Protein AF-0000000078997473 (afdb_homodimer)

Radius of gyration: 25.47 Å; Cα contacts (8 Å, |Δi|>4): 2536; chains: 2; bounding box: 62×69×66 Å

Sequence (874 aa):
MSRRVVVTGLGCISPLGNSVRESWLNLLNSKSGLVNLKSLPEYESDYKPFIKSVPESLSVGKAYFTTTHKDLFSDEDERRLAKFTKYAIGATYEALENANLLKKNTLQIDETLVDLNRFGCIVGSGIASIDEIYTSSIKFHNEHKRVNPLFIPKILTNMAAGNISIKFKLKGPSHSVSTACATGNNAIGDAYNFIKLGMQDICVAGAAEASLHPLSLAGFVRAKSITSNGISRPFDEERSGFVLGEGAGIVVLESLENALKRGANIICEIIGYGISSDANHITSPLPDGTGAQRAIEMAIGNSRRSEIKYVNAHATSTVLGDRAESNAIRNAIFKDTDNDNHIKNEIYVSSNKGSMGHLLGAAGAVESIFTIKSIQKNIIPHTLNLNKLDQEIQESSEGMTFVKESPKEIDNLEMALCNSFGFGGINTTLLYKKYRPMSRRVVVTGLGCISPLGNSVRESWLNLLNSKSGLVNLKSLPEYESDYKPFIKSVPESLSVGKAYFTTTHKDLFSDEDERRLAKFTKYAIGATYEALENANLLKKNTLQIDETLVDLNRFGCIVGSGIASIDEIYTSSIKFHNEHKRVNPLFIPKILTNMAAGNISIKFKLKGPSHSVSTACATGNNAIGDAYNFIKLGMQDICVAGAAEASLHPLSLAGFVRAKSITSNGISRPFDEERSGFVLGEGAGIVVLESLENALKRGANIICEIIGYGISSDANHITSPLPDGTGAQRAIEMAIGNSRRSEIKYVNAHATSTVLGDRAESNAIRNAIFKDTDNDNHIKNEIYVSSNKGSMGHLLGAAGAVESIFTIKSIQKNIIPHTLNLNKLDQEIQESSEGMTFVKESPKEIDNLEMALCNSFGFGGINTTLLYKKYRP

Secondary structure (DSSP, 8-state):
-PPPEEEEEEEEEBTTBSSHHHHHHHHHTT----EEGGGSTTIIIIIGGGTTTS-TT-EEB------SSTTSS-HHHHHHS-HHHHHHHHHHHHHHHHTT-BPTTSSSB-TTT--GGGEEEEEE-SS--HHHHHHHHHHHHHH-PPPPTTHHHHH-TTHHHHHHHHHHT--S-EE-B--GGGHHHHHHHHHHHHHHTTS-SEEEEEEEE---SHHHHHHHHHTT-B-SSS---TTBTT---BPBB-EEEEEEEEEHHHHHHTT----EEEEEEEEEE--S-SS---TT-HHHHHHHHHHHTTS-GGGEEEEE----S-HHHHHHHHHHHHHHHS---SSS-----PEEEE-SHHHH-B-GGGHHHHHHHHHHHHHHHTEE---TT--SB-HHHHHT-TTEEE--SS-EE-TT--EEEEEEEETTTEEEEEEEE----/-PPPEEEEEEEEEBTTBSSHHHHHHHHHTT----EEGGGSTTIIIIIGGGTTTS-TT-EEB------SSTTSS-HHHHHHS-HHHHHHHHHHHHHHHHTT-BPTTSSSB-TTT--GGGEEEEEE-SS--HHHHHHHHHHHHHH-PPPPTTHHHHH-TTHHHHHHHHHHT--S-EE-B--GGGHHHHHHHHHHHHHHTTS-SEEEEEEEE---SHHHHHHHHHTT-B-SSS---TTBTT---BPBB-EEEEEEEEEHHHHHHTT----EEEEEEEEEE--S-SS---TT-HHHHHHHHHHHTTS-GGGEEEEE----S-HHHHHHHHHHHHHHHS---SSS-----PEEEE-SHHHH-B-GGGHHHHHHHHHHHHHHHTEE---TT--SB-HHHHHT-TTEEE--SS-EE-TT--EEEEEEEETTTEEEEEEEE----

pLDDT: mean 95.31, std 8.49, range [38.84, 99.0]

InterPro domains:
  IPR000794 Beta-ketoacyl synthase [PTHR11712] (2-435)
  IPR000794 Beta-ketoacyl synthase [cd00834] (3-431)
  IPR014030 Beta-ketoacyl synthase-like, N-terminal domain [PF00109] (3-259)
  IPR014031 Beta-ketoacyl synthase, C-terminal domain [PF02801] (268-386)
  IPR016039 Thiolase-like [G3DSA:3.40.47.10] (1-437)
  IPR016039 Thiolase-like [SSF53901] (3-266)
  IPR016039 Thiolase-like [SSF53901] (228-435)
  IPR018201 Beta-ketoacyl synthase, active site [PS00606] (172-188)
  IPR020841 Polyketide synthase, beta-ketoacyl synthase domain [PS52004] (2-434)
  IPR020841 Polyketide synthase, beta-ketoacyl synthase domain [SM00825] (5-437)

Structure (mmCIF, N/CA/C/O backbone):
data_AF-0000000078997473-model_v1
#
loop_
_entity.id
_entity.type
_entity.pdbx_description
1 polymer beta-ketoacyl-
#
loop_
_atom_site.group_PDB
_atom_site.id
_atom_site.type_symbol
_atom_site.label_atom_id
_atom_site.label_alt_id
_atom_site.label_comp_id
_atom_site.label_asym_id
_atom_site.label_entity_id
_atom_site.label_seq_id
_atom_site.pdbx_PDB_ins_code
_atom_site.Cartn_x
_atom_site.Cartn_y
_atom_site.Cartn_z
_atom_site.occupancy
_atom_site.B_iso_or_equiv
_atom_site.auth_seq_id
_atom_site.auth_comp_id
_atom_site.auth_asym_id
_atom_site.auth_atom_id
_atom_site.pdbx_PDB_model_num
ATOM 1 N N . MET A 1 1 ? 26.344 8.445 -8.633 1 45.19 1 MET A N 1
ATOM 2 C CA . MET A 1 1 ? 25.922 9.562 -7.781 1 45.19 1 MET A CA 1
ATOM 3 C C . MET A 1 1 ? 24.422 9.508 -7.512 1 45.19 1 MET A C 1
ATOM 5 O O . MET A 1 1 ? 23.641 9.086 -8.375 1 45.19 1 MET A O 1
ATOM 9 N N . SER A 1 2 ? 23.969 9.609 -6.246 1 69 2 SER A N 1
ATOM 10 C CA . SER A 1 2 ? 22.562 9.469 -5.883 1 69 2 SER A CA 1
ATOM 11 C C . SER A 1 2 ? 21.719 10.547 -6.543 1 69 2 SER A C 1
ATOM 13 O O . SER A 1 2 ? 22.078 11.719 -6.539 1 69 2 SER A O 1
ATOM 15 N N . ARG A 1 3 ? 20.797 10.203 -7.383 1 89.62 3 ARG A N 1
ATOM 16 C CA . ARG A 1 3 ? 19.906 11.117 -8.109 1 89.62 3 ARG A CA 1
ATOM 17 C C . ARG A 1 3 ? 19.188 12.062 -7.156 1 89.62 3 ARG A C 1
ATOM 19 O O . ARG A 1 3 ? 18.672 11.633 -6.125 1 89.62 3 ARG A O 1
ATOM 26 N N . ARG A 1 4 ? 19.344 13.406 -7.492 1 97.5 4 ARG A N 1
ATOM 27 C CA . ARG A 1 4 ? 18.547 14.375 -6.758 1 97.5 4 ARG A CA 1
ATOM 28 C C . ARG A 1 4 ? 17.109 14.383 -7.246 1 97.5 4 ARG A C 1
ATOM 30 O O . ARG A 1 4 ? 16.844 14.219 -8.438 1 97.5 4 ARG A O 1
ATOM 37 N N . VAL A 1 5 ? 16.156 14.508 -6.34 1 98.69 5 VAL A N 1
ATOM 38 C CA . VAL A 1 5 ? 14.734 14.469 -6.652 1 98.69 5 VAL A CA 1
ATOM 39 C C . VAL A 1 5 ? 14.078 15.797 -6.285 1 98.69 5 VAL A C 1
ATOM 41 O O . VAL A 1 5 ? 14.281 16.312 -5.18 1 98.69 5 VAL A O 1
ATOM 44 N N . VAL A 1 6 ? 13.297 16.375 -7.207 1 98.88 6 VAL A N 1
ATOM 45 C CA . VAL A 1 6 ? 12.711 17.688 -6.996 1 98.88 6 VAL A CA 1
ATOM 46 C C . VAL A 1 6 ? 11.195 17.609 -7.188 1 98.88 6 VAL A C 1
ATOM 48 O O . VAL A 1 6 ? 10.688 16.672 -7.793 1 98.88 6 VAL A O 1
ATOM 51 N N . VAL A 1 7 ? 10.523 18.547 -6.566 1 98.94 7 VAL A N 1
ATOM 52 C CA . VAL A 1 7 ? 9.086 18.734 -6.734 1 98.94 7 VAL A CA 1
ATOM 53 C C . VAL A 1 7 ? 8.82 19.797 -7.805 1 98.94 7 VAL A C 1
ATOM 55 O O . VAL A 1 7 ? 9.344 20.906 -7.727 1 98.94 7 VAL A O 1
ATOM 58 N N . THR A 1 8 ? 7.953 19.422 -8.773 1 98.88 8 THR A N 1
ATOM 59 C CA . THR A 1 8 ? 7.738 20.359 -9.867 1 98.88 8 THR A CA 1
ATOM 60 C C . THR A 1 8 ? 6.254 20.688 -10.016 1 98.88 8 THR A C 1
ATOM 62 O O . THR A 1 8 ? 5.887 21.609 -10.758 1 98.88 8 THR A O 1
ATOM 65 N N . GLY A 1 9 ? 5.391 20 -9.289 1 98.88 9 GLY A N 1
ATOM 66 C CA . GLY A 1 9 ? 3.963 20.266 -9.344 1 98.88 9 GLY A CA 1
ATOM 67 C C . GLY A 1 9 ? 3.236 19.891 -8.07 1 98.88 9 GLY A C 1
ATOM 68 O O . GLY A 1 9 ? 3.639 18.953 -7.375 1 98.88 9 GLY A O 1
ATOM 69 N N . LEU A 1 10 ? 2.184 20.609 -7.801 1 98.94 10 LEU A N 1
ATOM 70 C CA . LEU A 1 10 ? 1.352 20.391 -6.625 1 98.94 10 LEU A CA 1
ATOM 71 C C . LEU A 1 10 ? -0.127 20.375 -7 1 98.94 10 LEU A C 1
ATOM 73 O O . LEU A 1 10 ? -0.555 21.141 -7.867 1 98.94 10 LEU A O 1
ATOM 77 N N . GLY A 1 11 ? -0.912 19.484 -6.355 1 98.81 11 GLY A N 1
ATOM 78 C CA . GLY A 1 11 ? -2.363 19.438 -6.426 1 98.81 11 GLY A CA 1
ATOM 79 C C . GLY A 1 11 ? -3.012 19.047 -5.109 1 98.81 11 GLY A C 1
ATOM 80 O O . GLY A 1 11 ? -2.477 18.234 -4.367 1 98.81 11 GLY A O 1
ATOM 81 N N . CYS A 1 12 ? -4.203 19.656 -4.871 1 98.25 12 CYS A N 1
ATOM 82 C CA . CYS A 1 12 ? -4.789 19.484 -3.547 1 98.25 12 CYS A CA 1
ATOM 83 C C . CYS A 1 12 ? -6.301 19.656 -3.594 1 98.25 12 CYS A C 1
ATOM 85 O O . CYS A 1 12 ? -6.812 20.562 -4.254 1 98.25 12 CYS A O 1
ATOM 87 N N . ILE A 1 13 ? -6.969 18.734 -3.045 1 98.56 13 ILE A N 1
ATOM 88 C CA . ILE A 1 13 ? -8.375 18.828 -2.658 1 98.56 13 ILE A CA 1
ATOM 89 C C . ILE A 1 13 ? -8.508 18.609 -1.152 1 98.56 13 ILE A C 1
ATOM 91 O O . ILE A 1 13 ? -8.133 17.562 -0.631 1 98.56 13 ILE A O 1
ATOM 95 N N . SER A 1 14 ? -8.992 19.594 -0.433 1 98.56 14 SER A N 1
ATOM 96 C CA . SER A 1 14 ? -9.062 19.531 1.022 1 98.56 14 SER A CA 1
ATOM 97 C C . SER A 1 14 ? -10.32 20.219 1.544 1 98.56 14 SER A C 1
ATOM 99 O O . SER A 1 14 ? -11.016 20.891 0.789 1 98.56 14 SER A O 1
ATOM 101 N N . PRO A 1 15 ? -10.625 20.094 2.834 1 98.62 15 PRO A N 1
ATOM 102 C CA . PRO A 1 15 ? -11.75 20.828 3.424 1 98.62 15 PRO A CA 1
ATOM 103 C C . PRO A 1 15 ? -11.555 22.344 3.377 1 98.62 15 PRO A C 1
ATOM 105 O O . PRO A 1 15 ? -12.516 23.094 3.572 1 98.62 15 PRO A O 1
ATOM 108 N N . LEU A 1 16 ? -10.352 22.781 3.096 1 98.69 16 LEU A N 1
ATOM 109 C CA . LEU A 1 16 ? -10.047 24.203 3.082 1 98.69 16 LEU A CA 1
ATOM 110 C C . LEU A 1 16 ? -10.172 24.781 1.675 1 98.69 16 LEU A C 1
ATOM 112 O O . LEU A 1 16 ? -10.109 25.984 1.484 1 98.69 16 LEU A O 1
ATOM 116 N N . GLY A 1 17 ? -10.32 23.859 0.668 1 98.06 17 GLY A N 1
ATOM 117 C CA . GLY A 1 17 ? -10.453 24.344 -0.694 1 98.06 17 GLY A CA 1
ATOM 118 C C . GLY A 1 17 ? -10.219 23.266 -1.74 1 98.06 17 GLY A C 1
ATOM 119 O O . GLY A 1 17 ? -9.773 22.172 -1.418 1 98.06 17 GLY A O 1
ATOM 120 N N . ASN A 1 18 ? -10.438 23.641 -3.051 1 97.19 18 ASN A N 1
ATOM 121 C CA . ASN A 1 18 ? -10.391 22.703 -4.164 1 97.19 18 ASN A CA 1
ATOM 122 C C . ASN A 1 18 ? -9.117 22.875 -4.984 1 97.19 18 ASN A C 1
ATOM 124 O O . ASN A 1 18 ? -9.039 22.406 -6.121 1 97.19 18 ASN A O 1
ATOM 128 N N . SER A 1 19 ? -8.234 23.578 -4.41 1 98 19 SER A N 1
ATOM 129 C CA . SER A 1 19 ? -6.941 23.812 -5.051 1 98 19 SER A CA 1
ATOM 130 C C . SER A 1 19 ? -5.852 24.094 -4.023 1 98 19 SER A C 1
ATOM 132 O O . SER A 1 19 ? -6.152 24.391 -2.863 1 98 19 SER A O 1
ATOM 134 N N . VAL A 1 20 ? -4.648 24 -4.516 1 98.56 20 VAL A N 1
ATOM 135 C CA . VAL A 1 20 ? -3.516 24.312 -3.658 1 98.56 20 VAL A CA 1
ATOM 136 C C . VAL A 1 20 ? -3.615 25.766 -3.199 1 98.56 20 VAL A C 1
ATOM 138 O O . VAL A 1 20 ? -3.463 26.062 -2.01 1 98.56 20 VAL A O 1
ATOM 141 N N . ARG A 1 21 ? -3.857 26.641 -4.094 1 98.31 21 ARG A N 1
ATOM 142 C CA . ARG A 1 21 ? -3.922 28.062 -3.789 1 98.31 21 ARG A CA 1
ATOM 143 C C . ARG A 1 21 ? -5.008 28.344 -2.758 1 98.31 21 ARG A C 1
ATOM 145 O O . ARG A 1 21 ? -4.754 29.016 -1.753 1 98.31 21 ARG A O 1
ATOM 152 N N . GLU A 1 22 ? -6.211 27.875 -3.037 1 98.31 22 GLU A N 1
ATOM 153 C CA . GLU A 1 22 ? -7.336 28.125 -2.143 1 98.31 22 GLU A CA 1
ATOM 154 C C . GLU A 1 22 ? -7.09 27.531 -0.762 1 98.31 22 GLU A C 1
ATOM 156 O O . GLU A 1 22 ? -7.332 28.172 0.256 1 98.31 22 GLU A O 1
ATOM 161 N N . SER A 1 23 ? -6.672 26.297 -0.725 1 98.69 23 SER A N 1
ATOM 162 C CA . SER A 1 23 ? -6.41 25.625 0.543 1 98.69 23 SER A CA 1
ATOM 163 C C . SER A 1 23 ? -5.332 26.344 1.342 1 98.69 23 SER A C 1
ATOM 165 O O . SER A 1 23 ? -5.465 26.516 2.555 1 98.69 23 SER A O 1
ATOM 167 N N . TRP A 1 24 ? -4.258 26.766 0.673 1 98.81 24 TRP A N 1
ATOM 168 C CA . TRP A 1 24 ? -3.137 27.438 1.314 1 98.81 24 TRP A CA 1
ATOM 169 C C . TRP A 1 24 ? -3.564 28.797 1.871 1 98.81 24 TRP A C 1
ATOM 171 O O . TRP A 1 24 ? -3.27 29.125 3.023 1 98.81 24 TRP A O 1
ATOM 181 N N . LEU A 1 25 ? -4.266 29.531 1.108 1 98.69 25 LEU A N 1
ATOM 182 C CA . LEU A 1 25 ? -4.707 30.859 1.54 1 98.69 25 LEU A CA 1
ATOM 183 C C . LEU A 1 25 ? -5.664 30.75 2.723 1 98.69 25 LEU A C 1
ATOM 185 O O . LEU A 1 25 ? -5.57 31.531 3.674 1 98.69 25 LEU A O 1
ATOM 189 N N . ASN A 1 26 ? -6.562 29.828 2.623 1 98.81 26 ASN A N 1
ATOM 190 C CA . ASN A 1 26 ? -7.512 29.641 3.715 1 98.81 26 ASN A CA 1
ATOM 191 C C . ASN A 1 26 ? -6.816 29.172 4.988 1 98.81 26 ASN A C 1
ATOM 193 O O . ASN A 1 26 ? -7.199 29.562 6.094 1 98.81 26 ASN A O 1
ATOM 197 N N . LEU A 1 27 ? -5.816 28.312 4.82 1 98.81 27 LEU A N 1
ATOM 198 C CA . LEU A 1 27 ? -5.023 27.875 5.961 1 98.81 27 LEU A CA 1
ATOM 199 C C . LEU A 1 27 ? -4.34 29.047 6.641 1 98.81 27 LEU A C 1
ATOM 201 O O . LEU A 1 27 ? -4.395 29.188 7.867 1 98.81 27 LEU A O 1
ATOM 205 N N . LEU A 1 28 ? -3.707 29.938 5.891 1 98.62 28 LEU A N 1
ATOM 206 C CA . LEU A 1 28 ? -2.986 31.094 6.43 1 98.62 28 LEU A CA 1
ATOM 207 C C . LEU A 1 28 ? -3.951 32.094 7.066 1 98.62 28 LEU A C 1
ATOM 209 O O . LEU A 1 28 ? -3.584 32.812 8.008 1 98.62 28 LEU A O 1
ATOM 213 N N . ASN A 1 29 ? -5.188 32.062 6.609 1 98.44 29 ASN A N 1
ATOM 214 C CA . ASN A 1 29 ? -6.18 33.031 7.102 1 98.44 29 ASN A CA 1
ATOM 215 C C . ASN A 1 29 ? -6.977 32.438 8.273 1 98.44 29 ASN A C 1
ATOM 217 O O . ASN A 1 29 ? -8.062 32.938 8.586 1 98.44 29 ASN A O 1
ATOM 221 N N . SER A 1 30 ? -6.566 31.359 8.828 1 97.94 30 SER A N 1
ATOM 222 C CA . SER A 1 30 ? -7.133 30.75 10.023 1 97.94 30 SER A CA 1
ATOM 223 C C . SER A 1 30 ? -8.555 30.25 9.781 1 97.94 30 SER A C 1
ATOM 225 O O . SER A 1 30 ? -9.406 30.312 10.672 1 97.94 30 SER A O 1
ATOM 227 N N . LYS A 1 31 ? -8.812 29.906 8.531 1 98 31 LYS A N 1
ATOM 228 C CA . LYS A 1 31 ? -10.125 29.344 8.242 1 98 31 LYS A CA 1
ATOM 229 C C . LYS A 1 31 ? -10.234 27.906 8.742 1 98 31 LYS A C 1
ATOM 231 O O . LYS A 1 31 ? -9.266 27.141 8.664 1 98 31 LYS A O 1
ATOM 236 N N . SER A 1 32 ? -11.398 27.562 9.219 1 98.12 32 SER A N 1
ATOM 237 C CA . SER A 1 32 ? -11.688 26.188 9.578 1 98.12 32 SER A CA 1
ATOM 238 C C . SER A 1 32 ? -12.5 25.484 8.492 1 98.12 32 SER A C 1
ATOM 240 O O . SER A 1 32 ? -13.547 26 8.07 1 98.12 32 SER A O 1
ATOM 242 N N . GLY A 1 33 ? -11.945 24.391 8.031 1 97.94 33 GLY A N 1
ATOM 243 C CA . GLY A 1 33 ? -12.688 23.562 7.09 1 97.94 33 GLY A CA 1
ATOM 244 C C . GLY A 1 33 ? -13.578 22.531 7.766 1 97.94 33 GLY A C 1
ATOM 245 O O . GLY A 1 33 ? -14.164 21.672 7.098 1 97.94 33 GLY A O 1
ATOM 246 N N . LEU A 1 34 ? -13.75 22.578 9.086 1 97.88 34 LEU A N 1
ATOM 247 C CA . LEU A 1 34 ? -14.555 21.641 9.852 1 97.88 34 LEU A CA 1
ATOM 248 C C . LEU A 1 34 ? -16 22.109 9.938 1 97.88 34 LEU A C 1
ATOM 250 O O . LEU A 1 34 ? -16.266 23.297 10.18 1 97.88 34 LEU A O 1
ATOM 254 N N . VAL A 1 35 ? -16.922 21.219 9.695 1 97.44 35 VAL A N 1
ATOM 255 C CA . VAL A 1 35 ? -18.344 21.562 9.742 1 97.44 35 VAL A CA 1
ATOM 256 C C . VAL A 1 35 ? -19.078 20.594 10.656 1 97.44 35 VAL A C 1
ATOM 258 O O . VAL A 1 35 ? -18.75 19.391 10.695 1 97.44 35 VAL A O 1
ATOM 261 N N . ASN A 1 36 ? -20.031 21.094 11.352 1 97.31 36 ASN A N 1
ATOM 262 C CA . ASN A 1 36 ? -20.844 20.25 12.219 1 97.31 36 ASN A CA 1
ATOM 263 C C . ASN A 1 36 ? -21.594 19.203 11.422 1 97.31 36 ASN A C 1
ATOM 265 O O . ASN A 1 36 ? -22.109 19.484 10.336 1 97.31 36 ASN A O 1
ATOM 269 N N . LEU A 1 37 ? -21.672 18.047 12.008 1 96.69 37 LEU A N 1
ATOM 270 C CA . LEU A 1 37 ? -22.344 16.938 11.344 1 96.69 37 LEU A CA 1
ATOM 271 C C . LEU A 1 37 ? -23.781 17.312 10.984 1 96.69 37 LEU A C 1
ATOM 273 O O . LEU A 1 37 ? -24.266 16.953 9.914 1 96.69 37 LEU A O 1
ATOM 277 N N . LYS A 1 38 ? -24.453 18.047 11.805 1 96.38 38 LYS A N 1
ATOM 278 C CA . LYS A 1 38 ? -25.859 18.406 11.641 1 96.38 38 LYS A CA 1
ATOM 279 C C . LYS A 1 38 ? -26.047 19.344 10.445 1 96.38 38 LYS A C 1
ATOM 281 O O . LYS A 1 38 ? -27.156 19.453 9.914 1 96.38 38 LYS A O 1
ATOM 286 N N . SER A 1 39 ? -25.031 19.984 10.086 1 96.5 39 SER A N 1
ATOM 287 C CA . SER A 1 39 ? -25.141 20.953 9.008 1 96.5 39 SER A CA 1
ATOM 288 C C . SER A 1 39 ? -24.984 20.297 7.641 1 96.5 39 SER A C 1
ATOM 290 O O . SER A 1 39 ? -25.219 20.938 6.609 1 96.5 39 SER A O 1
ATOM 292 N N . LEU A 1 40 ? -24.625 19.062 7.609 1 96.38 40 LEU A N 1
ATOM 293 C CA . LEU A 1 40 ? -24.438 18.359 6.34 1 96.38 40 LEU A CA 1
ATOM 294 C C . LEU A 1 40 ? -25.781 18.125 5.66 1 96.38 40 LEU A C 1
ATOM 296 O O . LEU A 1 40 ? -26.781 17.828 6.328 1 96.38 40 LEU A O 1
ATOM 300 N N . PRO A 1 41 ? -25.812 18.219 4.324 1 95.06 41 PRO A N 1
ATOM 301 C CA . PRO A 1 41 ? -27.062 17.984 3.607 1 95.06 41 PRO A CA 1
ATOM 302 C C . PRO A 1 41 ? -27.609 16.578 3.822 1 95.06 41 PRO A C 1
ATOM 304 O O . PRO A 1 41 ? -28.828 16.375 3.801 1 95.06 41 PRO A O 1
ATOM 307 N N . GLU A 1 42 ? -26.719 15.633 4.016 1 94.5 42 GLU A N 1
ATOM 308 C CA . GLU A 1 42 ? -27.156 14.242 4.133 1 94.5 42 GLU A CA 1
ATOM 309 C C . GLU A 1 42 ? -27.312 13.828 5.594 1 94.5 42 GLU A C 1
ATOM 311 O O . GLU A 1 42 ? -27.422 12.641 5.898 1 94.5 42 GLU A O 1
ATOM 316 N N . TYR A 1 43 ? -27.281 14.766 6.535 1 96.88 43 TYR A N 1
ATOM 317 C CA . TYR A 1 43 ? -27.328 14.453 7.961 1 96.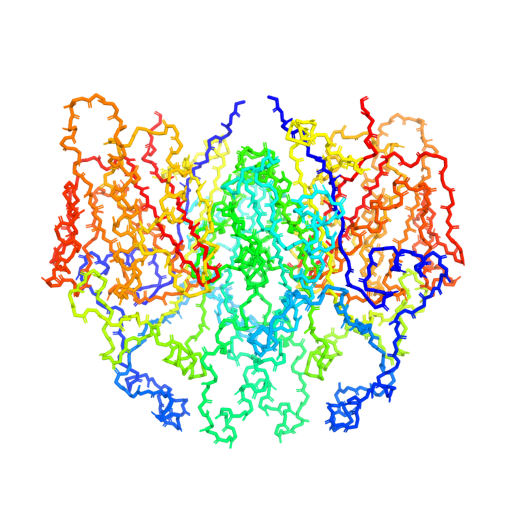88 43 TYR A CA 1
ATOM 318 C C . TYR A 1 43 ? -28.562 13.648 8.312 1 96.88 43 TYR A C 1
ATOM 320 O O . TYR A 1 43 ? -28.484 12.617 8.977 1 96.88 43 TYR A O 1
ATOM 328 N N . GLU A 1 44 ? -29.828 14.094 7.84 1 97.12 44 GLU A N 1
ATOM 329 C CA . GLU A 1 44 ? -31.094 13.492 8.227 1 97.12 44 GLU A CA 1
ATOM 330 C C . GLU A 1 44 ? -31.188 12.039 7.766 1 97.12 44 GLU A C 1
ATOM 332 O O . GLU A 1 44 ? -31.688 11.18 8.492 1 97.12 44 GLU A O 1
ATOM 337 N N . SER A 1 45 ? -30.672 11.805 6.602 1 95.69 45 SER A N 1
ATOM 338 C CA . SER A 1 45 ? -30.828 10.484 6 1 95.69 45 SER A CA 1
ATOM 339 C C . SER A 1 45 ? -29.719 9.539 6.441 1 95.69 45 SER A C 1
ATOM 341 O O . SER A 1 45 ? -29.953 8.359 6.68 1 95.69 45 SER A O 1
ATOM 343 N N . ASP A 1 46 ? -28.516 10.07 6.566 1 95 46 ASP A N 1
ATOM 344 C CA . ASP A 1 46 ? -27.359 9.18 6.625 1 95 46 ASP A CA 1
ATOM 345 C C . ASP A 1 46 ? -26.797 9.094 8.047 1 95 46 ASP A C 1
ATOM 347 O O . ASP A 1 46 ? -26.219 8.078 8.43 1 95 46 ASP A O 1
ATOM 351 N N . TYR A 1 47 ? -26.938 10.133 8.852 1 96.44 47 TYR A N 1
ATOM 352 C CA . TYR A 1 47 ? -26.25 10.172 10.133 1 96.44 47 TYR A CA 1
ATOM 353 C C . TYR A 1 47 ? -27.234 10.102 11.297 1 96.44 47 TYR A C 1
ATOM 355 O O . TYR A 1 47 ? -27.016 9.352 12.25 1 96.44 47 TYR A O 1
ATOM 363 N N . LYS A 1 48 ? -28.344 10.773 11.195 1 96.56 48 LYS A N 1
ATOM 364 C CA . LYS A 1 48 ? -29.312 10.898 12.281 1 96.56 48 LYS A CA 1
ATOM 365 C C . LYS A 1 48 ? -29.812 9.531 12.734 1 96.56 48 LYS A C 1
ATOM 367 O O . LYS A 1 48 ? -29.984 9.289 13.93 1 96.56 48 LYS A O 1
ATOM 372 N N . PRO A 1 49 ? -30.094 8.594 11.844 1 95.88 49 PRO A N 1
ATOM 373 C CA . PRO A 1 49 ? -30.562 7.281 12.281 1 95.88 49 PRO A CA 1
ATOM 374 C C . PRO A 1 49 ? -29.562 6.559 13.18 1 95.88 49 PRO A C 1
ATOM 376 O O . PRO A 1 49 ? -29.938 5.617 13.891 1 95.88 49 PRO A O 1
ATOM 379 N N . PHE A 1 50 ? -28.344 6.98 13.148 1 96.62 50 PHE A N 1
ATOM 380 C CA . PHE A 1 50 ? -27.312 6.289 13.898 1 96.62 50 PHE A CA 1
ATOM 381 C C . PHE A 1 50 ? -26.781 7.164 15.031 1 96.62 50 PHE A C 1
ATOM 383 O O . PHE A 1 50 ? -25.609 7.043 15.422 1 96.62 50 PHE A O 1
ATOM 390 N N . ILE A 1 51 ? -27.547 8.016 15.578 1 94.69 51 ILE A N 1
ATOM 391 C CA . ILE A 1 51 ? -27.141 9.055 16.516 1 94.69 51 ILE A CA 1
ATOM 392 C C . ILE A 1 51 ? -26.594 8.422 17.797 1 94.69 51 ILE A C 1
ATOM 394 O O . ILE A 1 51 ? -25.766 9.016 18.484 1 94.69 51 ILE A O 1
ATOM 398 N N . LYS A 1 52 ? -26.922 7.191 18.141 1 94.38 52 LYS A N 1
ATOM 399 C CA . LYS A 1 52 ? -26.422 6.512 19.328 1 94.38 52 LYS A CA 1
ATOM 400 C C . LYS A 1 52 ? -24.953 6.133 19.188 1 94.38 52 LYS A C 1
ATOM 402 O O . LYS A 1 52 ? -24.219 6.062 20.172 1 94.38 52 LYS A O 1
ATOM 407 N N . SER A 1 53 ? -24.547 5.871 17.906 1 95.25 53 SER A N 1
ATOM 408 C CA . SER A 1 53 ? -23.172 5.461 17.609 1 95.25 53 SER A CA 1
ATOM 409 C C . SER A 1 53 ? -22.359 6.621 17.062 1 95.25 53 SER A C 1
ATOM 411 O O . SER A 1 53 ? -21.125 6.598 17.094 1 95.25 53 SER A O 1
ATOM 413 N N . VAL A 1 54 ? -23.062 7.609 16.547 1 95.69 54 VAL A N 1
ATOM 414 C CA . VAL A 1 54 ? -22.453 8.797 15.938 1 95.69 54 VAL A CA 1
ATOM 415 C C . VAL A 1 54 ? -23.062 10.055 16.562 1 95.69 54 VAL A C 1
ATOM 417 O O . VAL A 1 54 ? -24.016 10.609 16.031 1 95.69 54 VAL A O 1
ATOM 420 N N . PRO A 1 55 ? -22.391 10.508 17.562 1 94.81 55 PRO A N 1
ATOM 421 C CA . PRO A 1 55 ? -22.953 11.672 18.25 1 94.81 55 PRO A CA 1
ATOM 422 C C . PRO A 1 55 ? -23.125 12.875 17.312 1 94.81 55 PRO A C 1
ATOM 424 O O . PRO A 1 55 ? -22.266 13.141 16.484 1 94.81 55 PRO A O 1
ATOM 427 N N . GLU A 1 56 ? -24.172 13.609 17.531 1 94.69 56 GLU A N 1
ATOM 428 C CA . GLU A 1 56 ? -24.516 14.75 16.688 1 94.69 56 GLU A CA 1
ATOM 429 C C . GLU A 1 56 ? -23.547 15.906 16.906 1 94.69 56 GLU A C 1
ATOM 431 O O . GLU A 1 56 ? -23.453 16.812 16.078 1 94.69 56 GLU A O 1
ATOM 436 N N . SER A 1 57 ? -22.844 15.93 17.984 1 95.69 57 SER A N 1
ATOM 437 C CA . SER A 1 57 ? -21.906 17 18.312 1 95.69 57 SER A CA 1
ATOM 438 C C . SER A 1 57 ? -20.625 16.875 17.469 1 95.69 57 SER A C 1
ATOM 440 O O . SER A 1 57 ? -19.812 17.797 17.453 1 95.69 57 SER A O 1
ATOM 442 N N . LEU A 1 58 ? -20.516 15.805 16.719 1 97.25 58 LEU A N 1
ATOM 443 C CA . LEU A 1 58 ? -19.297 15.594 15.93 1 97.25 58 LEU A CA 1
ATOM 444 C C . LEU A 1 58 ? -19.234 16.562 14.758 1 97.25 58 LEU A C 1
ATOM 446 O O . LEU A 1 58 ? -20.266 17.094 14.32 1 97.25 58 LEU A O 1
ATOM 450 N N . SER A 1 59 ? -18.047 16.906 14.398 1 98.12 59 SER A N 1
ATOM 451 C CA . SER A 1 59 ? -17.75 17.625 13.156 1 98.12 59 SER A CA 1
ATOM 452 C C . SER A 1 59 ? -16.938 16.766 12.195 1 98.12 59 SER A C 1
ATOM 454 O O . SER A 1 59 ? -16.391 15.742 12.594 1 98.12 59 SER A O 1
ATOM 456 N N . VAL A 1 60 ? -16.969 17.125 10.938 1 98.38 60 VAL A N 1
ATOM 457 C CA . VAL A 1 60 ? -16.156 16.453 9.922 1 98.38 60 VAL A CA 1
ATOM 458 C C . VAL A 1 60 ? -15.484 17.484 9.031 1 98.38 60 VAL A C 1
ATOM 460 O O . VAL A 1 60 ? -15.922 18.625 8.945 1 98.38 60 VAL A O 1
ATOM 463 N N . GLY A 1 61 ? -14.297 17.141 8.523 1 98.31 61 GLY A N 1
ATOM 464 C CA . GLY A 1 61 ? -13.664 17.891 7.445 1 98.31 61 GLY A CA 1
ATOM 465 C C . GLY A 1 61 ? -14.078 17.406 6.066 1 98.31 61 GLY A C 1
ATOM 466 O O . GLY A 1 61 ? -13.375 16.609 5.449 1 98.31 61 GLY A O 1
ATOM 467 N N . LYS A 1 62 ? -15.148 17.984 5.547 1 97.31 62 LYS A N 1
ATOM 468 C CA . LYS A 1 62 ? -15.695 17.578 4.258 1 97.31 62 LYS A CA 1
ATOM 469 C C . LYS A 1 62 ? -15.062 18.359 3.113 1 97.31 62 LYS A C 1
ATOM 471 O O . LYS A 1 62 ? -14.914 19.578 3.205 1 97.31 62 LYS A O 1
ATOM 476 N N . ALA A 1 63 ? -14.562 17.641 2.088 1 96.5 63 ALA A N 1
ATOM 477 C CA . ALA A 1 63 ? -14.117 18.297 0.863 1 96.5 63 ALA A CA 1
ATOM 478 C C . ALA A 1 63 ? -15.266 18.453 -0.127 1 96.5 63 ALA A C 1
ATOM 480 O O . ALA A 1 63 ? -15.969 17.484 -0.432 1 96.5 63 ALA A O 1
ATOM 481 N N . TYR A 1 64 ? -15.57 19.641 -0.555 1 93.75 64 TYR A N 1
ATOM 482 C CA . TYR A 1 64 ? -16.578 19.922 -1.572 1 93.75 64 TYR A CA 1
ATOM 483 C C . TYR A 1 64 ? -15.938 20.094 -2.943 1 93.75 64 TYR A C 1
ATOM 485 O O . TYR A 1 64 ? -15.844 21.219 -3.449 1 93.75 64 TYR A O 1
ATOM 493 N N . PHE A 1 65 ? -15.641 18.938 -3.516 1 91.5 65 PHE A N 1
ATOM 494 C CA . PHE A 1 65 ? -14.844 18.938 -4.738 1 91.5 65 PHE A CA 1
ATOM 495 C C . PHE A 1 65 ? -15.711 19.25 -5.949 1 91.5 65 PHE A C 1
ATOM 497 O O . PHE A 1 65 ? -16.75 18.609 -6.164 1 91.5 65 PHE A O 1
ATOM 504 N N . THR A 1 66 ? -15.375 20.328 -6.652 1 90.31 66 THR A N 1
ATOM 505 C CA . THR A 1 66 ? -15.922 20.672 -7.957 1 90.31 66 THR A CA 1
ATOM 506 C C . THR A 1 66 ? -14.82 20.734 -9.008 1 90.31 66 THR A C 1
ATOM 508 O O . THR A 1 66 ? -13.719 21.219 -8.727 1 90.31 66 THR A O 1
ATOM 511 N N . THR A 1 67 ? -15.133 20.188 -10.125 1 85.56 67 THR A N 1
ATOM 512 C CA . THR A 1 67 ? -14.125 20.172 -11.18 1 85.56 67 THR A CA 1
ATOM 513 C C . THR A 1 67 ? -14.062 21.516 -11.891 1 85.56 67 THR A C 1
ATOM 515 O O . THR A 1 67 ? -15.094 22.156 -12.109 1 85.56 67 THR A O 1
ATOM 518 N N . THR A 1 68 ? -12.789 21.922 -12.094 1 81.31 68 THR A N 1
ATOM 519 C CA . THR A 1 68 ? -12.602 23.156 -12.852 1 81.31 68 THR A CA 1
ATOM 520 C C . THR A 1 68 ? -12.484 22.859 -14.344 1 81.31 68 THR A C 1
ATOM 522 O O . THR A 1 68 ? -12.688 23.75 -15.172 1 81.31 68 THR A O 1
ATOM 525 N N . HIS A 1 69 ? -12.141 21.609 -14.602 1 87.25 69 HIS A N 1
ATOM 526 C CA . HIS A 1 69 ? -11.992 21.203 -16 1 87.25 69 HIS A CA 1
ATOM 527 C C . HIS A 1 69 ? -13.234 20.469 -16.5 1 87.25 69 HIS A C 1
ATOM 529 O O . HIS A 1 69 ? -13.57 19.406 -15.984 1 87.25 69 HIS A O 1
ATOM 535 N N . LYS A 1 70 ? -13.859 21.031 -17.484 1 85 70 LYS A N 1
ATOM 536 C CA . LYS A 1 70 ? -15.148 20.531 -17.969 1 85 70 LYS A CA 1
ATOM 537 C C . LYS A 1 70 ? -15.047 19.078 -18.422 1 85 70 LYS A C 1
ATOM 539 O O . LYS A 1 70 ? -16 18.312 -18.266 1 85 70 LYS A O 1
ATOM 544 N N . ASP A 1 71 ? -13.906 18.609 -18.828 1 90.38 71 ASP A N 1
ATOM 545 C CA . ASP A 1 71 ? -13.812 17.281 -19.422 1 90.38 71 ASP A CA 1
ATOM 546 C C . ASP A 1 71 ? -12.953 16.359 -18.562 1 90.38 71 ASP A C 1
ATOM 548 O O . ASP A 1 71 ? -12.469 15.328 -19.031 1 90.38 71 ASP A O 1
ATOM 552 N N . LEU A 1 72 ? -12.906 16.703 -17.391 1 95.62 72 LEU A N 1
ATOM 553 C CA . LEU A 1 72 ? -12.07 15.852 -16.547 1 95.62 72 LEU A CA 1
ATOM 554 C C . LEU A 1 72 ? -12.75 14.516 -16.266 1 95.62 72 LEU A C 1
ATOM 556 O O . LEU A 1 72 ? -12.086 13.477 -16.188 1 95.62 72 LEU A O 1
ATOM 560 N N . PHE A 1 73 ? -14.039 14.531 -16.047 1 96.62 73 PHE A N 1
ATOM 561 C CA . PHE A 1 73 ? -14.812 13.32 -15.805 1 96.62 73 PHE A CA 1
ATOM 562 C C . PHE A 1 73 ? -15.945 13.188 -16.812 1 96.62 73 PHE A C 1
ATOM 564 O O . PHE A 1 73 ? -16.734 14.109 -16.984 1 96.62 73 PHE A O 1
ATOM 571 N N . SER A 1 74 ? -16.062 12.062 -17.516 1 95.12 74 SER A N 1
ATOM 572 C CA . SER A 1 74 ? -17.219 11.734 -18.344 1 95.12 74 SER A CA 1
ATOM 573 C C . SER A 1 74 ? -18.391 11.266 -17.484 1 95.12 74 SER A C 1
ATOM 575 O O . SER A 1 74 ? -18.234 11.055 -16.281 1 95.12 74 SER A O 1
ATOM 577 N N . ASP A 1 75 ? -19.516 11.102 -18.094 1 93.94 75 ASP A N 1
ATOM 578 C CA . ASP A 1 75 ? -20.672 10.539 -17.391 1 93.94 75 ASP A CA 1
ATOM 579 C C . ASP A 1 75 ? -20.375 9.125 -16.891 1 93.94 75 ASP A C 1
ATOM 581 O O . ASP A 1 75 ? -20.828 8.742 -15.812 1 93.94 75 ASP A O 1
ATOM 585 N N . GLU A 1 76 ? -19.672 8.477 -17.703 1 93.31 76 GLU A N 1
ATOM 586 C CA . GLU A 1 76 ? -19.281 7.125 -17.297 1 93.31 76 GLU A CA 1
ATOM 587 C C . GLU A 1 76 ? -18.359 7.152 -16.094 1 93.31 76 GLU A C 1
ATOM 589 O O . GLU A 1 76 ? -18.516 6.332 -15.172 1 93.31 76 GLU A O 1
ATOM 594 N N . ASP A 1 77 ? -17.453 8.078 -16.062 1 93.88 77 ASP A N 1
ATOM 595 C CA . ASP A 1 77 ? -16.547 8.234 -14.914 1 93.88 77 ASP A CA 1
ATOM 596 C C . ASP A 1 77 ? -17.344 8.484 -13.633 1 93.88 77 ASP A C 1
ATOM 598 O O . ASP A 1 77 ? -17.031 7.91 -12.586 1 93.88 77 ASP A O 1
ATOM 602 N N . GLU A 1 78 ? -18.281 9.328 -13.75 1 91.75 78 GLU A N 1
ATOM 603 C CA . GLU A 1 78 ? -19.078 9.695 -12.57 1 91.75 78 GLU A CA 1
ATOM 604 C C . GLU A 1 78 ? -19.75 8.477 -11.953 1 91.75 78 GLU A C 1
ATOM 606 O O . GLU A 1 78 ? -19.906 8.398 -10.734 1 91.75 78 GLU A O 1
ATOM 611 N N . ARG A 1 79 ? -20.062 7.547 -12.75 1 90.69 79 ARG A N 1
ATOM 612 C CA . ARG A 1 79 ? -20.766 6.355 -12.289 1 90.69 79 ARG A CA 1
ATOM 613 C C . ARG A 1 79 ? -19.797 5.281 -11.828 1 90.69 79 ARG A C 1
ATOM 615 O O . ARG A 1 79 ? -20.062 4.566 -10.859 1 90.69 79 ARG A O 1
ATOM 622 N N . ARG A 1 80 ? -18.703 5.25 -12.406 1 93.75 80 ARG A N 1
ATOM 623 C CA . ARG A 1 80 ? -17.828 4.094 -12.25 1 93.75 80 ARG A CA 1
ATOM 624 C C . ARG A 1 80 ? -16.781 4.34 -11.156 1 93.75 80 ARG A C 1
ATOM 626 O O . ARG A 1 80 ? -16.297 3.395 -10.531 1 93.75 80 ARG A O 1
ATOM 633 N N . LEU A 1 81 ? -16.469 5.57 -10.93 1 96.19 81 LEU A N 1
ATOM 634 C CA . LEU A 1 81 ? -15.352 5.867 -10.031 1 96.19 81 LEU A CA 1
ATOM 635 C C . LEU A 1 81 ? -15.844 6.039 -8.594 1 96.19 81 LEU A C 1
ATOM 637 O O . LEU A 1 81 ? -16.906 6.633 -8.359 1 96.19 81 LEU A O 1
ATOM 641 N N . ALA A 1 82 ? -15.086 5.43 -7.699 1 96.5 82 ALA A N 1
ATOM 642 C CA . ALA A 1 82 ? -15.32 5.75 -6.293 1 96.5 82 ALA A CA 1
ATOM 643 C C . ALA A 1 82 ? -14.922 7.188 -5.984 1 96.5 82 ALA A C 1
ATOM 645 O O . ALA A 1 82 ? -14.086 7.77 -6.68 1 96.5 82 ALA A O 1
ATOM 646 N N . LYS A 1 83 ? -15.453 7.805 -4.926 1 95.94 83 LYS A N 1
ATOM 647 C CA . LYS A 1 83 ? -15.258 9.203 -4.574 1 95.94 83 LYS A CA 1
ATOM 648 C C . LYS A 1 83 ? -13.781 9.508 -4.324 1 95.94 83 LYS A C 1
ATOM 650 O O . LYS A 1 83 ? -13.273 10.547 -4.762 1 95.94 83 LYS A O 1
ATOM 655 N N . PHE A 1 84 ? -13.047 8.656 -3.582 1 97.62 84 PHE A N 1
ATOM 656 C CA . PHE A 1 84 ? -11.648 8.922 -3.297 1 97.62 84 PHE A CA 1
ATOM 657 C C . PHE A 1 84 ? -10.828 8.953 -4.582 1 97.62 84 PHE A C 1
ATOM 659 O O . PHE A 1 84 ? -9.844 9.688 -4.68 1 97.62 84 PHE A O 1
ATOM 666 N N . THR A 1 85 ? -11.203 8.172 -5.594 1 97.88 85 THR A N 1
ATOM 667 C CA . THR A 1 85 ? -10.531 8.164 -6.887 1 97.88 85 THR A CA 1
ATOM 668 C C . THR A 1 85 ? -10.766 9.484 -7.625 1 97.88 85 THR A C 1
ATOM 670 O O . THR A 1 85 ? -9.859 10.008 -8.273 1 97.88 85 THR A O 1
ATOM 673 N N . LYS A 1 86 ? -11.984 9.984 -7.527 1 97.38 86 LYS A N 1
ATOM 674 C CA . LYS A 1 86 ? -12.281 11.273 -8.148 1 97.38 86 LYS A CA 1
ATOM 675 C C . LYS A 1 86 ? -11.438 12.383 -7.527 1 97.38 86 LYS A C 1
ATOM 677 O O . LYS A 1 86 ? -10.922 13.25 -8.242 1 97.38 86 LYS A O 1
ATOM 682 N N . TYR A 1 87 ? -11.328 12.359 -6.156 1 98 87 TYR A N 1
ATOM 683 C CA . TYR A 1 87 ? -10.445 13.32 -5.496 1 98 87 TYR A CA 1
ATOM 684 C C . TYR A 1 87 ? -9.023 13.211 -6.035 1 98 87 TYR A C 1
ATOM 686 O O . TYR A 1 87 ? -8.391 14.227 -6.332 1 98 87 TYR A O 1
ATOM 694 N N . ALA A 1 88 ? -8.547 11.992 -6.172 1 98.56 88 ALA A N 1
ATOM 695 C CA . ALA A 1 88 ? -7.176 11.742 -6.617 1 98.56 88 ALA A CA 1
ATOM 696 C C . ALA A 1 88 ? -6.957 12.266 -8.039 1 98.56 88 ALA A C 1
ATOM 698 O O . ALA A 1 88 ? -5.934 12.891 -8.32 1 98.56 88 ALA A O 1
ATOM 699 N N . ILE A 1 89 ? -7.875 12.008 -8.898 1 98.5 89 ILE A N 1
ATOM 700 C CA . ILE A 1 89 ? -7.766 12.438 -10.289 1 98.5 89 ILE A CA 1
ATOM 701 C C . ILE A 1 89 ? -7.801 13.961 -10.359 1 98.5 89 ILE A C 1
ATOM 703 O O . ILE A 1 89 ? -7.02 14.57 -11.102 1 98.5 89 ILE A O 1
ATOM 707 N N . GLY A 1 90 ? -8.758 14.562 -9.609 1 98.31 90 GLY A N 1
ATOM 708 C CA . GLY A 1 90 ? -8.828 16.016 -9.57 1 98.31 90 GLY A CA 1
ATOM 709 C C . GLY A 1 90 ? -7.531 16.656 -9.109 1 98.31 90 GLY A C 1
ATOM 710 O O . GLY A 1 90 ? -7.043 17.594 -9.742 1 98.31 90 GLY A O 1
ATOM 711 N N . ALA A 1 91 ? -6.977 16.188 -8 1 98.75 91 ALA A N 1
ATOM 712 C CA . ALA A 1 91 ? -5.711 16.703 -7.484 1 98.75 91 ALA A CA 1
ATOM 713 C C . ALA A 1 91 ? -4.57 16.453 -8.469 1 98.75 91 ALA A C 1
ATOM 715 O O . ALA A 1 91 ? -3.67 17.281 -8.609 1 98.75 91 ALA A O 1
ATOM 716 N N . THR A 1 92 ? -4.578 15.305 -9.164 1 98.81 92 THR A N 1
ATOM 717 C CA . THR A 1 92 ? -3.549 14.984 -10.141 1 98.81 92 THR A CA 1
ATOM 718 C C . THR A 1 92 ? -3.594 15.953 -11.32 1 98.81 92 THR A C 1
ATOM 720 O O . THR A 1 92 ? -2.551 16.422 -11.789 1 98.81 92 THR A O 1
ATOM 723 N N . TYR A 1 93 ? -4.766 16.234 -11.766 1 98.38 93 TYR A N 1
ATOM 724 C CA . TYR A 1 93 ? -4.91 17.203 -12.852 1 98.38 93 TYR A CA 1
ATOM 725 C C . TYR A 1 93 ? -4.258 18.531 -12.5 1 98.38 93 TYR A C 1
ATOM 727 O O . TYR A 1 93 ? -3.469 19.062 -13.281 1 98.38 93 TYR A O 1
ATOM 735 N N . GLU A 1 94 ? -4.574 19.031 -11.32 1 98.12 94 GLU A N 1
ATOM 736 C CA . GLU A 1 94 ? -3.98 20.281 -10.891 1 98.12 94 GLU A CA 1
ATOM 737 C C . GLU A 1 94 ? -2.461 20.188 -10.82 1 98.12 94 GLU A C 1
ATOM 739 O O . GLU A 1 94 ? -1.753 21.109 -11.227 1 98.12 94 GLU A O 1
ATOM 744 N N . ALA A 1 95 ? -1.958 19.078 -10.258 1 98.75 95 ALA A N 1
ATOM 745 C CA . ALA A 1 95 ? -0.517 18.906 -10.109 1 98.75 95 ALA A CA 1
ATOM 746 C C . ALA A 1 95 ? 0.182 18.891 -11.461 1 98.75 95 ALA A C 1
ATOM 748 O O . ALA A 1 95 ? 1.257 19.469 -11.617 1 98.75 95 ALA A O 1
ATOM 749 N N . LEU A 1 96 ? -0.396 18.188 -12.438 1 98.62 96 LEU A N 1
ATOM 750 C CA . LEU A 1 96 ? 0.185 18.094 -13.773 1 98.62 96 LEU A CA 1
ATOM 751 C C . LEU A 1 96 ? 0.165 19.453 -14.469 1 98.62 96 LEU A C 1
ATOM 753 O O . LEU A 1 96 ? 1.112 19.812 -15.172 1 98.62 96 LEU A O 1
ATOM 757 N N . GLU A 1 97 ? -0.932 20.156 -14.273 1 97.56 97 GLU A N 1
ATOM 758 C CA . GLU A 1 97 ? -1.006 21.516 -14.805 1 97.56 97 GLU A CA 1
ATOM 759 C C . GLU A 1 97 ? 0.048 22.422 -14.172 1 97.56 97 GLU A C 1
ATOM 761 O O . GLU A 1 97 ? 0.73 23.172 -14.867 1 97.56 97 GLU A O 1
ATOM 766 N N . ASN A 1 98 ? 0.112 22.328 -12.859 1 97.88 98 ASN A N 1
ATOM 767 C CA . ASN A 1 98 ? 1.094 23.109 -12.109 1 97.88 98 ASN A CA 1
ATOM 768 C C . ASN A 1 98 ? 2.516 22.812 -12.578 1 97.88 98 ASN A C 1
ATOM 770 O O . ASN A 1 98 ? 3.367 23.703 -12.594 1 97.88 98 ASN A O 1
ATOM 774 N N . ALA A 1 99 ? 2.766 21.625 -13.016 1 98.62 99 ALA A N 1
ATOM 775 C CA . ALA A 1 99 ? 4.086 21.188 -13.461 1 98.62 99 ALA A CA 1
ATOM 776 C C . ALA A 1 99 ? 4.297 21.516 -14.938 1 98.62 99 ALA A C 1
ATOM 778 O O . ALA A 1 99 ? 5.363 21.234 -15.492 1 98.62 99 ALA A O 1
ATOM 779 N N . ASN A 1 100 ? 3.336 22.062 -15.586 1 98.12 100 ASN A N 1
ATOM 780 C CA . ASN A 1 100 ? 3.383 22.391 -17.016 1 98.12 100 ASN A CA 1
ATOM 781 C C . ASN A 1 100 ? 3.676 21.156 -17.859 1 98.12 100 ASN A C 1
ATOM 783 O O . ASN A 1 100 ? 4.57 21.172 -18.703 1 98.12 100 ASN A O 1
ATOM 787 N N . LEU A 1 101 ? 2.92 20.109 -17.609 1 98.56 101 LEU A N 1
ATOM 788 C CA . LEU A 1 101 ? 3.166 18.844 -18.312 1 98.56 101 LEU A CA 1
ATOM 789 C C . LEU A 1 101 ? 2.061 18.562 -19.328 1 98.56 101 LEU A C 1
ATOM 791 O O . LEU A 1 101 ? 2.211 17.703 -20.188 1 98.56 101 LEU A O 1
ATOM 795 N N . LEU A 1 102 ? 0.97 19.25 -19.219 1 97.81 102 LEU A N 1
ATOM 796 C CA . LEU A 1 102 ? -0.179 19 -20.078 1 97.81 102 LEU A CA 1
ATOM 797 C C . LEU A 1 102 ? -0.127 19.859 -21.344 1 97.81 102 LEU A C 1
ATOM 799 O O . LEU A 1 102 ? 0.285 21.016 -21.281 1 97.81 102 LEU A O 1
ATOM 803 N N . LYS A 1 103 ? -0.54 19.266 -22.453 1 96.19 103 LYS A N 1
ATOM 804 C CA . LYS A 1 103 ? -0.776 20.094 -23.625 1 96.19 103 LYS A CA 1
ATOM 805 C C . LYS A 1 103 ? -1.853 21.141 -23.359 1 96.19 103 LYS A C 1
ATOM 807 O O . LYS A 1 103 ? -2.836 20.859 -22.672 1 96.19 103 LYS A O 1
ATOM 812 N N . LYS A 1 104 ? -1.683 22.281 -23.938 1 90.5 104 LYS A N 1
ATOM 813 C CA . LYS A 1 104 ? -2.568 23.406 -23.672 1 90.5 104 LYS A CA 1
ATOM 814 C C . LYS A 1 104 ? -4.031 23.016 -23.859 1 90.5 104 LYS A C 1
ATOM 816 O O . LYS A 1 104 ? -4.398 22.469 -24.906 1 90.5 104 LYS A O 1
ATOM 821 N N . ASN A 1 105 ? -4.809 23.172 -22.828 1 86.25 105 ASN A N 1
ATOM 822 C CA . ASN A 1 105 ? -6.262 23.031 -22.797 1 86.25 105 ASN A CA 1
ATOM 823 C C . ASN A 1 105 ? -6.676 21.578 -23.047 1 86.25 105 ASN A C 1
ATOM 825 O O . ASN A 1 105 ? -7.719 21.328 -23.656 1 86.25 105 ASN A O 1
ATOM 829 N N . THR A 1 106 ? -5.797 20.641 -22.719 1 92.12 106 THR A N 1
ATOM 830 C CA . THR A 1 106 ? -6.148 19.219 -22.859 1 92.12 106 THR A CA 1
ATOM 831 C C . THR A 1 106 ? -5.766 18.453 -21.594 1 92.12 106 THR A C 1
ATOM 833 O O . THR A 1 106 ? -5.113 18.984 -20.703 1 92.12 106 THR A O 1
ATOM 836 N N . LEU A 1 107 ? -6.227 17.234 -21.547 1 94.38 107 LEU A N 1
ATOM 837 C CA . LEU A 1 107 ? -5.863 16.312 -20.453 1 94.38 107 LEU A CA 1
ATOM 838 C C . LEU A 1 107 ? -4.699 15.422 -20.875 1 94.38 107 LEU A C 1
ATOM 840 O O . LEU A 1 107 ? -4.316 14.516 -20.141 1 94.38 107 LEU A O 1
ATOM 844 N N . GLN A 1 108 ? -4.086 15.727 -22.016 1 96.44 108 GLN A N 1
ATOM 845 C CA . GLN A 1 108 ? -3.01 14.891 -22.531 1 96.44 108 GLN A CA 1
ATOM 846 C C . GLN A 1 108 ? -1.646 15.398 -22.078 1 96.44 108 GLN A C 1
ATOM 848 O O . GLN A 1 108 ? -1.372 16.594 -22.125 1 96.44 108 GLN A O 1
ATOM 853 N N . ILE A 1 109 ? -0.867 14.539 -21.625 1 98 109 ILE A N 1
ATOM 854 C CA . ILE A 1 109 ? 0.508 14.883 -21.281 1 98 109 ILE A CA 1
ATOM 855 C C . ILE A 1 109 ? 1.294 15.195 -22.547 1 98 109 ILE A C 1
ATOM 857 O O . ILE A 1 109 ? 1.125 14.531 -23.578 1 98 109 ILE A O 1
ATOM 861 N N . ASP A 1 110 ? 2.127 16.234 -22.547 1 97.94 110 ASP A N 1
ATOM 862 C CA . ASP A 1 110 ? 3.023 16.578 -23.641 1 97.94 110 ASP A CA 1
ATOM 863 C C . ASP A 1 110 ? 4.203 15.609 -23.703 1 97.94 110 ASP A C 1
ATOM 865 O O . ASP A 1 110 ? 5.199 15.789 -23 1 97.94 110 ASP A O 1
ATOM 869 N N . GLU A 1 111 ? 4.145 14.734 -24.594 1 96.88 111 GLU A N 1
ATOM 870 C CA . GLU A 1 111 ? 5.113 13.641 -24.672 1 96.88 111 GLU A CA 1
ATOM 871 C C . GLU A 1 111 ? 6.469 14.141 -25.156 1 96.88 111 GLU A C 1
ATOM 873 O O . GLU A 1 111 ? 7.465 13.422 -25.078 1 96.88 111 GLU A O 1
ATOM 878 N N . THR A 1 112 ? 6.547 15.344 -25.609 1 96.75 112 THR A N 1
ATOM 879 C CA . THR A 1 112 ? 7.84 15.914 -26 1 96.75 112 THR A CA 1
ATOM 880 C C . THR A 1 112 ? 8.656 16.266 -24.75 1 96.75 112 THR A C 1
ATOM 882 O O . THR A 1 112 ? 9.875 16.438 -24.844 1 96.75 112 THR A O 1
ATOM 885 N N . LEU A 1 113 ? 7.961 16.328 -23.641 1 96.81 113 LEU A N 1
ATOM 886 C CA . LEU A 1 113 ? 8.609 16.781 -22.422 1 96.81 113 LEU A CA 1
ATOM 887 C C . LEU A 1 113 ? 9.047 15.594 -21.578 1 96.81 113 LEU A C 1
ATOM 889 O O . LEU A 1 113 ? 9.953 15.711 -20.75 1 96.81 113 LEU A O 1
ATOM 893 N N . VAL A 1 114 ? 8.312 14.461 -21.734 1 96.94 114 VAL A N 1
ATOM 894 C CA . VAL A 1 114 ? 8.547 13.328 -20.859 1 96.94 114 VAL A CA 1
ATOM 895 C C . VAL A 1 114 ? 8.305 12.023 -21.609 1 96.94 114 VAL A C 1
ATOM 897 O O . VAL A 1 114 ? 7.562 11.992 -22.594 1 96.94 114 VAL A O 1
ATOM 900 N N . ASP A 1 115 ? 8.945 10.93 -21.172 1 97.38 115 ASP A N 1
ATOM 901 C CA . ASP A 1 115 ? 8.672 9.57 -21.609 1 97.38 115 ASP A CA 1
ATOM 902 C C . ASP A 1 115 ? 7.59 8.914 -20.75 1 97.38 115 ASP A C 1
ATOM 904 O O . ASP A 1 115 ? 7.809 8.641 -19.578 1 97.38 115 ASP A O 1
ATOM 908 N N . LEU A 1 116 ? 6.488 8.609 -21.375 1 97.94 116 LEU A N 1
ATOM 909 C CA . LEU A 1 116 ? 5.355 8.078 -20.625 1 97.94 116 LEU A CA 1
ATOM 910 C C . LEU A 1 116 ? 5.688 6.711 -20.031 1 97.94 116 LEU A C 1
ATOM 912 O O . LEU A 1 116 ? 5.078 6.293 -19.047 1 97.94 116 LEU A O 1
ATOM 916 N N . ASN A 1 117 ? 6.652 5.957 -20.609 1 97.81 117 ASN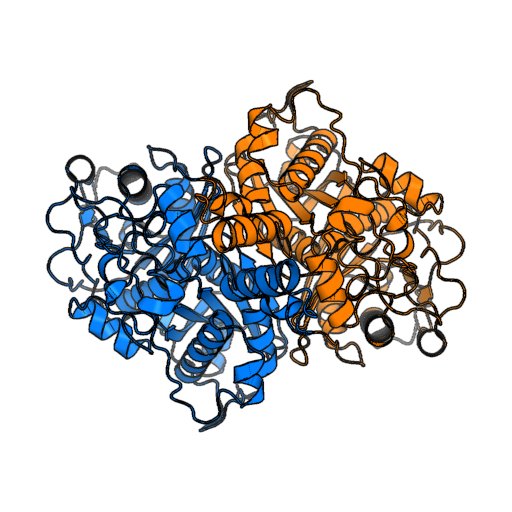 A N 1
ATOM 917 C CA . ASN A 1 117 ? 7.082 4.668 -20.078 1 97.81 117 ASN A CA 1
ATOM 918 C C . ASN A 1 117 ? 7.895 4.84 -18.797 1 97.81 117 ASN A C 1
ATOM 920 O O . ASN A 1 117 ? 8.109 3.875 -18.062 1 97.81 117 ASN A O 1
ATOM 924 N N . ARG A 1 118 ? 8.328 6.051 -18.547 1 98 118 ARG A N 1
ATOM 925 C CA . ARG A 1 118 ? 9.117 6.355 -17.359 1 98 118 ARG A CA 1
ATOM 926 C C . ARG A 1 118 ? 8.398 7.375 -16.469 1 98 118 ARG A C 1
ATOM 928 O O . ARG A 1 118 ? 9.047 8.148 -15.766 1 98 118 ARG A O 1
ATOM 935 N N . PHE A 1 119 ? 7.105 7.484 -16.656 1 98.69 119 PHE A N 1
ATOM 936 C CA . PHE A 1 119 ? 6.242 8.336 -15.844 1 98.69 119 PHE A CA 1
ATOM 937 C C . PHE A 1 119 ? 5.371 7.496 -14.914 1 98.69 119 PHE A C 1
ATOM 939 O O . PHE A 1 119 ? 4.402 6.875 -15.352 1 98.69 119 PHE A O 1
ATOM 946 N N . GLY A 1 120 ? 5.734 7.5 -13.578 1 98.69 120 GLY A N 1
ATOM 947 C CA . GLY A 1 120 ? 5.074 6.621 -12.625 1 98.69 120 GLY A CA 1
ATOM 948 C C . GLY A 1 120 ? 3.924 7.285 -11.898 1 98.69 120 GLY A C 1
ATOM 949 O O . GLY A 1 120 ? 3.781 8.508 -11.938 1 98.69 120 GLY A O 1
ATOM 950 N N . CYS A 1 121 ? 3.078 6.496 -11.336 1 98.88 121 CYS A N 1
ATOM 951 C CA . CYS A 1 121 ? 1.972 6.902 -10.477 1 98.88 121 CYS A CA 1
ATOM 952 C C . CYS A 1 121 ? 1.988 6.129 -9.164 1 98.88 121 CYS A C 1
ATOM 954 O O . CYS A 1 121 ? 1.745 4.922 -9.148 1 98.88 121 CYS A O 1
ATOM 956 N N . ILE A 1 122 ? 2.328 6.789 -8.062 1 98.88 122 ILE A N 1
ATOM 957 C CA . ILE A 1 122 ? 2.41 6.199 -6.734 1 98.88 122 ILE A CA 1
ATOM 958 C C . ILE A 1 122 ? 1.429 6.898 -5.797 1 98.88 122 ILE A C 1
ATOM 960 O O . ILE A 1 122 ? 1.806 7.816 -5.066 1 98.88 122 ILE A O 1
ATOM 964 N N . VAL A 1 123 ? 0.195 6.449 -5.805 1 98.88 123 VAL A N 1
ATOM 965 C CA . VAL A 1 123 ? -0.888 7.082 -5.055 1 98.88 123 VAL A CA 1
ATOM 966 C C . VAL A 1 123 ? -1.59 6.043 -4.184 1 98.88 123 VAL A C 1
ATOM 968 O O . VAL A 1 123 ? -1.986 4.98 -4.672 1 98.88 123 VAL A O 1
ATOM 971 N N . GLY A 1 124 ? -1.662 6.344 -2.857 1 98.44 124 GLY A N 1
ATOM 972 C CA . GLY A 1 124 ? -2.236 5.387 -1.926 1 98.44 124 GLY A CA 1
ATOM 973 C C . GLY A 1 124 ? -3.539 5.863 -1.31 1 98.44 124 GLY A C 1
ATOM 974 O O . GLY A 1 124 ? -4.004 6.965 -1.604 1 98.44 124 GLY A O 1
ATOM 975 N N . SER A 1 125 ? -4.133 5.004 -0.519 1 97.94 125 SER A N 1
ATOM 976 C CA . SER A 1 125 ? -5.305 5.254 0.309 1 97.94 125 SER A CA 1
ATOM 977 C C . SER A 1 125 ? -5.309 4.367 1.55 1 97.94 125 SER A C 1
ATOM 979 O O . SER A 1 125 ? -4.77 3.262 1.528 1 97.94 125 SER A O 1
ATOM 981 N N . GLY A 1 126 ? -5.852 4.887 2.613 1 94.81 126 GLY A N 1
ATOM 982 C CA . GLY A 1 126 ? -5.91 4.121 3.848 1 94.81 126 GLY A CA 1
ATOM 983 C C . GLY A 1 126 ? -7.059 3.131 3.879 1 94.81 126 GLY A C 1
ATOM 984 O O . GLY A 1 126 ? -6.844 1.925 4.004 1 94.81 126 GLY A O 1
ATOM 985 N N . ILE A 1 127 ? -8.312 3.521 3.746 1 90.19 127 ILE A N 1
ATOM 986 C CA . ILE A 1 127 ? -9.5 2.684 3.875 1 90.19 127 ILE A CA 1
ATOM 987 C C . ILE A 1 127 ? -10.195 2.568 2.521 1 90.19 127 ILE A C 1
ATOM 989 O O . ILE A 1 127 ? -11.008 1.663 2.311 1 90.19 127 ILE A O 1
ATOM 993 N N . ALA A 1 128 ? -9.828 3.129 1.563 1 80.62 128 ALA A N 1
ATOM 994 C CA . ALA A 1 128 ? -10.391 3.113 0.214 1 80.62 128 ALA A CA 1
ATOM 995 C C . ALA A 1 128 ? -11.867 3.492 0.23 1 80.62 128 ALA A C 1
ATOM 997 O O . ALA A 1 128 ? -12.227 4.582 0.682 1 80.62 128 ALA A O 1
ATOM 998 N N . SER A 1 129 ? -12.852 2.658 -0.063 1 90.81 129 SER A N 1
ATOM 999 C CA . SER A 1 129 ? -14.25 3.035 -0.244 1 90.81 129 SER A CA 1
ATOM 1000 C C . SER A 1 129 ? -15.156 2.293 0.734 1 90.81 129 SER A C 1
ATOM 1002 O O . SER A 1 129 ? -15.898 1.396 0.337 1 90.81 129 SER A O 1
ATOM 1004 N N . ILE A 1 130 ? -15.188 2.807 1.918 1 94.94 130 ILE A N 1
ATOM 1005 C CA . ILE A 1 130 ? -16.016 2.197 2.951 1 94.94 130 ILE A CA 1
ATOM 1006 C C . ILE A 1 130 ? -17.484 2.293 2.553 1 94.94 130 ILE A C 1
ATOM 1008 O O . ILE A 1 130 ? -18.281 1.39 2.844 1 94.94 130 ILE A O 1
ATOM 1012 N N . ASP A 1 131 ? -17.859 3.35 1.866 1 95.25 131 ASP A N 1
ATOM 1013 C CA . ASP A 1 131 ? -19.234 3.551 1.428 1 95.25 131 ASP A CA 1
ATOM 1014 C C . ASP A 1 131 ? -19.672 2.457 0.454 1 95.25 131 ASP A C 1
ATOM 1016 O O . ASP A 1 131 ? -20.781 1.932 0.556 1 95.25 131 ASP A O 1
ATOM 1020 N N . GLU A 1 132 ? -18.812 2.129 -0.468 1 95 132 GLU A N 1
ATOM 1021 C CA . GLU A 1 132 ? -19.125 1.12 -1.477 1 95 132 GLU A CA 1
ATOM 1022 C C . GLU A 1 132 ? -19.328 -0.253 -0.842 1 95 132 GLU A C 1
ATOM 1024 O O . GLU A 1 132 ? -20.25 -0.982 -1.203 1 95 132 GLU A O 1
ATOM 1029 N N . ILE A 1 133 ? -18.438 -0.669 0.087 1 96.19 133 ILE A N 1
ATOM 1030 C CA . ILE A 1 133 ? -18.547 -1.987 0.703 1 96.19 133 ILE A CA 1
ATOM 1031 C C . ILE A 1 133 ? -19.781 -2.045 1.601 1 96.19 133 ILE A C 1
ATOM 1033 O O . ILE A 1 133 ? -20.484 -3.057 1.635 1 96.19 133 ILE A O 1
ATOM 1037 N N . TYR A 1 134 ? -20.031 -0.951 2.344 1 96.94 134 TYR A N 1
ATOM 1038 C CA . TYR A 1 134 ? -21.188 -0.864 3.219 1 96.94 134 TYR A CA 1
ATOM 1039 C C . TYR A 1 134 ? -22.484 -1.034 2.428 1 96.94 134 TYR A C 1
ATOM 1041 O O . TYR A 1 134 ? -23.297 -1.909 2.736 1 96.94 134 TYR A O 1
ATOM 1049 N N . THR A 1 135 ? -22.672 -0.22 1.391 1 96.75 135 THR A N 1
ATOM 1050 C CA . THR A 1 135 ? -23.891 -0.218 0.603 1 96.75 135 THR A CA 1
ATOM 1051 C C . THR A 1 135 ? -24.094 -1.564 -0.087 1 96.75 135 THR A C 1
ATOM 1053 O O . THR A 1 135 ? -25.219 -2.098 -0.105 1 96.75 135 THR A O 1
ATOM 1056 N N . SER A 1 136 ? -23.016 -2.123 -0.625 1 97.25 136 SER A N 1
ATOM 1057 C CA . SER A 1 136 ? -23.109 -3.414 -1.301 1 97.25 136 SER A CA 1
ATOM 1058 C C . SER A 1 136 ? -23.422 -4.535 -0.316 1 97.25 136 SER A C 1
ATOM 1060 O O . SER A 1 136 ? -24.156 -5.473 -0.648 1 97.25 136 SER A O 1
ATOM 1062 N N . SER A 1 137 ? -22.859 -4.453 0.905 1 97.56 137 SER A N 1
ATOM 1063 C CA . SER A 1 137 ? -23.125 -5.453 1.938 1 97.56 137 SER A CA 1
ATOM 1064 C C . SER A 1 137 ? -24.594 -5.492 2.301 1 97.56 137 SER A C 1
ATOM 1066 O O . SER A 1 137 ? -25.188 -6.57 2.377 1 97.56 137 SER A O 1
ATOM 1068 N N . ILE A 1 138 ? -25.203 -4.312 2.51 1 97.5 138 ILE A N 1
ATOM 1069 C CA . ILE A 1 138 ? -26.594 -4.219 2.92 1 97.5 138 ILE A CA 1
ATOM 1070 C C . ILE A 1 138 ? -27.5 -4.727 1.799 1 97.5 138 ILE A C 1
ATOM 1072 O O . ILE A 1 138 ? -28.406 -5.527 2.037 1 97.5 138 ILE A O 1
ATOM 1076 N N . LYS A 1 139 ? -27.281 -4.277 0.574 1 97.31 139 LYS A N 1
ATOM 1077 C CA . LYS A 1 139 ? -28.109 -4.684 -0.566 1 97.31 139 LYS A CA 1
ATOM 1078 C C . LYS A 1 139 ? -27.984 -6.184 -0.819 1 97.31 139 LYS A C 1
ATOM 1080 O O . LYS A 1 139 ? -28.984 -6.848 -1.112 1 97.31 139 LYS A O 1
ATOM 1085 N N . PHE A 1 140 ? -26.781 -6.66 -0.704 1 97.25 140 PHE A N 1
ATOM 1086 C CA . PHE A 1 140 ? -26.516 -8.078 -0.928 1 97.25 140 PHE A CA 1
ATOM 1087 C C . PHE A 1 140 ? -27.172 -8.93 0.146 1 97.25 140 PHE A C 1
ATOM 1089 O O . PHE A 1 140 ? -27.844 -9.922 -0.165 1 97.25 140 PHE A O 1
ATOM 1096 N N . HIS A 1 141 ? -27.031 -8.555 1.392 1 96.12 141 HIS A N 1
ATOM 1097 C CA . HIS A 1 141 ? -27.516 -9.336 2.521 1 96.12 141 HIS A CA 1
ATOM 1098 C C . HIS A 1 141 ? -29.031 -9.227 2.662 1 96.12 141 HIS A C 1
ATOM 1100 O O . HIS A 1 141 ? -29.719 -10.242 2.814 1 96.12 141 HIS A O 1
ATOM 1106 N N . ASN A 1 142 ? -29.578 -8.023 2.604 1 95.69 142 ASN A N 1
ATOM 1107 C CA . ASN A 1 142 ? -30.984 -7.785 2.951 1 95.69 142 ASN A CA 1
ATOM 1108 C C . ASN A 1 142 ? -31.891 -7.949 1.741 1 95.69 142 ASN A C 1
ATOM 1110 O O . ASN A 1 142 ? -33.062 -8.328 1.886 1 95.69 142 ASN A O 1
ATOM 1114 N N . GLU A 1 143 ? -31.344 -7.625 0.612 1 93.06 143 GLU A N 1
ATOM 1115 C CA . GLU A 1 143 ? -32.219 -7.574 -0.551 1 93.06 143 GLU A CA 1
ATOM 1116 C C . GLU A 1 143 ? -31.875 -8.672 -1.556 1 93.06 143 GLU A C 1
ATOM 1118 O O . GLU A 1 143 ? -32.594 -8.867 -2.541 1 93.06 143 GLU A O 1
ATOM 1123 N N . HIS A 1 144 ? -30.828 -9.336 -1.338 1 92.38 144 HIS A N 1
ATOM 1124 C CA . HIS A 1 144 ? -30.359 -10.383 -2.234 1 92.38 144 HIS A CA 1
ATOM 1125 C C . HIS A 1 144 ? -30.188 -9.859 -3.656 1 92.38 144 HIS A C 1
ATOM 1127 O O . HIS A 1 144 ? -30.531 -10.547 -4.621 1 92.38 144 HIS A O 1
ATOM 1133 N N . LYS A 1 145 ? -29.812 -8.625 -3.691 1 89.31 145 LYS A N 1
ATOM 1134 C CA . LYS A 1 145 ? -29.562 -8.008 -4.988 1 89.31 145 LYS A CA 1
ATOM 1135 C C . LYS A 1 145 ? -28.234 -8.453 -5.57 1 89.31 145 LYS A C 1
ATOM 1137 O O . LYS A 1 145 ? -27.281 -8.711 -4.828 1 89.31 145 LYS A O 1
ATOM 1142 N N . ARG A 1 146 ? -28.234 -8.43 -6.887 1 92.31 146 ARG A N 1
ATOM 1143 C CA . ARG A 1 146 ? -26.984 -8.742 -7.582 1 92.31 146 ARG A CA 1
ATOM 1144 C C . ARG A 1 146 ? -25.938 -7.672 -7.32 1 92.31 146 ARG A C 1
ATOM 1146 O O . ARG A 1 146 ? -26.25 -6.48 -7.273 1 92.31 146 ARG A O 1
ATOM 1153 N N . VAL A 1 147 ? -24.688 -8.148 -7.168 1 95.56 147 VAL A N 1
ATOM 1154 C CA . VAL A 1 147 ? -23.578 -7.246 -6.898 1 95.56 147 VAL A CA 1
ATOM 1155 C C . VAL A 1 147 ? -23.203 -6.484 -8.172 1 95.56 147 VAL A C 1
ATOM 1157 O O . VAL A 1 147 ? -23.266 -7.039 -9.273 1 95.56 147 VAL A O 1
ATOM 1160 N N . ASN A 1 148 ? -22.891 -5.133 -8 1 95.06 148 ASN A N 1
ATOM 1161 C CA . ASN A 1 148 ? -22.406 -4.324 -9.117 1 95.06 148 ASN A CA 1
ATOM 1162 C C . ASN A 1 148 ? -21.125 -4.902 -9.719 1 95.06 148 ASN A C 1
ATOM 1164 O O . ASN A 1 148 ? -20.219 -5.309 -8.984 1 95.06 148 ASN A O 1
ATOM 1168 N N . PRO A 1 149 ? -21.094 -5.023 -11.062 1 94.44 149 PRO A N 1
ATOM 1169 C CA . PRO A 1 149 ? -19.875 -5.559 -11.688 1 94.44 149 PRO A CA 1
ATOM 1170 C C . PRO A 1 149 ? -18.625 -4.754 -11.32 1 94.44 149 PRO A C 1
ATOM 1172 O O . PRO A 1 149 ? -17.516 -5.273 -11.406 1 94.44 149 PRO A O 1
ATOM 1175 N N . LEU A 1 150 ? -18.797 -3.52 -10.875 1 94.56 150 LEU A N 1
ATOM 1176 C CA . LEU A 1 150 ? -17.672 -2.658 -10.547 1 94.56 150 LEU A CA 1
ATOM 1177 C C . LEU A 1 150 ? -17.422 -2.646 -9.047 1 94.56 150 LEU A C 1
ATOM 1179 O O . LEU A 1 150 ? -16.578 -1.884 -8.555 1 94.56 150 LEU A O 1
ATOM 1183 N N . PHE A 1 151 ? -18.094 -3.537 -8.312 1 96.06 151 PHE A N 1
ATOM 1184 C CA . PHE A 1 151 ? -17.953 -3.572 -6.863 1 96.06 151 PHE A CA 1
ATOM 1185 C C . PHE A 1 151 ? -16.5 -3.812 -6.477 1 96.06 151 PHE A C 1
ATOM 1187 O O . PHE A 1 151 ? -15.922 -3.039 -5.707 1 96.06 151 PHE A O 1
ATOM 1194 N N . ILE A 1 152 ? -15.852 -4.852 -7.113 1 95.5 152 ILE A N 1
ATOM 1195 C CA . ILE A 1 152 ? -14.492 -5.215 -6.723 1 95.5 152 ILE A CA 1
ATOM 1196 C C . ILE A 1 152 ? -13.531 -4.086 -7.086 1 95.5 152 ILE A C 1
ATOM 1198 O O . ILE A 1 152 ? -12.797 -3.588 -6.23 1 95.5 152 ILE A O 1
ATOM 1202 N N . PRO A 1 153 ? -13.516 -3.553 -8.281 1 94.25 153 PRO A N 1
ATOM 1203 C CA . PRO A 1 153 ? -12.617 -2.449 -8.609 1 94.25 153 PRO A CA 1
ATOM 1204 C C . PRO A 1 153 ? -12.82 -1.229 -7.711 1 94.25 153 PRO A C 1
ATOM 1206 O O . PRO A 1 153 ? -11.859 -0.542 -7.367 1 94.25 153 PRO A O 1
ATOM 1209 N N . LYS A 1 154 ? -14.008 -0.985 -7.312 1 95.19 154 LYS A N 1
ATOM 1210 C CA . LYS A 1 154 ? -14.32 0.239 -6.582 1 95.19 154 LYS A CA 1
ATOM 1211 C C . LYS A 1 154 ? -13.789 0.173 -5.152 1 95.19 154 LYS A C 1
ATOM 1213 O O . LYS A 1 154 ? -13.578 1.206 -4.512 1 95.19 154 LYS A O 1
ATOM 1218 N N . ILE A 1 155 ? -13.555 -1.028 -4.66 1 94.75 155 ILE A N 1
ATOM 1219 C CA . ILE A 1 155 ? -13.211 -1.112 -3.246 1 94.75 155 ILE A CA 1
ATOM 1220 C C . ILE A 1 155 ? -11.703 -1.287 -3.086 1 94.75 155 ILE A C 1
ATOM 1222 O O . ILE A 1 155 ? -11.195 -1.338 -1.965 1 94.75 155 ILE A O 1
ATOM 1226 N N . LEU A 1 156 ? -10.969 -1.39 -4.184 1 96.12 156 LEU A N 1
ATOM 1227 C CA . LEU A 1 156 ? -9.531 -1.604 -4.117 1 96.12 156 LEU A CA 1
ATOM 1228 C C . LEU A 1 156 ? -8.789 -0.282 -3.93 1 96.12 156 LEU A C 1
ATOM 1230 O O . LEU A 1 156 ? -9.039 0.681 -4.66 1 96.12 156 LEU A O 1
ATOM 1234 N N . THR A 1 157 ? -7.82 -0.242 -3.002 1 95.69 157 THR A N 1
ATOM 1235 C CA . THR A 1 157 ? -7.102 0.974 -2.639 1 95.69 157 THR A CA 1
ATOM 1236 C C . THR A 1 157 ? -6.246 1.465 -3.805 1 95.69 157 THR A C 1
ATOM 1238 O O . THR A 1 157 ? -5.984 2.662 -3.926 1 95.69 157 THR A O 1
ATOM 1241 N N . ASN A 1 158 ? -5.824 0.546 -4.664 1 97.75 158 ASN A N 1
ATOM 1242 C CA . ASN A 1 158 ? -4.891 0.932 -5.719 1 97.75 158 ASN A CA 1
ATOM 1243 C C . ASN A 1 158 ? -5.617 1.528 -6.918 1 97.75 158 ASN A C 1
ATOM 1245 O O . ASN A 1 158 ? -4.984 1.943 -7.891 1 97.75 158 ASN A O 1
ATOM 1249 N N . MET A 1 159 ? -6.895 1.664 -6.852 1 97.5 159 MET A N 1
ATOM 1250 C CA . MET A 1 159 ? -7.641 2.064 -8.039 1 97.5 159 MET A CA 1
ATOM 1251 C C . MET A 1 159 ? -7.496 3.561 -8.297 1 97.5 159 MET A C 1
ATOM 1253 O O . MET A 1 159 ? -7.691 4.027 -9.422 1 97.5 159 MET A O 1
ATOM 1257 N N . ALA A 1 160 ? -7.164 4.305 -7.23 1 98.06 160 ALA A N 1
ATOM 1258 C CA . ALA A 1 160 ? -6.805 5.691 -7.516 1 98.06 160 ALA A CA 1
ATOM 1259 C C . ALA A 1 160 ? -5.613 5.762 -8.469 1 98.06 160 ALA A C 1
ATOM 1261 O O . ALA A 1 160 ? -5.672 6.449 -9.492 1 98.06 160 ALA A O 1
ATOM 1262 N N . ALA A 1 161 ? -4.547 5.074 -8.156 1 98.62 161 ALA A N 1
ATOM 1263 C CA . ALA A 1 161 ? -3.355 5.055 -9 1 98.62 161 ALA A CA 1
ATOM 1264 C C . ALA A 1 161 ? -3.668 4.48 -10.375 1 98.62 161 ALA A C 1
ATOM 1266 O O . ALA A 1 161 ? -3.203 5 -11.391 1 98.62 161 ALA A O 1
ATOM 1267 N N . GLY A 1 162 ? -4.414 3.379 -10.406 1 98.25 162 GLY A N 1
ATOM 1268 C CA . GLY A 1 162 ? -4.789 2.762 -11.664 1 98.25 162 GLY A CA 1
ATOM 1269 C C . GLY A 1 162 ? -5.543 3.701 -12.586 1 98.25 162 GLY A C 1
ATOM 1270 O O . GLY A 1 162 ? -5.203 3.832 -13.766 1 98.25 162 GLY A O 1
ATOM 1271 N N . ASN A 1 163 ? -6.562 4.375 -12.055 1 98.38 163 ASN A N 1
ATOM 1272 C CA . ASN A 1 163 ? -7.402 5.25 -12.867 1 98.38 163 ASN A CA 1
ATOM 1273 C C . ASN A 1 163 ? -6.645 6.504 -13.297 1 98.38 163 ASN A C 1
ATOM 1275 O O . ASN A 1 163 ? -6.879 7.027 -14.391 1 98.38 163 ASN A O 1
ATOM 1279 N N . ILE A 1 164 ? -5.758 7.02 -12.438 1 98.62 164 ILE A N 1
ATOM 1280 C CA . ILE A 1 164 ? -4.902 8.133 -12.828 1 98.62 164 ILE A CA 1
ATOM 1281 C C . ILE A 1 164 ? -4.035 7.723 -14.016 1 98.62 164 ILE A C 1
ATOM 1283 O O . ILE A 1 164 ? -3.922 8.461 -15 1 98.62 164 ILE A O 1
ATOM 1287 N N . SER A 1 165 ? -3.373 6.523 -13.914 1 98.62 165 SER A N 1
ATOM 1288 C CA . SER A 1 165 ? -2.514 6.027 -14.977 1 98.62 165 SER A CA 1
ATOM 1289 C C . SER A 1 165 ? -3.283 5.883 -16.281 1 98.62 165 SER A C 1
ATOM 1291 O O . SER A 1 165 ? -2.77 6.215 -17.359 1 98.62 165 SER A O 1
ATOM 1293 N N . ILE A 1 166 ? -4.469 5.398 -16.203 1 97.62 166 ILE A N 1
ATOM 1294 C CA . ILE A 1 166 ? -5.301 5.207 -17.391 1 97.62 166 ILE A CA 1
ATOM 1295 C C . ILE A 1 166 ? -5.672 6.562 -17.984 1 97.62 166 ILE A C 1
ATOM 1297 O O . ILE A 1 166 ? -5.535 6.773 -19.203 1 97.62 166 ILE A O 1
ATOM 1301 N N . LYS A 1 167 ? -6.113 7.441 -17.125 1 97.38 167 LYS A N 1
ATOM 1302 C CA . LYS A 1 167 ? -6.625 8.734 -17.578 1 97.38 167 LYS A CA 1
ATOM 1303 C C . LYS A 1 167 ? -5.523 9.555 -18.25 1 97.38 167 LYS A C 1
ATOM 1305 O O . LYS A 1 167 ? -5.766 10.219 -19.25 1 97.38 167 LYS A O 1
ATOM 1310 N N . PHE A 1 168 ? -4.316 9.5 -17.688 1 98.19 168 PHE A N 1
ATOM 1311 C CA . PHE A 1 168 ? -3.25 10.367 -18.172 1 98.19 168 PHE A CA 1
ATOM 1312 C C . PHE A 1 168 ? -2.18 9.562 -18.891 1 98.19 168 PHE A C 1
ATOM 1314 O O . PHE A 1 168 ? -1.106 10.078 -19.203 1 98.19 168 PHE A O 1
ATOM 1321 N N . LYS A 1 169 ? -2.391 8.273 -19.109 1 97.94 169 LYS A N 1
ATOM 1322 C CA . LYS A 1 169 ? -1.571 7.352 -19.891 1 97.94 169 LYS A CA 1
ATOM 1323 C C . LYS A 1 169 ? -0.169 7.227 -19.312 1 97.94 169 LYS A C 1
ATOM 1325 O O . LYS A 1 169 ? 0.823 7.281 -20.031 1 97.94 169 LYS A O 1
ATOM 1330 N N . LEU A 1 170 ? -0.119 7.18 -18 1 98.56 170 LEU A N 1
ATOM 1331 C CA . LEU A 1 170 ? 1.156 6.973 -17.328 1 98.56 170 LEU A CA 1
ATOM 1332 C C . LEU A 1 170 ? 1.548 5.5 -17.344 1 98.56 170 LEU A C 1
ATOM 1334 O O . LEU A 1 170 ? 0.974 4.691 -16.609 1 98.56 170 LEU A O 1
ATOM 1338 N N . LYS A 1 171 ? 2.605 5.125 -18.047 1 98.44 171 LYS A N 1
ATOM 1339 C CA . LYS A 1 171 ? 2.893 3.717 -18.328 1 98.44 171 LYS A CA 1
ATOM 1340 C C . LYS A 1 171 ? 4.047 3.215 -17.453 1 98.44 171 LYS A C 1
ATOM 1342 O O . LYS A 1 171 ? 4.395 2.031 -17.5 1 98.44 171 LYS A O 1
ATOM 1347 N N . GLY A 1 172 ? 4.645 4.125 -16.641 1 98.25 172 GLY A N 1
ATOM 1348 C CA . GLY A 1 172 ? 5.648 3.707 -15.68 1 98.25 172 GLY A CA 1
ATOM 1349 C C . GLY A 1 172 ? 5.066 2.932 -14.516 1 98.25 172 GLY A C 1
ATOM 1350 O O . GLY A 1 172 ? 3.963 2.395 -14.609 1 98.25 172 GLY A O 1
ATOM 1351 N N . PRO A 1 173 ? 5.789 2.877 -13.438 1 97.5 173 PRO A N 1
ATOM 1352 C CA . PRO A 1 173 ? 5.332 2.129 -12.258 1 97.5 173 PRO A CA 1
ATOM 1353 C C . PRO A 1 173 ? 3.99 2.631 -11.727 1 97.5 173 PRO A C 1
ATOM 1355 O O . PRO A 1 173 ? 3.832 3.826 -11.469 1 97.5 173 PRO A O 1
ATOM 1358 N N . SER A 1 174 ? 3.045 1.76 -11.641 1 98 174 SER A N 1
ATOM 1359 C CA . SER A 1 174 ? 1.825 1.975 -10.875 1 98 174 SER A CA 1
ATOM 1360 C C . SER A 1 174 ? 1.9 1.284 -9.516 1 98 174 SER A C 1
ATOM 1362 O O . SER A 1 174 ? 2.109 0.071 -9.438 1 98 174 SER A O 1
ATOM 1364 N N . HIS A 1 175 ? 1.864 2.01 -8.461 1 98.56 175 HIS A N 1
ATOM 1365 C CA . HIS A 1 175 ? 2.096 1.54 -7.102 1 98.56 175 HIS A CA 1
ATOM 1366 C C . HIS A 1 175 ? 1.16 2.229 -6.113 1 98.56 175 HIS A C 1
ATOM 1368 O O . HIS A 1 175 ? 0.812 3.398 -6.293 1 98.56 175 HIS A O 1
ATOM 1374 N N . SER A 1 176 ? 0.731 1.46 -5.121 1 98.69 176 SER A N 1
ATOM 1375 C CA . SER A 1 176 ? -0.174 2.004 -4.113 1 98.69 176 SER A CA 1
ATOM 1376 C C . SER A 1 176 ? 0.137 1.443 -2.73 1 98.69 176 SER A C 1
ATOM 1378 O O . SER A 1 176 ? 0.028 0.236 -2.506 1 98.69 176 SER A O 1
ATOM 1380 N N . VAL A 1 177 ? 0.548 2.314 -1.844 1 98.5 177 VAL A N 1
ATOM 1381 C CA . VAL A 1 177 ? 0.782 1.932 -0.456 1 98.5 177 VAL A CA 1
ATOM 1382 C C . VAL A 1 177 ? -0.464 2.223 0.379 1 98.5 177 VAL A C 1
ATOM 1384 O O . VAL A 1 177 ? -1.237 3.127 0.056 1 98.5 177 VAL A O 1
ATOM 1387 N N . SER A 1 178 ? -0.718 1.396 1.347 1 98 178 SER A N 1
ATOM 1388 C CA . SER A 1 178 ? -1.793 1.571 2.318 1 98 178 SER A CA 1
ATOM 1389 C C . SER A 1 178 ? -1.301 1.316 3.738 1 98 178 SER A C 1
ATOM 1391 O O . SER A 1 178 ? -1.243 0.169 4.184 1 98 178 SER A O 1
ATOM 1393 N N . THR A 1 179 ? -0.994 2.396 4.398 1 98.06 179 THR A N 1
ATOM 1394 C CA . THR A 1 179 ? -0.401 2.342 5.73 1 98.06 179 THR A CA 1
ATOM 1395 C C . THR A 1 179 ? -1.149 3.258 6.695 1 98.06 179 THR A C 1
ATOM 1397 O O . THR A 1 179 ? -0.531 4.02 7.438 1 98.06 179 THR A O 1
ATOM 1400 N N . ALA A 1 180 ? -2.436 3.219 6.625 1 97.25 180 ALA A N 1
ATOM 1401 C CA . ALA A 1 180 ? -3.303 4.023 7.48 1 97.25 180 ALA A CA 1
ATOM 1402 C C . ALA A 1 180 ? -2.994 5.512 7.328 1 97.25 180 ALA A C 1
ATOM 1404 O O . ALA A 1 180 ? -2.961 6.031 6.211 1 97.25 180 ALA A O 1
ATOM 1405 N N . CYS A 1 181 ? -2.814 6.207 8.445 1 97.69 181 CYS A N 1
ATOM 1406 C CA . CYS A 1 181 ? -2.67 7.656 8.422 1 97.69 181 CYS A CA 1
ATOM 1407 C C . CYS A 1 181 ? -1.317 8.062 7.848 1 97.69 181 CYS A C 1
ATOM 1409 O O . CYS A 1 181 ? -1.116 9.219 7.48 1 97.69 181 CYS A O 1
ATOM 1411 N N . ALA A 1 182 ? -0.386 7.137 7.641 1 98.56 182 ALA A N 1
ATOM 1412 C CA . ALA A 1 182 ? 0.948 7.441 7.133 1 98.56 182 ALA A CA 1
ATOM 1413 C C . ALA A 1 182 ? 1.009 7.266 5.617 1 98.56 182 ALA A C 1
ATOM 1415 O O . ALA A 1 182 ? 2.047 7.512 4.996 1 98.56 182 ALA A O 1
ATOM 1416 N N . THR A 1 183 ? -0.06 6.926 4.973 1 98.75 183 THR A N 1
ATOM 1417 C CA . THR A 1 183 ? -0.139 6.508 3.58 1 98.75 183 THR A CA 1
ATOM 1418 C C . THR A 1 183 ? 0.438 7.582 2.66 1 98.75 183 THR A C 1
ATOM 1420 O O . THR A 1 183 ? 1.254 7.281 1.784 1 98.75 183 THR A O 1
ATOM 1423 N N . GLY A 1 184 ? 0.024 8.797 2.834 1 98.88 184 GLY A N 1
ATOM 1424 C CA . GLY A 1 184 ? 0.472 9.875 1.963 1 98.88 184 GLY A CA 1
ATOM 1425 C C . GLY A 1 184 ? 1.977 10.062 1.977 1 98.88 184 GLY A C 1
ATOM 1426 O O . GLY A 1 184 ? 2.605 10.156 0.92 1 98.88 184 GLY A O 1
ATOM 1427 N N . ASN A 1 185 ? 2.598 10.086 3.189 1 98.88 185 ASN A N 1
ATOM 1428 C CA . ASN A 1 185 ? 4.047 10.219 3.309 1 98.88 185 ASN A CA 1
ATOM 1429 C C . ASN A 1 185 ? 4.77 9.031 2.678 1 98.88 185 ASN A C 1
ATOM 1431 O O . ASN A 1 185 ? 5.785 9.203 2.002 1 98.88 185 ASN A O 1
ATOM 1435 N N . ASN A 1 186 ? 4.207 7.852 2.961 1 98.81 186 ASN A N 1
ATOM 1436 C CA . ASN A 1 186 ? 4.828 6.664 2.389 1 98.81 186 ASN A CA 1
ATOM 1437 C C . ASN A 1 186 ? 4.805 6.699 0.863 1 98.81 186 ASN A C 1
ATOM 1439 O O . ASN A 1 186 ? 5.773 6.301 0.214 1 98.81 186 ASN A O 1
ATOM 1443 N N . ALA A 1 187 ? 3.664 7.113 0.31 1 98.94 187 ALA A N 1
ATOM 1444 C CA . ALA A 1 187 ? 3.551 7.156 -1.146 1 98.94 187 ALA A CA 1
ATOM 1445 C C . ALA A 1 187 ? 4.574 8.117 -1.746 1 98.94 187 ALA A C 1
ATOM 1447 O O . ALA A 1 187 ? 5.258 7.773 -2.715 1 98.94 187 ALA A O 1
ATOM 1448 N N . ILE A 1 188 ? 4.715 9.289 -1.207 1 98.94 188 ILE A N 1
ATOM 1449 C CA . ILE A 1 188 ? 5.664 10.289 -1.697 1 98.94 188 ILE A CA 1
ATOM 1450 C C . ILE A 1 188 ? 7.09 9.789 -1.488 1 98.94 188 ILE A C 1
ATOM 1452 O O . ILE A 1 188 ? 7.934 9.914 -2.377 1 98.94 188 ILE A O 1
ATOM 1456 N N . GLY A 1 189 ? 7.363 9.211 -0.312 1 98.88 189 GLY A N 1
ATOM 1457 C CA . GLY A 1 189 ? 8.672 8.648 -0.04 1 98.88 189 GLY A CA 1
ATOM 1458 C C . GLY A 1 189 ? 9.047 7.52 -0.985 1 98.88 189 GLY A C 1
ATOM 1459 O O . GLY A 1 189 ? 10.195 7.418 -1.416 1 98.88 189 GLY A O 1
ATOM 1460 N N . ASP A 1 190 ? 8.094 6.633 -1.277 1 98.75 190 ASP A N 1
ATOM 1461 C CA . ASP A 1 190 ? 8.344 5.543 -2.215 1 98.75 190 ASP A CA 1
ATOM 1462 C C . ASP A 1 190 ? 8.672 6.078 -3.607 1 98.75 190 ASP A C 1
ATOM 1464 O O . ASP A 1 190 ? 9.57 5.566 -4.277 1 98.75 190 ASP A O 1
ATOM 1468 N N . ALA A 1 191 ? 7.891 7.059 -4.035 1 98.81 191 ALA A N 1
ATOM 1469 C CA . ALA A 1 191 ? 8.172 7.684 -5.324 1 98.81 191 ALA A CA 1
ATOM 1470 C C . ALA A 1 191 ? 9.578 8.281 -5.348 1 98.81 191 ALA A C 1
ATOM 1472 O O . ALA A 1 191 ? 10.297 8.156 -6.344 1 98.81 191 ALA A O 1
ATOM 1473 N N . TYR A 1 192 ? 9.969 8.938 -4.25 1 98.75 192 TYR A N 1
ATOM 1474 C CA . TYR A 1 192 ? 11.312 9.469 -4.078 1 98.75 192 TYR A CA 1
ATOM 1475 C C . TYR A 1 192 ? 12.359 8.383 -4.277 1 98.75 192 TYR A C 1
ATOM 1477 O O . TYR A 1 192 ? 13.312 8.555 -5.043 1 98.75 192 TYR A O 1
ATOM 1485 N N . ASN A 1 193 ? 12.156 7.227 -3.656 1 97.94 193 ASN A N 1
ATOM 1486 C CA . ASN A 1 193 ? 13.094 6.113 -3.752 1 97.94 193 ASN A CA 1
ATOM 1487 C C . ASN A 1 193 ? 13.141 5.539 -5.164 1 97.94 193 ASN A C 1
ATOM 1489 O O . ASN A 1 193 ? 14.203 5.156 -5.648 1 97.94 193 ASN A O 1
ATOM 1493 N N . PHE A 1 194 ? 11.953 5.41 -5.836 1 98.06 194 PHE A N 1
ATOM 1494 C CA . PHE A 1 194 ? 11.914 4.879 -7.191 1 98.06 194 PHE A CA 1
ATOM 1495 C C . PHE A 1 194 ? 12.734 5.754 -8.141 1 98.06 194 PHE A C 1
ATOM 1497 O O . PHE A 1 194 ? 13.422 5.242 -9.023 1 98.06 194 PHE A O 1
ATOM 1504 N N . ILE A 1 195 ? 12.617 7.039 -7.965 1 98.19 195 ILE A N 1
ATOM 1505 C CA . ILE A 1 195 ? 13.383 7.957 -8.805 1 98.19 195 ILE A CA 1
ATOM 1506 C C . ILE A 1 195 ? 14.859 7.879 -8.445 1 98.19 195 ILE A C 1
ATOM 1508 O O . ILE A 1 195 ? 15.719 7.836 -9.336 1 98.19 195 ILE A O 1
ATOM 1512 N N . LYS A 1 196 ? 15.188 7.863 -7.156 1 97.19 196 LYS A N 1
ATOM 1513 C CA . LYS A 1 196 ? 16.562 7.785 -6.688 1 97.19 196 LYS A CA 1
ATOM 1514 C C . LYS A 1 196 ? 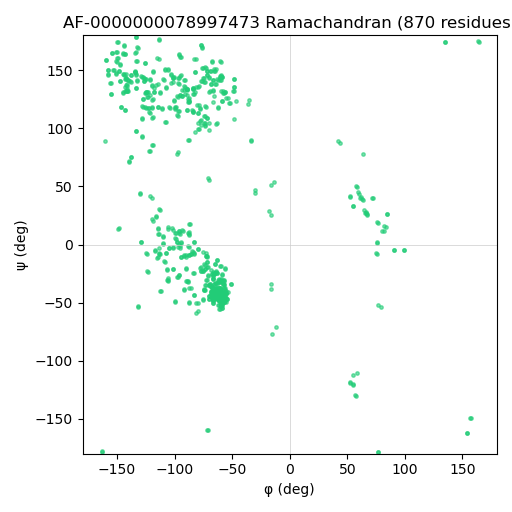17.266 6.543 -7.238 1 97.19 196 LYS A C 1
ATOM 1516 O O . LYS A 1 196 ? 18.453 6.574 -7.539 1 97.19 196 LYS A O 1
ATOM 1521 N N . LEU A 1 197 ? 16.516 5.465 -7.387 1 95.69 197 LEU A N 1
ATOM 1522 C CA . LEU A 1 197 ? 17.062 4.188 -7.848 1 95.69 197 LEU A CA 1
ATOM 1523 C C . LEU A 1 197 ? 17.156 4.152 -9.367 1 95.69 197 LEU A C 1
ATOM 1525 O O . LEU A 1 197 ? 17.703 3.209 -9.938 1 95.69 197 LEU A O 1
ATOM 1529 N N . GLY A 1 198 ? 16.609 5.156 -10.055 1 95.62 198 GLY A N 1
ATOM 1530 C CA . GLY A 1 198 ? 16.625 5.207 -11.508 1 95.62 198 GLY A CA 1
ATOM 1531 C C . GLY A 1 198 ? 15.531 4.367 -12.148 1 95.62 198 GLY A C 1
ATOM 1532 O O . GLY A 1 198 ? 15.531 4.164 -13.359 1 95.62 198 GLY A O 1
ATOM 1533 N N . MET A 1 199 ? 14.578 3.895 -11.336 1 95.5 199 MET A N 1
ATOM 1534 C CA . MET A 1 199 ? 13.484 3.084 -11.852 1 95.5 199 MET A CA 1
ATOM 1535 C C . MET A 1 199 ? 12.523 3.93 -12.688 1 95.5 199 MET A C 1
ATOM 1537 O O . MET A 1 199 ? 11.844 3.412 -13.57 1 95.5 199 MET A O 1
ATOM 1541 N N . GLN A 1 200 ? 12.469 5.227 -12.383 1 95.44 200 GLN A N 1
ATOM 1542 C CA . GLN A 1 200 ? 11.633 6.176 -13.117 1 95.44 200 GLN A CA 1
ATOM 1543 C C . GLN A 1 200 ? 12.242 7.574 -13.102 1 95.44 200 GLN A C 1
ATOM 1545 O O . GLN A 1 200 ? 13.148 7.852 -12.312 1 95.44 200 GLN A O 1
ATOM 1550 N N . ASP A 1 201 ? 11.727 8.438 -13.977 1 98.12 201 ASP A N 1
ATOM 1551 C CA . ASP A 1 201 ? 12.25 9.797 -14.07 1 98.12 201 ASP A CA 1
ATOM 1552 C C . ASP A 1 201 ? 11.289 10.797 -13.438 1 98.12 201 ASP A C 1
ATOM 1554 O O . ASP A 1 201 ? 11.719 11.859 -12.969 1 98.12 201 ASP A O 1
ATOM 1558 N N . ILE A 1 202 ? 10.039 10.477 -13.508 1 98.62 202 ILE A N 1
ATOM 1559 C CA . ILE A 1 202 ? 8.984 11.383 -13.039 1 98.62 202 ILE A CA 1
ATOM 1560 C C . ILE A 1 202 ? 7.816 10.57 -12.492 1 98.62 202 ILE A C 1
ATOM 1562 O O . ILE A 1 202 ? 7.52 9.477 -12.984 1 98.62 202 ILE A O 1
ATOM 1566 N N . CYS A 1 203 ? 7.199 11.031 -11.375 1 98.69 203 CYS A N 1
ATOM 1567 C CA . CYS A 1 203 ? 6.055 10.367 -10.758 1 98.69 203 CYS A CA 1
ATOM 1568 C C . CYS A 1 203 ? 5.035 11.391 -10.273 1 98.69 203 CYS A C 1
ATOM 1570 O O . CYS A 1 203 ? 5.406 12.469 -9.797 1 98.69 203 CYS A O 1
ATOM 1572 N N . VAL A 1 204 ? 3.785 11.031 -10.453 1 98.81 204 VAL A N 1
ATOM 1573 C CA . VAL A 1 204 ? 2.797 11.609 -9.547 1 98.81 204 VAL A CA 1
ATOM 1574 C C . VAL A 1 204 ? 2.736 10.789 -8.266 1 98.81 204 VAL A C 1
ATOM 1576 O O . VAL A 1 204 ? 2.775 9.555 -8.305 1 98.81 204 VAL A O 1
ATOM 1579 N N . ALA A 1 205 ? 2.73 11.445 -7.109 1 98.94 205 ALA A N 1
ATOM 1580 C CA . ALA A 1 205 ? 2.783 10.742 -5.828 1 98.94 205 ALA A CA 1
ATOM 1581 C C . ALA A 1 205 ? 1.901 11.43 -4.789 1 98.94 205 ALA A C 1
ATOM 1583 O O . ALA A 1 205 ? 1.812 12.664 -4.758 1 98.94 205 ALA A O 1
ATOM 1584 N N . GLY A 1 206 ? 1.261 10.664 -3.969 1 98.94 206 GLY A N 1
ATOM 1585 C CA . GLY A 1 206 ? 0.423 11.188 -2.904 1 98.94 206 GLY A CA 1
ATOM 1586 C C . GLY A 1 206 ? -0.64 10.211 -2.443 1 98.94 206 GLY A C 1
ATOM 1587 O O . GLY A 1 206 ? -0.387 9.008 -2.357 1 98.94 206 GLY A O 1
ATOM 1588 N N . ALA A 1 207 ? -1.795 10.758 -1.994 1 98.94 207 ALA A N 1
ATOM 1589 C CA . ALA A 1 207 ? -2.857 9.898 -1.477 1 98.94 207 ALA A CA 1
ATOM 1590 C C . ALA A 1 207 ? -4.207 10.617 -1.509 1 98.94 207 ALA A C 1
ATOM 1592 O O . ALA A 1 207 ? -4.262 11.844 -1.622 1 98.94 207 ALA A O 1
ATOM 1593 N N . ALA A 1 208 ? -5.23 9.805 -1.483 1 98.75 208 ALA A N 1
ATOM 1594 C CA . ALA A 1 208 ? -6.609 10.289 -1.421 1 98.75 208 ALA A CA 1
ATOM 1595 C C . ALA A 1 208 ? -7.438 9.453 -0.451 1 98.75 208 ALA A C 1
ATOM 1597 O O . ALA A 1 208 ? -7.207 8.25 -0.304 1 98.75 208 ALA A O 1
ATOM 1598 N N . GLU A 1 209 ? -8.359 10.094 0.2 1 98.25 209 GLU A N 1
ATOM 1599 C CA . GLU A 1 209 ? -9.281 9.445 1.125 1 98.25 209 GLU A CA 1
ATOM 1600 C C . GLU A 1 209 ? -10.68 10.047 1.025 1 98.25 209 GLU A C 1
ATOM 1602 O O . GLU A 1 209 ? -10.828 11.258 0.888 1 98.25 209 GLU A O 1
ATOM 1607 N N . ALA A 1 210 ? -11.68 9.219 1.037 1 97 210 ALA A N 1
ATOM 1608 C CA . ALA A 1 210 ? -13.086 9.602 1.158 1 97 210 ALA A CA 1
ATOM 1609 C C . ALA A 1 210 ? -13.828 8.656 2.1 1 97 210 ALA A C 1
ATOM 1611 O O . ALA A 1 210 ? -14.609 7.809 1.652 1 97 210 ALA A O 1
ATOM 1612 N N . SER A 1 211 ? -13.609 8.797 3.404 1 94.5 211 SER A N 1
ATOM 1613 C CA . SER A 1 211 ? -14.125 7.797 4.336 1 94.5 211 SER A CA 1
ATOM 1614 C C . SER A 1 211 ? -15.195 8.391 5.242 1 94.5 211 SER A C 1
ATOM 1616 O O . SER A 1 211 ? -15.547 7.801 6.266 1 94.5 211 SER A O 1
ATOM 1618 N N . LEU A 1 212 ? -15.641 9.648 4.941 1 96.88 212 LEU A N 1
ATOM 1619 C CA . LEU A 1 212 ? -16.734 10.211 5.727 1 96.88 212 LEU A CA 1
ATOM 1620 C C . LEU A 1 212 ? -18 9.383 5.551 1 96.88 212 LEU A C 1
ATOM 1622 O O . LEU A 1 212 ? -18.672 9.469 4.512 1 96.88 212 LEU A O 1
ATOM 1626 N N . HIS A 1 213 ? -18.312 8.633 6.492 1 97.06 213 HIS A N 1
ATOM 1627 C CA . HIS A 1 213 ? -19.438 7.688 6.531 1 97.06 213 HIS A CA 1
ATOM 1628 C C . HIS A 1 213 ? -19.828 7.367 7.969 1 97.06 213 HIS A C 1
ATOM 1630 O O . HIS A 1 213 ? -18.984 7.301 8.859 1 97.06 213 HIS A O 1
ATOM 1636 N N . PRO A 1 214 ? -21.156 7.137 8.234 1 97.31 214 PRO A N 1
ATOM 1637 C CA . PRO A 1 214 ? -21.562 6.836 9.602 1 97.31 214 PRO A CA 1
ATOM 1638 C C . PRO A 1 214 ? -20.812 5.648 10.203 1 97.31 214 PRO A C 1
ATOM 1640 O O . PRO A 1 214 ? -20.438 5.684 11.375 1 97.31 214 PRO A O 1
ATOM 1643 N N . LEU A 1 215 ? -20.609 4.598 9.445 1 97.62 215 LEU A N 1
ATOM 1644 C CA . LEU A 1 215 ? -19.938 3.412 9.953 1 97.62 215 LEU A CA 1
ATOM 1645 C C . LEU A 1 215 ? -18.484 3.73 10.328 1 97.62 215 LEU A C 1
ATOM 1647 O O . LEU A 1 215 ? -18 3.277 11.367 1 97.62 215 LEU A O 1
ATOM 1651 N N . SER A 1 216 ? -17.797 4.465 9.453 1 96.81 216 SER A N 1
ATOM 1652 C CA . SER A 1 216 ? -16.422 4.863 9.758 1 96.81 216 SER A CA 1
ATOM 1653 C C . SER A 1 216 ? -16.359 5.738 11 1 96.81 216 SER A C 1
ATOM 1655 O O . SER A 1 216 ? -15.508 5.531 11.867 1 96.81 216 SER A O 1
ATOM 1657 N N . LEU A 1 217 ? -17.25 6.723 11.07 1 97.12 217 LEU A N 1
ATOM 1658 C CA . LEU A 1 217 ? -17.281 7.605 12.227 1 97.12 217 LEU A CA 1
ATOM 1659 C C . LEU A 1 217 ? -17.547 6.816 13.508 1 97.12 217 LEU A C 1
ATOM 1661 O O . LEU A 1 217 ? -16.859 7.02 14.516 1 97.12 217 LEU A O 1
ATOM 1665 N N . ALA A 1 218 ? -18.531 5.898 13.453 1 97.62 218 ALA A N 1
ATOM 1666 C CA . ALA A 1 218 ? -18.828 5.059 14.609 1 97.62 218 ALA A CA 1
ATOM 1667 C C . ALA A 1 218 ? -17.609 4.238 15.031 1 97.62 218 ALA A C 1
ATOM 1669 O O . ALA A 1 218 ? -17.344 4.074 16.219 1 97.62 218 ALA A O 1
ATOM 1670 N N . GLY A 1 219 ? -16.938 3.691 14.023 1 97.06 219 GLY A N 1
ATOM 1671 C CA . GLY A 1 219 ? -15.734 2.924 14.305 1 97.06 219 GLY A CA 1
ATOM 1672 C C . GLY A 1 219 ? -14.664 3.73 15.016 1 97.06 219 GLY A C 1
ATOM 1673 O O . GLY A 1 219 ? -14.062 3.258 15.977 1 97.06 219 GLY A O 1
ATOM 1674 N N . PHE A 1 220 ? -14.422 4.926 14.57 1 96.62 220 PHE A N 1
ATOM 1675 C CA . PHE A 1 220 ? -13.383 5.758 15.156 1 96.62 220 PHE A CA 1
ATOM 1676 C C . PHE A 1 220 ? -13.805 6.27 16.531 1 96.62 220 PHE A C 1
ATOM 1678 O O . PHE A 1 220 ? -12.961 6.445 17.422 1 96.62 220 PHE A O 1
ATOM 1685 N N . VAL A 1 221 ? -15.07 6.539 16.688 1 96.5 221 VAL A N 1
ATOM 1686 C CA . VAL A 1 221 ? -15.578 6.898 18.016 1 96.5 221 VAL A CA 1
ATOM 1687 C C . VAL A 1 221 ? -15.297 5.766 19 1 96.5 221 VAL A C 1
ATOM 1689 O O . VAL A 1 221 ? -14.812 6.008 20.109 1 96.5 221 VAL A O 1
ATOM 1692 N N . ARG A 1 222 ? -15.586 4.539 18.594 1 95.75 222 ARG A N 1
ATOM 1693 C CA . ARG A 1 222 ? -15.398 3.375 19.453 1 95.75 222 ARG A CA 1
ATOM 1694 C C . ARG A 1 222 ? -13.922 3.131 19.734 1 95.75 222 ARG A C 1
ATOM 1696 O O . ARG A 1 222 ? -13.562 2.617 20.797 1 95.75 222 ARG A O 1
ATOM 1703 N N . ALA A 1 223 ? -13.117 3.518 18.797 1 93.88 223 ALA A N 1
ATOM 1704 C CA . ALA A 1 223 ? -11.672 3.377 18.969 1 93.88 223 ALA A CA 1
ATOM 1705 C C . ALA A 1 223 ? -11.117 4.5 19.844 1 93.88 223 ALA A C 1
ATOM 1707 O O . ALA A 1 223 ? -9.914 4.543 20.109 1 93.88 223 ALA A O 1
ATOM 1708 N N . LYS A 1 224 ? -11.898 5.465 20.266 1 93.38 224 LYS A N 1
ATOM 1709 C CA . LYS A 1 224 ? -11.555 6.586 21.141 1 93.38 224 LYS A CA 1
ATOM 1710 C C . LYS A 1 224 ? -10.5 7.484 20.5 1 93.38 224 LYS A C 1
ATOM 1712 O O . LYS A 1 224 ? -9.586 7.961 21.172 1 93.38 224 LYS A O 1
ATOM 1717 N N . SER A 1 225 ? -10.656 7.664 19.188 1 93.38 225 SER A N 1
ATOM 1718 C CA . SER A 1 225 ? -9.688 8.469 18.453 1 93.38 225 SER A CA 1
ATOM 1719 C C . SER A 1 225 ? -10.266 9.828 18.078 1 93.38 225 SER A C 1
ATOM 1721 O O . SER A 1 225 ? -9.516 10.766 17.781 1 93.38 225 SER A O 1
ATOM 1723 N N . ILE A 1 226 ? -11.57 9.914 18.047 1 94.81 226 ILE A N 1
ATOM 1724 C CA . ILE A 1 226 ? -12.227 11.125 17.578 1 94.81 226 ILE A CA 1
ATOM 1725 C C . ILE A 1 226 ? -12.711 11.945 18.766 1 94.81 226 ILE A C 1
ATOM 1727 O O . ILE A 1 226 ? -13.117 11.383 19.797 1 94.81 226 ILE A O 1
ATOM 1731 N N . THR A 1 227 ? -12.617 13.234 18.641 1 94.56 227 THR A N 1
ATOM 1732 C CA . THR A 1 227 ? -13.117 14.133 19.672 1 94.56 227 THR A CA 1
ATOM 1733 C C . THR A 1 227 ? -14.641 14.094 19.75 1 94.56 227 THR A C 1
ATOM 1735 O O . THR A 1 227 ? -15.312 13.938 18.719 1 94.56 227 THR A O 1
ATOM 1738 N N . SER A 1 228 ? -15.164 14.312 20.922 1 90.31 228 SER A N 1
ATOM 1739 C CA . SER A 1 228 ? -16.609 14.297 21.125 1 90.31 228 SER A CA 1
ATOM 1740 C C . SER A 1 228 ? -17.203 15.695 20.953 1 90.31 228 SER A C 1
ATOM 1742 O O . SER A 1 228 ? -18.422 15.852 20.812 1 90.31 228 SER A O 1
ATOM 1744 N N . ASN A 1 229 ? -16.328 16.672 20.859 1 92.38 229 ASN A N 1
ATOM 1745 C CA . ASN A 1 229 ? -16.875 18.016 20.844 1 92.38 229 ASN A CA 1
ATOM 1746 C C . ASN A 1 229 ? -16.719 18.656 19.469 1 92.38 229 ASN A C 1
ATOM 1748 O O . ASN A 1 229 ? -17.016 19.844 19.281 1 92.38 229 ASN A O 1
ATOM 1752 N N . GLY A 1 230 ? -16.172 17.969 18.562 1 95.12 230 GLY A N 1
ATOM 1753 C CA . GLY A 1 230 ? -16.125 18.406 17.172 1 95.12 230 GLY A CA 1
ATOM 1754 C C . GLY A 1 230 ? -14.977 19.359 16.891 1 95.12 230 GLY A C 1
ATOM 1755 O O . GLY A 1 230 ? -14.938 20 15.852 1 95.12 230 GLY A O 1
ATOM 1756 N N . ILE A 1 231 ? -14 19.438 17.797 1 96.25 231 ILE A N 1
ATOM 1757 C CA . ILE A 1 231 ? -12.883 20.375 17.641 1 96.25 231 ILE A CA 1
ATOM 1758 C C . ILE A 1 231 ? -11.562 19.609 17.719 1 96.25 231 ILE A C 1
ATOM 1760 O O . ILE A 1 231 ? -11.305 18.906 18.703 1 96.25 231 ILE A O 1
ATOM 1764 N N . SER A 1 232 ? -10.844 19.656 16.641 1 97.19 232 SER A N 1
ATOM 1765 C CA . SER A 1 232 ? -9.477 19.156 16.672 1 97.19 232 SER A CA 1
ATOM 1766 C C . SER A 1 232 ? -8.508 20.25 17.109 1 97.19 232 SER A C 1
ATOM 1768 O O . SER A 1 232 ? -8.453 21.328 16.516 1 97.19 232 SER A O 1
ATOM 1770 N N . ARG A 1 233 ? -7.699 20.031 18.125 1 97.75 233 ARG A N 1
ATOM 1771 C CA . ARG A 1 233 ? -6.828 21.078 18.656 1 97.75 233 ARG A CA 1
ATOM 1772 C C . ARG A 1 233 ? -5.457 20.5 19.016 1 97.75 233 ARG A C 1
ATOM 1774 O O . ARG A 1 233 ? -5.09 20.453 20.188 1 97.75 233 ARG A O 1
ATOM 1781 N N . PRO A 1 234 ? -4.68 20.172 18.047 1 98.56 234 PRO A N 1
ATOM 1782 C CA . PRO A 1 234 ? -3.354 19.594 18.266 1 98.56 234 PRO A CA 1
ATOM 1783 C C . PRO A 1 234 ? -2.529 20.391 19.281 1 98.56 234 PRO A C 1
ATOM 1785 O O . PRO A 1 234 ? -2.498 21.609 19.234 1 98.56 234 PRO A O 1
ATOM 1788 N N . PHE A 1 235 ? -1.9 19.688 20.281 1 98.62 235 PHE A N 1
ATOM 1789 C CA . PHE A 1 235 ? -0.944 20.156 21.281 1 98.62 235 PHE A CA 1
ATOM 1790 C C . PHE A 1 235 ? -1.646 20.953 22.375 1 98.62 235 PHE A C 1
ATOM 1792 O O . PHE A 1 235 ? -1.041 21.297 23.391 1 98.62 235 PHE A O 1
ATOM 1799 N N . ASP A 1 236 ? -2.918 21.25 22.188 1 98.69 236 ASP A N 1
ATOM 1800 C CA . ASP A 1 236 ? -3.645 22.047 23.172 1 98.69 236 ASP A CA 1
ATOM 1801 C C . ASP A 1 236 ? -3.926 21.234 24.438 1 98.69 236 ASP A C 1
ATOM 1803 O O . ASP A 1 236 ? -4.09 20.016 24.375 1 98.69 236 ASP A O 1
ATOM 1807 N N . GLU A 1 237 ? -4.035 21.859 25.484 1 97.88 237 GLU A N 1
ATOM 1808 C CA . GLU A 1 237 ? -4.266 21.219 26.781 1 97.88 237 GLU A CA 1
ATOM 1809 C C . GLU A 1 237 ? -5.633 20.547 26.812 1 97.88 237 GLU A C 1
ATOM 1811 O O . GLU A 1 237 ? -5.809 19.531 27.516 1 97.88 237 GLU A O 1
ATOM 1816 N N . GLU A 1 238 ? -6.562 21 26.031 1 97.25 238 GLU A N 1
ATOM 1817 C CA . GLU A 1 238 ? -7.93 20.5 26.094 1 97.25 238 GLU A CA 1
ATOM 1818 C C . GLU A 1 238 ? -8.203 19.531 24.953 1 97.25 238 GLU A C 1
ATOM 1820 O O . GLU A 1 238 ? -9.359 19.172 24.688 1 97.25 238 GLU A O 1
ATOM 1825 N N . ARG A 1 239 ? -7.168 19.109 24.344 1 97.44 239 ARG A N 1
ATOM 1826 C CA . ARG A 1 239 ? -7.367 18.25 23.172 1 97.44 239 ARG A CA 1
ATOM 1827 C C . ARG A 1 239 ? -8.008 16.922 23.578 1 97.44 239 ARG A C 1
ATOM 1829 O O . ARG A 1 239 ? -7.793 16.438 24.688 1 97.44 239 ARG A O 1
ATOM 1836 N N . SER A 1 240 ? -8.766 16.328 22.641 1 96.5 240 SER A N 1
ATOM 1837 C CA . SER A 1 240 ? -9.461 15.086 22.984 1 96.5 240 SER A CA 1
ATOM 1838 C C . SER A 1 240 ? -9.602 14.172 21.766 1 96.5 240 SER A C 1
ATOM 1840 O O . SER A 1 240 ? -10.461 13.289 21.75 1 96.5 240 SER A O 1
ATOM 1842 N N . GLY A 1 241 ? -8.883 14.422 20.688 1 97.12 241 GLY A N 1
ATOM 1843 C CA . GLY A 1 241 ? -8.977 13.594 19.5 1 97.12 241 GLY A CA 1
ATOM 1844 C C . GLY A 1 241 ? -9.078 14.406 18.219 1 97.12 241 GLY A C 1
ATOM 1845 O O . GLY A 1 241 ? -9.203 15.633 18.266 1 97.12 241 GLY A O 1
ATOM 1846 N N . PHE A 1 242 ? -9.047 13.688 17.109 1 97.56 242 PHE A N 1
ATOM 1847 C CA . PHE A 1 242 ? -9.078 14.391 15.836 1 97.56 242 PHE A CA 1
ATOM 1848 C C . PHE A 1 242 ? -10.5 14.461 15.289 1 97.56 242 PHE A C 1
ATOM 1850 O O . PHE A 1 242 ? -11.414 13.859 15.859 1 97.56 242 PHE A O 1
ATOM 1857 N N . VAL A 1 243 ? -10.711 15.32 14.375 1 98.5 243 VAL A N 1
ATOM 1858 C CA . VAL A 1 243 ? -11.906 15.375 13.539 1 98.5 243 VAL A CA 1
ATOM 1859 C C . VAL A 1 243 ? -11.633 14.68 12.203 1 98.5 243 VAL A C 1
ATOM 1861 O O . VAL A 1 243 ? -10.648 14.992 11.523 1 98.5 243 VAL A O 1
ATOM 1864 N N . LEU A 1 244 ? -12.523 13.734 11.867 1 98 244 LEU A N 1
ATOM 1865 C CA . LEU A 1 244 ? -12.328 12.969 10.641 1 98 244 LEU A CA 1
ATOM 1866 C C . LEU A 1 244 ? -12.562 13.852 9.414 1 98 244 LEU A C 1
ATOM 1868 O O . LEU A 1 244 ? -13.523 14.609 9.367 1 98 244 LEU A O 1
ATOM 1872 N N . GLY A 1 245 ? -11.633 13.789 8.492 1 97.94 245 GLY A N 1
ATOM 1873 C CA . GLY A 1 245 ? -11.766 14.531 7.254 1 97.94 245 GLY A CA 1
ATOM 1874 C C . GLY A 1 245 ? -11.453 13.703 6.023 1 97.94 245 GLY A C 1
ATOM 1875 O O . GLY A 1 245 ? -11.188 12.508 6.125 1 97.94 245 GLY A O 1
ATOM 1876 N N . GLU A 1 246 ? -11.578 14.289 4.824 1 98.19 246 GLU A N 1
ATOM 1877 C CA . GLU A 1 246 ? -11.312 13.633 3.547 1 98.19 246 GLU A CA 1
ATOM 1878 C C . GLU A 1 246 ? -10.664 14.602 2.561 1 98.19 246 GLU A C 1
ATOM 1880 O O . GLU A 1 246 ? -10.672 15.812 2.775 1 98.19 246 GLU A O 1
ATOM 1885 N N . GLY A 1 247 ? -10.086 14.055 1.518 1 98.5 247 GLY A N 1
ATOM 1886 C CA . GLY A 1 247 ? -9.422 14.867 0.505 1 98.5 247 GLY A CA 1
ATOM 1887 C C . GLY A 1 247 ? -8.328 14.125 -0.236 1 98.5 247 GLY A C 1
ATOM 1888 O O . GLY A 1 247 ? -8.359 12.891 -0.326 1 98.5 247 GLY A O 1
ATOM 1889 N N . ALA A 1 248 ? -7.492 14.914 -0.874 1 98.81 248 ALA A N 1
ATOM 1890 C CA . ALA A 1 248 ? -6.387 14.344 -1.643 1 98.81 248 ALA A CA 1
ATOM 1891 C C . ALA A 1 248 ? -5.246 15.344 -1.786 1 98.81 248 ALA A C 1
ATOM 1893 O O . ALA A 1 248 ? -5.477 16.547 -1.9 1 98.81 248 ALA A O 1
ATOM 1894 N N . GLY A 1 249 ? -4.043 14.898 -1.662 1 98.94 249 GLY A N 1
ATOM 1895 C CA . GLY A 1 249 ? -2.826 15.625 -1.99 1 98.94 249 GLY A CA 1
ATOM 1896 C C . GLY A 1 249 ? -1.934 14.883 -2.967 1 98.94 249 GLY A C 1
ATOM 1897 O O . GLY A 1 249 ? -1.735 13.672 -2.836 1 98.94 249 GLY A O 1
ATOM 1898 N N . ILE A 1 250 ? -1.5 15.625 -4.012 1 98.94 250 ILE A N 1
ATOM 1899 C CA . ILE A 1 250 ? -0.659 15.023 -5.043 1 98.94 250 ILE A CA 1
ATOM 1900 C C . ILE A 1 250 ? 0.523 15.945 -5.344 1 98.94 250 ILE A C 1
ATOM 1902 O O . ILE A 1 250 ? 0.358 17.156 -5.465 1 98.94 250 ILE A O 1
ATOM 1906 N N . VAL A 1 251 ? 1.725 15.375 -5.426 1 99 251 VAL A N 1
ATOM 1907 C CA . VAL A 1 251 ? 2.906 16.094 -5.883 1 99 251 VAL A CA 1
ATOM 1908 C C . VAL A 1 251 ? 3.467 15.43 -7.141 1 99 251 VAL A C 1
ATOM 1910 O O . VAL A 1 251 ? 3.254 14.234 -7.363 1 99 251 VAL A O 1
ATOM 1913 N N . VAL A 1 252 ? 4.062 16.219 -7.996 1 98.94 252 VAL A N 1
ATOM 1914 C CA . VAL A 1 252 ? 4.875 15.68 -9.086 1 98.94 252 VAL A CA 1
ATOM 1915 C C . VAL A 1 252 ? 6.348 15.688 -8.688 1 98.94 252 VAL A C 1
ATOM 1917 O O . VAL A 1 252 ? 6.918 16.75 -8.414 1 98.94 252 VAL A O 1
ATOM 1920 N N . LEU A 1 253 ? 6.938 14.508 -8.562 1 98.88 253 LEU A N 1
ATOM 1921 C CA . LEU A 1 253 ? 8.359 14.352 -8.297 1 98.88 253 LEU A CA 1
ATOM 1922 C C . LEU A 1 253 ? 9.117 14.008 -9.57 1 98.88 253 LEU A C 1
ATOM 1924 O O . LEU A 1 253 ? 8.617 13.258 -10.414 1 98.88 253 LEU A O 1
ATOM 1928 N N . GLU A 1 254 ? 10.289 14.531 -9.648 1 98.38 254 GLU A N 1
ATOM 1929 C CA . GLU A 1 254 ? 11.125 14.297 -10.82 1 98.38 254 GLU A CA 1
ATOM 1930 C C . GLU A 1 254 ? 12.609 14.281 -10.445 1 98.38 254 GLU A C 1
ATOM 1932 O O . GLU A 1 254 ? 13.016 14.922 -9.484 1 98.38 254 GLU A O 1
ATOM 1937 N N . SER A 1 255 ? 13.359 13.453 -11.25 1 98.5 255 SER A N 1
ATOM 1938 C CA . SER A 1 255 ? 14.797 13.656 -11.133 1 98.5 255 SER A CA 1
ATOM 1939 C C . SER A 1 255 ? 15.188 15.078 -11.523 1 98.5 255 SER A C 1
ATOM 1941 O O . SER A 1 255 ? 14.602 15.656 -12.438 1 98.5 255 SER A O 1
ATOM 1943 N N . LEU A 1 256 ? 16.156 15.617 -10.82 1 98.19 256 LEU A N 1
ATOM 1944 C CA . LEU A 1 256 ? 16.625 16.953 -11.172 1 98.19 256 LEU A CA 1
ATOM 1945 C C . LEU A 1 256 ? 17.016 17.031 -12.641 1 98.19 256 LEU A C 1
ATOM 1947 O O . LEU A 1 256 ? 16.734 18.016 -13.32 1 98.19 256 LEU A O 1
ATOM 1951 N N . GLU A 1 257 ? 17.688 15.961 -13.125 1 97.31 257 GLU A N 1
ATOM 1952 C CA . GLU A 1 257 ? 18.125 15.906 -14.516 1 97.31 257 GLU A CA 1
ATOM 1953 C C . GLU A 1 257 ? 16.953 16.047 -15.477 1 97.31 257 GLU A C 1
ATOM 1955 O O . GLU A 1 257 ? 17 16.859 -16.406 1 97.31 257 GLU A O 1
ATOM 1960 N N . ASN A 1 258 ? 15.914 15.289 -15.227 1 97.5 258 ASN A N 1
ATOM 1961 C CA . ASN A 1 258 ? 14.742 15.359 -16.078 1 97.5 258 ASN A CA 1
ATOM 1962 C C . ASN A 1 258 ? 14.07 16.734 -16 1 97.5 258 ASN A C 1
ATOM 1964 O O . ASN A 1 258 ? 13.633 17.266 -17.031 1 97.5 258 ASN A O 1
ATOM 1968 N N . ALA A 1 259 ? 13.922 17.297 -14.836 1 98.31 259 ALA A N 1
ATOM 1969 C CA . ALA A 1 259 ? 13.289 18.594 -14.625 1 98.31 259 ALA A CA 1
ATOM 1970 C C . ALA A 1 259 ? 14.031 19.703 -15.367 1 98.31 259 ALA A C 1
ATOM 1972 O O . ALA A 1 259 ? 13.406 20.547 -16.016 1 98.31 259 ALA A O 1
ATOM 1973 N N . LEU A 1 260 ? 15.336 19.703 -15.273 1 97.94 260 LEU A N 1
ATOM 1974 C CA . LEU A 1 260 ? 16.156 20.719 -15.938 1 97.94 260 LEU A CA 1
ATOM 1975 C C . LEU A 1 260 ? 16.062 20.578 -17.453 1 97.94 260 LEU A C 1
ATOM 1977 O O . LEU A 1 260 ? 15.984 21.578 -18.172 1 97.94 260 LEU A O 1
ATOM 1981 N N . LYS A 1 261 ? 16.094 19.344 -17.938 1 97.5 261 LYS A N 1
ATOM 1982 C CA . LYS A 1 261 ? 16.031 19.078 -19.375 1 97.5 261 LYS A CA 1
ATOM 1983 C C . LYS A 1 261 ? 14.789 19.688 -20.016 1 97.5 261 LYS A C 1
ATOM 1985 O O . LYS A 1 261 ? 14.852 20.219 -21.125 1 97.5 261 LYS A O 1
ATOM 1990 N N . ARG A 1 262 ? 13.695 19.625 -19.312 1 97.25 262 ARG A N 1
ATOM 1991 C CA . ARG A 1 262 ? 12.461 20.125 -19.906 1 97.25 262 ARG A CA 1
ATOM 1992 C C . ARG A 1 262 ? 12.188 21.562 -19.484 1 97.25 262 ARG A C 1
ATOM 1994 O O . ARG A 1 262 ? 11.109 22.109 -19.75 1 97.25 262 ARG A O 1
ATOM 2001 N N . GLY A 1 263 ? 13.062 22.188 -18.672 1 97.44 263 GLY A N 1
ATOM 2002 C CA . GLY A 1 263 ? 12.891 23.562 -18.219 1 97.44 263 GLY A CA 1
ATOM 2003 C C . GLY A 1 263 ? 11.773 23.719 -17.203 1 97.44 263 GLY A C 1
ATOM 2004 O O . GLY A 1 263 ? 11.023 24.703 -17.25 1 97.44 263 GLY A O 1
ATOM 2005 N N . ALA A 1 264 ? 11.672 22.781 -16.312 1 98 264 ALA A N 1
ATOM 2006 C CA . ALA A 1 264 ? 10.602 22.812 -15.312 1 98 264 ALA A CA 1
ATOM 2007 C C . ALA A 1 264 ? 10.844 23.906 -14.281 1 98 264 ALA A C 1
ATOM 2009 O O . ALA A 1 264 ? 11.984 24.25 -13.984 1 98 264 ALA A O 1
ATOM 2010 N N . ASN A 1 265 ? 9.727 24.469 -13.828 1 97.06 265 ASN A N 1
ATOM 2011 C CA . ASN A 1 265 ? 9.805 25.281 -12.609 1 97.06 265 ASN A CA 1
ATOM 2012 C C . ASN A 1 265 ? 9.961 24.391 -11.367 1 97.06 265 ASN A C 1
ATOM 2014 O O . ASN A 1 265 ? 9.031 23.688 -10.977 1 97.06 265 ASN A O 1
ATOM 2018 N N . ILE A 1 266 ? 11.086 24.422 -10.766 1 98.44 266 ILE A N 1
ATOM 2019 C CA . ILE A 1 266 ? 11.375 23.578 -9.609 1 98.44 266 ILE A CA 1
ATOM 2020 C C . ILE A 1 266 ? 10.914 24.281 -8.328 1 98.44 266 ILE A C 1
ATOM 2022 O O . ILE A 1 266 ? 11.352 25.391 -8.031 1 98.44 266 ILE A O 1
ATOM 2026 N N . ILE A 1 267 ? 10.055 23.625 -7.555 1 98.62 267 ILE A N 1
ATOM 2027 C CA . ILE A 1 267 ? 9.422 24.219 -6.383 1 98.62 267 ILE A CA 1
ATOM 2028 C C . ILE A 1 267 ? 10.32 24.031 -5.164 1 98.62 267 ILE A C 1
ATOM 2030 O O . ILE A 1 267 ? 10.547 24.969 -4.398 1 98.62 267 ILE A O 1
ATOM 2034 N N . CYS A 1 268 ? 10.766 22.844 -4.922 1 98.56 268 CYS A N 1
ATOM 2035 C CA . CYS A 1 268 ? 11.695 22.484 -3.857 1 98.56 268 CYS A CA 1
ATOM 2036 C C . CYS A 1 268 ? 12.328 21.109 -4.125 1 98.56 268 CYS A C 1
ATOM 2038 O O . CYS A 1 268 ? 12.195 20.562 -5.219 1 98.56 268 CYS A O 1
ATOM 2040 N N . GLU A 1 269 ? 13.156 20.672 -3.223 1 98.56 269 GLU A N 1
ATOM 2041 C CA . GLU A 1 269 ? 13.781 19.359 -3.299 1 98.56 269 GLU A CA 1
ATOM 2042 C C . GLU A 1 269 ? 13.32 18.453 -2.16 1 98.56 269 GLU A C 1
ATOM 2044 O O . GLU A 1 269 ? 13.062 18.922 -1.051 1 98.56 269 GLU A O 1
ATOM 2049 N N . ILE A 1 270 ? 13.055 17.234 -2.436 1 98.81 270 ILE A N 1
ATOM 2050 C CA . ILE A 1 270 ? 12.938 16.219 -1.383 1 98.81 270 ILE A CA 1
ATOM 2051 C C . ILE A 1 270 ? 14.281 15.523 -1.186 1 98.81 270 ILE A C 1
ATOM 2053 O O . ILE A 1 270 ? 14.867 15.016 -2.141 1 98.81 270 ILE A O 1
ATOM 2057 N N . ILE A 1 271 ? 14.789 15.477 0.13 1 98.38 271 ILE A N 1
ATOM 2058 C CA . ILE A 1 271 ? 16.172 15.023 0.306 1 98.38 271 ILE A CA 1
ATOM 2059 C C . ILE A 1 271 ? 16.219 13.93 1.366 1 98.38 271 ILE A C 1
ATOM 2061 O O . ILE A 1 271 ? 17.297 13.406 1.677 1 98.38 271 ILE A O 1
ATOM 2065 N N . GLY A 1 272 ? 15.031 13.555 1.9 1 98.5 272 GLY A N 1
ATOM 2066 C CA . GLY A 1 272 ? 15.039 12.516 2.914 1 98.5 272 GLY A CA 1
ATOM 2067 C C . GLY A 1 272 ? 13.703 11.812 3.053 1 98.5 272 GLY A C 1
ATOM 2068 O O . GLY A 1 272 ? 12.648 12.414 2.838 1 98.5 272 GLY A O 1
ATOM 2069 N N . TYR A 1 273 ? 13.75 10.609 3.426 1 98.69 273 TYR A N 1
ATOM 2070 C CA . TYR A 1 273 ? 12.617 9.727 3.691 1 98.69 273 TYR A CA 1
ATOM 2071 C C . TYR A 1 273 ? 12.938 8.75 4.816 1 98.69 273 TYR A C 1
ATOM 2073 O O . TYR A 1 273 ? 13.875 7.961 4.711 1 98.69 273 TYR A O 1
ATOM 2081 N N . GLY A 1 274 ? 12.141 8.852 5.938 1 98.81 274 GLY A N 1
ATOM 2082 C CA . GLY A 1 274 ? 12.32 7.953 7.062 1 98.81 274 GLY A CA 1
ATOM 2083 C C . GLY A 1 274 ? 11.078 7.148 7.391 1 98.81 274 GLY A C 1
ATOM 2084 O O . GLY A 1 274 ? 9.953 7.652 7.27 1 98.81 274 GLY A O 1
ATOM 2085 N N . ILE A 1 275 ? 11.266 5.91 7.766 1 98.69 275 ILE A N 1
ATOM 2086 C CA . ILE A 1 275 ? 10.188 5 8.141 1 98.69 275 ILE A CA 1
ATOM 2087 C C . ILE A 1 275 ? 10.641 4.113 9.297 1 98.69 275 ILE A C 1
ATOM 2089 O O . ILE A 1 275 ? 11.789 3.658 9.328 1 98.69 275 ILE A O 1
ATOM 2093 N N . SER A 1 276 ? 9.781 3.939 10.289 1 98.62 276 SER A N 1
ATOM 2094 C CA . SER A 1 276 ? 10.047 3.062 11.422 1 98.62 276 SER A CA 1
ATOM 2095 C C . SER A 1 276 ? 8.766 2.459 11.969 1 98.62 276 SER A C 1
ATOM 2097 O O . SER A 1 276 ? 7.672 2.771 11.492 1 98.62 276 SER A O 1
ATOM 2099 N N . SER A 1 277 ? 8.945 1.552 12.93 1 98.31 277 SER A N 1
ATOM 2100 C CA . SER A 1 277 ? 7.816 0.958 13.641 1 98.31 277 SER A CA 1
ATOM 2101 C C . SER A 1 277 ? 7.977 1.106 15.148 1 98.31 277 SER A C 1
ATOM 2103 O O . SER A 1 277 ? 9.086 0.968 15.68 1 98.31 277 SER A O 1
ATOM 2105 N N . ASP A 1 278 ? 6.879 1.383 15.789 1 97.69 278 ASP A N 1
ATOM 2106 C CA . ASP A 1 278 ? 6.895 1.363 17.25 1 97.69 278 ASP A CA 1
ATOM 2107 C C . ASP A 1 278 ? 7.066 -0.059 17.781 1 97.69 278 ASP A C 1
ATOM 2109 O O . ASP A 1 278 ? 7.68 -0.267 18.828 1 97.69 278 ASP A O 1
ATOM 2113 N N . ALA A 1 279 ? 6.488 -1.017 17.047 1 96.88 279 ALA A N 1
ATOM 2114 C CA . ALA A 1 279 ? 6.492 -2.424 17.438 1 96.88 279 ALA A CA 1
ATOM 2115 C C . ALA A 1 279 ? 5.984 -2.604 18.859 1 96.88 279 ALA A C 1
ATOM 2117 O O . ALA A 1 279 ? 6.547 -3.379 19.641 1 96.88 279 ALA A O 1
ATOM 2118 N N . ASN A 1 280 ? 4.945 -1.866 19.172 1 92.62 280 ASN A N 1
ATOM 2119 C CA . ASN A 1 280 ? 4.488 -1.837 20.562 1 92.62 280 ASN A CA 1
ATOM 2120 C C . ASN A 1 280 ? 2.98 -2.049 20.656 1 92.62 280 ASN A C 1
ATOM 2122 O O . ASN A 1 280 ? 2.514 -2.885 21.438 1 92.62 280 ASN A O 1
ATOM 2126 N N . HIS A 1 281 ? 2.25 -1.314 20 1 89.62 281 HIS A N 1
ATOM 2127 C CA . HIS A 1 281 ? 0.792 -1.337 20.016 1 89.62 281 HIS A CA 1
ATOM 2128 C C . HIS A 1 281 ? 0.211 -0.916 18.672 1 89.62 281 HIS A C 1
ATOM 2130 O O . HIS A 1 281 ? 0.87 -0.221 17.906 1 89.62 281 HIS A O 1
ATOM 2136 N N . ILE A 1 282 ? -1.021 -1.267 18.438 1 88.31 282 ILE A N 1
ATOM 2137 C CA . ILE A 1 282 ? -1.607 -1.05 17.109 1 88.31 282 ILE A CA 1
ATOM 2138 C C . ILE A 1 282 ? -2.113 0.386 17 1 88.31 282 ILE A C 1
ATOM 2140 O O . ILE A 1 282 ? -2.232 0.927 15.906 1 88.31 282 ILE A O 1
ATOM 2144 N N . THR A 1 283 ? -2.428 1.013 18.172 1 85.44 283 THR A N 1
ATOM 2145 C CA . THR A 1 283 ? -3.014 2.346 18.078 1 85.44 283 THR A CA 1
ATOM 2146 C C . THR A 1 283 ? -2.186 3.359 18.859 1 85.44 283 THR A C 1
ATOM 2148 O O . THR A 1 283 ? -2.232 4.559 18.578 1 85.44 283 THR A O 1
ATOM 2151 N N . SER A 1 284 ? -1.443 2.906 19.812 1 87.5 284 SER A N 1
ATOM 2152 C CA . SER A 1 284 ? -0.757 3.832 20.703 1 87.5 284 SER A CA 1
ATOM 2153 C C . SER A 1 284 ? 0.742 3.863 20.422 1 87.5 284 SER A C 1
ATOM 2155 O O . SER A 1 284 ? 1.379 2.814 20.297 1 87.5 284 SER A O 1
ATOM 2157 N N . PRO A 1 285 ? 1.242 5.051 20.391 1 87.38 285 PRO A N 1
ATOM 2158 C CA . PRO A 1 285 ? 2.693 5.156 20.219 1 87.38 285 PRO A CA 1
ATOM 2159 C C . PRO A 1 285 ? 3.457 4.824 21.5 1 87.38 285 PRO A C 1
ATOM 2161 O O . PRO A 1 285 ? 2.852 4.68 22.562 1 87.38 285 PRO A O 1
ATOM 2164 N N . LEU A 1 286 ? 4.758 4.707 21.328 1 90.88 286 LEU A N 1
ATOM 2165 C CA . LEU A 1 286 ? 5.613 4.707 22.516 1 90.88 286 LEU A CA 1
ATOM 2166 C C . LEU A 1 286 ? 5.582 6.062 23.203 1 90.88 286 LEU A C 1
ATOM 2168 O O . LEU A 1 286 ? 5.773 7.098 22.562 1 90.88 286 LEU A O 1
ATOM 2172 N N . PRO A 1 287 ? 5.402 6.086 24.453 1 90.06 287 PRO A N 1
ATOM 2173 C CA . PRO A 1 287 ? 5.277 7.363 25.156 1 90.06 287 PRO A CA 1
ATOM 2174 C C . PRO A 1 287 ? 6.512 8.25 25 1 90.06 287 PRO A C 1
ATOM 2176 O O . PRO A 1 287 ? 6.395 9.477 24.969 1 90.06 287 PRO A O 1
ATOM 2179 N N . ASP A 1 288 ? 7.617 7.656 24.891 1 92.94 288 ASP A N 1
ATOM 2180 C CA . ASP A 1 288 ? 8.852 8.438 24.797 1 92.94 288 ASP A CA 1
ATOM 2181 C C . ASP A 1 288 ? 9.109 8.891 23.359 1 92.94 288 ASP A C 1
ATOM 2183 O O . ASP A 1 288 ? 10.055 9.641 23.109 1 92.94 288 ASP A O 1
ATOM 2187 N N . GLY A 1 289 ? 8.312 8.422 22.453 1 95.75 289 GLY A N 1
ATOM 2188 C CA . GLY A 1 289 ? 8.391 8.875 21.078 1 95.75 289 GLY A CA 1
ATOM 2189 C C . GLY A 1 289 ? 9.555 8.273 20.312 1 95.75 289 GLY A C 1
ATOM 2190 O O . GLY A 1 289 ? 9.93 8.773 19.25 1 95.75 289 GLY A O 1
ATOM 2191 N N . THR A 1 290 ? 10.133 7.18 20.766 1 97 290 THR A N 1
ATOM 2192 C CA . THR A 1 290 ? 11.359 6.648 20.203 1 97 290 THR A CA 1
ATOM 2193 C C . THR A 1 290 ? 11.117 6.102 18.797 1 97 290 THR A C 1
ATOM 2195 O O . THR A 1 290 ? 12 6.16 17.938 1 97 290 THR A O 1
ATOM 2198 N N . GLY A 1 291 ? 9.938 5.508 18.547 1 97.31 291 GLY A N 1
ATOM 2199 C CA . GLY A 1 291 ? 9.617 5.066 17.203 1 97.31 291 GLY A CA 1
ATOM 2200 C C . GLY A 1 291 ? 9.609 6.195 16.188 1 97.31 291 GLY A C 1
ATOM 2201 O O . GLY A 1 291 ? 10.258 6.098 15.141 1 97.31 291 GLY A O 1
ATOM 2202 N N . ALA A 1 292 ? 8.883 7.246 16.516 1 98.12 292 ALA A N 1
ATOM 2203 C CA . ALA A 1 292 ? 8.836 8.43 15.664 1 98.12 292 ALA A CA 1
ATOM 2204 C C . ALA A 1 292 ? 10.211 9.07 15.531 1 98.12 292 ALA A C 1
ATOM 2206 O O . ALA A 1 292 ? 10.578 9.547 14.461 1 98.12 292 ALA A O 1
ATOM 2207 N N . GLN A 1 293 ? 10.969 9.102 16.641 1 98.19 293 GLN A N 1
ATOM 2208 C CA . GLN A 1 293 ? 12.32 9.664 16.641 1 98.19 293 GLN A CA 1
ATOM 2209 C C . GLN A 1 293 ? 13.195 8.977 15.586 1 98.19 293 GLN A C 1
ATOM 2211 O O . GLN A 1 293 ? 13.922 9.641 14.852 1 98.19 293 GLN A O 1
ATOM 2216 N N . ARG A 1 294 ? 13.094 7.672 15.477 1 98.25 294 ARG A N 1
ATOM 2217 C CA . ARG A 1 294 ? 13.906 6.918 14.531 1 98.25 294 ARG A CA 1
ATOM 2218 C C . ARG A 1 294 ? 13.547 7.273 13.086 1 98.25 294 ARG A C 1
ATOM 2220 O O . ARG A 1 294 ? 14.422 7.355 12.227 1 98.25 294 ARG A O 1
ATOM 2227 N N . ALA A 1 295 ? 12.289 7.461 12.805 1 98.69 295 ALA A N 1
ATOM 2228 C CA . ALA A 1 295 ? 11.867 7.867 11.469 1 98.69 295 ALA A CA 1
ATOM 2229 C C . ALA A 1 295 ? 12.406 9.258 11.125 1 98.69 295 ALA A C 1
ATOM 2231 O O . ALA A 1 295 ? 12.875 9.484 10.008 1 98.69 295 ALA A O 1
ATOM 2232 N N . ILE A 1 296 ? 12.305 10.195 12.078 1 98.75 296 ILE A N 1
ATOM 2233 C CA . ILE A 1 296 ? 12.805 11.547 11.875 1 98.75 296 ILE A CA 1
ATOM 2234 C C . ILE A 1 296 ? 14.305 11.508 11.617 1 98.75 296 ILE A C 1
ATOM 2236 O O . ILE A 1 296 ? 14.797 12.141 10.68 1 98.75 296 ILE A O 1
ATOM 2240 N N . GLU A 1 297 ? 15.008 10.789 12.414 1 98.12 297 GLU A N 1
ATOM 2241 C CA . GLU A 1 297 ? 16.453 10.703 12.266 1 98.12 297 GLU A CA 1
ATOM 2242 C C . GLU A 1 297 ? 16.844 10.086 10.93 1 98.12 297 GLU A C 1
ATOM 2244 O O . GLU A 1 297 ? 17.812 10.523 10.297 1 98.12 297 GLU A O 1
ATOM 2249 N N . MET A 1 298 ? 16.125 9.07 10.516 1 98.25 298 MET A N 1
ATOM 2250 C CA . MET A 1 298 ? 16.391 8.461 9.219 1 98.25 298 MET A CA 1
ATOM 2251 C C . MET A 1 298 ? 16.203 9.469 8.094 1 98.25 298 MET A C 1
ATOM 2253 O O . MET A 1 298 ? 16.984 9.5 7.148 1 98.25 298 MET A O 1
ATOM 2257 N N . ALA A 1 299 ? 15.156 10.266 8.141 1 98.69 299 ALA A N 1
ATOM 2258 C CA . ALA A 1 299 ? 14.898 11.273 7.121 1 98.69 299 ALA A CA 1
ATOM 2259 C C . ALA A 1 299 ? 15.992 12.328 7.098 1 98.69 299 ALA A C 1
ATOM 2261 O O . ALA A 1 299 ? 16.406 12.789 6.027 1 98.69 299 ALA A O 1
ATOM 2262 N N . ILE A 1 300 ? 16.469 12.734 8.266 1 97.94 300 ILE A N 1
ATOM 2263 C CA . ILE A 1 300 ? 17.484 13.766 8.367 1 97.94 300 ILE A CA 1
ATOM 2264 C C . ILE A 1 300 ? 18.797 13.25 7.785 1 97.94 300 ILE A C 1
ATOM 2266 O O . ILE A 1 300 ? 19.5 13.977 7.07 1 97.94 300 ILE A O 1
ATOM 2270 N N . GLY A 1 301 ? 19.062 11.969 8.156 1 96.44 301 GLY A N 1
ATOM 2271 C CA . GLY A 1 301 ? 20.328 11.406 7.684 1 96.44 301 GLY A CA 1
ATOM 2272 C C . GLY A 1 301 ? 21.531 12.281 8 1 96.44 301 GLY A C 1
ATOM 2273 O O . GLY A 1 301 ? 21.734 12.656 9.156 1 96.44 301 GLY A O 1
ATOM 2274 N N . ASN A 1 302 ? 22.234 12.742 6.941 1 95.38 302 ASN A N 1
ATOM 2275 C CA . ASN A 1 302 ? 23.453 13.523 7.137 1 95.38 302 ASN A CA 1
ATOM 2276 C C . ASN A 1 302 ? 23.188 15.016 6.984 1 95.38 302 ASN A C 1
ATOM 2278 O O . ASN A 1 302 ? 24.125 15.82 6.977 1 95.38 302 ASN A O 1
ATOM 2282 N N . SER A 1 303 ? 21.891 15.336 6.82 1 96 303 SER A N 1
ATOM 2283 C CA . SER A 1 303 ? 21.562 16.75 6.711 1 96 303 SER A CA 1
ATOM 2284 C C . SER A 1 303 ? 21.859 17.484 8.016 1 96 303 SER A C 1
ATOM 2286 O O . SER A 1 303 ? 21.828 16.891 9.094 1 96 303 SER A O 1
ATOM 2288 N N . ARG A 1 304 ? 22.25 18.875 7.906 1 94.19 304 ARG A N 1
ATOM 2289 C CA . ARG A 1 304 ? 22.531 19.672 9.094 1 94.19 304 ARG A CA 1
ATOM 2290 C C . ARG A 1 304 ? 21.25 19.984 9.859 1 94.19 304 ARG A C 1
ATOM 2292 O O . ARG A 1 304 ? 20.406 20.75 9.391 1 94.19 304 ARG A O 1
ATOM 2299 N N . ARG A 1 305 ? 21.031 19.422 10.984 1 95 305 ARG A N 1
ATOM 2300 C CA . ARG A 1 305 ? 19.844 19.609 11.82 1 95 305 ARG A CA 1
ATOM 2301 C C . ARG A 1 305 ? 19.562 21.094 12.047 1 95 305 ARG A C 1
ATOM 2303 O O . ARG A 1 305 ? 18.391 21.484 12.164 1 95 305 ARG A O 1
ATOM 2310 N N . SER A 1 306 ? 20.625 21.922 12.133 1 92.06 306 SER A N 1
ATOM 2311 C CA . SER A 1 306 ? 20.469 23.344 12.398 1 92.06 306 SER A CA 1
ATOM 2312 C C . SER A 1 306 ? 19.75 24.062 11.266 1 92.06 306 SER A C 1
ATOM 2314 O O . SER A 1 306 ? 19.25 25.172 11.438 1 92.06 306 SER A O 1
ATOM 2316 N N . GLU A 1 307 ? 19.703 23.406 10.117 1 94.44 307 GLU A N 1
ATOM 2317 C CA . GLU A 1 307 ? 19.047 24 8.961 1 94.44 307 GLU A CA 1
ATOM 2318 C C . GLU A 1 307 ? 17.578 23.625 8.898 1 94.44 307 GLU A C 1
ATOM 2320 O O . GLU A 1 307 ? 16.812 24.156 8.094 1 94.44 307 GLU A O 1
ATOM 2325 N N . ILE A 1 308 ? 17.172 22.719 9.727 1 96.81 308 ILE A N 1
ATOM 2326 C CA . ILE A 1 308 ? 15.758 22.359 9.836 1 96.81 308 ILE A CA 1
ATOM 2327 C C . ILE A 1 308 ? 15.047 23.328 10.781 1 96.81 308 ILE A C 1
ATOM 2329 O O . ILE A 1 308 ? 15.328 23.359 11.977 1 96.81 308 ILE A O 1
ATOM 2333 N N . LYS A 1 309 ? 14.125 24.109 10.242 1 96.81 309 LYS A N 1
ATOM 2334 C CA . LYS A 1 309 ? 13.516 25.156 11.047 1 96.81 309 LYS A CA 1
ATOM 2335 C C . LYS A 1 309 ? 12.031 24.891 11.273 1 96.81 309 LYS A C 1
ATOM 2337 O O . LYS A 1 309 ? 11.398 25.531 12.117 1 96.81 309 LYS A O 1
ATOM 2342 N N . TYR A 1 310 ? 11.516 23.938 10.555 1 98.56 310 TYR A N 1
ATOM 2343 C CA . TYR A 1 310 ? 10.07 23.719 10.641 1 98.56 310 TYR A CA 1
ATOM 2344 C C . TYR A 1 310 ? 9.742 22.234 10.609 1 98.56 310 TYR A C 1
ATOM 2346 O O . TYR A 1 310 ? 10.344 21.469 9.852 1 98.56 310 TYR A O 1
ATOM 2354 N N . VAL A 1 311 ? 8.867 21.812 11.516 1 98.81 311 VAL A N 1
ATOM 2355 C CA . VAL A 1 311 ? 8.266 20.484 11.484 1 98.81 311 VAL A CA 1
ATOM 2356 C C . VAL A 1 311 ? 6.746 20.609 11.359 1 98.81 311 VAL A C 1
ATOM 2358 O O . VAL A 1 311 ? 6.09 21.156 12.25 1 98.81 311 VAL A O 1
ATOM 2361 N N . ASN A 1 312 ? 6.215 20.266 10.227 1 98.94 312 ASN A N 1
ATOM 2362 C CA . ASN A 1 312 ? 4.781 20.016 10.125 1 98.94 312 ASN A CA 1
ATOM 2363 C C . ASN A 1 312 ? 4.402 18.688 10.773 1 98.94 312 ASN A C 1
ATOM 2365 O O . ASN A 1 312 ? 4.633 17.625 10.203 1 98.94 312 ASN A O 1
ATOM 2369 N N . ALA A 1 313 ? 3.822 18.75 11.93 1 98.88 313 ALA A N 1
ATOM 2370 C CA . ALA A 1 313 ? 3.6 17.594 12.789 1 98.88 313 ALA A CA 1
ATOM 2371 C C . ALA A 1 313 ? 2.35 16.828 12.367 1 98.88 313 ALA A C 1
ATOM 2373 O O . ALA A 1 313 ? 1.408 17.422 11.82 1 98.88 313 ALA A O 1
ATOM 2374 N N . HIS A 1 314 ? 2.369 15.508 12.578 1 98.44 314 HIS A N 1
ATOM 2375 C CA . HIS A 1 314 ? 1.169 14.688 12.438 1 98.44 314 HIS A CA 1
ATOM 2376 C C . HIS A 1 314 ? 0.092 15.117 13.43 1 98.44 314 HIS A C 1
ATOM 2378 O O . HIS A 1 314 ? -1.039 15.406 13.039 1 98.44 314 HIS A O 1
ATOM 2384 N N . ALA A 1 315 ? 0.412 15.133 14.703 1 97.44 315 ALA A N 1
ATOM 2385 C CA . ALA A 1 315 ? -0.359 15.695 15.812 1 97.44 315 ALA A CA 1
ATOM 2386 C C . ALA A 1 315 ? -1.841 15.359 15.672 1 97.44 315 ALA A C 1
ATOM 2388 O O . ALA A 1 315 ? -2.645 16.203 15.273 1 97.44 315 ALA A O 1
ATOM 2389 N N . THR A 1 316 ? -2.291 14.25 16.203 1 91.31 316 THR A N 1
ATOM 2390 C CA . THR A 1 316 ? -3.668 13.797 16.031 1 91.31 316 THR A CA 1
ATOM 2391 C C . THR A 1 316 ? -4.566 14.391 17.125 1 91.31 316 THR A C 1
ATOM 2393 O O . THR A 1 316 ? -5.707 13.953 17.281 1 91.31 316 THR A O 1
ATOM 2396 N N . SER A 1 317 ? -4.066 15.32 17.875 1 97.31 317 SER A N 1
ATOM 2397 C CA . SER A 1 317 ? -4.879 15.945 18.906 1 97.31 317 SER A CA 1
ATOM 2398 C C . SER A 1 317 ? -5.242 14.945 20 1 97.31 317 SER A C 1
ATOM 2400 O O . SER A 1 317 ? -6.34 15 20.562 1 97.31 317 SER A O 1
ATOM 2402 N N . THR A 1 318 ? -4.453 13.945 20.219 1 95.56 318 THR A N 1
ATOM 2403 C CA . THR A 1 318 ? -4.555 13.031 21.359 1 95.56 318 THR A CA 1
ATOM 2404 C C . THR A 1 318 ? -3.422 13.266 22.344 1 95.56 318 THR A C 1
ATOM 2406 O O . THR A 1 318 ? -2.324 13.672 21.953 1 95.56 318 THR A O 1
ATOM 2409 N N . VAL A 1 319 ? -3.672 13 23.609 1 95.44 319 VAL A N 1
ATOM 2410 C CA . VAL A 1 319 ? -2.707 13.305 24.656 1 95.44 319 VAL A CA 1
ATOM 2411 C C . VAL A 1 319 ? -1.421 12.516 24.422 1 95.44 319 VAL A C 1
ATOM 2413 O O . VAL A 1 319 ? -0.339 13.094 24.312 1 95.44 319 VAL A O 1
ATOM 2416 N N . LEU A 1 320 ? -1.549 11.242 24.25 1 94.62 320 LEU A N 1
ATOM 2417 C CA . LEU A 1 320 ? -0.378 10.375 24.125 1 94.62 320 LEU A CA 1
ATOM 2418 C C . LEU A 1 320 ? 0.348 10.656 22.812 1 94.62 320 LEU A C 1
ATOM 2420 O O . LEU A 1 320 ? 1.578 10.734 22.781 1 94.62 320 LEU A O 1
ATOM 2424 N N . GLY A 1 321 ? -0.386 10.781 21.719 1 95.94 321 GLY A N 1
ATOM 2425 C CA . GLY A 1 321 ? 0.21 10.992 20.406 1 95.94 321 GLY A CA 1
ATOM 2426 C C . GLY A 1 321 ? 0.979 12.297 20.297 1 95.94 321 GLY A C 1
ATOM 2427 O O . GLY A 1 321 ? 2.117 12.312 19.828 1 95.94 321 GLY A O 1
ATOM 2428 N N . ASP A 1 322 ? 0.388 13.391 20.766 1 97.88 322 ASP A N 1
ATOM 2429 C CA . ASP A 1 322 ? 1.016 14.703 20.672 1 97.88 322 ASP A CA 1
ATOM 2430 C C . ASP A 1 322 ? 2.268 14.781 21.531 1 97.88 322 ASP A C 1
ATOM 2432 O O . ASP A 1 322 ? 3.285 15.344 21.125 1 97.88 322 ASP A O 1
ATOM 2436 N N . ARG A 1 323 ? 2.162 14.234 22.75 1 97.5 323 ARG A N 1
ATOM 2437 C CA . ARG A 1 323 ? 3.309 14.258 23.641 1 97.5 323 ARG A CA 1
ATOM 2438 C C . ARG A 1 323 ? 4.457 13.422 23.094 1 97.5 323 ARG A C 1
ATOM 2440 O O . ARG A 1 323 ? 5.613 13.844 23.125 1 97.5 323 ARG A O 1
ATOM 2447 N N . ALA A 1 324 ? 4.102 12.234 22.594 1 97.19 324 ALA A N 1
ATOM 2448 C CA . ALA A 1 324 ? 5.117 11.359 22.016 1 97.19 324 ALA A CA 1
ATOM 2449 C C . ALA A 1 324 ? 5.82 12.031 20.844 1 97.19 324 ALA A C 1
ATOM 2451 O O . ALA A 1 324 ? 7.039 11.938 20.703 1 97.19 324 ALA A O 1
ATOM 2452 N N . GLU A 1 325 ? 5.047 12.688 20.016 1 98.06 325 GLU A N 1
ATOM 2453 C CA . GLU A 1 325 ? 5.633 13.344 18.844 1 98.06 325 GLU A CA 1
ATOM 2454 C C . GLU A 1 325 ? 6.512 14.523 19.266 1 98.06 325 GLU A C 1
ATOM 2456 O O . GLU A 1 325 ? 7.578 14.742 18.688 1 98.06 325 GLU A O 1
ATOM 2461 N N . SER A 1 326 ? 6.02 15.312 20.219 1 97.56 326 SER A N 1
ATOM 2462 C CA . SER A 1 326 ? 6.828 16.406 20.719 1 97.56 326 SER A CA 1
ATOM 2463 C C . SER A 1 326 ? 8.18 15.922 21.234 1 97.56 326 SER A C 1
ATOM 2465 O O . SER A 1 326 ? 9.219 16.5 20.906 1 97.56 326 SER A O 1
ATOM 2467 N N . ASN A 1 327 ? 8.125 14.852 21.984 1 96.69 327 ASN A N 1
ATOM 2468 C CA . ASN A 1 327 ? 9.352 14.25 22.5 1 96.69 327 ASN A CA 1
ATOM 2469 C C . ASN A 1 327 ? 10.25 13.773 21.359 1 96.69 327 ASN A C 1
ATOM 2471 O O . ASN A 1 327 ? 11.469 13.961 21.406 1 96.69 327 ASN A O 1
ATOM 2475 N N . ALA A 1 328 ? 9.664 13.125 20.391 1 97.69 328 ALA A N 1
ATOM 2476 C CA . ALA A 1 328 ? 10.406 12.602 19.25 1 97.69 328 ALA A CA 1
ATOM 2477 C C . ALA A 1 328 ? 11.125 13.719 18.5 1 97.69 328 ALA A C 1
ATOM 2479 O O . ALA A 1 328 ? 12.289 13.586 18.125 1 97.69 328 ALA A O 1
ATOM 2480 N N . ILE A 1 329 ? 10.391 14.836 18.203 1 97.44 329 ILE A N 1
ATOM 2481 C CA . ILE A 1 329 ? 10.961 15.969 17.484 1 97.44 329 ILE A CA 1
ATOM 2482 C C . ILE A 1 329 ? 12.133 16.547 18.281 1 97.44 329 ILE A C 1
ATOM 2484 O O . ILE A 1 329 ? 13.219 16.75 17.719 1 97.44 329 ILE A O 1
ATOM 2488 N N . ARG A 1 330 ? 11.938 16.766 19.562 1 94.94 330 ARG A N 1
ATOM 2489 C CA . ARG A 1 330 ? 12.977 17.328 20.422 1 94.94 330 ARG A CA 1
ATOM 2490 C C . ARG A 1 330 ? 14.227 16.453 20.406 1 94.94 330 ARG A C 1
ATOM 2492 O O . ARG A 1 330 ? 15.328 16.938 20.156 1 94.94 330 ARG A O 1
ATOM 2499 N N . ASN A 1 331 ? 13.977 15.156 20.609 1 94.94 331 ASN A N 1
ATOM 2500 C CA . ASN A 1 331 ? 15.102 14.234 20.719 1 94.94 331 ASN A CA 1
ATOM 2501 C C . ASN A 1 331 ? 15.844 14.07 19.391 1 94.94 331 ASN A C 1
ATOM 2503 O O . ASN A 1 331 ? 17.062 13.906 19.375 1 94.94 331 ASN A O 1
ATOM 2507 N N . ALA A 1 332 ? 15.117 14.102 18.328 1 96.31 332 ALA A N 1
ATOM 2508 C CA . ALA A 1 332 ? 15.734 13.906 17.016 1 96.31 332 ALA A CA 1
ATOM 2509 C C . ALA A 1 332 ? 16.516 15.148 16.594 1 96.31 332 ALA A C 1
ATOM 2511 O O . ALA A 1 332 ? 17.578 15.039 15.984 1 96.31 332 ALA A O 1
ATOM 2512 N N . ILE A 1 333 ? 15.961 16.281 16.891 1 94.62 333 ILE A N 1
ATOM 2513 C CA . ILE A 1 333 ? 16.531 17.531 16.375 1 94.62 333 ILE A CA 1
ATOM 2514 C C . ILE A 1 333 ? 17.672 17.984 17.281 1 94.62 333 ILE A C 1
ATOM 2516 O O . ILE A 1 333 ? 18.719 18.438 16.781 1 94.62 333 ILE A O 1
ATOM 2520 N N . PHE A 1 334 ? 17.5 17.922 18.625 1 90.38 334 PHE A N 1
ATOM 2521 C CA . PHE A 1 334 ? 18.484 18.469 19.547 1 90.38 334 PHE A CA 1
ATOM 2522 C C . PHE A 1 334 ? 19.406 17.359 20.078 1 90.38 334 PHE A C 1
ATOM 2524 O O . PHE A 1 334 ? 20.094 17.547 21.078 1 90.38 334 PHE A O 1
ATOM 2531 N N . LYS A 1 335 ? 19.219 16.125 19.609 1 76.88 335 LYS A N 1
ATOM 2532 C CA . LYS A 1 335 ? 20.156 15.047 19.938 1 76.88 335 LYS A CA 1
ATOM 2533 C C . LYS A 1 335 ? 21.578 15.57 20.031 1 76.88 335 LYS A C 1
ATOM 2535 O O . LYS A 1 335 ? 21.953 16.516 19.344 1 76.88 335 LYS A O 1
ATOM 2540 N N . ASP A 1 336 ? 22.266 15.25 21.391 1 57.28 336 ASP A N 1
ATOM 2541 C CA . ASP A 1 336 ? 23.562 15.695 21.906 1 57.28 336 ASP A CA 1
ATOM 2542 C C . ASP A 1 336 ? 24.547 15.93 20.75 1 57.28 336 ASP A C 1
ATOM 2544 O O . ASP A 1 336 ? 25.141 14.984 20.234 1 57.28 336 ASP A O 1
ATOM 2548 N N . THR A 1 337 ? 24.219 16.547 19.797 1 49.03 337 THR A N 1
ATOM 2549 C CA . THR A 1 337 ? 25.484 16.891 19.156 1 49.03 337 THR A CA 1
ATOM 2550 C C . THR A 1 337 ? 26.469 17.469 20.188 1 49.03 337 THR A C 1
ATOM 2552 O O . THR A 1 337 ? 26.062 18.156 21.125 1 49.03 337 THR A O 1
ATOM 2555 N N . ASP A 1 338 ? 27.453 16.719 20.516 1 41 338 ASP A N 1
ATOM 2556 C CA . ASP A 1 338 ? 28.609 17 21.391 1 41 338 ASP A CA 1
ATOM 2557 C C . ASP A 1 338 ? 28.703 18.484 21.703 1 41 338 ASP A C 1
ATOM 2559 O O . ASP A 1 338 ? 29.359 18.875 22.672 1 41 338 ASP A O 1
ATOM 2563 N N . ASN A 1 339 ? 29.094 19.328 20.641 1 39.41 339 ASN A N 1
ATOM 2564 C CA . ASN A 1 339 ? 29.719 20.609 20.891 1 39.41 339 ASN A CA 1
ATOM 2565 C C . ASN A 1 339 ? 28.766 21.594 21.562 1 39.41 339 ASN A C 1
ATOM 2567 O O . ASN A 1 339 ? 27.562 21.578 21.281 1 39.41 339 ASN A O 1
ATOM 2571 N N . ASP A 1 340 ? 29.172 22.125 22.797 1 39.09 340 ASP A N 1
ATOM 2572 C CA . ASP A 1 340 ? 28.781 23.188 23.703 1 39.09 340 ASP A CA 1
ATOM 2573 C C . ASP A 1 340 ? 27.859 24.203 23.031 1 39.09 340 ASP A C 1
ATOM 2575 O O . ASP A 1 340 ? 27.469 25.203 23.641 1 39.09 340 ASP A O 1
ATOM 2579 N N . ASN A 1 341 ? 28.094 24.406 21.766 1 38.84 341 ASN A N 1
ATOM 2580 C CA . ASN A 1 341 ? 27.312 25.516 21.219 1 38.84 341 ASN A CA 1
ATOM 2581 C C . ASN A 1 341 ? 25.828 25.172 21.109 1 38.84 341 ASN A C 1
ATOM 2583 O O . ASN A 1 341 ? 25.406 24.578 20.109 1 38.84 341 ASN A O 1
ATOM 2587 N N . HIS A 1 342 ? 25.25 24.781 22.219 1 45.94 342 HIS A N 1
ATOM 2588 C CA . HIS A 1 342 ? 23.797 24.844 22.297 1 45.94 342 HIS A CA 1
ATOM 2589 C C . HIS A 1 342 ? 23.234 25.734 21.203 1 45.94 342 HIS A C 1
ATOM 2591 O O . HIS A 1 342 ? 23.266 26.953 21.297 1 45.94 342 HIS A O 1
ATOM 2597 N N . ILE A 1 343 ? 23.641 25.438 20.125 1 47.25 343 ILE A N 1
ATOM 2598 C CA . ILE A 1 343 ? 23.078 26.156 18.984 1 47.25 343 ILE A CA 1
ATOM 2599 C C . ILE A 1 343 ? 21.609 26.484 19.25 1 47.25 343 ILE A C 1
ATOM 2601 O O . ILE A 1 343 ? 20.828 25.609 19.578 1 47.25 343 ILE A O 1
ATOM 2605 N N . LYS A 1 344 ? 21.297 27.547 19.797 1 54.19 344 LYS A N 1
ATOM 2606 C CA . LYS A 1 344 ? 20.109 28.406 19.797 1 54.19 344 LYS A CA 1
ATOM 2607 C C . LYS A 1 344 ? 19.203 28.109 18.609 1 54.19 344 LYS A C 1
ATOM 2609 O O . LYS A 1 344 ? 18.656 29.016 17.984 1 54.19 344 LYS A O 1
ATOM 2614 N N . ASN A 1 345 ? 19.188 26.766 18.047 1 62.94 345 ASN A N 1
ATOM 2615 C CA . ASN A 1 345 ? 18.328 26.531 16.906 1 62.94 345 ASN A CA 1
ATOM 2616 C C . ASN A 1 345 ? 16.859 26.391 17.328 1 62.94 345 ASN A C 1
ATOM 2618 O O . ASN A 1 345 ? 16.547 25.609 18.234 1 62.94 345 ASN A O 1
ATOM 2622 N N . GLU A 1 346 ? 16.172 27.422 17.094 1 86.75 346 GLU A N 1
ATOM 2623 C CA . GLU A 1 346 ? 14.734 27.391 17.297 1 86.75 346 GLU A CA 1
ATOM 2624 C C . GLU A 1 346 ? 14.023 26.688 16.141 1 86.75 346 GLU A C 1
ATOM 2626 O O . GLU A 1 346 ? 14.32 26.938 14.977 1 86.75 346 GLU A O 1
ATOM 2631 N N . ILE A 1 347 ? 13.383 25.594 16.531 1 94.69 347 ILE A N 1
ATOM 2632 C CA . ILE A 1 347 ? 12.547 24.953 15.523 1 94.69 347 ILE A CA 1
ATOM 2633 C C . ILE A 1 347 ? 11.078 25.281 15.781 1 94.69 347 ILE A C 1
ATOM 2635 O O . ILE A 1 347 ? 10.656 25.422 16.938 1 94.69 347 ILE A O 1
ATOM 2639 N N . TYR A 1 348 ? 10.406 25.531 14.695 1 98 348 TYR A N 1
ATOM 2640 C CA . TYR A 1 348 ? 8.969 25.797 14.766 1 98 348 TYR A CA 1
ATOM 2641 C C . TYR A 1 348 ? 8.172 24.531 14.477 1 98 348 TYR A C 1
ATOM 2643 O O . TYR A 1 348 ? 8.555 23.734 13.617 1 98 348 TYR A O 1
ATOM 2651 N N . VAL A 1 349 ? 7.117 24.312 15.258 1 98.62 349 VAL A N 1
ATOM 2652 C CA . VAL A 1 349 ? 6.25 23.156 15.086 1 98.62 349 VAL A CA 1
ATOM 2653 C C . VAL A 1 349 ? 4.801 23.609 14.922 1 98.62 349 VAL A C 1
ATOM 2655 O O . VAL A 1 349 ? 4.328 24.484 15.656 1 98.62 349 VAL A O 1
ATOM 2658 N N . SER A 1 350 ? 4.156 23.141 13.953 1 98.62 350 SER A N 1
ATOM 2659 C CA . SER A 1 350 ? 2.717 23.359 13.836 1 98.62 350 SER A CA 1
ATOM 2660 C C . SER A 1 350 ? 2.021 22.141 13.234 1 98.62 350 SER A C 1
ATOM 2662 O O . SER A 1 350 ? 2.684 21.203 12.766 1 98.62 350 SER A O 1
ATOM 2664 N N . SER A 1 351 ? 0.737 22.047 13.352 1 98.56 351 SER A N 1
ATOM 2665 C CA . SER A 1 351 ? -0.137 21.047 12.75 1 98.56 351 SER A CA 1
ATOM 2666 C C . SER A 1 351 ? -1.295 21.703 12.008 1 98.56 351 SER A C 1
ATOM 2668 O O . SER A 1 351 ? -1.843 22.703 12.461 1 98.56 351 SER A O 1
ATOM 2670 N N . ASN A 1 352 ? -1.65 21.078 10.914 1 98.5 352 ASN A N 1
ATOM 2671 C CA . ASN A 1 352 ? -2.705 21.641 10.086 1 98.5 352 ASN A CA 1
ATOM 2672 C C . ASN A 1 352 ? -4.066 21.031 10.406 1 98.5 352 ASN A C 1
ATOM 2674 O O . ASN A 1 352 ? -5.082 21.438 9.852 1 98.5 352 ASN A O 1
ATOM 2678 N N . LYS A 1 353 ? -4.141 20.062 11.297 1 98.12 353 LYS A N 1
ATOM 2679 C CA . LYS A 1 353 ? -5.34 19.25 11.484 1 98.12 353 LYS A CA 1
ATOM 2680 C C . LYS A 1 353 ? -6.422 20.031 12.227 1 98.12 353 LYS A C 1
ATOM 2682 O O . LYS A 1 353 ? -7.605 19.703 12.141 1 98.12 353 LYS A O 1
ATOM 2687 N N . GLY A 1 354 ? -5.992 21.047 12.969 1 98 354 GLY A N 1
ATOM 2688 C CA . GLY A 1 354 ? -7 21.922 13.555 1 98 354 GLY A CA 1
ATOM 2689 C C . GLY A 1 354 ? -7.863 22.625 12.523 1 98 354 GLY A C 1
ATOM 2690 O O . GLY A 1 354 ? -9.023 22.938 12.781 1 98 354 GLY A O 1
ATOM 2691 N N . SER A 1 355 ? -7.297 22.875 11.344 1 98.56 355 SER A N 1
ATOM 2692 C CA . SER A 1 355 ? -7.973 23.594 10.273 1 98.56 355 SER A CA 1
ATOM 2693 C C . SER A 1 355 ? -8.703 22.641 9.328 1 98.56 355 SER A C 1
ATOM 2695 O O . SER A 1 355 ? -9.797 22.953 8.859 1 98.56 355 SER A O 1
ATOM 2697 N N . MET A 1 356 ? -8.117 21.516 9.039 1 98.12 356 MET A N 1
ATOM 2698 C CA . MET A 1 356 ? -8.656 20.719 7.949 1 98.12 356 MET A CA 1
ATOM 2699 C C . MET A 1 356 ? -9.164 19.375 8.461 1 98.12 356 MET A C 1
ATOM 2701 O O . MET A 1 356 ? -9.766 18.594 7.707 1 98.12 356 MET A O 1
ATOM 2705 N N . GLY A 1 357 ? -8.977 19.078 9.719 1 98.19 357 GLY A N 1
ATOM 2706 C CA . GLY A 1 357 ? -9.258 17.734 10.203 1 98.19 357 GLY A CA 1
ATOM 2707 C C . GLY A 1 357 ? -8.18 16.734 9.828 1 98.19 357 GLY A C 1
ATOM 2708 O O . GLY A 1 357 ? -7.117 17.109 9.328 1 98.19 357 GLY A O 1
ATOM 2709 N N . HIS A 1 358 ? -8.414 15.531 10.211 1 98.38 358 HIS A N 1
ATOM 2710 C CA . HIS A 1 358 ? -7.523 14.422 9.883 1 98.38 358 HIS A CA 1
ATOM 2711 C C . HIS A 1 358 ? -8.031 13.656 8.672 1 98.38 358 HIS A C 1
ATOM 2713 O O . HIS A 1 358 ? -9.016 12.914 8.766 1 98.38 358 HIS A O 1
ATOM 2719 N N . LEU A 1 359 ? -7.289 13.781 7.598 1 98.44 359 LEU A N 1
ATOM 2720 C CA . LEU A 1 359 ? -7.734 13.234 6.316 1 98.44 359 LEU A CA 1
ATOM 2721 C C . LEU A 1 359 ? -7.309 11.781 6.172 1 98.44 359 LEU A C 1
ATOM 2723 O O . LEU A 1 359 ? -7.246 11.25 5.059 1 98.44 359 LEU A O 1
ATOM 2727 N N . LEU A 1 360 ? -6.969 11.133 7.219 1 97.62 360 LEU A N 1
ATOM 2728 C CA . LEU A 1 360 ? -6.527 9.742 7.258 1 97.62 360 LEU A CA 1
ATOM 2729 C C . LEU A 1 360 ? -5.352 9.516 6.309 1 97.62 360 LEU A C 1
ATOM 2731 O O . LEU A 1 360 ? -4.312 10.172 6.434 1 97.62 360 LEU A O 1
ATOM 2735 N N . GLY A 1 361 ? -5.477 8.664 5.352 1 98.19 361 GLY A N 1
ATOM 2736 C CA . GLY A 1 361 ? -4.367 8.352 4.465 1 98.19 361 GLY A CA 1
ATOM 2737 C C . GLY A 1 361 ? -3.904 9.547 3.646 1 98.19 361 GLY A C 1
ATOM 2738 O O . GLY A 1 361 ? -2.742 9.617 3.242 1 98.19 361 GLY A O 1
ATOM 2739 N N . ALA A 1 362 ? -4.742 10.516 3.412 1 98.62 362 ALA A N 1
ATOM 2740 C CA . ALA A 1 362 ? -4.414 11.656 2.562 1 98.62 362 ALA A CA 1
ATOM 2741 C C . ALA A 1 362 ? -3.744 12.766 3.369 1 98.62 362 ALA A C 1
ATOM 2743 O O . ALA A 1 362 ? -3.199 13.719 2.801 1 98.62 362 ALA A O 1
ATOM 2744 N N . ALA A 1 363 ? -3.734 12.633 4.688 1 98.62 363 ALA A N 1
ATOM 2745 C CA . ALA A 1 363 ? -3.287 13.711 5.559 1 98.62 363 ALA A CA 1
ATOM 2746 C C . ALA A 1 363 ? -1.842 14.102 5.254 1 98.62 363 ALA A C 1
ATOM 2748 O O . ALA A 1 363 ? -1.545 15.273 5.008 1 98.62 363 ALA A O 1
ATOM 2749 N N . GLY A 1 364 ? -0.976 13.07 5.254 1 98.75 364 GLY A N 1
ATOM 2750 C CA . GLY A 1 364 ? 0.437 13.336 5.035 1 98.75 364 GLY A CA 1
ATOM 2751 C C . GLY A 1 364 ? 0.725 13.961 3.688 1 98.75 364 GLY A C 1
ATOM 2752 O O . GLY A 1 364 ? 1.651 14.766 3.555 1 98.75 364 GLY A O 1
ATOM 2753 N N . ALA A 1 365 ? -0.058 13.625 2.693 1 98.94 365 ALA A N 1
ATOM 2754 C CA . ALA A 1 365 ? 0.135 14.172 1.354 1 98.94 365 ALA A CA 1
ATOM 2755 C C . ALA A 1 365 ? -0.24 15.656 1.311 1 98.94 365 ALA A C 1
ATOM 2757 O O . ALA A 1 365 ? 0.495 16.469 0.751 1 98.94 365 ALA A O 1
ATOM 2758 N N . VAL A 1 366 ? -1.375 15.992 1.869 1 98.94 366 VAL A N 1
ATOM 2759 C CA . VAL A 1 366 ? -1.813 17.375 1.908 1 98.94 366 VAL A CA 1
ATOM 2760 C C . VAL A 1 366 ? -0.866 18.203 2.781 1 98.94 366 VAL A C 1
ATOM 2762 O O . VAL A 1 366 ? -0.488 19.312 2.422 1 98.94 366 VAL A O 1
ATOM 2765 N N . GLU A 1 367 ? -0.456 17.656 3.889 1 98.94 367 GLU A N 1
ATOM 2766 C CA . GLU A 1 367 ? 0.467 18.328 4.797 1 98.94 367 GLU A CA 1
ATOM 2767 C C . GLU A 1 367 ? 1.835 18.516 4.148 1 98.94 367 GLU A C 1
ATOM 2769 O O . GLU A 1 367 ? 2.518 19.516 4.406 1 98.94 367 GLU A O 1
ATOM 2774 N N . SER A 1 368 ? 2.229 17.578 3.32 1 98.94 368 SER A N 1
ATOM 2775 C CA . SER A 1 368 ? 3.453 17.766 2.549 1 98.94 368 SER A CA 1
ATOM 2776 C C . SER A 1 368 ? 3.361 18.984 1.65 1 98.94 368 SER A C 1
ATOM 2778 O O . SER A 1 368 ? 4.32 19.75 1.539 1 98.94 368 SER A O 1
ATOM 2780 N N . ILE A 1 369 ? 2.25 19.141 1.016 1 98.94 369 ILE A N 1
ATOM 2781 C CA . ILE A 1 369 ? 2.045 20.297 0.143 1 98.94 369 ILE A CA 1
ATOM 2782 C C . ILE A 1 369 ? 2.164 21.578 0.953 1 98.94 369 ILE A C 1
ATOM 2784 O O . ILE A 1 369 ? 2.812 22.531 0.519 1 98.94 369 ILE A O 1
ATOM 2788 N N . PHE A 1 370 ? 1.553 21.625 2.139 1 98.94 370 PHE A N 1
ATOM 2789 C CA . PHE A 1 370 ? 1.629 22.812 2.986 1 98.94 370 PHE A CA 1
ATOM 2790 C C . PHE A 1 370 ? 3.055 23.031 3.48 1 98.94 370 PHE A C 1
ATOM 2792 O O . PHE A 1 370 ? 3.494 24.172 3.629 1 98.94 370 PHE A O 1
ATOM 2799 N N . THR A 1 371 ? 3.77 21.969 3.787 1 98.94 371 THR A N 1
ATOM 2800 C CA . THR A 1 371 ? 5.172 22.062 4.176 1 98.94 371 THR A CA 1
ATOM 2801 C C . THR A 1 371 ? 6.008 22.656 3.047 1 98.94 371 THR A C 1
ATOM 2803 O O . THR A 1 371 ? 6.84 23.531 3.283 1 98.94 371 THR A O 1
ATOM 2806 N N . ILE A 1 372 ? 5.762 22.188 1.837 1 98.94 372 ILE A N 1
ATOM 2807 C CA . ILE A 1 372 ? 6.461 22.672 0.648 1 98.94 372 ILE A CA 1
ATOM 2808 C C . ILE A 1 372 ? 6.141 24.156 0.426 1 98.94 372 ILE A C 1
ATOM 2810 O O . ILE A 1 372 ? 7.035 24.953 0.141 1 98.94 372 ILE A O 1
ATOM 2814 N N . LYS A 1 373 ? 4.863 24.5 0.535 1 98.88 373 LYS A N 1
ATOM 2815 C CA . LYS A 1 373 ? 4.461 25.906 0.39 1 98.88 373 LYS A CA 1
ATOM 2816 C C . LYS A 1 373 ? 5.137 26.781 1.44 1 98.88 373 LYS A C 1
ATOM 2818 O O . LYS A 1 373 ? 5.477 27.938 1.168 1 98.88 373 LYS A O 1
ATOM 2823 N N . SER A 1 374 ? 5.273 26.25 2.67 1 98.88 374 SER A N 1
ATOM 2824 C CA . SER A 1 374 ? 5.977 26.984 3.717 1 98.88 374 SER A CA 1
ATOM 2825 C C . SER A 1 374 ? 7.406 27.312 3.295 1 98.88 374 SER A C 1
ATOM 2827 O O . SER A 1 374 ? 7.875 28.438 3.5 1 98.88 374 SER A O 1
ATOM 2829 N N . ILE A 1 375 ? 8.102 26.359 2.756 1 98.62 375 ILE A N 1
ATOM 2830 C CA . ILE A 1 375 ? 9.461 26.562 2.27 1 98.62 375 ILE A CA 1
ATOM 2831 C C . ILE A 1 375 ? 9.453 27.594 1.146 1 98.62 375 ILE A C 1
ATOM 2833 O O . ILE A 1 375 ? 10.289 28.5 1.124 1 98.62 375 ILE A O 1
ATOM 2837 N N . GLN A 1 376 ? 8.516 27.453 0.23 1 97.5 376 GLN A N 1
ATOM 2838 C CA . GLN A 1 376 ? 8.43 28.312 -0.944 1 97.5 376 GLN A CA 1
ATOM 2839 C C . GLN A 1 376 ? 8.164 29.766 -0.543 1 97.5 376 GLN A C 1
ATOM 2841 O O . GLN A 1 376 ? 8.656 30.688 -1.188 1 97.5 376 GLN A O 1
ATOM 2846 N N . LYS A 1 377 ? 7.328 29.969 0.486 1 97.81 377 LYS A N 1
ATOM 2847 C CA . LYS A 1 377 ? 6.836 31.312 0.807 1 97.81 377 LYS A CA 1
ATOM 2848 C C . LYS A 1 377 ? 7.492 31.844 2.076 1 97.81 377 LYS A C 1
ATOM 2850 O O . LYS A 1 377 ? 7.309 33.031 2.428 1 97.81 377 LYS A O 1
ATOM 2855 N N . ASN A 1 378 ? 8.227 31.062 2.756 1 98.12 378 ASN A N 1
ATOM 2856 C CA . ASN A 1 378 ? 8.867 31.438 4.012 1 98.12 378 ASN A CA 1
ATOM 2857 C C . ASN A 1 378 ? 7.848 31.844 5.07 1 98.12 378 ASN A C 1
ATOM 2859 O O . ASN A 1 378 ? 8.016 32.844 5.746 1 98.12 378 ASN A O 1
ATOM 2863 N N . ILE A 1 379 ? 6.801 31.062 5.152 1 98.69 379 ILE A N 1
ATOM 2864 C CA . ILE A 1 379 ? 5.75 31.312 6.137 1 98.69 379 ILE A CA 1
ATOM 2865 C C . ILE A 1 379 ? 5.262 29.984 6.707 1 98.69 379 ILE A C 1
ATOM 2867 O O . ILE A 1 379 ? 5.02 29.031 5.961 1 98.69 379 ILE A O 1
ATOM 2871 N N . ILE A 1 380 ? 5.152 29.859 8.031 1 98.75 380 ILE A N 1
ATOM 2872 C CA . ILE A 1 380 ? 4.68 28.656 8.727 1 98.75 380 ILE A CA 1
ATOM 2873 C C . ILE A 1 380 ? 3.252 28.891 9.227 1 98.75 380 ILE A C 1
ATOM 2875 O O . ILE A 1 380 ? 2.988 29.828 9.969 1 98.75 380 ILE A O 1
ATOM 2879 N N . PRO A 1 381 ? 2.299 28.094 8.734 1 98.81 381 PRO A N 1
ATOM 2880 C CA . PRO A 1 381 ? 0.945 28.203 9.281 1 98.81 381 PRO A CA 1
ATOM 2881 C C . PRO A 1 381 ? 0.889 27.922 10.781 1 98.81 381 PRO A C 1
ATOM 2883 O O . PRO A 1 381 ? 1.668 27.109 11.289 1 98.81 381 PRO A O 1
ATOM 2886 N N . HIS A 1 382 ? -0.002 28.625 11.469 1 98.62 382 HIS A N 1
ATOM 2887 C CA . HIS A 1 382 ? -0.198 28.312 12.875 1 98.62 382 HIS A CA 1
ATOM 2888 C C . HIS A 1 382 ? -1.145 27.141 13.062 1 98.62 382 HIS A C 1
ATOM 2890 O O . HIS A 1 382 ? -1.856 26.75 12.125 1 98.62 382 HIS A O 1
ATOM 2896 N N . THR A 1 383 ? -1.101 26.469 14.242 1 98.75 383 THR A N 1
ATOM 2897 C CA . THR A 1 383 ? -2.053 25.438 14.609 1 98.75 383 THR A CA 1
ATOM 2898 C C . THR A 1 383 ? -3.377 26.047 15.055 1 98.75 383 THR A C 1
ATOM 2900 O O . THR A 1 383 ? -3.471 26.609 16.156 1 98.75 383 THR A O 1
ATOM 2903 N N . LEU A 1 384 ? -4.336 25.906 14.188 1 98.56 384 LEU A N 1
ATOM 2904 C CA . LEU A 1 384 ? -5.652 26.406 14.578 1 98.56 384 LEU A CA 1
ATOM 2905 C C . LEU A 1 384 ? -6.16 25.688 15.82 1 98.56 384 LEU A C 1
ATOM 2907 O O . LEU A 1 384 ? -5.957 24.469 15.969 1 98.56 384 LEU A O 1
ATOM 2911 N N . ASN A 1 385 ? -6.84 26.406 16.75 1 98.06 385 ASN A N 1
ATOM 2912 C CA . ASN A 1 385 ? -7.477 25.922 17.969 1 98.06 385 ASN A CA 1
ATOM 2913 C C . ASN A 1 385 ? -6.445 25.625 19.062 1 98.06 385 ASN A C 1
ATOM 2915 O O . ASN A 1 385 ? -6.785 25.062 20.109 1 98.06 385 ASN A O 1
ATOM 2919 N N . LEU A 1 386 ? -5.121 25.859 18.781 1 98.69 386 LEU A N 1
ATOM 2920 C CA . LEU A 1 386 ? -4.137 25.812 19.859 1 98.69 386 LEU A CA 1
ATOM 2921 C C . LEU A 1 386 ? -4.156 27.109 20.672 1 98.69 386 LEU A C 1
ATOM 2923 O O . LEU A 1 386 ? -3.555 28.109 20.266 1 98.69 386 LEU A O 1
ATOM 2927 N N . ASN A 1 387 ? -4.82 27.047 21.797 1 97.88 387 ASN A N 1
ATOM 2928 C CA . ASN A 1 387 ? -4.945 28.219 22.656 1 97.88 387 ASN A CA 1
ATOM 2929 C C . ASN A 1 387 ? -3.953 28.188 23.812 1 97.88 387 ASN A C 1
ATOM 2931 O O . ASN A 1 387 ? -3.27 29.172 24.078 1 97.88 387 ASN A O 1
ATOM 2935 N N . LYS A 1 388 ? -3.914 27.078 24.484 1 98.06 388 LYS A N 1
ATOM 2936 C CA . LYS A 1 388 ? -2.984 26.828 25.578 1 98.06 388 LYS A CA 1
ATOM 2937 C C . LYS A 1 388 ? -2.219 25.531 25.375 1 98.06 388 LYS A C 1
ATOM 2939 O O . LYS A 1 388 ? -2.812 24.453 25.375 1 98.06 388 LYS A O 1
ATOM 2944 N N . LEU A 1 389 ? -0.93 25.703 25.281 1 98.12 389 LEU A N 1
ATOM 2945 C CA . LEU A 1 389 ? -0.084 24.531 25.047 1 98.12 389 LEU A CA 1
ATOM 2946 C C . LEU A 1 389 ? -0.146 23.562 26.219 1 98.12 389 LEU A C 1
ATOM 2948 O O . LEU A 1 389 ? -0.141 23.984 27.375 1 98.12 389 LEU A O 1
ATOM 2952 N N . ASP A 1 390 ? -0.223 22.281 25.922 1 98 390 ASP A N 1
ATOM 2953 C CA . ASP A 1 390 ? -0.141 21.234 26.938 1 98 390 ASP A CA 1
ATOM 2954 C C . ASP A 1 390 ? 1.042 21.469 27.875 1 98 390 ASP A C 1
ATOM 2956 O O . ASP A 1 390 ? 2.164 21.703 27.422 1 98 390 ASP A O 1
ATOM 2960 N N . GLN A 1 391 ? 0.826 21.312 29.156 1 97.44 391 GLN A N 1
ATOM 2961 C CA . GLN A 1 391 ? 1.831 21.656 30.156 1 97.44 391 GLN A CA 1
ATOM 2962 C C . GLN A 1 391 ? 3.059 20.766 30.047 1 97.44 391 GLN A C 1
ATOM 2964 O O . GLN A 1 391 ? 4.191 21.234 30.156 1 97.44 391 GLN A O 1
ATOM 2969 N N . GLU A 1 392 ? 2.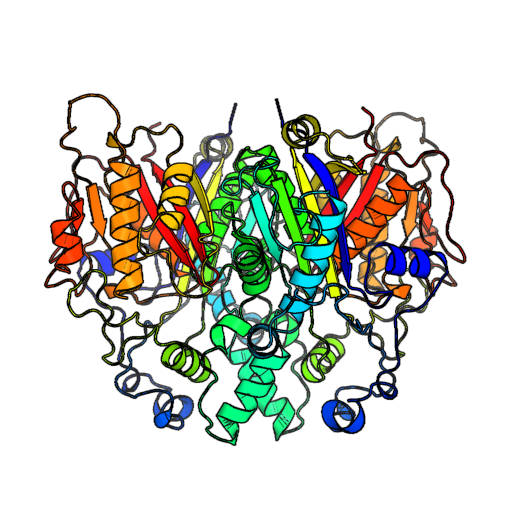814 19.531 29.859 1 96.44 392 GLU A N 1
ATOM 2970 C CA . GLU A 1 392 ? 3.93 18.594 29.734 1 96.44 392 GLU A CA 1
ATOM 2971 C C . GLU A 1 392 ? 4.77 18.906 28.5 1 96.44 392 GLU A C 1
ATOM 2973 O O . GLU A 1 392 ? 6 18.828 28.547 1 96.44 392 GLU A O 1
ATOM 2978 N N . ILE A 1 393 ? 4.102 19.203 27.422 1 97.12 393 ILE A N 1
ATOM 2979 C CA . ILE A 1 393 ? 4.805 19.578 26.188 1 97.12 393 ILE A CA 1
ATOM 2980 C C . ILE A 1 393 ? 5.586 20.875 26.406 1 97.12 393 ILE A C 1
ATOM 2982 O O . ILE A 1 393 ? 6.746 20.969 26.016 1 97.12 393 ILE A O 1
ATOM 2986 N N . GLN A 1 394 ? 4.98 21.781 27.062 1 95.81 394 GLN A N 1
ATOM 2987 C CA . GLN A 1 394 ? 5.625 23.062 27.328 1 95.81 394 GLN A CA 1
ATOM 2988 C C . GLN A 1 394 ? 6.898 22.891 28.141 1 95.81 394 GLN A C 1
ATOM 2990 O O . GLN A 1 394 ? 7.926 23.5 27.844 1 95.81 394 GLN A O 1
ATOM 2995 N N . GLU A 1 395 ? 6.895 22.047 29.047 1 94.69 395 GLU A N 1
ATOM 2996 C CA . GLU A 1 395 ? 8 21.859 29.969 1 94.69 395 GLU A CA 1
ATOM 2997 C C . GLU A 1 395 ? 9.148 21.094 29.328 1 94.69 395 GLU A C 1
ATOM 2999 O O . GLU A 1 395 ? 10.305 21.203 29.75 1 94.69 395 GLU A O 1
ATOM 3004 N N . SER A 1 396 ? 8.789 20.422 28.281 1 90.44 396 SER A N 1
ATOM 3005 C CA . SER A 1 396 ? 9.812 19.547 27.703 1 90.44 396 SER A CA 1
ATOM 3006 C C . SER A 1 396 ? 10.211 20.016 26.312 1 90.44 396 SER A C 1
ATOM 3008 O O . SER A 1 396 ? 10.875 19.297 25.578 1 90.44 396 SER A O 1
ATOM 3010 N N . SER A 1 397 ? 9.867 21.156 25.953 1 89.62 397 SER A N 1
ATOM 3011 C CA . SER A 1 397 ? 10.055 21.531 24.562 1 89.62 397 SER A CA 1
ATOM 3012 C C . SER A 1 397 ? 10.961 22.766 24.438 1 89.62 397 SER A C 1
ATOM 3014 O O . SER A 1 397 ? 10.695 23.656 23.641 1 89.62 397 SER A O 1
ATOM 3016 N N . GLU A 1 398 ? 12.023 22.719 25.297 1 89.19 398 GLU A N 1
ATOM 3017 C CA . GLU A 1 398 ? 12.992 23.797 25.141 1 89.19 398 GLU A CA 1
ATOM 3018 C C . GLU A 1 398 ? 13.562 23.844 23.734 1 89.19 398 GLU A C 1
ATOM 3020 O O . GLU A 1 398 ? 13.953 22.812 23.188 1 89.19 398 GLU A O 1
ATOM 3025 N N . GLY A 1 399 ? 13.57 25 23.125 1 91.94 399 GLY A N 1
ATOM 3026 C CA . GLY A 1 399 ? 14.094 25.172 21.766 1 91.94 399 GLY A CA 1
ATOM 3027 C C . GLY A 1 399 ? 13.031 24.984 20.703 1 91.94 399 GLY A C 1
ATOM 3028 O O . GLY A 1 399 ? 13.305 25.188 19.516 1 91.94 399 GLY A O 1
ATOM 3029 N N . MET A 1 400 ? 11.844 24.609 21.109 1 95.69 400 MET A N 1
ATOM 3030 C CA . MET A 1 400 ? 10.734 24.422 20.172 1 95.69 400 MET A CA 1
ATOM 3031 C C . MET A 1 400 ? 9.656 25.469 20.391 1 95.69 400 MET A C 1
ATOM 3033 O O . MET A 1 400 ? 9.289 25.75 21.531 1 95.69 400 MET A O 1
ATOM 3037 N N . THR A 1 401 ? 9.273 26.062 19.344 1 96.94 401 THR A N 1
ATOM 3038 C CA . THR A 1 401 ? 8.141 26.984 19.391 1 96.94 401 THR A CA 1
ATOM 3039 C C . THR A 1 401 ? 6.941 26.406 18.641 1 96.94 401 THR A C 1
ATOM 3041 O O . THR A 1 401 ? 7.012 26.172 17.438 1 96.94 401 THR A O 1
ATOM 3044 N N . PHE A 1 402 ? 5.902 26.188 19.344 1 98.31 402 PHE A N 1
ATOM 3045 C CA . PHE A 1 402 ? 4.656 25.75 18.734 1 98.31 402 PHE A CA 1
ATOM 3046 C C . PHE A 1 402 ? 3.865 26.938 18.219 1 98.31 402 PHE A C 1
ATOM 3048 O O . PHE A 1 402 ? 3.41 27.781 19 1 98.31 402 PHE A O 1
ATOM 3055 N N . VAL A 1 403 ? 3.697 27.031 16.891 1 98.56 403 VAL A N 1
ATOM 3056 C CA . VAL A 1 403 ? 3.131 28.219 16.25 1 98.56 403 VAL A CA 1
ATOM 3057 C C . VAL A 1 403 ? 1.631 28.297 16.531 1 98.56 403 VAL A C 1
ATOM 3059 O O . VAL A 1 403 ? 0.884 27.391 16.156 1 98.56 403 VAL A O 1
ATOM 3062 N N . LYS A 1 404 ? 1.159 29.328 17.203 1 97.81 404 LYS A N 1
ATOM 3063 C CA . LYS A 1 404 ? -0.254 29.5 17.516 1 97.81 404 LYS A CA 1
ATOM 3064 C C . LYS A 1 404 ? -0.712 30.922 17.219 1 97.81 404 LYS A C 1
ATOM 3066 O O . LYS A 1 404 ? 0.109 31.797 16.953 1 97.81 404 LYS A O 1
ATOM 3071 N N . GLU A 1 405 ? -1.991 31.188 17.172 1 97 405 GLU A N 1
ATOM 3072 C CA . GLU A 1 405 ? -2.658 32.469 17.047 1 97 405 GLU A CA 1
ATOM 3073 C C . GLU A 1 405 ? -2.611 33 15.617 1 97 405 GLU A C 1
ATOM 3075 O O . GLU A 1 405 ? -3.639 33.406 15.062 1 97 405 GLU A O 1
ATOM 3080 N N . SER A 1 406 ? -1.393 33.062 15.008 1 97.94 406 SER A N 1
ATOM 3081 C CA . SER A 1 406 ? -1.217 33.531 13.641 1 97.94 406 SER A CA 1
ATOM 3082 C C . SER A 1 406 ? -0.022 32.875 12.969 1 97.94 406 SER A C 1
ATOM 3084 O O . SER A 1 406 ? 0.862 32.344 13.648 1 97.94 406 SER A O 1
ATOM 3086 N N . PRO A 1 407 ? -0.064 32.875 11.617 1 98.56 407 PRO A N 1
ATOM 3087 C CA . PRO A 1 407 ? 1.105 32.312 10.914 1 98.56 407 PRO A CA 1
ATOM 3088 C C . PRO A 1 407 ? 2.389 33.094 11.242 1 98.56 407 PRO A C 1
ATOM 3090 O O . PRO A 1 407 ? 2.332 34.25 11.641 1 98.56 407 PRO A O 1
ATOM 3093 N N . LYS A 1 408 ? 3.518 32.438 11.055 1 98.06 408 LYS A N 1
ATOM 3094 C CA . LYS A 1 408 ? 4.816 33.031 11.367 1 98.06 408 LYS A CA 1
ATOM 3095 C C . LYS A 1 408 ? 5.684 33.125 10.117 1 98.06 408 LYS A C 1
ATOM 3097 O O . LYS A 1 408 ? 5.914 32.125 9.43 1 98.06 408 LYS A O 1
ATOM 3102 N N . GLU A 1 409 ? 6.137 34.281 9.836 1 97.62 409 GLU A N 1
ATOM 3103 C CA . GLU A 1 409 ? 7.102 34.469 8.758 1 97.62 409 GLU A CA 1
ATOM 3104 C C . GLU A 1 409 ? 8.523 34.156 9.219 1 97.62 409 GLU A C 1
ATOM 3106 O O . GLU A 1 409 ? 8.906 34.5 10.344 1 97.62 409 GLU A O 1
ATOM 3111 N N . ILE A 1 410 ? 9.242 33.406 8.523 1 94.56 410 ILE A N 1
ATOM 3112 C CA . ILE A 1 410 ? 10.609 33 8.828 1 94.56 410 ILE A CA 1
ATOM 3113 C C . ILE A 1 410 ? 11.555 33.5 7.742 1 94.56 410 ILE A C 1
ATOM 3115 O O . ILE A 1 410 ? 11.25 33.406 6.551 1 94.56 410 ILE A O 1
ATOM 3119 N N . ASP A 1 411 ? 12.703 34.062 8.328 1 90.12 411 ASP A N 1
ATOM 3120 C CA . ASP A 1 411 ? 13.711 34.469 7.363 1 90.12 411 ASP A CA 1
ATOM 3121 C C . ASP A 1 411 ? 14.367 33.281 6.695 1 90.12 411 ASP A C 1
ATOM 3123 O O . ASP A 1 411 ? 14.992 32.438 7.367 1 90.12 411 ASP A O 1
ATOM 3127 N N . ASN A 1 412 ? 14.156 32.938 5.645 1 91.25 412 ASN A N 1
ATOM 3128 C CA . ASN A 1 412 ? 14.719 31.906 4.773 1 91.25 412 ASN A CA 1
ATOM 3129 C C . ASN A 1 412 ? 14.484 30.5 5.336 1 91.25 412 ASN A C 1
ATOM 3131 O O . ASN A 1 412 ? 15.406 29.891 5.887 1 91.25 412 ASN A O 1
ATOM 3135 N N . LEU A 1 413 ? 13.438 29.938 5.246 1 97.12 413 LEU A N 1
ATOM 3136 C CA . LEU A 1 413 ? 13.125 28.562 5.633 1 97.12 413 LEU A CA 1
ATOM 3137 C C . LEU A 1 413 ? 13.789 27.562 4.691 1 97.12 413 LEU A C 1
ATOM 3139 O O . LEU A 1 413 ? 13.227 27.219 3.652 1 97.12 413 LEU A O 1
ATOM 3143 N N . GLU A 1 414 ? 14.938 27.016 5.125 1 97.12 414 GLU A N 1
ATOM 3144 C CA . GLU A 1 414 ? 15.766 26.188 4.258 1 97.12 414 GLU A CA 1
ATOM 3145 C C . GLU A 1 414 ? 15.242 24.75 4.191 1 97.12 414 GLU A C 1
ATOM 3147 O O . GLU A 1 414 ? 15.195 24.156 3.115 1 97.12 414 GLU A O 1
ATOM 3152 N N . MET A 1 415 ? 14.992 24.156 5.34 1 98.31 415 MET A N 1
ATOM 3153 C CA . MET A 1 415 ? 14.539 22.766 5.402 1 98.31 415 MET A CA 1
ATOM 3154 C C . MET A 1 415 ? 13.352 22.609 6.352 1 98.31 415 MET A C 1
ATOM 3156 O O . MET A 1 415 ? 13.25 23.344 7.332 1 98.31 415 MET A O 1
ATOM 3160 N N . ALA A 1 416 ? 12.5 21.719 6.016 1 98.81 416 ALA A N 1
ATOM 3161 C CA . ALA A 1 416 ? 11.336 21.422 6.844 1 98.81 416 ALA A CA 1
ATOM 3162 C C . ALA A 1 416 ? 10.992 19.938 6.789 1 98.81 416 ALA A C 1
ATOM 3164 O O . ALA A 1 416 ? 11.219 19.281 5.77 1 98.81 416 ALA A O 1
ATOM 3165 N N . LEU A 1 417 ? 10.484 19.422 7.91 1 98.94 417 LEU A N 1
ATOM 3166 C CA . LEU A 1 417 ? 10.055 18.031 8.023 1 98.94 417 LEU A CA 1
ATOM 3167 C C . LEU A 1 417 ? 8.531 17.922 7.965 1 98.94 417 LEU A C 1
ATOM 3169 O O . LEU A 1 417 ? 7.828 18.828 8.406 1 98.94 417 LEU A O 1
ATOM 3173 N N . CYS A 1 418 ? 8.047 16.875 7.395 1 98.94 418 CYS A N 1
ATOM 3174 C CA . CYS A 1 418 ? 6.641 16.484 7.453 1 98.94 418 CYS A CA 1
ATOM 3175 C C . CYS A 1 418 ? 6.48 15.102 8.062 1 98.94 418 CYS A C 1
ATOM 3177 O O . CYS A 1 418 ? 6.926 14.109 7.477 1 98.94 418 CYS A O 1
ATOM 3179 N N . ASN A 1 419 ? 5.859 15.023 9.258 1 98.88 419 ASN A N 1
ATOM 3180 C CA . ASN A 1 419 ? 5.652 13.758 9.961 1 98.88 419 ASN A CA 1
ATOM 3181 C C . ASN A 1 419 ? 4.258 13.195 9.703 1 98.88 419 ASN A C 1
ATOM 3183 O O . ASN A 1 419 ? 3.297 13.953 9.547 1 98.88 419 ASN A O 1
ATOM 3187 N N . SER A 1 420 ? 4.152 11.891 9.602 1 98.62 420 SER A N 1
ATOM 3188 C CA . SER A 1 420 ? 2.891 11.164 9.562 1 98.62 420 SER A CA 1
ATOM 3189 C C . SER A 1 420 ? 3.004 9.82 10.273 1 98.62 420 SER A C 1
ATOM 3191 O O . SER A 1 420 ? 3.922 9.047 10.008 1 98.62 420 SER A O 1
ATOM 3193 N N . PHE A 1 421 ? 2.084 9.562 11.133 1 98 421 PHE A N 1
ATOM 3194 C CA . PHE A 1 421 ? 2.064 8.336 11.914 1 98 421 PHE A CA 1
ATOM 3195 C C . PHE A 1 421 ? 0.737 7.605 11.742 1 98 421 PHE A C 1
ATOM 3197 O O . PHE A 1 421 ? -0.311 8.242 11.609 1 98 421 PHE A O 1
ATOM 3204 N N . GLY A 1 422 ? 0.824 6.27 11.703 1 95.94 422 GLY A N 1
ATOM 3205 C CA . GLY A 1 422 ? -0.398 5.531 11.43 1 95.94 422 GLY A CA 1
ATOM 3206 C C . GLY A 1 422 ? -0.609 4.363 12.375 1 95.94 422 GLY A C 1
ATOM 3207 O O . GLY A 1 422 ? 0.338 3.887 13.008 1 95.94 422 GLY A O 1
ATOM 3208 N N . PHE A 1 423 ? -1.978 3.959 12.469 1 95.62 423 PHE A N 1
ATOM 3209 C CA . PHE A 1 423 ? -2.309 2.715 13.156 1 95.62 423 PHE A CA 1
ATOM 3210 C C . PHE A 1 423 ? -1.421 1.575 12.672 1 95.62 423 PHE A C 1
ATOM 3212 O O . PHE A 1 423 ? -1.113 1.483 11.477 1 95.62 423 PHE A O 1
ATOM 3219 N N . GLY A 1 424 ? -1.035 0.704 13.578 1 96.06 424 GLY A N 1
ATOM 3220 C CA . GLY A 1 424 ? -0.074 -0.347 13.281 1 96.06 424 GLY A CA 1
ATOM 3221 C C . GLY A 1 424 ? 1.334 -0.014 13.734 1 96.06 424 GLY A C 1
ATOM 3222 O O . GLY A 1 424 ? 2.242 -0.84 13.617 1 96.06 424 GLY A O 1
ATOM 3223 N N . GLY A 1 425 ? 1.518 1.227 14.258 1 96.94 425 GLY A N 1
ATOM 3224 C CA . GLY A 1 425 ? 2.795 1.661 14.805 1 96.94 425 GLY A CA 1
ATOM 3225 C C . GLY A 1 425 ? 3.746 2.188 13.742 1 96.94 425 GLY A C 1
ATOM 3226 O O . GLY A 1 425 ? 4.965 2.176 13.93 1 96.94 425 GLY A O 1
ATOM 3227 N N . ILE A 1 426 ? 3.219 2.672 12.688 1 97.69 426 ILE A N 1
ATOM 3228 C CA . ILE A 1 426 ? 4.051 3.137 11.586 1 97.69 426 ILE A CA 1
ATOM 3229 C C . ILE A 1 426 ? 4.395 4.609 11.781 1 97.69 426 ILE A C 1
ATOM 3231 O O . ILE A 1 426 ? 3.525 5.418 12.117 1 97.69 426 ILE A O 1
ATOM 3235 N N . ASN A 1 427 ? 5.625 4.938 11.594 1 98.5 427 ASN A N 1
ATOM 3236 C CA . ASN A 1 427 ? 6.105 6.312 11.617 1 98.5 427 ASN A CA 1
ATOM 3237 C C . ASN A 1 427 ? 6.824 6.68 10.32 1 98.5 427 ASN A C 1
ATOM 3239 O O . ASN A 1 427 ? 7.668 5.918 9.844 1 98.5 427 ASN A O 1
ATOM 3243 N N . THR A 1 428 ? 6.457 7.793 9.781 1 98.81 428 THR A N 1
ATOM 3244 C CA . THR A 1 428 ? 7.121 8.25 8.562 1 98.81 428 THR A CA 1
ATOM 3245 C C . THR A 1 428 ? 7.473 9.727 8.664 1 98.81 428 THR A C 1
ATOM 3247 O O . THR A 1 428 ? 6.789 10.492 9.344 1 98.81 428 THR A O 1
ATOM 3250 N N . THR A 1 429 ? 8.555 10.125 8.031 1 98.94 429 THR A N 1
ATOM 3251 C CA . THR A 1 429 ? 9.008 11.508 7.945 1 98.94 429 THR A CA 1
ATOM 3252 C C . THR A 1 429 ? 9.609 11.797 6.574 1 98.94 429 THR A C 1
ATOM 3254 O O . THR A 1 429 ? 10.344 10.977 6.023 1 98.94 429 THR A O 1
ATOM 3257 N N . LEU A 1 430 ? 9.203 12.867 5.996 1 98.94 430 LEU A N 1
ATOM 3258 C CA . LEU A 1 430 ? 9.82 13.383 4.781 1 98.94 430 LEU A CA 1
ATOM 3259 C C . LEU A 1 430 ? 10.594 14.672 5.074 1 98.94 430 LEU A C 1
ATOM 3261 O O . LEU A 1 430 ? 10.164 15.477 5.902 1 98.94 430 LEU A O 1
ATOM 3265 N N . LEU A 1 431 ? 11.727 14.859 4.445 1 98.94 431 LEU A N 1
ATOM 3266 C CA . LEU A 1 431 ? 12.531 16.078 4.566 1 98.94 431 LEU A CA 1
ATOM 3267 C C . LEU A 1 431 ? 12.586 16.828 3.242 1 98.94 431 LEU A C 1
ATOM 3269 O O . LEU A 1 431 ? 13.031 16.281 2.23 1 98.94 431 LEU A O 1
ATOM 3273 N N . TYR A 1 432 ? 12.062 18.047 3.26 1 98.88 432 TYR A N 1
ATOM 3274 C CA . TYR A 1 432 ? 12.078 18.922 2.096 1 98.88 432 TYR A CA 1
ATOM 3275 C C . TYR A 1 432 ? 13.102 20.031 2.266 1 98.88 432 TYR A C 1
ATOM 3277 O O . TYR A 1 432 ? 13.359 20.484 3.385 1 98.88 432 TYR A O 1
ATOM 3285 N N . LYS A 1 433 ? 13.656 20.516 1.197 1 98.75 433 LYS A N 1
ATOM 3286 C CA . LYS A 1 433 ? 14.695 21.547 1.196 1 98.75 433 LYS A CA 1
ATOM 3287 C C . LYS A 1 433 ? 14.453 22.562 0.089 1 98.75 433 LYS A C 1
ATOM 3289 O O . LYS A 1 433 ? 14.023 22.203 -1.011 1 98.75 433 LYS A O 1
ATOM 3294 N N . LYS A 1 434 ? 14.695 23.781 0.408 1 98.31 434 LYS A N 1
ATOM 3295 C CA . LYS A 1 434 ? 14.641 24.844 -0.6 1 98.31 434 LYS A CA 1
ATOM 3296 C C . LYS A 1 434 ? 15.578 24.547 -1.765 1 98.31 434 LYS A C 1
ATOM 3298 O O . LYS A 1 434 ? 16.719 24.094 -1.56 1 98.31 434 LYS A O 1
ATOM 3303 N N . TYR A 1 435 ? 14.992 24.688 -2.998 1 96.88 435 TYR A N 1
ATOM 3304 C CA . TYR A 1 435 ? 15.836 24.469 -4.172 1 96.88 435 TYR A CA 1
ATOM 3305 C C . TYR A 1 435 ? 16.625 25.734 -4.52 1 96.88 435 TYR A C 1
ATOM 3307 O O . TYR A 1 435 ? 16.062 26.828 -4.59 1 96.88 435 TYR A O 1
ATOM 3315 N N . ARG A 1 436 ? 17.906 25.531 -4.672 1 91.25 436 ARG A N 1
ATOM 3316 C CA . ARG A 1 436 ? 18.797 26.562 -5.148 1 91.25 436 ARG A CA 1
ATOM 3317 C C . ARG A 1 436 ? 19.547 26.125 -6.406 1 91.25 436 ARG A C 1
ATOM 3319 O O . ARG A 1 436 ? 20.25 25.109 -6.391 1 91.25 436 ARG A O 1
ATOM 3326 N N . PRO A 1 437 ? 19.344 26.797 -7.492 1 86.5 437 PRO A N 1
ATOM 3327 C CA . PRO A 1 437 ? 20 26.391 -8.742 1 86.5 437 PRO A CA 1
ATOM 3328 C C . PRO A 1 437 ? 21.516 26.266 -8.609 1 86.5 437 PRO A C 1
ATOM 3330 O O . PRO A 1 437 ? 22.125 26.984 -7.816 1 86.5 437 PRO A O 1
ATOM 3333 N N . MET B 1 1 ? 28.734 0.852 -4.039 1 45.12 1 MET B N 1
ATOM 3334 C CA . MET B 1 1 ? 28.422 -0.409 -4.703 1 45.12 1 MET B CA 1
ATOM 3335 C C . MET B 1 1 ? 27.016 -0.882 -4.332 1 45.12 1 MET B C 1
ATOM 3337 O O . MET B 1 1 ? 26.562 -0.661 -3.207 1 45.12 1 MET B O 1
ATOM 3341 N N . SER B 1 2 ? 26.156 -1.225 -5.309 1 69.06 2 SER B N 1
ATOM 3342 C CA . SER B 1 2 ? 24.766 -1.584 -5.051 1 69.06 2 SER B CA 1
ATOM 3343 C C . SER B 1 2 ? 24.672 -2.834 -4.184 1 69.06 2 SER B C 1
ATOM 3345 O O . SER B 1 2 ? 25.375 -3.82 -4.422 1 69.06 2 SER B O 1
ATOM 3347 N N . ARG B 1 3 ? 24.109 -2.758 -3.016 1 89.62 3 ARG B N 1
ATOM 3348 C CA . ARG B 1 3 ? 23.969 -3.85 -2.057 1 89.62 3 ARG B CA 1
ATOM 3349 C C . ARG B 1 3 ? 23.266 -5.047 -2.693 1 89.62 3 ARG B C 1
ATOM 3351 O O . ARG B 1 3 ? 22.25 -4.887 -3.381 1 89.62 3 ARG B O 1
ATOM 3358 N N . ARG B 1 4 ? 23.984 -6.238 -2.562 1 97.5 4 ARG B N 1
ATOM 3359 C CA . ARG B 1 4 ? 23.312 -7.469 -2.971 1 97.5 4 ARG B CA 1
ATOM 3360 C C . ARG B 1 4 ? 22.297 -7.918 -1.924 1 97.5 4 ARG B C 1
ATOM 3362 O O . ARG B 1 4 ? 22.531 -7.766 -0.723 1 97.5 4 ARG B O 1
ATOM 3369 N N . VAL B 1 5 ? 21.172 -8.414 -2.357 1 98.69 5 VAL B N 1
ATOM 3370 C CA . VAL B 1 5 ? 20.078 -8.82 -1.472 1 98.69 5 VAL B CA 1
ATOM 3371 C C . VAL B 1 5 ? 19.812 -10.32 -1.633 1 98.69 5 VAL B C 1
ATOM 3373 O O . VAL B 1 5 ? 19.688 -10.812 -2.754 1 98.69 5 VAL B O 1
ATOM 3376 N N . VAL B 1 6 ? 19.719 -11.047 -0.511 1 98.88 6 VAL B N 1
ATOM 3377 C CA . VAL B 1 6 ? 19.562 -12.5 -0.555 1 98.88 6 VAL B CA 1
ATOM 3378 C C . VAL B 1 6 ? 18.344 -12.914 0.259 1 98.88 6 VAL B C 1
ATOM 3380 O O . VAL B 1 6 ? 17.859 -12.148 1.093 1 98.88 6 VAL B O 1
ATOM 3383 N N . VAL B 1 7 ? 17.828 -14.07 -0.095 1 98.94 7 VAL B N 1
ATOM 3384 C CA . VAL B 1 7 ? 16.75 -14.695 0.646 1 98.94 7 VAL B CA 1
ATOM 3385 C C . VAL B 1 7 ? 17.312 -15.703 1.645 1 98.94 7 VAL B C 1
ATOM 3387 O O . VAL B 1 7 ? 18.094 -16.578 1.271 1 98.94 7 VAL B O 1
ATOM 3390 N N . THR B 1 8 ? 16.875 -15.57 2.918 1 98.88 8 THR B N 1
ATOM 3391 C CA . THR B 1 8 ? 17.453 -16.453 3.926 1 98.88 8 THR B CA 1
ATOM 3392 C C . THR B 1 8 ? 16.375 -17.234 4.648 1 98.88 8 THR B C 1
ATOM 3394 O O . THR B 1 8 ? 16.672 -18.156 5.41 1 98.88 8 THR B O 1
ATOM 3397 N N . GLY B 1 9 ? 15.102 -16.922 4.414 1 98.88 9 GLY B N 1
ATOM 3398 C CA . GLY B 1 9 ? 14 -17.656 5.039 1 98.88 9 GLY B CA 1
ATOM 3399 C C . GLY B 1 9 ? 12.727 -17.625 4.215 1 98.88 9 GLY B C 1
ATOM 3400 O O . GLY B 1 9 ? 12.469 -16.656 3.496 1 98.88 9 GLY B O 1
ATOM 3401 N N . LEU B 1 10 ? 11.969 -18.672 4.363 1 98.94 10 LEU B N 1
ATOM 3402 C CA . LEU B 1 10 ? 10.703 -18.828 3.662 1 98.94 10 LEU B CA 1
ATOM 3403 C C . LEU B 1 10 ? 9.602 -19.281 4.621 1 98.94 10 LEU B C 1
ATOM 3405 O O . LEU B 1 10 ? 9.859 -20.078 5.531 1 98.94 10 LEU B O 1
ATOM 3409 N N . GLY B 1 11 ? 8.375 -18.734 4.438 1 98.81 11 GLY B N 1
ATOM 3410 C CA . GLY B 1 11 ? 7.164 -19.172 5.109 1 98.81 11 GLY B CA 1
ATOM 3411 C C . GLY B 1 11 ? 5.938 -19.125 4.219 1 98.81 11 GLY B C 1
ATOM 3412 O O . GLY B 1 11 ? 5.809 -18.234 3.377 1 98.81 11 GLY B O 1
ATOM 3413 N N . CYS B 1 12 ? 5.027 -20.094 4.457 1 98.25 12 CYS B N 1
ATOM 3414 C CA . CYS B 1 12 ? 3.924 -20.234 3.512 1 98.25 12 CYS B CA 1
ATOM 3415 C C . CYS B 1 12 ? 2.717 -20.891 4.176 1 98.25 12 CYS B C 1
ATOM 3417 O O . CYS B 1 12 ? 2.861 -21.859 4.918 1 98.25 12 CYS B O 1
ATOM 3419 N N . ILE B 1 13 ? 1.618 -20.281 4.023 1 98.56 13 ILE B N 1
ATOM 3420 C CA . ILE B 1 13 ? 0.3 -20.859 4.254 1 98.56 13 ILE B CA 1
ATOM 3421 C C . ILE B 1 13 ? -0.515 -20.828 2.963 1 98.56 13 ILE B C 1
ATOM 3423 O O . ILE B 1 13 ? -0.771 -19.75 2.418 1 98.56 13 ILE B O 1
ATOM 3427 N N . SER B 1 14 ? -0.896 -21.969 2.441 1 98.56 14 SER B N 1
ATOM 3428 C CA . SER B 1 14 ? -1.596 -22.031 1.162 1 98.56 14 SER B CA 1
ATOM 3429 C C . SER B 1 14 ? -2.643 -23.141 1.163 1 98.56 14 SER B C 1
ATOM 3431 O O . SER B 1 14 ? -2.695 -23.953 2.09 1 98.56 14 SER B O 1
ATOM 3433 N N . PRO B 1 15 ? -3.482 -23.219 0.132 1 98.62 15 PRO B N 1
ATOM 3434 C CA . PRO B 1 15 ? -4.441 -24.328 0.015 1 98.62 15 PRO B CA 1
ATOM 3435 C C . PRO B 1 15 ? -3.76 -25.688 -0.137 1 98.62 15 PRO B C 1
ATOM 3437 O O . PRO B 1 15 ? -4.402 -26.719 0.03 1 98.62 15 PRO B O 1
ATOM 3440 N N . LEU B 1 16 ? -2.477 -25.672 -0.419 1 98.69 16 LEU B N 1
ATOM 3441 C CA . LEU B 1 16 ? -1.743 -26.906 -0.642 1 98.69 16 LEU B CA 1
ATOM 3442 C C . LEU B 1 16 ? -1.077 -27.375 0.645 1 98.69 16 LEU B C 1
ATOM 3444 O O . LEU B 1 16 ? -0.547 -28.5 0.7 1 98.69 16 LEU B O 1
ATOM 3448 N N . GLY B 1 17 ? -1.079 -26.484 1.679 1 98.06 17 GLY B N 1
ATOM 3449 C CA . GLY B 1 17 ? -0.454 -26.891 2.928 1 98.06 17 GLY B CA 1
ATOM 3450 C C . GLY B 1 17 ? -0.178 -25.719 3.861 1 98.06 17 GLY B C 1
ATOM 3451 O O . GLY B 1 17 ? -0.296 -24.562 3.465 1 98.06 17 GLY B O 1
ATOM 3452 N N . ASN B 1 18 ? 0.292 -26.062 5.113 1 97.12 18 ASN B N 1
ATOM 3453 C CA . ASN B 1 18 ? 0.486 -25.062 6.164 1 97.12 18 ASN B CA 1
ATOM 3454 C C . ASN B 1 18 ? 1.965 -24.75 6.371 1 97.12 18 ASN B C 1
ATOM 3456 O O . ASN B 1 18 ? 2.35 -24.203 7.406 1 97.12 18 ASN B O 1
ATOM 3460 N N . SER B 1 19 ? 2.705 -25.156 5.43 1 98 19 SER B N 1
ATOM 3461 C CA . SER B 1 19 ? 4.141 -24.906 5.457 1 98 19 SER B CA 1
ATOM 3462 C C . SER B 1 19 ? 4.727 -24.891 4.047 1 98 19 SER B C 1
ATOM 3464 O O . SER B 1 19 ? 4.09 -25.359 3.102 1 98 19 SER B O 1
ATOM 3466 N N . VAL B 1 20 ? 5.922 -24.359 3.998 1 98.56 20 VAL B N 1
ATOM 3467 C CA . VAL B 1 20 ? 6.629 -24.344 2.721 1 98.56 20 VAL B CA 1
ATOM 3468 C C . VAL B 1 20 ? 6.832 -25.781 2.238 1 98.56 20 VAL B C 1
ATOM 3470 O O . VAL B 1 20 ? 6.566 -26.094 1.077 1 98.56 20 VAL B O 1
ATOM 3473 N N . ARG B 1 21 ? 7.293 -26.609 3.09 1 98.31 21 ARG B N 1
ATOM 3474 C CA . ARG B 1 21 ? 7.578 -27.984 2.734 1 98.31 21 ARG B CA 1
ATOM 3475 C C . ARG B 1 21 ? 6.324 -28.703 2.234 1 98.31 21 ARG B C 1
ATOM 3477 O O . ARG B 1 21 ? 6.336 -29.312 1.168 1 98.31 21 ARG B O 1
ATOM 3484 N N . GLU B 1 22 ? 5.266 -28.641 3.027 1 98.25 22 GLU B N 1
ATOM 3485 C CA . GLU B 1 22 ? 4.02 -29.312 2.67 1 98.25 22 GLU B CA 1
ATOM 3486 C C . GLU B 1 22 ? 3.457 -28.766 1.358 1 98.25 22 GLU B C 1
ATOM 3488 O O . GLU B 1 22 ? 3.041 -29.531 0.49 1 98.25 22 GLU B O 1
ATOM 3493 N N . SER B 1 23 ? 3.387 -27.469 1.237 1 98.69 23 SER B N 1
ATOM 3494 C CA . SER B 1 23 ? 2.855 -26.844 0.029 1 98.69 23 SER B CA 1
ATOM 3495 C C . SER B 1 23 ? 3.676 -27.234 -1.198 1 98.69 23 SER B C 1
ATOM 3497 O O . SER B 1 23 ? 3.115 -27.531 -2.254 1 98.69 23 SER B O 1
ATOM 3499 N N . TRP B 1 24 ? 5.004 -27.219 -1.076 1 98.81 24 TRP B N 1
ATOM 3500 C CA . TRP B 1 24 ? 5.91 -27.531 -2.176 1 98.81 24 TRP B CA 1
ATOM 3501 C C . TRP B 1 24 ? 5.766 -29 -2.6 1 98.81 24 TRP B C 1
ATOM 3503 O O . TRP B 1 24 ? 5.641 -29.297 -3.791 1 98.81 24 TRP B O 1
ATOM 3513 N N . LEU B 1 25 ? 5.738 -29.859 -1.666 1 98.69 25 LEU B N 1
ATOM 3514 C CA . LEU B 1 25 ? 5.617 -31.281 -1.968 1 98.69 25 LEU B CA 1
ATOM 3515 C C . LEU B 1 25 ? 4.281 -31.594 -2.631 1 98.69 25 LEU B C 1
ATOM 3517 O O . LEU B 1 25 ? 4.219 -32.375 -3.588 1 98.69 25 LEU B O 1
ATOM 3521 N N . ASN B 1 26 ? 3.256 -31.016 -2.094 1 98.81 26 ASN B N 1
ATOM 3522 C CA . ASN B 1 26 ? 1.935 -31.234 -2.672 1 98.81 26 ASN B CA 1
ATOM 3523 C C . ASN B 1 26 ? 1.835 -30.672 -4.082 1 98.81 26 ASN B C 1
ATOM 3525 O O . ASN B 1 26 ? 1.181 -31.25 -4.949 1 98.81 26 ASN B O 1
ATOM 3529 N N . LEU B 1 27 ? 2.461 -29.516 -4.281 1 98.81 27 LEU B N 1
ATOM 3530 C CA . LEU B 1 27 ? 2.508 -28.922 -5.613 1 98.81 27 LEU B CA 1
ATOM 3531 C C . LEU B 1 27 ? 3.189 -29.844 -6.605 1 98.81 27 LEU B C 1
ATOM 3533 O O . LEU B 1 27 ? 2.674 -30.078 -7.699 1 98.81 27 LEU B O 1
ATOM 3537 N N . LEU B 1 28 ? 4.34 -30.422 -6.266 1 98.62 28 LEU B N 1
ATOM 3538 C CA . LEU B 1 28 ? 5.105 -31.312 -7.137 1 98.62 28 LEU B CA 1
ATOM 3539 C C . LEU B 1 28 ? 4.352 -32.625 -7.387 1 98.62 28 LEU B C 1
ATOM 3541 O O . LEU B 1 28 ? 4.5 -33.219 -8.445 1 98.62 28 LEU B O 1
ATOM 3545 N N . ASN B 1 29 ? 3.494 -32.969 -6.449 1 98.44 29 ASN B N 1
ATOM 3546 C CA . ASN B 1 29 ? 2.764 -34.219 -6.547 1 98.44 29 ASN B CA 1
ATOM 3547 C C . ASN B 1 29 ? 1.412 -34.031 -7.23 1 98.44 29 ASN B C 1
ATOM 3549 O O . ASN B 1 29 ? 0.526 -34.906 -7.105 1 98.44 29 ASN B O 1
ATOM 3553 N N . SER B 1 30 ? 1.167 -32.938 -7.824 1 97.94 30 SER B N 1
ATOM 3554 C CA . SER B 1 30 ? -0.015 -32.625 -8.625 1 97.94 30 SER B CA 1
ATOM 3555 C C . SER B 1 30 ? -1.276 -32.625 -7.77 1 97.94 30 SER B C 1
ATOM 3557 O O . SER B 1 30 ? -2.348 -33.031 -8.227 1 97.94 30 SER B O 1
ATOM 3559 N N . LYS B 1 31 ? -1.097 -32.281 -6.512 1 98 31 LYS B N 1
ATOM 3560 C CA . LYS B 1 31 ? -2.273 -32.156 -5.656 1 98 31 LYS B CA 1
ATOM 3561 C C . LYS B 1 31 ? -3.047 -30.875 -5.953 1 98 31 LYS B C 1
ATOM 3563 O O . LYS B 1 31 ? -2.449 -29.844 -6.242 1 98 31 LYS B O 1
ATOM 3568 N N . SER B 1 32 ? -4.34 -30.984 -5.875 1 98.12 32 SER B N 1
ATOM 3569 C CA . SER B 1 32 ? -5.191 -29.797 -5.973 1 98.12 32 SER B CA 1
ATOM 3570 C C . SER B 1 32 ? -5.652 -29.328 -4.598 1 98.12 32 SER B C 1
ATOM 3572 O O . SER B 1 32 ? -6.188 -30.125 -3.814 1 98.12 32 SER B O 1
ATOM 3574 N N . GLY B 1 33 ? -5.355 -28.078 -4.328 1 98 33 GLY B N 1
ATOM 3575 C CA . GLY B 1 33 ? -5.852 -27.469 -3.105 1 98 33 GLY B CA 1
ATOM 3576 C C . GLY B 1 33 ? -7.23 -26.859 -3.262 1 98 33 GLY B C 1
ATOM 3577 O O . GLY B 1 33 ? -7.73 -26.188 -2.35 1 98 33 GLY B O 1
ATOM 3578 N N . LEU B 1 34 ? -7.922 -27.062 -4.395 1 97.94 34 LEU B N 1
ATOM 3579 C CA . LEU B 1 34 ? -9.242 -26.5 -4.676 1 97.94 34 LEU B CA 1
ATOM 3580 C C . LEU B 1 34 ? -10.344 -27.438 -4.176 1 97.94 34 LEU B C 1
ATOM 3582 O O . LEU B 1 34 ? -10.266 -28.641 -4.367 1 97.94 34 LEU B O 1
ATOM 3586 N N . VAL B 1 35 ? -11.312 -26.875 -3.508 1 97.44 35 VAL B N 1
ATOM 3587 C CA . VAL B 1 35 ? -12.422 -27.656 -2.977 1 97.44 35 VAL B CA 1
ATOM 3588 C C . VAL B 1 35 ? -13.742 -27.062 -3.436 1 97.44 35 VAL B C 1
ATOM 3590 O O . VAL B 1 35 ? -13.883 -25.844 -3.514 1 97.44 35 VAL B O 1
ATOM 3593 N N . ASN B 1 36 ? -14.664 -27.922 -3.695 1 97.31 36 ASN B N 1
ATOM 3594 C CA . ASN B 1 36 ? -15.992 -27.453 -4.082 1 97.31 36 ASN B CA 1
ATOM 3595 C C . ASN B 1 36 ? -16.656 -26.656 -2.963 1 97.31 36 ASN B C 1
ATOM 3597 O O . ASN B 1 36 ? -16.547 -27.016 -1.789 1 97.31 36 ASN B O 1
ATOM 3601 N N . LEU B 1 37 ? -17.359 -25.641 -3.375 1 96.69 37 LEU B N 1
ATOM 3602 C CA . LEU B 1 37 ? -18.016 -24.766 -2.404 1 96.69 37 LEU B CA 1
ATOM 3603 C C . LEU B 1 37 ? -18.953 -25.578 -1.512 1 96.69 37 LEU B C 1
ATOM 3605 O O . LEU B 1 37 ? -19.047 -25.312 -0.308 1 96.69 37 LEU B O 1
ATOM 3609 N N . LYS B 1 38 ? -19.625 -26.547 -2.021 1 96.31 38 LYS B N 1
ATOM 3610 C CA . LYS B 1 38 ? -20.625 -27.344 -1.316 1 96.31 38 LYS B CA 1
ATOM 3611 C C . LYS B 1 38 ? -19.969 -28.188 -0.218 1 96.31 38 LYS B C 1
ATOM 3613 O O . LYS B 1 38 ? -20.656 -28.625 0.718 1 96.31 38 LYS B O 1
ATOM 3618 N N . SER B 1 39 ? -18.734 -28.438 -0.368 1 96.44 39 SER B N 1
ATOM 3619 C CA . SER B 1 39 ? -18.062 -29.312 0.582 1 96.44 39 SER B CA 1
ATOM 3620 C C . SER B 1 39 ? -17.578 -28.531 1.806 1 96.44 39 SER B C 1
ATOM 3622 O O . SER B 1 39 ? -17.141 -29.125 2.789 1 96.44 39 SER B O 1
ATOM 3624 N N . LEU B 1 40 ? -17.672 -27.234 1.763 1 96.38 40 LEU B N 1
ATOM 3625 C CA . LEU B 1 40 ? -17.219 -26.422 2.889 1 96.38 40 LEU B CA 1
ATOM 3626 C C . LEU B 1 40 ? -18.156 -26.594 4.082 1 96.38 40 LEU B C 1
ATOM 3628 O O . LEU B 1 40 ? -19.375 -26.688 3.91 1 96.38 40 LEU B O 1
ATOM 3632 N N . PRO B 1 41 ? -17.609 -26.578 5.293 1 95 41 PRO B N 1
ATOM 3633 C CA . PRO B 1 41 ? -18.453 -26.719 6.48 1 95 41 PRO B CA 1
ATOM 3634 C C . PRO B 1 41 ? -19.453 -25.578 6.613 1 95 41 PRO B C 1
ATOM 3636 O O . PRO B 1 41 ? -20.547 -25.781 7.152 1 95 41 PRO B O 1
ATOM 3639 N N . GLU B 1 42 ? -19.094 -24.422 6.137 1 94.5 42 GLU B N 1
ATOM 3640 C CA . GLU B 1 42 ? -19.953 -23.25 6.312 1 94.5 42 GLU B CA 1
ATOM 3641 C C . GLU B 1 42 ? -20.828 -23.031 5.082 1 94.5 42 GLU B C 1
ATOM 3643 O O . GLU B 1 42 ? -21.453 -21.984 4.945 1 94.5 42 GLU B O 1
ATOM 3648 N N . TYR B 1 43 ? -20.906 -23.984 4.156 1 96.81 43 TYR B N 1
ATOM 3649 C CA . TYR B 1 43 ? -21.641 -23.812 2.904 1 96.81 43 TYR B CA 1
ATOM 3650 C C . TYR B 1 43 ? -23.109 -23.5 3.17 1 96.81 43 TYR B C 1
ATOM 3652 O O . TYR B 1 43 ? -23.641 -22.547 2.607 1 96.81 43 TYR B O 1
ATOM 3660 N N . GLU B 1 44 ? -23.828 -24.281 4.086 1 97.12 44 GLU B N 1
ATOM 3661 C CA . GLU B 1 44 ? -25.266 -24.172 4.312 1 97.12 44 GLU B CA 1
ATOM 3662 C C . GLU B 1 44 ? -25.609 -22.797 4.875 1 97.12 44 GLU B C 1
ATOM 3664 O O . GLU B 1 44 ? -26.625 -22.203 4.5 1 97.12 44 GLU B O 1
ATOM 3669 N N . SER B 1 45 ? -24.766 -22.328 5.746 1 95.62 45 SER B N 1
ATOM 3670 C CA . SER B 1 45 ? -25.078 -21.094 6.453 1 95.62 45 SER B CA 1
ATOM 3671 C C . SER B 1 45 ? -24.641 -19.875 5.656 1 95.62 45 SER B C 1
ATOM 3673 O O . SER B 1 45 ? -25.344 -18.859 5.637 1 95.62 45 SER B O 1
ATOM 3675 N N . ASP B 1 46 ? -23.516 -19.969 4.988 1 94.94 46 ASP B N 1
ATOM 3676 C CA . ASP B 1 46 ? -22.859 -18.75 4.52 1 94.94 46 ASP B CA 1
ATOM 3677 C C . ASP B 1 46 ? -23.016 -18.594 3.008 1 94.94 46 ASP B C 1
ATOM 3679 O O . ASP B 1 46 ? -23.031 -17.484 2.492 1 94.94 46 ASP B O 1
ATOM 3683 N N . TYR B 1 47 ? -23.109 -19.703 2.256 1 96.44 47 TYR B N 1
ATOM 3684 C CA . TYR B 1 47 ? -23.047 -19.594 0.803 1 96.44 47 TYR B CA 1
ATOM 3685 C C . TYR B 1 47 ? -24.375 -19.938 0.168 1 96.44 47 TYR B C 1
ATOM 3687 O O . TYR B 1 47 ? -24.844 -19.234 -0.731 1 96.44 47 TYR B O 1
ATOM 3695 N N . LYS B 1 48 ? -25.047 -20.938 0.672 1 96.62 48 LYS B N 1
ATOM 3696 C CA . LYS B 1 48 ? -26.281 -21.453 0.084 1 96.62 48 LYS B CA 1
ATOM 3697 C C . LYS B 1 48 ? -27.359 -20.375 -0.011 1 96.62 48 LYS B C 1
ATOM 3699 O O . LYS B 1 48 ? -28.078 -20.281 -1.005 1 96.62 48 LYS B O 1
ATOM 3704 N N . PRO B 1 49 ? -27.531 -19.516 0.982 1 95.94 49 PRO B N 1
ATOM 3705 C CA . PRO B 1 49 ? -28.547 -18.469 0.891 1 95.94 49 PRO B CA 1
ATOM 3706 C C . PRO B 1 49 ? -28.312 -17.531 -0.289 1 95.94 49 PRO B C 1
ATOM 3708 O O . PRO B 1 49 ? -29.234 -16.812 -0.704 1 95.94 49 PRO B O 1
ATOM 3711 N N . PHE B 1 50 ? -27.141 -17.516 -0.81 1 96.62 50 PHE B N 1
ATOM 3712 C CA . PHE B 1 50 ? -26.797 -16.578 -1.877 1 96.62 50 PHE B CA 1
ATOM 3713 C C . PHE B 1 50 ? -26.531 -17.312 -3.184 1 96.62 50 PHE B C 1
ATOM 3715 O O . PHE B 1 50 ? -25.75 -16.859 -4.016 1 96.62 50 PHE B O 1
ATOM 3722 N N . ILE B 1 51 ? -27.141 -18.406 -3.426 1 94.81 51 ILE B N 1
ATOM 3723 C CA . ILE B 1 51 ? -26.859 -19.344 -4.52 1 94.81 51 ILE B CA 1
ATOM 3724 C C . ILE B 1 51 ? -27.125 -18.656 -5.855 1 94.81 51 ILE B C 1
ATOM 3726 O O . ILE B 1 51 ? -26.5 -19 -6.867 1 94.81 51 ILE B O 1
ATOM 3730 N N . LYS B 1 52 ? -27.938 -17.625 -5.953 1 94.38 52 LYS B N 1
ATOM 3731 C CA . LYS B 1 52 ? -28.234 -16.906 -7.191 1 94.38 52 LYS B CA 1
ATOM 3732 C C . LYS B 1 52 ? -27.062 -16.062 -7.633 1 94.38 52 LYS B C 1
ATOM 3734 O O . LYS B 1 52 ? -26.859 -15.82 -8.828 1 94.38 52 LYS B O 1
ATOM 3739 N N . SER B 1 53 ? -26.281 -15.578 -6.629 1 95.31 53 SER B N 1
ATOM 3740 C CA . SER B 1 53 ? -25.125 -14.719 -6.898 1 95.31 53 SER B CA 1
ATOM 3741 C C . SER B 1 53 ? -23.828 -15.5 -6.824 1 95.31 53 SER B C 1
ATOM 3743 O O . SER B 1 53 ? -22.797 -15.07 -7.371 1 95.31 53 SER B O 1
ATOM 3745 N N . VAL B 1 54 ? -23.875 -16.625 -6.137 1 95.69 54 VAL B N 1
ATOM 3746 C CA . VAL B 1 54 ? -22.719 -17.5 -5.93 1 95.69 54 VAL B CA 1
ATOM 3747 C C . VAL B 1 54 ? -23.078 -18.922 -6.332 1 95.69 54 VAL B C 1
ATOM 3749 O O . VAL B 1 54 ? -23.484 -19.734 -5.492 1 95.69 54 VAL B O 1
ATOM 3752 N N . PRO B 1 55 ? -22.781 -19.203 -7.555 1 94.81 55 PRO B N 1
ATOM 3753 C CA . PRO B 1 55 ? -23.156 -20.547 -8.023 1 94.81 55 PRO B CA 1
ATOM 3754 C C . PRO B 1 55 ? -22.516 -21.656 -7.199 1 94.81 55 PRO B C 1
ATOM 3756 O O . PRO B 1 55 ? -21.359 -21.562 -6.816 1 94.81 55 PRO B O 1
ATOM 3759 N N . GLU B 1 56 ? -23.25 -22.719 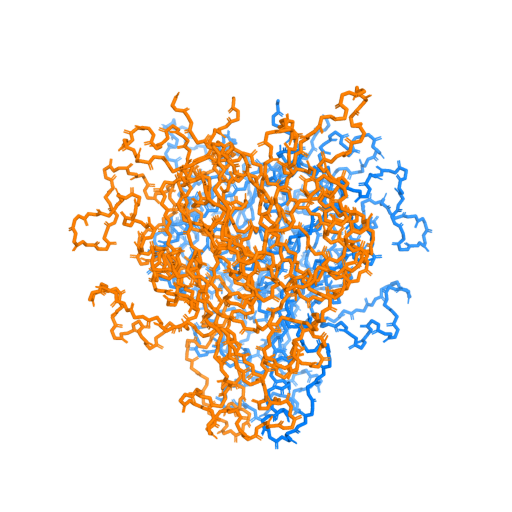-7.012 1 94.69 56 GLU B N 1
ATOM 3760 C CA . GLU B 1 56 ? -22.797 -23.828 -6.184 1 94.69 56 GLU B CA 1
ATOM 3761 C C . GLU B 1 56 ? -21.688 -24.609 -6.871 1 94.69 56 GLU B C 1
ATOM 3763 O O . GLU B 1 56 ? -20.969 -25.375 -6.219 1 94.69 56 GLU B O 1
ATOM 3768 N N . SER B 1 57 ? -21.547 -24.5 -8.148 1 95.75 57 SER B N 1
ATOM 3769 C CA . SER B 1 57 ? -20.531 -25.203 -8.914 1 95.75 57 SER B CA 1
ATOM 3770 C C . SER B 1 57 ? -19.141 -24.609 -8.672 1 95.75 57 SER B C 1
ATOM 3772 O O . SER B 1 57 ? -18.125 -25.203 -9.07 1 95.75 57 SER B O 1
ATOM 3774 N N . LEU B 1 58 ? -19.078 -23.516 -7.965 1 97.25 58 LEU B N 1
ATOM 3775 C CA . LEU B 1 58 ? -17.797 -22.844 -7.738 1 97.25 58 LEU B CA 1
ATOM 3776 C C . LEU B 1 58 ? -16.922 -23.656 -6.773 1 97.25 58 LEU B C 1
ATOM 3778 O O . LEU B 1 58 ? -17.438 -24.453 -5.996 1 97.25 58 LEU B O 1
ATOM 3782 N N . SER B 1 59 ? -15.656 -23.547 -6.965 1 98.12 59 SER B N 1
ATOM 3783 C CA . SER B 1 59 ? -14.656 -24.031 -6.016 1 98.12 59 SER B CA 1
ATOM 3784 C C . SER B 1 59 ? -13.844 -22.891 -5.43 1 98.12 59 SER B C 1
ATOM 3786 O O . SER B 1 59 ? -13.883 -21.766 -5.941 1 98.12 59 SER B O 1
ATOM 3788 N N . VAL B 1 60 ? -13.219 -23.125 -4.316 1 98.38 60 VAL B N 1
ATOM 3789 C CA . VAL B 1 60 ? -12.344 -22.156 -3.682 1 98.38 60 VAL B CA 1
ATOM 3790 C C . VAL B 1 60 ? -11.047 -22.828 -3.236 1 98.38 60 VAL B C 1
ATOM 3792 O O . VAL B 1 60 ? -11.008 -24.047 -3.053 1 98.38 60 VAL B O 1
ATOM 3795 N N . GLY B 1 61 ? -9.953 -22.078 -3.254 1 98.38 61 GLY B N 1
ATOM 3796 C CA . GLY B 1 61 ? -8.719 -22.484 -2.6 1 98.38 61 GLY B CA 1
ATOM 3797 C C . GLY B 1 61 ? -8.648 -22.078 -1.143 1 98.38 61 GLY B C 1
ATOM 3798 O O . GLY B 1 61 ? -8.062 -21.047 -0.813 1 98.38 61 GLY B O 1
ATOM 3799 N N . LYS B 1 62 ? -9.133 -22.953 -0.265 1 97.25 62 LYS B N 1
ATOM 3800 C CA . LYS B 1 62 ? -9.195 -22.641 1.161 1 97.25 62 LYS B CA 1
ATOM 3801 C C . LYS B 1 62 ? -7.922 -23.094 1.873 1 97.25 62 LYS B C 1
ATOM 3803 O O . LYS B 1 62 ? -7.422 -24.188 1.629 1 97.25 62 LYS B O 1
ATOM 3808 N N . ALA B 1 63 ? -7.32 -22.156 2.648 1 96.5 63 ALA B N 1
ATOM 3809 C CA . ALA B 1 63 ? -6.211 -22.531 3.521 1 96.5 63 ALA B CA 1
ATOM 3810 C C . ALA B 1 63 ? -6.715 -23 4.887 1 96.5 63 ALA B C 1
ATOM 3812 O O . ALA B 1 63 ? -7.512 -22.312 5.527 1 96.5 63 ALA B O 1
ATOM 3813 N N . TYR B 1 64 ? -6.402 -24.188 5.32 1 93.62 64 TYR B N 1
ATOM 3814 C CA . TYR B 1 64 ? -6.742 -24.703 6.641 1 93.62 64 TYR B CA 1
ATOM 3815 C C . TYR B 1 64 ? -5.574 -24.562 7.602 1 93.62 64 TYR B C 1
ATOM 3817 O O . TYR B 1 64 ? -4.918 -25.547 7.953 1 93.62 64 TYR B O 1
ATOM 3825 N N . PHE B 1 65 ? -5.445 -23.328 8.062 1 91.38 65 PHE B N 1
ATOM 3826 C CA . PHE B 1 65 ? -4.266 -22.953 8.836 1 91.38 65 PHE B CA 1
ATOM 3827 C C . PHE B 1 65 ? -4.391 -23.438 10.273 1 91.38 65 PHE B C 1
ATOM 3829 O O . PHE B 1 65 ? -5.387 -23.172 10.945 1 91.38 65 PHE B O 1
ATOM 3836 N N . THR B 1 66 ? -3.465 -24.281 10.695 1 90 66 THR B N 1
ATOM 3837 C CA . THR B 1 66 ? -3.266 -24.688 12.078 1 90 66 THR B CA 1
ATOM 3838 C C . THR B 1 66 ? -1.865 -24.312 12.562 1 90 66 THR B C 1
ATOM 3840 O O . THR B 1 66 ? -0.895 -24.422 11.805 1 90 66 THR B O 1
ATOM 3843 N N . THR B 1 67 ? -1.845 -23.797 13.734 1 85.38 67 THR B N 1
ATOM 3844 C CA . THR B 1 67 ? -0.549 -23.391 14.266 1 85.38 67 THR B CA 1
ATOM 3845 C C . THR B 1 67 ? 0.231 -24.594 14.789 1 85.38 67 THR B C 1
ATOM 3847 O O . THR B 1 67 ? -0.351 -25.516 15.367 1 85.38 67 THR B O 1
ATOM 3850 N N . THR B 1 68 ? 1.53 -24.562 14.414 1 80.88 68 THR B N 1
ATOM 3851 C CA . THR B 1 68 ? 2.4 -25.609 14.945 1 80.88 68 THR B CA 1
ATOM 3852 C C . THR B 1 68 ? 3.029 -25.172 16.266 1 80.88 68 THR B C 1
ATOM 3854 O O . THR B 1 68 ? 3.492 -26 17.047 1 80.88 68 THR B O 1
ATOM 3857 N N . HIS B 1 69 ? 3.023 -23.844 16.438 1 87.06 69 HIS B N 1
ATOM 3858 C CA . HIS B 1 69 ? 3.602 -23.312 17.656 1 87.06 69 HIS B CA 1
ATOM 3859 C C . HIS B 1 69 ? 2.52 -22.984 18.688 1 87.06 69 HIS B C 1
ATOM 3861 O O . HIS B 1 69 ? 1.672 -22.125 18.453 1 87.06 69 HIS B O 1
ATOM 3867 N N . LYS B 1 70 ? 2.584 -23.641 19.797 1 84.62 70 LYS B N 1
ATOM 3868 C CA . LYS B 1 70 ? 1.536 -23.562 20.812 1 84.62 70 LYS B CA 1
ATOM 3869 C C . LYS B 1 70 ? 1.335 -22.125 21.297 1 84.62 70 LYS B C 1
ATOM 3871 O O . LYS B 1 70 ? 0.215 -21.734 21.625 1 84.62 70 LYS B O 1
ATOM 3876 N N . ASP B 1 71 ? 2.326 -21.281 21.203 1 90.12 71 ASP B N 1
ATOM 3877 C CA . ASP B 1 71 ? 2.215 -19.953 21.797 1 90.12 71 ASP B CA 1
ATOM 3878 C C . ASP B 1 71 ? 2.273 -18.859 20.734 1 90.12 71 ASP B C 1
ATOM 3880 O O . ASP B 1 71 ? 2.549 -17.703 21.047 1 90.12 71 ASP B O 1
ATOM 3884 N N . LEU B 1 72 ? 1.923 -19.266 19.641 1 95.56 72 LEU B N 1
ATOM 3885 C CA . LEU B 1 72 ? 2.006 -18.25 18.578 1 95.56 72 LEU B CA 1
ATOM 3886 C C . LEU B 1 72 ? 0.869 -17.234 18.703 1 95.56 72 LEU B C 1
ATOM 3888 O O . LEU B 1 72 ? 1.059 -16.047 18.453 1 95.56 72 LEU B O 1
ATOM 3892 N N . PHE B 1 73 ? -0.297 -17.703 19.062 1 96.56 73 PHE B N 1
ATOM 3893 C CA . PHE B 1 73 ? -1.456 -16.828 19.266 1 96.56 73 PHE B CA 1
ATOM 3894 C C . PHE B 1 73 ? -2.031 -17 20.656 1 96.56 73 PHE B C 1
ATOM 3896 O O . PHE B 1 73 ? -2.33 -18.125 21.078 1 96.56 73 PHE B O 1
ATOM 3903 N N . SER B 1 74 ? -2.207 -15.922 21.422 1 95 74 SER B N 1
ATOM 3904 C CA . SER B 1 74 ? -2.957 -15.93 22.672 1 95 74 SER B CA 1
ATOM 3905 C C . SER B 1 74 ? -4.461 -15.945 22.422 1 95 74 SER B C 1
ATOM 3907 O O . SER B 1 74 ? -4.902 -15.781 21.281 1 95 74 SER B O 1
ATOM 3909 N N . ASP B 1 75 ? -5.215 -16.125 23.469 1 93.88 75 ASP B N 1
ATOM 3910 C CA . ASP B 1 75 ? -6.668 -16.031 23.359 1 93.88 75 ASP B CA 1
ATOM 3911 C C . ASP B 1 75 ? -7.094 -14.641 22.891 1 93.88 75 ASP B C 1
ATOM 3913 O O . ASP B 1 75 ? -8.047 -14.508 22.125 1 93.88 75 ASP B O 1
ATOM 3917 N N . GLU B 1 76 ? -6.379 -13.734 23.375 1 93.19 76 GLU B N 1
ATOM 3918 C CA . GLU B 1 76 ? -6.66 -12.367 22.953 1 93.19 76 GLU B CA 1
ATOM 3919 C C . GLU B 1 76 ? -6.379 -12.18 21.469 1 93.19 76 GLU B C 1
ATOM 3921 O O . GLU B 1 76 ? -7.152 -11.523 20.766 1 93.19 76 GLU B O 1
ATOM 3926 N N . ASP B 1 77 ? -5.324 -12.75 20.984 1 93.88 77 ASP B N 1
ATOM 3927 C CA . ASP B 1 77 ? -4.984 -12.695 19.578 1 93.88 77 ASP B CA 1
ATOM 3928 C C . ASP B 1 77 ? -6.102 -13.281 18.719 1 93.88 77 ASP B C 1
ATOM 3930 O O . ASP B 1 77 ? -6.465 -12.711 17.688 1 93.88 77 ASP B O 1
ATOM 3934 N N . GLU B 1 78 ? -6.586 -14.375 19.156 1 91.69 78 GLU B N 1
ATOM 3935 C CA . GLU B 1 78 ? -7.617 -15.07 18.391 1 91.69 78 GLU B CA 1
ATOM 3936 C C . GLU B 1 78 ? -8.852 -14.195 18.203 1 91.69 78 GLU B C 1
ATOM 3938 O O . GLU B 1 78 ? -9.523 -14.266 17.172 1 91.69 78 GLU B O 1
ATOM 3943 N N . ARG B 1 79 ? -9.086 -13.359 19.125 1 90.62 79 ARG B N 1
ATOM 3944 C CA . ARG B 1 79 ? -10.273 -12.5 19.109 1 90.62 79 ARG B CA 1
ATOM 3945 C C . ARG B 1 79 ? -9.984 -11.203 18.359 1 90.62 79 ARG B C 1
ATOM 3947 O O . ARG B 1 79 ? -10.859 -10.688 17.641 1 90.62 79 ARG B O 1
ATOM 3954 N N . ARG B 1 80 ? -8.836 -10.773 18.422 1 93.69 80 ARG B N 1
ATOM 3955 C CA . ARG B 1 80 ? -8.539 -9.406 18 1 93.69 80 ARG B CA 1
ATOM 3956 C C . ARG B 1 80 ? -8.039 -9.375 16.547 1 93.69 80 ARG B C 1
ATOM 3958 O O . ARG B 1 80 ? -8.203 -8.375 15.852 1 93.69 80 ARG B O 1
ATOM 3965 N N . LEU B 1 81 ? -7.461 -10.453 16.125 1 96.12 81 LEU B N 1
ATOM 3966 C CA . LEU B 1 81 ? -6.797 -10.43 14.82 1 96.12 81 LEU B CA 1
ATOM 3967 C C . LEU B 1 81 ? -7.758 -10.859 13.711 1 96.12 81 LEU B C 1
ATOM 3969 O O . LEU B 1 81 ? -8.555 -11.773 13.898 1 96.12 81 LEU B O 1
ATOM 3973 N N . ALA B 1 82 ? -7.699 -10.102 12.633 1 96.44 82 ALA B N 1
ATOM 3974 C CA . ALA B 1 82 ? -8.383 -10.578 11.438 1 96.44 82 ALA B CA 1
ATOM 3975 C C . ALA B 1 82 ? -7.699 -11.828 10.875 1 96.44 82 ALA B C 1
ATOM 3977 O O . ALA B 1 82 ? -6.508 -12.047 11.117 1 96.44 82 ALA B O 1
ATOM 3978 N N . LYS B 1 83 ? -8.383 -12.656 10.102 1 95.81 83 LYS B N 1
ATOM 3979 C CA . LYS B 1 83 ? -7.898 -13.938 9.594 1 95.81 83 LYS B CA 1
ATOM 3980 C C . LYS B 1 83 ? -6.656 -13.758 8.734 1 95.81 83 LYS B C 1
ATOM 3982 O O . LYS B 1 83 ? -5.699 -14.523 8.836 1 95.81 83 LYS B O 1
ATOM 3987 N N . PHE B 1 84 ? -6.633 -12.766 7.816 1 97.56 84 PHE B N 1
ATOM 3988 C CA . PHE B 1 84 ? -5.477 -12.578 6.949 1 97.56 84 PHE B CA 1
ATOM 3989 C C . PHE B 1 84 ? -4.234 -12.242 7.766 1 97.56 84 PHE B C 1
ATOM 3991 O O . PHE B 1 84 ? -3.117 -12.602 7.387 1 97.56 84 PHE B O 1
ATOM 3998 N N . THR B 1 85 ? -4.391 -11.547 8.898 1 97.88 85 THR B N 1
ATOM 3999 C CA . THR B 1 85 ? -3.283 -11.227 9.789 1 97.88 85 THR B CA 1
ATOM 4000 C C . THR B 1 85 ? -2.736 -12.484 10.453 1 97.88 85 THR B C 1
ATOM 4002 O O . THR B 1 85 ? -1.523 -12.633 10.617 1 97.88 85 THR B O 1
ATOM 4005 N N . LYS B 1 86 ? -3.645 -13.367 10.836 1 97.31 86 LYS B N 1
ATOM 4006 C CA . LYS B 1 86 ? -3.211 -14.625 11.422 1 97.31 86 LYS B CA 1
ATOM 4007 C C . LYS B 1 86 ? -2.391 -15.445 10.43 1 97.31 86 LYS B C 1
ATOM 4009 O O . LYS B 1 86 ? -1.37 -16.031 10.789 1 97.31 86 LYS B O 1
ATOM 4014 N N . TYR B 1 87 ? -2.875 -15.492 9.148 1 97.94 87 TYR B N 1
ATOM 4015 C CA . TYR B 1 87 ? -2.09 -16.156 8.109 1 97.94 87 TYR B CA 1
ATOM 4016 C C . TYR B 1 87 ? -0.696 -15.539 8.008 1 97.94 87 TYR B C 1
ATOM 4018 O O . TYR B 1 87 ? 0.3 -16.266 7.934 1 97.94 87 TYR B O 1
ATOM 4026 N N . ALA B 1 88 ? -0.633 -14.227 8.016 1 98.5 88 ALA B N 1
ATOM 4027 C CA . ALA B 1 88 ? 0.629 -13.508 7.867 1 98.5 88 ALA B CA 1
ATOM 4028 C C . ALA B 1 88 ? 1.578 -13.82 9.023 1 98.5 88 ALA B C 1
ATOM 4030 O O . ALA B 1 88 ? 2.771 -14.055 8.805 1 98.5 88 ALA B O 1
ATOM 4031 N N . ILE B 1 89 ? 1.076 -13.812 10.211 1 98.5 89 ILE B N 1
ATOM 4032 C CA . ILE B 1 89 ? 1.892 -14.07 11.391 1 98.5 89 ILE B CA 1
ATOM 4033 C C . ILE B 1 89 ? 2.398 -15.516 11.352 1 98.5 89 ILE B C 1
ATOM 4035 O O . ILE B 1 89 ? 3.568 -15.773 11.648 1 98.5 89 ILE B O 1
ATOM 4039 N N . GLY B 1 90 ? 1.47 -16.453 11.031 1 98.25 90 GLY B N 1
ATOM 4040 C CA . GLY B 1 90 ? 1.876 -17.844 10.922 1 98.25 90 GLY B CA 1
ATOM 4041 C C . GLY B 1 90 ? 2.99 -18.062 9.914 1 98.25 90 GLY B C 1
ATOM 4042 O O . GLY B 1 90 ? 3.979 -18.734 10.211 1 98.25 90 GLY B O 1
ATOM 4043 N N . ALA B 1 91 ? 2.842 -17.516 8.711 1 98.69 91 ALA B N 1
ATOM 4044 C CA . ALA B 1 91 ? 3.865 -17.625 7.676 1 98.69 91 ALA B CA 1
ATOM 4045 C C . ALA B 1 91 ? 5.156 -16.938 8.109 1 98.69 91 ALA B C 1
ATOM 4047 O O . ALA B 1 91 ? 6.254 -17.422 7.797 1 98.69 91 ALA B O 1
ATOM 4048 N N . THR B 1 92 ? 5.066 -15.82 8.82 1 98.81 92 THR B N 1
ATOM 4049 C CA . THR B 1 92 ? 6.238 -15.094 9.297 1 98.81 92 THR B CA 1
ATOM 4050 C C . THR B 1 92 ? 7.016 -15.938 10.305 1 98.81 92 THR B C 1
ATOM 4052 O O . THR B 1 92 ? 8.242 -15.992 10.266 1 98.81 92 THR B O 1
ATOM 4055 N N . TYR B 1 93 ? 6.301 -16.562 11.188 1 98.38 93 TYR B N 1
ATOM 4056 C CA . TYR B 1 93 ? 6.953 -17.422 12.164 1 98.38 93 TYR B CA 1
ATOM 4057 C C . TYR B 1 93 ? 7.793 -18.484 11.469 1 98.38 93 TYR B C 1
ATOM 4059 O O . TYR B 1 93 ? 8.969 -18.688 11.797 1 98.38 93 TYR B O 1
ATOM 4067 N N . GLU B 1 94 ? 7.199 -19.141 10.5 1 98.06 94 GLU B N 1
ATOM 4068 C CA . GLU B 1 94 ? 7.934 -20.172 9.766 1 98.06 94 GLU B CA 1
ATOM 4069 C C . GLU B 1 94 ? 9.156 -19.578 9.07 1 98.06 94 GLU B C 1
ATOM 4071 O O . GLU B 1 94 ? 10.234 -20.188 9.07 1 98.06 94 GLU B O 1
ATOM 4076 N N . ALA B 1 95 ? 8.992 -18.422 8.438 1 98.75 95 ALA B N 1
ATOM 4077 C CA . ALA B 1 95 ? 10.086 -17.781 7.711 1 98.75 95 ALA B CA 1
ATOM 4078 C C . ALA B 1 95 ? 11.242 -17.438 8.648 1 98.75 95 ALA B C 1
ATOM 4080 O O . ALA B 1 95 ? 12.406 -17.625 8.297 1 98.75 95 ALA B O 1
ATOM 4081 N N . LEU B 1 96 ? 10.922 -16.891 9.82 1 98.62 96 LEU B N 1
ATOM 4082 C CA . LEU B 1 96 ? 11.945 -16.516 10.797 1 98.62 96 LEU B CA 1
ATOM 4083 C C . LEU B 1 96 ? 12.672 -17.75 11.328 1 98.62 96 LEU B C 1
ATOM 4085 O O . LEU B 1 96 ? 13.883 -17.719 11.539 1 98.62 96 LEU B O 1
ATOM 4089 N N . GLU B 1 97 ? 11.891 -18.797 11.562 1 97.5 97 GLU B N 1
ATOM 4090 C CA . GLU B 1 97 ? 12.5 -20.047 11.969 1 97.5 97 GLU B CA 1
ATOM 4091 C C . GLU B 1 97 ? 13.422 -20.594 10.883 1 97.5 97 GLU B C 1
ATOM 4093 O O . GLU B 1 97 ? 14.539 -21.031 11.172 1 97.5 97 GLU B O 1
ATOM 4098 N N . ASN B 1 98 ? 12.898 -20.594 9.672 1 97.81 98 ASN B N 1
ATOM 4099 C CA . ASN B 1 98 ? 13.672 -21.062 8.531 1 97.81 98 ASN B CA 1
ATOM 4100 C C . ASN B 1 98 ? 14.969 -20.281 8.375 1 97.81 98 ASN B C 1
ATOM 4102 O O . ASN B 1 98 ? 15.992 -20.828 7.965 1 97.81 98 ASN B O 1
ATOM 4106 N N . ALA B 1 99 ? 14.984 -19.047 8.766 1 98.56 99 ALA B N 1
ATOM 4107 C CA . ALA B 1 99 ? 16.141 -18.172 8.641 1 98.56 99 ALA B CA 1
ATOM 4108 C C . ALA B 1 99 ? 17.047 -18.281 9.867 1 98.56 99 ALA B C 1
ATOM 4110 O O . ALA B 1 99 ? 18.094 -17.625 9.945 1 98.56 99 ALA B O 1
ATOM 4111 N N . ASN B 1 100 ? 16.688 -19.062 10.828 1 98.12 100 ASN B N 1
ATOM 4112 C CA . ASN B 1 100 ? 17.438 -19.25 12.062 1 98.12 100 ASN B CA 1
ATOM 4113 C C . ASN B 1 100 ? 17.625 -17.938 12.805 1 98.12 100 ASN B C 1
ATOM 4115 O O . ASN B 1 100 ? 18.75 -17.594 13.203 1 98.12 100 ASN B O 1
ATOM 4119 N N . LEU B 1 101 ? 16.531 -17.219 12.969 1 98.56 101 LEU B N 1
ATOM 4120 C CA . LEU B 1 101 ? 16.625 -15.898 13.594 1 98.56 101 LEU B CA 1
ATOM 4121 C C . LEU B 1 101 ? 16.016 -15.922 14.992 1 98.56 101 LEU B C 1
ATOM 4123 O O . LEU B 1 101 ? 16.219 -14.992 15.781 1 98.56 101 LEU B O 1
ATOM 4127 N N . LEU B 1 102 ? 15.281 -16.938 15.305 1 97.81 102 LEU B N 1
ATOM 4128 C CA . LEU B 1 102 ? 14.578 -17.016 16.578 1 97.81 102 LEU B CA 1
ATOM 4129 C C . LEU B 1 102 ? 15.438 -17.719 17.625 1 97.81 102 LEU B C 1
ATOM 4131 O O . LEU B 1 102 ? 16.141 -18.672 17.312 1 97.81 102 LEU B O 1
ATOM 4135 N N . LYS B 1 103 ? 15.352 -17.203 18.859 1 96.25 103 LYS B N 1
ATOM 4136 C CA . LYS B 1 103 ? 15.922 -17.969 19.969 1 96.25 103 LYS B CA 1
ATOM 4137 C C . LYS B 1 103 ? 15.25 -19.344 20.094 1 96.25 103 LYS B C 1
ATOM 4139 O O . LYS B 1 103 ? 14.039 -19.453 19.891 1 96.25 103 LYS B O 1
ATOM 4144 N N . LYS B 1 104 ? 16 -20.312 20.453 1 90.56 104 LYS B N 1
ATOM 4145 C CA . LYS B 1 104 ? 15.516 -21.688 20.484 1 90.56 104 LYS B CA 1
ATOM 4146 C C . LYS B 1 104 ? 14.234 -21.797 21.297 1 90.56 104 LYS B C 1
ATOM 4148 O O . LYS B 1 104 ? 14.18 -21.328 22.438 1 90.56 104 LYS B O 1
ATOM 4153 N N . ASN B 1 105 ? 13.188 -22.281 20.672 1 86.25 105 ASN B N 1
ATOM 4154 C CA . ASN B 1 105 ? 11.898 -22.625 21.266 1 86.25 105 ASN B CA 1
ATOM 4155 C C . ASN B 1 105 ? 11.172 -21.375 21.766 1 86.25 105 ASN B C 1
ATOM 4157 O O . ASN B 1 105 ? 10.453 -21.438 22.781 1 86.25 105 ASN B O 1
ATOM 4161 N N . THR B 1 106 ? 11.477 -20.219 21.188 1 91.94 106 THR B N 1
ATOM 4162 C CA . THR B 1 106 ? 10.773 -19 21.562 1 91.94 106 THR B CA 1
ATOM 4163 C C . THR B 1 106 ? 10.312 -18.234 20.328 1 91.94 106 THR B C 1
ATOM 4165 O O . THR B 1 106 ? 10.664 -18.594 19.203 1 91.94 106 THR B O 1
ATOM 4168 N N . LEU B 1 107 ? 9.492 -17.25 20.562 1 94.38 107 LEU B N 1
ATOM 4169 C CA . LEU B 1 107 ? 9.047 -16.344 19.5 1 94.38 107 LEU B CA 1
ATOM 4170 C C . LEU B 1 107 ? 9.906 -15.094 19.453 1 94.38 107 LEU B C 1
ATOM 4172 O O . LEU B 1 107 ? 9.617 -14.164 18.703 1 94.38 107 LEU B O 1
ATOM 4176 N N . GLN B 1 108 ? 11 -15.086 20.219 1 96.38 108 GLN B N 1
ATOM 4177 C CA . GLN B 1 108 ? 11.859 -13.906 20.297 1 96.38 108 GLN B CA 1
ATOM 4178 C C . GLN B 1 108 ? 12.984 -13.969 19.266 1 96.38 108 GLN B C 1
ATOM 4180 O O . GLN B 1 108 ? 13.633 -15 19.109 1 96.38 108 GLN B O 1
ATOM 4185 N N . ILE B 1 109 ? 13.164 -12.938 18.609 1 98 109 ILE B N 1
ATOM 4186 C CA . ILE B 1 109 ? 14.297 -12.828 17.688 1 98 109 ILE B CA 1
ATOM 4187 C C . ILE B 1 109 ? 15.602 -12.773 18.484 1 98 109 ILE B C 1
ATOM 4189 O O . ILE B 1 109 ? 15.664 -12.117 19.531 1 98 109 ILE B O 1
ATOM 4193 N N . ASP B 1 110 ? 16.656 -13.469 18.062 1 98 110 ASP B N 1
ATOM 4194 C CA . ASP B 1 110 ? 17.984 -13.414 18.656 1 98 110 ASP B CA 1
ATOM 4195 C C . ASP B 1 110 ? 18.688 -12.109 18.297 1 98 110 ASP B C 1
ATOM 4197 O O . ASP B 1 110 ? 19.297 -12 17.234 1 98 110 ASP B O 1
ATOM 4201 N N . GLU B 1 111 ? 18.703 -11.242 19.172 1 96.88 111 GLU B N 1
ATOM 4202 C CA . GLU B 1 111 ? 19.203 -9.891 18.922 1 96.88 111 GLU B CA 1
ATOM 4203 C C . GLU B 1 111 ? 20.719 -9.883 18.766 1 96.88 111 GLU B C 1
ATOM 4205 O O . GLU B 1 111 ? 21.297 -8.883 18.328 1 96.88 111 GLU B O 1
ATOM 4210 N N . THR B 1 112 ? 21.375 -10.945 19.062 1 96.81 112 THR B N 1
ATOM 4211 C CA . THR B 1 112 ? 22.812 -11.031 18.828 1 96.81 112 THR B CA 1
ATOM 4212 C C . THR B 1 112 ? 23.109 -11.188 17.328 1 96.81 112 THR B C 1
ATOM 4214 O O . THR B 1 112 ? 24.234 -10.938 16.875 1 96.81 112 THR B O 1
ATOM 4217 N N . LEU B 1 113 ? 22.078 -11.57 16.609 1 96.88 113 LEU B N 1
ATOM 4218 C CA . LEU B 1 113 ? 22.266 -11.867 15.195 1 96.88 113 LEU B CA 1
ATOM 4219 C C . LEU B 1 113 ? 21.891 -10.664 14.336 1 96.88 113 LEU B C 1
ATOM 4221 O O . LEU B 1 113 ? 22.344 -10.539 13.195 1 96.88 113 LEU B O 1
ATOM 4225 N N . VAL B 1 114 ? 20.953 -9.828 14.875 1 96.94 114 VAL B N 1
ATOM 4226 C CA . VAL B 1 114 ? 20.422 -8.75 14.055 1 96.94 114 VAL B CA 1
ATOM 4227 C C . VAL B 1 114 ? 20.094 -7.547 14.938 1 96.94 114 VAL B C 1
ATOM 4229 O O . VAL B 1 114 ? 19.859 -7.695 16.141 1 96.94 114 VAL B O 1
ATOM 4232 N N . ASP B 1 115 ? 20.094 -6.34 14.352 1 97.44 115 ASP B N 1
ATOM 4233 C CA . ASP B 1 115 ? 19.594 -5.117 14.977 1 97.44 115 ASP B CA 1
ATOM 4234 C C . ASP B 1 115 ? 18.109 -4.922 14.703 1 97.44 115 ASP B C 1
ATOM 4236 O O . ASP B 1 115 ? 17.703 -4.684 13.562 1 97.44 115 ASP B O 1
ATOM 4240 N N . LEU B 1 116 ? 17.328 -4.957 15.742 1 98 116 LEU B N 1
ATOM 4241 C CA . LEU B 1 116 ? 15.883 -4.883 15.586 1 98 116 LEU B CA 1
ATOM 4242 C C . LEU B 1 116 ? 15.461 -3.531 15.016 1 98 116 LEU B C 1
ATOM 4244 O O . LEU B 1 116 ? 14.398 -3.412 14.406 1 98 116 LEU B O 1
ATOM 4248 N N . ASN B 1 117 ? 16.281 -2.453 15.195 1 97.81 117 ASN B N 1
ATOM 4249 C CA . ASN B 1 117 ? 16 -1.141 14.625 1 97.81 117 ASN B CA 1
ATOM 4250 C C . ASN B 1 117 ? 16.203 -1.13 13.109 1 97.81 117 ASN B C 1
ATOM 4252 O O . ASN B 1 117 ? 15.758 -0.207 12.422 1 97.81 117 ASN B O 1
ATOM 4256 N N . ARG B 1 118 ? 16.859 -2.146 12.617 1 98 118 ARG B N 1
ATOM 4257 C CA . ARG B 1 118 ? 17.125 -2.266 11.188 1 98 118 ARG B CA 1
ATOM 4258 C C . ARG B 1 118 ? 16.5 -3.529 10.609 1 98 118 ARG B C 1
ATOM 4260 O O . ARG B 1 118 ? 17.016 -4.113 9.656 1 98 118 ARG B O 1
ATOM 4267 N N . PHE B 1 119 ? 15.5 -4.039 11.297 1 98.69 119 PHE B N 1
ATOM 4268 C CA . PHE B 1 119 ? 14.711 -5.188 10.859 1 98.69 119 PHE B CA 1
ATOM 4269 C C . PHE B 1 119 ? 13.312 -4.758 10.445 1 98.69 119 PHE B C 1
ATOM 4271 O O . PHE B 1 119 ? 12.469 -4.457 11.297 1 98.69 119 PHE B O 1
ATOM 4278 N N . GLY B 1 120 ? 13.062 -4.742 9.086 1 98.69 120 GLY B N 1
ATOM 4279 C CA . GLY B 1 120 ? 11.82 -4.203 8.57 1 98.69 120 GLY B CA 1
ATOM 4280 C C . GLY B 1 120 ? 10.758 -5.262 8.336 1 98.69 120 GLY B C 1
ATOM 4281 O O . GLY B 1 120 ? 11.055 -6.457 8.336 1 98.69 120 GLY B O 1
ATOM 4282 N N . CYS B 1 121 ? 9.547 -4.84 8.242 1 98.88 121 CYS B N 1
ATOM 4283 C CA . CYS B 1 121 ? 8.383 -5.652 7.898 1 98.88 121 CYS B CA 1
ATOM 4284 C C . CYS B 1 121 ? 7.594 -5.02 6.762 1 98.88 121 CYS B C 1
ATOM 4286 O O . CYS B 1 121 ? 6.977 -3.965 6.938 1 98.88 121 CYS B O 1
ATOM 4288 N N . ILE B 1 122 ? 7.645 -5.609 5.57 1 98.94 122 ILE B N 1
ATOM 4289 C CA . ILE B 1 122 ? 6.965 -5.125 4.375 1 98.94 122 ILE B CA 1
ATOM 4290 C C . ILE B 1 122 ? 5.969 -6.176 3.887 1 98.94 122 ILE B C 1
ATOM 4292 O O . ILE B 1 122 ? 6.285 -6.973 3 1 98.94 122 ILE B O 1
ATOM 4296 N N . VAL B 1 123 ? 4.773 -6.148 4.441 1 98.88 123 VAL B N 1
ATOM 4297 C CA . VAL B 1 123 ? 3.754 -7.156 4.176 1 98.88 123 VAL B CA 1
ATOM 4298 C C . VAL B 1 123 ? 2.451 -6.477 3.758 1 98.88 123 VAL B C 1
ATOM 4300 O O . VAL B 1 123 ? 1.967 -5.574 4.445 1 98.88 123 VAL B O 1
ATOM 4303 N N . GLY B 1 124 ? 1.934 -6.887 2.564 1 98.44 124 GLY B N 1
ATOM 4304 C CA . GLY B 1 124 ? 0.741 -6.246 2.033 1 98.44 124 GLY B CA 1
ATOM 4305 C C . GLY B 1 124 ? -0.46 -7.172 1.982 1 98.44 124 GLY B C 1
ATOM 4306 O O . GLY B 1 124 ? -0.366 -8.344 2.363 1 98.44 124 GLY B O 1
ATOM 4307 N N . SER B 1 125 ? -1.582 -6.617 1.578 1 98 125 SER B N 1
ATOM 4308 C CA . SER B 1 125 ? -2.838 -7.305 1.297 1 98 125 SER B CA 1
ATOM 4309 C C . SER B 1 125 ? -3.648 -6.566 0.238 1 98 125 SER B C 1
ATOM 4311 O O . SER B 1 125 ? -3.559 -5.34 0.122 1 98 125 SER B O 1
ATOM 4313 N N . GLY B 1 126 ? -4.367 -7.312 -0.55 1 94.94 126 GLY B N 1
ATOM 4314 C CA . GLY B 1 126 ? -5.184 -6.703 -1.59 1 94.94 126 GLY B CA 1
ATOM 4315 C C . GLY B 1 126 ? -6.492 -6.141 -1.068 1 94.94 126 GLY B C 1
ATOM 4316 O O . GLY B 1 126 ? -6.758 -4.945 -1.214 1 94.94 126 GLY B O 1
ATOM 4317 N N . ILE B 1 127 ? -7.363 -6.879 -0.435 1 90.19 127 ILE B N 1
ATOM 4318 C CA . ILE B 1 127 ? -8.688 -6.477 0.021 1 90.19 127 ILE B CA 1
ATOM 4319 C C . ILE B 1 127 ? -8.734 -6.484 1.548 1 90.19 127 ILE B C 1
ATOM 4321 O O . ILE B 1 127 ? -9.57 -5.809 2.154 1 90.19 127 ILE B O 1
ATOM 4325 N N . ALA B 1 128 ? -7.867 -6.891 2.217 1 80.38 128 ALA B N 1
ATOM 4326 C CA . ALA B 1 128 ? -7.773 -6.969 3.672 1 80.38 128 ALA B CA 1
ATOM 4327 C C . ALA B 1 128 ? -8.914 -7.801 4.25 1 80.38 128 ALA B C 1
ATOM 4329 O O . ALA B 1 128 ? -9.047 -8.984 3.939 1 80.38 128 ALA B O 1
ATOM 4330 N N . SER B 1 129 ? -9.922 -7.305 4.98 1 90.88 129 SER B N 1
ATOM 4331 C CA . SER B 1 129 ? -10.898 -8.102 5.711 1 90.88 129 SER B CA 1
ATOM 4332 C C . SER B 1 129 ? -12.32 -7.781 5.262 1 90.88 129 SER B C 1
ATOM 4334 O O . SER B 1 129 ? -13.078 -7.148 5.996 1 90.88 129 SER B O 1
ATOM 4336 N N . ILE B 1 130 ? -12.672 -8.383 4.16 1 94.94 130 ILE B N 1
ATOM 4337 C CA . ILE B 1 130 ? -14.008 -8.164 3.617 1 94.94 130 ILE B CA 1
ATOM 4338 C C . ILE B 1 130 ? -15.055 -8.711 4.586 1 94.94 130 ILE B C 1
ATOM 4340 O O . ILE B 1 130 ? -16.141 -8.141 4.719 1 94.94 130 ILE B O 1
ATOM 4344 N N . ASP B 1 131 ? -14.742 -9.773 5.285 1 95.19 131 ASP B N 1
ATOM 4345 C CA . ASP B 1 131 ? -15.656 -10.391 6.238 1 95.19 131 ASP B CA 1
ATOM 4346 C C . ASP B 1 131 ? -15.977 -9.43 7.387 1 95.19 131 ASP B C 1
ATOM 4348 O O . ASP B 1 131 ? -17.125 -9.32 7.805 1 95.19 131 ASP B O 1
ATOM 4352 N N . GLU B 1 132 ? -14.961 -8.773 7.883 1 94.94 132 GLU B N 1
ATOM 4353 C CA . GLU B 1 132 ? -15.141 -7.852 9 1 94.94 132 GLU B CA 1
ATOM 4354 C C . GLU B 1 132 ? -16.031 -6.672 8.617 1 94.94 132 GLU B C 1
ATOM 4356 O O . GLU B 1 132 ? -16.891 -6.266 9.391 1 94.94 132 GLU B O 1
ATOM 4361 N N . ILE B 1 133 ? -15.805 -6.055 7.441 1 96.12 133 ILE B N 1
ATOM 4362 C CA . ILE B 1 133 ? -16.594 -4.895 7.023 1 96.12 133 ILE B CA 1
ATOM 4363 C C . ILE B 1 133 ? -18.031 -5.316 6.738 1 96.12 133 ILE B C 1
ATOM 4365 O O . ILE B 1 133 ? -18.969 -4.598 7.082 1 96.12 133 ILE B O 1
ATOM 4369 N N . TYR B 1 134 ? -18.188 -6.488 6.086 1 96.94 134 TYR B N 1
ATOM 4370 C CA . TYR B 1 134 ? -19.516 -7.023 5.777 1 96.94 134 TYR B CA 1
ATOM 4371 C C . TYR B 1 134 ? -20.328 -7.23 7.051 1 96.94 134 TYR B C 1
ATOM 4373 O O . TYR B 1 134 ? -21.438 -6.703 7.18 1 96.94 134 TYR B O 1
ATOM 4381 N N . THR B 1 135 ? -19.781 -7.98 8 1 96.75 135 THR B N 1
ATOM 4382 C CA . THR B 1 135 ? -20.484 -8.336 9.227 1 96.75 135 THR B CA 1
ATOM 4383 C C . THR B 1 135 ? -20.812 -7.082 10.039 1 96.75 135 THR B C 1
ATOM 4385 O O . THR B 1 135 ? -21.922 -6.949 10.57 1 96.75 135 THR B O 1
ATOM 4388 N N . SER B 1 136 ? -19.859 -6.152 10.117 1 97.19 136 SER B N 1
ATOM 4389 C CA . SER B 1 136 ? -20.078 -4.918 10.859 1 97.19 136 SER B CA 1
ATOM 4390 C C . SER B 1 136 ? -21.125 -4.043 10.188 1 97.19 136 SER B C 1
ATOM 4392 O O . SER B 1 136 ? -21.922 -3.377 10.867 1 97.19 136 SER B O 1
ATOM 4394 N N . SER B 1 137 ? -21.125 -4.012 8.828 1 97.56 137 SER B N 1
ATOM 4395 C CA . SER B 1 137 ? -22.109 -3.24 8.086 1 97.56 137 SER B CA 1
ATOM 4396 C C . SER B 1 137 ? -23.531 -3.721 8.375 1 97.56 137 SER B C 1
ATOM 4398 O O . SER B 1 137 ? -24.422 -2.912 8.641 1 97.56 137 SER B O 1
ATOM 4400 N N . ILE B 1 138 ? -23.734 -5.047 8.359 1 97.44 138 ILE B N 1
ATOM 4401 C CA . ILE B 1 138 ? -25.062 -5.633 8.562 1 97.44 138 ILE B CA 1
ATOM 4402 C C . ILE B 1 138 ? -25.531 -5.371 9.992 1 97.44 138 ILE B C 1
ATOM 4404 O O . ILE B 1 138 ? -26.656 -4.934 10.219 1 97.44 138 ILE B O 1
ATOM 4408 N N . LYS B 1 139 ? -24.688 -5.625 10.984 1 97.31 139 LYS B N 1
ATOM 4409 C CA . LYS B 1 139 ? -25.031 -5.43 12.383 1 97.31 139 LYS B CA 1
ATOM 4410 C C . LYS B 1 139 ? -25.328 -3.959 12.68 1 97.31 139 LYS B C 1
ATOM 4412 O O . LYS B 1 139 ? -26.266 -3.639 13.406 1 97.31 139 LYS B O 1
ATOM 4417 N N . PHE B 1 140 ? -24.516 -3.127 12.109 1 97.25 140 PHE B N 1
ATOM 4418 C CA . PHE B 1 140 ? -24.656 -1.688 12.305 1 97.25 140 PHE B CA 1
ATOM 4419 C C . PHE B 1 140 ? -25.938 -1.18 11.672 1 97.25 140 PHE B C 1
ATOM 4421 O O . PHE B 1 140 ? -26.703 -0.445 12.305 1 97.25 140 PHE B O 1
ATOM 4428 N N . HIS B 1 141 ? -26.219 -1.579 10.453 1 96.12 141 HIS B N 1
ATOM 4429 C CA . HIS B 1 141 ? -27.359 -1.082 9.688 1 96.12 141 HIS B CA 1
ATOM 4430 C C . HIS B 1 141 ? -28.672 -1.69 10.195 1 96.12 141 HIS B C 1
ATOM 4432 O O . HIS B 1 141 ? -29.641 -0.974 10.414 1 96.12 141 HIS B O 1
ATOM 4438 N N . ASN B 1 142 ? -28.719 -2.996 10.398 1 95.69 142 ASN B N 1
ATOM 4439 C CA . ASN B 1 142 ? -29.969 -3.707 10.648 1 95.69 142 ASN B CA 1
ATOM 4440 C C . ASN B 1 142 ? -30.281 -3.758 12.141 1 95.69 142 ASN B C 1
ATOM 4442 O O . ASN B 1 142 ? -31.453 -3.789 12.531 1 95.69 142 ASN B O 1
ATOM 4446 N N . GLU B 1 143 ? -29.25 -3.799 12.914 1 93 143 GLU B N 1
ATOM 4447 C CA . GLU B 1 143 ? -29.484 -4.043 14.336 1 93 143 GLU B CA 1
ATOM 4448 C C . GLU B 1 143 ? -29.125 -2.822 15.172 1 93 143 GLU B C 1
ATOM 4450 O O . GLU B 1 143 ? -29.391 -2.795 16.375 1 93 143 GLU B O 1
ATOM 4455 N N . HIS B 1 144 ? -28.547 -1.873 14.586 1 92.19 144 HIS B N 1
ATOM 4456 C CA . HIS B 1 144 ? -28.109 -0.663 15.273 1 92.19 144 HIS B CA 1
ATOM 4457 C C . HIS B 1 144 ? -27.203 -0.996 16.453 1 92.19 144 HIS B C 1
ATOM 4459 O O . HIS B 1 144 ? -27.312 -0.379 17.516 1 92.19 144 HIS B O 1
ATOM 4465 N N . LYS B 1 145 ? -26.469 -2.041 16.25 1 89.25 145 LYS B N 1
ATOM 4466 C CA . LYS B 1 145 ? -25.516 -2.449 17.266 1 89.25 145 LYS B CA 1
ATOM 4467 C C . LYS B 1 145 ? -24.297 -1.548 17.266 1 89.25 145 LYS B C 1
ATOM 4469 O O . LYS B 1 145 ? -23.875 -1.053 16.219 1 89.25 145 LYS B O 1
ATOM 4474 N N . ARG B 1 146 ? -23.734 -1.481 18.453 1 92.12 146 ARG B N 1
ATOM 4475 C CA . ARG B 1 146 ? -22.484 -0.724 18.578 1 92.12 146 ARG B CA 1
ATOM 4476 C C . ARG B 1 146 ? -21.359 -1.4 17.828 1 92.12 146 ARG B C 1
ATOM 4478 O O . ARG B 1 146 ? -21.234 -2.629 17.828 1 92.12 146 ARG B O 1
ATOM 4485 N N . VAL B 1 147 ? -20.531 -0.549 17.203 1 95.5 147 VAL B N 1
ATOM 4486 C CA . VAL B 1 147 ? -19.391 -1.054 16.422 1 95.5 147 VAL B CA 1
ATOM 4487 C C . VAL B 1 147 ? -18.297 -1.553 17.359 1 95.5 147 VAL B C 1
ATOM 4489 O O . VAL B 1 147 ? -18.078 -0.974 18.422 1 95.5 147 VAL B O 1
ATOM 4492 N N . ASN B 1 148 ? -17.641 -2.729 16.969 1 95 148 ASN B N 1
ATOM 4493 C CA . ASN B 1 148 ? -16.5 -3.244 17.719 1 95 148 ASN B CA 1
ATOM 4494 C C . ASN B 1 148 ? -15.359 -2.23 17.766 1 95 148 ASN B C 1
ATOM 4496 O O . ASN B 1 148 ? -15.039 -1.598 16.766 1 95 148 ASN B O 1
ATOM 4500 N N . PRO B 1 149 ? -14.812 -2.004 18.984 1 94.38 149 PRO B N 1
ATOM 4501 C CA . PRO B 1 149 ? -13.695 -1.057 19.078 1 94.38 149 PRO B CA 1
ATOM 4502 C C . PRO B 1 149 ? -12.531 -1.427 18.156 1 94.38 149 PRO B C 1
ATOM 4504 O O . PRO B 1 149 ? -11.719 -0.565 17.797 1 94.38 149 PRO B O 1
ATOM 4507 N N . LEU B 1 150 ? -12.453 -2.676 17.75 1 94.56 150 LEU B N 1
ATOM 4508 C CA . LEU B 1 150 ? -11.352 -3.137 16.906 1 94.56 150 LEU B CA 1
ATOM 4509 C C . LEU B 1 150 ? -11.766 -3.178 15.438 1 94.56 150 LEU B C 1
ATOM 4511 O O . LEU B 1 150 ? -11.008 -3.658 14.594 1 94.56 150 LEU B O 1
ATOM 4515 N N . PHE B 1 151 ? -12.945 -2.617 15.133 1 96 151 PHE B N 1
ATOM 4516 C CA . PHE B 1 151 ? -13.438 -2.645 13.758 1 96 151 PHE B CA 1
ATOM 4517 C C . PHE B 1 151 ? -12.453 -1.968 12.812 1 96 151 PHE B C 1
ATOM 4519 O O . PHE B 1 151 ? -12.031 -2.561 11.82 1 96 151 PHE B O 1
ATOM 4526 N N . ILE B 1 152 ? -11.984 -0.731 13.195 1 95.5 152 ILE B N 1
ATOM 4527 C CA . ILE B 1 152 ? -11.117 0.031 12.305 1 95.5 152 ILE B CA 1
ATOM 4528 C C . ILE B 1 152 ? -9.781 -0.682 12.148 1 95.5 152 ILE B C 1
ATOM 4530 O O . ILE B 1 152 ? -9.352 -0.972 11.023 1 95.5 152 ILE B O 1
ATOM 4534 N N . PRO B 1 153 ? -9.094 -1.092 13.18 1 94.25 153 PRO B N 1
ATOM 4535 C CA . PRO B 1 153 ? -7.828 -1.806 13.016 1 94.25 153 PRO B CA 1
ATOM 4536 C C . PRO B 1 153 ? -7.973 -3.088 12.195 1 94.25 153 PRO B C 1
ATOM 4538 O O . PRO B 1 153 ? -7.07 -3.443 11.43 1 94.25 153 PRO B O 1
ATOM 4541 N N . LYS B 1 154 ? -9.062 -3.74 12.312 1 95.25 154 LYS B N 1
ATOM 4542 C CA . LYS B 1 154 ? -9.227 -5.047 11.688 1 95.25 154 LYS B CA 1
ATOM 4543 C C . LYS B 1 154 ? -9.398 -4.918 10.18 1 95.25 154 LYS B C 1
ATOM 4545 O O . LYS B 1 154 ? -9.156 -5.875 9.438 1 95.25 154 LYS B O 1
ATOM 4550 N N . ILE B 1 155 ? -9.797 -3.75 9.727 1 94.69 155 ILE B N 1
ATOM 4551 C CA . ILE B 1 155 ? -10.125 -3.662 8.305 1 94.69 155 ILE B CA 1
ATOM 4552 C C . ILE B 1 155 ? -8.977 -3.004 7.551 1 94.69 155 ILE B C 1
ATOM 4554 O O . ILE B 1 155 ? -9.031 -2.859 6.324 1 94.69 155 ILE B O 1
ATOM 4558 N N . LEU B 1 156 ? -7.926 -2.584 8.242 1 96.06 156 LEU B N 1
ATOM 4559 C CA . LEU B 1 156 ? -6.805 -1.91 7.594 1 96.06 156 LEU B CA 1
ATOM 4560 C C . LEU B 1 156 ? -5.82 -2.924 7.023 1 96.06 156 LEU B C 1
ATOM 4562 O O . LEU B 1 156 ? -5.406 -3.855 7.715 1 96.06 156 LEU B O 1
ATOM 4566 N N . THR B 1 157 ? -5.375 -2.713 5.777 1 95.56 157 THR B N 1
ATOM 4567 C CA . THR B 1 157 ? -4.516 -3.648 5.059 1 95.56 157 THR B CA 1
ATOM 4568 C C . THR B 1 157 ? -3.146 -3.74 5.727 1 95.56 157 THR B C 1
ATOM 4570 O O . THR B 1 157 ? -2.479 -4.773 5.645 1 95.56 157 THR B O 1
ATOM 4573 N N . ASN B 1 158 ? -2.727 -2.666 6.383 1 97.75 158 ASN B N 1
ATOM 4574 C CA . ASN B 1 158 ? -1.37 -2.645 6.918 1 97.75 158 ASN B CA 1
ATOM 4575 C C . ASN B 1 158 ? -1.287 -3.354 8.266 1 97.75 158 ASN B C 1
ATOM 4577 O O . ASN B 1 158 ? -0.208 -3.461 8.852 1 97.75 158 ASN B O 1
ATOM 4581 N N . MET B 1 159 ? -2.352 -3.9 8.727 1 97.5 159 MET B N 1
ATOM 4582 C CA . MET B 1 159 ? -2.352 -4.441 10.086 1 97.5 159 MET B CA 1
ATOM 4583 C C . MET B 1 159 ? -1.626 -5.781 10.133 1 97.5 159 MET B C 1
ATOM 4585 O O . MET B 1 159 ? -1.168 -6.203 11.195 1 97.5 159 MET B O 1
ATOM 4589 N N . ALA B 1 160 ? -1.552 -6.453 8.977 1 98.06 160 ALA B N 1
ATOM 4590 C CA . ALA B 1 160 ? -0.668 -7.613 8.977 1 98.06 160 ALA B CA 1
ATOM 4591 C C . ALA B 1 160 ? 0.76 -7.219 9.336 1 98.06 160 ALA B C 1
ATOM 4593 O O . ALA B 1 160 ? 1.366 -7.809 10.234 1 98.06 160 ALA B O 1
ATOM 4594 N N . ALA B 1 161 ? 1.302 -6.246 8.656 1 98.62 161 ALA B N 1
ATOM 4595 C CA . ALA B 1 161 ? 2.658 -5.773 8.922 1 98.62 161 ALA B CA 1
ATOM 4596 C C . ALA B 1 161 ? 2.781 -5.234 10.344 1 98.62 161 ALA B C 1
ATOM 4598 O O . ALA B 1 161 ? 3.771 -5.496 11.031 1 98.62 161 ALA B O 1
ATOM 4599 N N . GLY B 1 162 ? 1.802 -4.438 10.766 1 98.25 162 GLY B N 1
ATOM 4600 C CA . GLY B 1 162 ? 1.812 -3.887 12.117 1 98.25 162 GLY B CA 1
ATOM 4601 C C . GLY B 1 162 ? 1.867 -4.953 13.195 1 98.25 162 GLY B C 1
ATOM 4602 O O . GLY B 1 162 ? 2.693 -4.875 14.109 1 98.25 162 GLY B O 1
ATOM 4603 N N . ASN B 1 163 ? 0.997 -5.965 13.086 1 98.38 163 ASN B N 1
ATOM 4604 C CA . ASN B 1 163 ? 0.917 -7.004 14.109 1 98.38 163 ASN B CA 1
ATOM 4605 C C . ASN B 1 163 ? 2.15 -7.902 14.094 1 98.38 163 ASN B C 1
ATOM 4607 O O . ASN B 1 163 ? 2.582 -8.391 15.133 1 98.38 163 ASN B O 1
ATOM 4611 N N . ILE B 1 164 ? 2.709 -8.164 12.898 1 98.62 164 ILE B N 1
ATOM 4612 C CA . ILE B 1 164 ? 3.965 -8.898 12.82 1 98.62 164 ILE B CA 1
ATOM 4613 C C . ILE B 1 164 ? 5.062 -8.133 13.555 1 98.62 164 ILE B C 1
ATOM 4615 O O . ILE B 1 164 ? 5.812 -8.719 14.344 1 98.62 164 ILE B O 1
ATOM 4619 N N . SER B 1 165 ? 5.18 -6.797 13.273 1 98.62 165 SER B N 1
ATOM 4620 C CA . SER B 1 165 ? 6.195 -5.965 13.914 1 98.62 165 SER B CA 1
ATOM 4621 C C . SER B 1 165 ? 6.043 -5.984 15.43 1 98.62 165 SER B C 1
ATOM 4623 O O . SER B 1 165 ? 7.039 -6.051 16.156 1 98.62 165 SER B O 1
ATOM 4625 N N . ILE B 1 166 ? 4.852 -5.922 15.891 1 97.62 166 ILE B N 1
ATOM 4626 C CA . ILE B 1 166 ? 4.582 -5.926 17.328 1 97.62 166 ILE B CA 1
ATOM 4627 C C . ILE B 1 166 ? 4.965 -7.281 17.922 1 97.62 166 ILE B C 1
ATOM 4629 O O . ILE B 1 166 ? 5.656 -7.344 18.938 1 97.62 166 ILE B O 1
ATOM 4633 N N . LYS B 1 167 ? 4.516 -8.32 17.281 1 97.38 167 LYS B N 1
ATOM 4634 C CA . LYS B 1 167 ? 4.699 -9.672 17.797 1 97.38 167 LYS B CA 1
ATOM 4635 C C . LYS B 1 167 ? 6.176 -10.031 17.875 1 97.38 167 LYS B C 1
ATOM 4637 O O . LYS B 1 167 ? 6.617 -10.656 18.844 1 97.38 167 LYS B O 1
ATOM 4642 N N . PHE B 1 168 ? 6.945 -9.625 16.859 1 98.12 168 PHE B N 1
ATOM 4643 C CA . PHE B 1 168 ? 8.336 -10.055 16.797 1 98.12 168 PHE B CA 1
ATOM 4644 C C . PHE B 1 168 ? 9.273 -8.883 17.062 1 98.12 168 PHE B C 1
ATOM 4646 O O . PHE B 1 168 ? 10.484 -8.992 16.844 1 98.12 168 PHE B O 1
ATOM 4653 N N . LYS B 1 169 ? 8.773 -7.73 17.438 1 97.94 169 LYS B N 1
ATOM 4654 C CA . LYS B 1 169 ? 9.492 -6.535 17.875 1 97.94 169 LYS B CA 1
ATOM 4655 C C . LYS B 1 169 ? 10.391 -5.996 16.766 1 97.94 169 LYS B C 1
ATOM 4657 O O . LYS B 1 169 ? 11.555 -5.664 17 1 97.94 169 LYS B O 1
ATOM 4662 N N . LEU B 1 170 ? 9.867 -6.027 15.57 1 98.56 170 LEU B N 1
ATOM 4663 C CA . LEU B 1 170 ? 10.594 -5.465 14.438 1 98.56 170 LEU B CA 1
ATOM 4664 C C . LEU B 1 170 ? 10.445 -3.945 14.398 1 98.56 170 LEU B C 1
ATOM 4666 O O . LEU B 1 170 ? 9.383 -3.432 14.039 1 98.56 170 LEU B O 1
ATOM 4670 N N . LYS B 1 171 ? 11.516 -3.191 14.617 1 98.44 171 LYS B N 1
ATOM 4671 C CA . LYS B 1 171 ? 11.406 -1.754 14.844 1 98.44 171 LYS B CA 1
ATOM 4672 C C . LYS B 1 171 ? 11.852 -0.967 13.617 1 98.44 171 LYS B C 1
ATOM 4674 O O . LYS B 1 171 ? 11.781 0.263 13.602 1 98.44 171 LYS B O 1
ATOM 4679 N N . GLY B 1 172 ? 12.32 -1.692 12.57 1 98.25 172 GLY B N 1
ATOM 4680 C CA . GLY B 1 172 ? 12.625 -1.041 11.305 1 98.25 172 GLY B CA 1
ATOM 4681 C C . GLY B 1 172 ? 11.383 -0.591 10.555 1 98.25 172 GLY B C 1
ATOM 4682 O O . GLY B 1 172 ? 10.312 -0.439 11.148 1 98.25 172 GLY B O 1
ATOM 4683 N N . PRO B 1 173 ? 11.523 -0.391 9.273 1 97.44 173 PRO B N 1
ATOM 4684 C CA . PRO B 1 173 ? 10.391 0.071 8.461 1 97.44 173 PRO B CA 1
ATOM 4685 C C . PRO B 1 173 ? 9.203 -0.882 8.516 1 97.44 173 PRO B C 1
ATOM 4687 O O . PRO B 1 173 ? 9.352 -2.08 8.258 1 97.44 173 PRO B O 1
ATOM 4690 N N . SER B 1 174 ? 8.078 -0.378 8.898 1 97.94 174 SER B N 1
ATOM 4691 C CA . SER B 1 174 ? 6.797 -1.038 8.688 1 97.94 174 SER B CA 1
ATOM 4692 C C . SER B 1 174 ? 6.066 -0.467 7.48 1 97.94 174 SER B C 1
ATOM 4694 O O . SER B 1 174 ? 5.816 0.738 7.41 1 97.94 174 SER B O 1
ATOM 4696 N N . HIS B 1 175 ? 5.832 -1.243 6.488 1 98.56 175 HIS B N 1
ATOM 4697 C CA . HIS B 1 175 ? 5.305 -0.825 5.195 1 98.56 175 HIS B CA 1
ATOM 4698 C C . HIS B 1 175 ? 4.324 -1.854 4.641 1 98.56 175 HIS B C 1
ATOM 4700 O O . HIS B 1 175 ? 4.488 -3.055 4.859 1 98.56 175 HIS B O 1
ATOM 4706 N N . SER B 1 176 ? 3.293 -1.345 3.98 1 98.75 176 SER B N 1
ATOM 4707 C CA . SER B 1 176 ? 2.283 -2.227 3.406 1 98.75 176 SER B CA 1
ATOM 4708 C C . SER B 1 176 ? 1.787 -1.699 2.064 1 98.75 176 SER B C 1
ATOM 4710 O O . SER B 1 176 ? 1.21 -0.612 1.993 1 98.75 176 SER B O 1
ATOM 4712 N N . VAL B 1 177 ? 2.049 -2.449 1.028 1 98.5 177 VAL B N 1
ATOM 4713 C CA . VAL B 1 177 ? 1.547 -2.115 -0.301 1 98.5 177 VAL B CA 1
ATOM 4714 C C . VAL B 1 177 ? 0.245 -2.867 -0.566 1 98.5 177 VAL B C 1
ATOM 4716 O O . VAL B 1 177 ? 0.031 -3.957 -0.031 1 98.5 177 VAL B O 1
ATOM 4719 N N . SER B 1 178 ? -0.657 -2.246 -1.264 1 98 178 SER B N 1
ATOM 4720 C CA . SER B 1 178 ? -1.914 -2.84 -1.706 1 98 178 SER B CA 1
ATOM 4721 C C . SER B 1 178 ? -2.178 -2.543 -3.178 1 98 178 SER B C 1
ATOM 4723 O O . SER B 1 178 ? -2.697 -1.478 -3.518 1 98 178 SER B O 1
ATOM 4725 N N . THR B 1 179 ? -1.844 -3.502 -3.994 1 98.06 179 THR B N 1
ATOM 4726 C CA . THR B 1 179 ? -1.924 -3.354 -5.441 1 98.06 179 THR B CA 1
ATOM 4727 C C . THR B 1 179 ? -2.66 -4.535 -6.066 1 98.06 179 THR B C 1
ATOM 4729 O O . THR B 1 179 ? -2.195 -5.109 -7.055 1 98.06 179 THR B O 1
ATOM 4732 N N . ALA B 1 180 ? -3.744 -4.91 -5.461 1 97.31 180 ALA B N 1
ATOM 4733 C CA . ALA B 1 180 ? -4.57 -6.02 -5.926 1 97.31 180 ALA B CA 1
ATOM 4734 C C . ALA B 1 180 ? -3.756 -7.309 -6.027 1 97.31 180 ALA B C 1
ATOM 4736 O O . ALA B 1 180 ? -3.086 -7.699 -5.07 1 97.31 180 ALA B O 1
ATOM 4737 N N . CYS B 1 181 ? -3.832 -7.977 -7.168 1 97.75 181 CYS B N 1
ATOM 4738 C CA . CYS B 1 181 ? -3.221 -9.297 -7.316 1 97.75 181 CYS B CA 1
ATOM 4739 C C . CYS B 1 181 ? -1.703 -9.188 -7.398 1 97.75 181 CYS B C 1
ATOM 4741 O O . CYS B 1 181 ? -0.995 -10.18 -7.238 1 97.75 181 CYS B O 1
ATOM 4743 N N . ALA B 1 182 ? -1.134 -7.996 -7.531 1 98.56 182 ALA B N 1
ATOM 4744 C CA . ALA B 1 182 ? 0.309 -7.801 -7.652 1 98.56 182 ALA B CA 1
ATOM 4745 C C . ALA B 1 182 ? 0.939 -7.508 -6.293 1 98.56 182 ALA B C 1
ATOM 4747 O O . ALA B 1 182 ? 2.158 -7.352 -6.188 1 98.56 182 ALA B O 1
ATOM 4748 N N . THR B 1 183 ? 0.196 -7.492 -5.242 1 98.75 183 THR B N 1
ATOM 4749 C CA . THR B 1 183 ? 0.578 -7.02 -3.916 1 98.75 183 THR B CA 1
ATOM 4750 C C . THR B 1 183 ? 1.804 -7.773 -3.404 1 98.75 183 THR B C 1
ATOM 4752 O O . THR B 1 183 ? 2.762 -7.16 -2.932 1 98.75 183 THR B O 1
ATOM 4755 N N . GLY B 1 184 ? 1.776 -9.07 -3.48 1 98.88 184 GLY B N 1
ATOM 4756 C CA . GLY B 1 184 ? 2.873 -9.867 -2.961 1 98.88 184 GLY B CA 1
ATOM 4757 C C . GLY B 1 184 ? 4.207 -9.555 -3.615 1 98.88 184 GLY B C 1
ATOM 4758 O O . GLY B 1 184 ? 5.211 -9.359 -2.93 1 98.88 184 GLY B O 1
ATOM 4759 N N . ASN B 1 185 ? 4.238 -9.461 -4.977 1 98.88 185 ASN B N 1
ATOM 4760 C CA . ASN B 1 185 ? 5.457 -9.117 -5.699 1 98.88 185 ASN B CA 1
ATOM 4761 C C . ASN B 1 185 ? 5.938 -7.711 -5.344 1 98.88 185 ASN B C 1
ATOM 4763 O O . ASN B 1 185 ? 7.137 -7.488 -5.172 1 98.88 185 ASN B O 1
ATOM 4767 N N . ASN B 1 186 ? 4.957 -6.812 -5.273 1 98.88 186 ASN B N 1
ATOM 4768 C CA . ASN B 1 186 ? 5.324 -5.445 -4.922 1 98.88 186 ASN B CA 1
ATOM 4769 C C . ASN B 1 186 ? 5.961 -5.375 -3.535 1 98.88 186 ASN B C 1
ATOM 4771 O O . ASN B 1 186 ? 6.918 -4.629 -3.324 1 98.88 186 ASN B O 1
ATOM 4775 N N . ALA B 1 187 ? 5.363 -6.098 -2.59 1 98.94 187 ALA B N 1
ATOM 4776 C CA . ALA B 1 187 ? 5.895 -6.066 -1.229 1 98.94 187 ALA B CA 1
ATOM 4777 C C . ALA B 1 187 ? 7.328 -6.586 -1.188 1 98.94 187 ALA B C 1
ATOM 4779 O O . ALA B 1 187 ? 8.203 -5.969 -0.572 1 98.94 187 ALA B O 1
ATOM 4780 N N . ILE B 1 188 ? 7.609 -7.688 -1.816 1 98.94 188 ILE B N 1
ATOM 4781 C CA . ILE B 1 188 ? 8.945 -8.273 -1.845 1 98.94 188 ILE B CA 1
ATOM 4782 C C . ILE B 1 188 ? 9.898 -7.348 -2.594 1 98.94 188 ILE B C 1
ATOM 4784 O O . ILE B 1 188 ? 11.031 -7.117 -2.15 1 98.94 188 ILE B O 1
ATOM 4788 N N . GLY B 1 189 ? 9.453 -6.801 -3.729 1 98.88 189 GLY B N 1
ATOM 4789 C CA . GLY B 1 189 ? 10.258 -5.855 -4.48 1 98.88 189 GLY B CA 1
ATOM 4790 C C . GLY B 1 189 ? 10.594 -4.602 -3.697 1 98.88 189 GLY B C 1
ATOM 4791 O O . GLY B 1 189 ? 11.719 -4.09 -3.781 1 98.88 189 GLY B O 1
ATOM 4792 N N . ASP B 1 190 ? 9.617 -4.062 -2.967 1 98.75 190 ASP B N 1
ATOM 4793 C CA . ASP B 1 190 ? 9.859 -2.885 -2.143 1 98.75 190 ASP B CA 1
ATOM 4794 C C . ASP B 1 190 ? 10.898 -3.174 -1.059 1 98.75 190 ASP B C 1
ATOM 4796 O O . ASP B 1 190 ? 11.766 -2.346 -0.789 1 98.75 190 ASP B O 1
ATOM 4800 N N . ALA B 1 191 ? 10.742 -4.32 -0.422 1 98.81 191 ALA B N 1
ATOM 4801 C CA . ALA B 1 191 ? 11.727 -4.719 0.579 1 98.81 191 ALA B CA 1
ATOM 4802 C C . ALA B 1 191 ? 13.117 -4.812 -0.032 1 98.81 191 ALA B C 1
ATOM 4804 O O . ALA B 1 191 ? 14.102 -4.379 0.577 1 98.81 191 ALA B O 1
ATOM 4805 N N . TYR B 1 192 ? 13.211 -5.383 -1.239 1 98.75 192 TYR B N 1
ATOM 4806 C CA . TYR B 1 192 ? 14.453 -5.445 -1.999 1 98.75 192 TYR B CA 1
ATOM 4807 C C . TYR B 1 192 ? 15.062 -4.059 -2.172 1 98.75 192 TYR B C 1
ATOM 4809 O O . TYR B 1 192 ? 16.25 -3.852 -1.893 1 98.75 192 TYR B O 1
ATOM 4817 N N . ASN B 1 193 ? 14.242 -3.092 -2.551 1 97.94 193 ASN B N 1
ATOM 4818 C CA . ASN B 1 193 ? 14.711 -1.726 -2.771 1 97.94 193 ASN B CA 1
ATOM 4819 C C . ASN B 1 193 ? 15.148 -1.067 -1.467 1 97.94 193 ASN B C 1
ATOM 4821 O O . ASN B 1 193 ? 16.125 -0.315 -1.445 1 97.94 193 ASN B O 1
ATOM 4825 N N . PHE B 1 194 ? 14.383 -1.286 -0.36 1 98 194 PHE B N 1
ATOM 4826 C CA . PHE B 1 194 ? 14.742 -0.699 0.925 1 98 194 PHE B CA 1
ATOM 4827 C C . PHE B 1 194 ? 16.125 -1.181 1.371 1 98 194 PHE B C 1
ATOM 4829 O O . PHE B 1 194 ? 16.906 -0.408 1.928 1 98 194 PHE B O 1
ATOM 4836 N N . ILE B 1 195 ? 16.375 -2.438 1.162 1 98.25 195 ILE B N 1
ATOM 4837 C CA . ILE B 1 195 ? 17.688 -2.988 1.535 1 98.25 195 ILE B CA 1
ATOM 4838 C C . ILE B 1 195 ? 18.75 -2.451 0.596 1 98.25 195 ILE B C 1
ATOM 4840 O O . ILE B 1 195 ? 19.844 -2.059 1.041 1 98.25 195 ILE B O 1
ATOM 4844 N N . LYS B 1 196 ? 18.484 -2.432 -0.705 1 97.19 196 LYS B N 1
ATOM 4845 C CA . LYS B 1 196 ? 19.438 -1.937 -1.699 1 97.19 196 LYS B CA 1
ATOM 4846 C C . LYS B 1 196 ? 19.844 -0.496 -1.401 1 97.19 196 LYS B C 1
ATOM 4848 O O . LYS B 1 196 ? 20.984 -0.11 -1.632 1 97.19 196 LYS B O 1
ATOM 4853 N N . LEU B 1 197 ? 18.922 0.284 -0.874 1 95.69 197 LEU B N 1
ATOM 4854 C CA . LEU B 1 197 ? 19.141 1.697 -0.59 1 95.69 197 LEU B CA 1
ATOM 4855 C C . LEU B 1 197 ? 19.844 1.877 0.751 1 95.69 197 LEU B C 1
ATOM 4857 O O . LEU B 1 197 ? 20.234 2.99 1.107 1 95.69 197 LEU B O 1
ATOM 4861 N N . GLY B 1 198 ? 20.016 0.802 1.524 1 95.62 198 GLY B N 1
ATOM 4862 C CA . GLY B 1 198 ? 20.641 0.867 2.83 1 95.62 198 GLY B CA 1
ATOM 4863 C C . GLY B 1 198 ? 19.719 1.35 3.926 1 95.62 198 GLY B C 1
ATOM 4864 O O . GLY B 1 198 ? 20.156 1.63 5.043 1 95.62 198 GLY B O 1
ATOM 4865 N N . MET B 1 199 ? 18.422 1.422 3.619 1 95.5 199 MET B N 1
ATOM 4866 C CA . MET B 1 199 ? 17.438 1.864 4.609 1 95.5 199 MET B CA 1
ATOM 4867 C C . MET B 1 199 ? 17.25 0.813 5.699 1 95.5 199 MET B C 1
ATOM 4869 O O . MET B 1 199 ? 16.875 1.14 6.828 1 95.5 199 MET B O 1
ATOM 4873 N N . GLN B 1 200 ? 17.516 -0.453 5.348 1 95.31 200 GLN B N 1
ATOM 4874 C CA . GLN B 1 200 ? 17.422 -1.562 6.293 1 95.31 200 GLN B CA 1
ATOM 4875 C C . GLN B 1 200 ? 18.391 -2.684 5.918 1 95.31 200 GLN B C 1
ATOM 4877 O O . GLN B 1 200 ? 18.906 -2.711 4.805 1 95.31 200 GLN B O 1
ATOM 4882 N N . ASP B 1 201 ? 18.594 -3.592 6.871 1 98.12 201 ASP B N 1
ATOM 4883 C CA . ASP B 1 201 ? 19.531 -4.688 6.637 1 98.12 201 ASP B CA 1
ATOM 4884 C C . ASP B 1 201 ? 18.781 -6 6.387 1 98.12 201 ASP B C 1
ATOM 4886 O O . ASP B 1 201 ? 19.297 -6.887 5.699 1 98.12 201 ASP B O 1
ATOM 4890 N N . ILE B 1 202 ? 17.656 -6.121 7 1 98.62 202 ILE B N 1
ATOM 4891 C CA . ILE B 1 202 ? 16.875 -7.352 6.949 1 98.62 202 ILE B CA 1
ATOM 4892 C C . ILE B 1 202 ? 15.383 -7.016 7.004 1 98.62 202 ILE B C 1
ATOM 4894 O O . ILE B 1 202 ? 14.984 -6.055 7.66 1 98.62 202 ILE B O 1
ATOM 4898 N N . CYS B 1 203 ? 14.547 -7.734 6.227 1 98.69 203 CYS B N 1
ATOM 4899 C CA . CYS B 1 203 ? 13.102 -7.543 6.203 1 98.69 203 CYS B CA 1
ATOM 4900 C C . CYS B 1 203 ? 12.375 -8.875 6.113 1 98.69 203 CYS B C 1
ATOM 4902 O O . CYS B 1 203 ? 12.852 -9.805 5.457 1 98.69 203 CYS B O 1
ATOM 4904 N N . VAL B 1 204 ? 11.281 -8.945 6.816 1 98.81 204 VAL B N 1
ATOM 4905 C CA . VAL B 1 204 ? 10.25 -9.875 6.359 1 98.81 204 VAL B CA 1
ATOM 4906 C C . VAL B 1 204 ? 9.398 -9.219 5.281 1 98.81 204 VAL B C 1
ATOM 4908 O O . VAL B 1 204 ? 9.047 -8.039 5.395 1 98.81 204 VAL B O 1
ATOM 4911 N N . ALA B 1 205 ? 9.117 -9.93 4.188 1 98.94 205 ALA B N 1
ATOM 4912 C CA . ALA B 1 205 ? 8.398 -9.344 3.062 1 98.94 205 ALA B CA 1
ATOM 4913 C C . ALA B 1 205 ? 7.441 -10.359 2.439 1 98.94 205 ALA B C 1
ATOM 4915 O O . ALA B 1 205 ? 7.762 -11.547 2.352 1 98.94 205 ALA B O 1
ATOM 4916 N N . GLY B 1 206 ? 6.297 -9.906 2.029 1 98.94 206 GLY B N 1
ATOM 4917 C CA . GLY B 1 206 ? 5.316 -10.758 1.375 1 98.94 206 GLY B CA 1
ATOM 4918 C C . GLY B 1 206 ? 3.9 -10.219 1.477 1 98.94 206 GLY B C 1
ATOM 4919 O O . GLY B 1 206 ? 3.682 -9.008 1.386 1 98.94 206 GLY B O 1
ATOM 4920 N N . ALA B 1 207 ? 2.918 -11.164 1.512 1 98.94 207 ALA B N 1
ATOM 4921 C CA . ALA B 1 207 ? 1.521 -10.742 1.552 1 98.94 207 ALA B CA 1
ATOM 4922 C C . ALA B 1 207 ? 0.629 -11.859 2.092 1 98.94 207 ALA B C 1
ATOM 4924 O O . ALA B 1 207 ? 1.033 -13.023 2.127 1 98.94 207 ALA B O 1
ATOM 4925 N N . ALA B 1 208 ? -0.52 -11.43 2.559 1 98.75 208 ALA B N 1
ATOM 4926 C CA . ALA B 1 208 ? -1.554 -12.336 3.043 1 98.75 208 ALA B CA 1
ATOM 4927 C C . ALA B 1 208 ? -2.938 -11.898 2.574 1 98.75 208 ALA B C 1
ATOM 4929 O O . ALA B 1 208 ? -3.199 -10.703 2.43 1 98.75 208 ALA B O 1
ATOM 4930 N N . GLU B 1 209 ? -3.779 -12.859 2.318 1 98.25 209 GLU B N 1
ATOM 4931 C CA . GLU B 1 209 ? -5.16 -12.617 1.912 1 98.25 209 GLU B CA 1
ATOM 4932 C C . GLU B 1 209 ? -6.105 -13.633 2.541 1 98.25 209 GLU B C 1
ATOM 4934 O O . GLU B 1 209 ? -5.773 -14.82 2.643 1 98.25 209 GLU B O 1
ATOM 4939 N N . ALA B 1 210 ? -7.23 -13.195 3.004 1 97 210 ALA B N 1
ATOM 4940 C CA . ALA B 1 210 ? -8.344 -14.023 3.451 1 97 210 ALA B CA 1
ATOM 4941 C C . ALA B 1 210 ? -9.68 -13.453 2.977 1 97 210 ALA B C 1
ATOM 4943 O O . ALA B 1 210 ? -10.438 -12.891 3.77 1 97 210 ALA B O 1
ATOM 4944 N N . SER B 1 211 ? -9.984 -13.617 1.692 1 94.69 211 SER B N 1
ATOM 4945 C CA . SER B 1 211 ? -11.141 -12.922 1.132 1 94.69 211 SER B CA 1
ATOM 4946 C C . SER B 1 211 ? -12.234 -13.906 0.724 1 94.69 211 SER B C 1
ATOM 4948 O O . SER B 1 211 ? -13.148 -13.555 -0.016 1 94.69 211 SER B O 1
ATOM 4950 N N . LEU B 1 212 ? -12.07 -15.203 1.104 1 96.88 212 LEU B N 1
ATOM 4951 C CA . LEU B 1 212 ? -13.133 -16.156 0.817 1 96.88 212 LEU B CA 1
ATOM 4952 C C . LEU B 1 212 ? -14.406 -15.789 1.572 1 96.88 212 LEU B C 1
ATOM 4954 O O . LEU B 1 212 ? -14.508 -16 2.781 1 96.88 212 LEU B O 1
ATOM 4958 N N . HIS B 1 213 ? -15.312 -15.258 0.907 1 97.12 213 HIS B N 1
ATOM 4959 C CA . HIS B 1 213 ? -16.578 -14.75 1.409 1 97.12 213 HIS B CA 1
ATOM 4960 C C . HIS B 1 213 ? -17.625 -14.688 0.302 1 97.12 213 HIS B C 1
ATOM 4962 O O . HIS B 1 213 ? -17.297 -14.398 -0.853 1 97.12 213 HIS B O 1
ATOM 4968 N N . PRO B 1 214 ? -18.938 -14.914 0.631 1 97.31 214 PRO B N 1
ATOM 4969 C CA . PRO B 1 214 ? -19.969 -14.875 -0.414 1 97.31 214 PRO B CA 1
ATOM 4970 C C . PRO B 1 214 ? -19.969 -13.555 -1.182 1 97.31 214 PRO B C 1
ATOM 4972 O O . PRO B 1 214 ? -20.125 -13.555 -2.406 1 97.31 214 PRO B O 1
ATOM 4975 N N . LEU B 1 215 ? -19.828 -12.445 -0.497 1 97.69 215 LEU B N 1
ATOM 4976 C CA . LEU B 1 215 ? -19.859 -11.141 -1.152 1 97.69 215 LEU B CA 1
ATOM 4977 C C . LEU B 1 215 ? -18.703 -10.992 -2.123 1 97.69 215 LEU B C 1
ATOM 4979 O O . LEU B 1 215 ? -18.859 -10.484 -3.232 1 97.69 215 LEU B O 1
ATOM 4983 N N . SER B 1 216 ? -17.5 -11.383 -1.672 1 96.88 216 SER B N 1
ATOM 4984 C CA . SER B 1 216 ? -16.328 -11.328 -2.549 1 96.88 216 SER B CA 1
ATOM 4985 C C . SER B 1 216 ? -16.516 -12.219 -3.768 1 96.88 216 SER B C 1
ATOM 4987 O O . SER B 1 216 ? -16.219 -11.812 -4.895 1 96.88 216 SER B O 1
ATOM 4989 N N . LEU B 1 217 ? -16.969 -13.461 -3.535 1 97.12 217 LEU B N 1
ATOM 4990 C CA . LEU B 1 217 ? -17.188 -14.383 -4.641 1 97.12 217 LEU B CA 1
ATOM 4991 C C . LEU B 1 217 ? -18.203 -13.82 -5.629 1 97.12 217 LEU B C 1
ATOM 4993 O O . LEU B 1 217 ? -17.984 -13.867 -6.84 1 97.12 217 LEU B O 1
ATOM 4997 N N . ALA B 1 218 ? -19.312 -13.281 -5.102 1 97.69 218 ALA B N 1
ATOM 4998 C CA . ALA B 1 218 ? -20.328 -12.672 -5.957 1 97.69 218 ALA B CA 1
ATOM 4999 C C . ALA B 1 218 ? -19.734 -11.531 -6.781 1 97.69 218 ALA B C 1
ATOM 5001 O O . ALA B 1 218 ? -20.078 -11.375 -7.957 1 97.69 218 ALA B O 1
ATOM 5002 N N . GLY B 1 219 ? -18.938 -10.719 -6.113 1 97.06 219 GLY B N 1
ATOM 5003 C CA . GLY B 1 219 ? -18.281 -9.617 -6.809 1 97.06 219 GLY B CA 1
ATOM 5004 C C . GLY B 1 219 ? -17.406 -10.07 -7.961 1 97.06 219 GLY B C 1
ATOM 5005 O O . GLY B 1 219 ? -17.469 -9.5 -9.055 1 97.06 219 GLY B O 1
ATOM 5006 N N . PHE B 1 220 ? -16.625 -11.086 -7.75 1 96.69 220 PHE B N 1
ATOM 5007 C CA . PHE B 1 220 ? -15.711 -11.562 -8.781 1 96.69 220 PHE B CA 1
ATOM 5008 C C . PHE B 1 220 ? -16.469 -12.289 -9.883 1 96.69 220 PHE B C 1
ATOM 5010 O O . PHE B 1 220 ? -16.078 -12.242 -11.055 1 96.69 220 PHE B O 1
ATOM 5017 N N . VAL B 1 221 ? -17.516 -12.977 -9.523 1 96.5 221 VAL B N 1
ATOM 5018 C CA . VAL B 1 221 ? -18.391 -13.586 -10.531 1 96.5 221 VAL B CA 1
ATOM 5019 C C . VAL B 1 221 ? -18.938 -12.5 -11.461 1 96.5 221 VAL B C 1
ATOM 5021 O O . VAL B 1 221 ? -18.906 -12.648 -12.68 1 96.5 221 VAL B O 1
ATOM 5024 N N . ARG B 1 222 ? -19.422 -11.414 -10.883 1 95.75 222 ARG B N 1
ATOM 5025 C CA . ARG B 1 222 ? -20.016 -10.32 -11.648 1 95.75 222 ARG B CA 1
ATOM 5026 C C . ARG B 1 222 ? -18.953 -9.625 -12.5 1 95.75 222 ARG B C 1
ATOM 5028 O O . ARG B 1 222 ? -19.266 -9.102 -13.578 1 95.75 222 ARG B O 1
ATOM 5035 N N . ALA B 1 223 ? -17.766 -9.648 -12.016 1 93.94 223 ALA B N 1
ATOM 5036 C CA . ALA B 1 223 ? -16.656 -9.047 -12.766 1 93.94 223 ALA B CA 1
ATOM 5037 C C . ALA B 1 223 ? -16.172 -9.984 -13.867 1 93.94 223 ALA B C 1
ATOM 5039 O O . ALA B 1 223 ? -15.258 -9.648 -14.617 1 93.94 223 ALA B O 1
ATOM 5040 N N . LYS B 1 224 ? -16.688 -11.188 -14 1 93.44 224 LYS B N 1
ATOM 5041 C CA . LYS B 1 224 ? -16.406 -12.188 -15.016 1 93.44 224 LYS B CA 1
ATOM 5042 C C . LYS B 1 224 ? -14.953 -12.641 -14.945 1 93.44 224 LYS B C 1
ATOM 5044 O O . LYS B 1 224 ? -14.305 -12.844 -15.977 1 93.44 224 LYS B O 1
ATOM 5049 N N . SER B 1 225 ? -14.461 -12.766 -13.711 1 93.56 225 SER B N 1
ATOM 5050 C CA . SER B 1 225 ? -13.062 -13.141 -13.516 1 93.56 225 SER B CA 1
ATOM 5051 C C . SER B 1 225 ? -12.945 -14.586 -13.031 1 93.56 225 SER B C 1
ATOM 5053 O O . SER B 1 225 ? -11.891 -15.195 -13.156 1 93.56 225 SER B O 1
ATOM 5055 N N . ILE B 1 226 ? -14.016 -15.094 -12.461 1 94.88 226 ILE B N 1
ATOM 5056 C CA . ILE B 1 226 ? -13.977 -16.422 -11.852 1 94.88 226 ILE B CA 1
ATOM 5057 C C . ILE B 1 226 ? -14.617 -17.438 -12.789 1 94.88 226 ILE B C 1
ATOM 5059 O O . ILE B 1 226 ? -15.578 -17.125 -13.492 1 94.88 226 ILE B O 1
ATOM 5063 N N . THR B 1 227 ? -14.055 -18.609 -12.805 1 94.62 227 THR B N 1
ATOM 5064 C CA . THR B 1 227 ? -14.609 -19.703 -13.602 1 94.62 227 THR B CA 1
ATOM 5065 C C . THR B 1 227 ? -15.938 -20.172 -13.016 1 94.62 227 THR B C 1
ATOM 5067 O O . THR B 1 227 ? -16.125 -20.156 -11.797 1 94.62 227 THR B O 1
ATOM 5070 N N . SER B 1 228 ? -16.797 -20.641 -13.867 1 90.31 228 SER B N 1
ATOM 5071 C CA . SER B 1 228 ? -18.109 -21.125 -13.438 1 90.31 228 SER B CA 1
ATOM 5072 C C . SER B 1 228 ? -18.078 -22.625 -13.148 1 90.31 228 SER B C 1
ATOM 5074 O O . SER B 1 228 ? -19 -23.156 -12.523 1 90.31 228 SER B O 1
ATOM 5076 N N . ASN B 1 229 ? -17 -23.234 -13.5 1 92.31 229 ASN B N 1
ATOM 5077 C CA . ASN B 1 229 ? -17 -24.688 -13.352 1 92.31 229 ASN B CA 1
ATOM 5078 C C . ASN B 1 229 ? -16.062 -25.141 -12.227 1 92.31 229 ASN B C 1
ATOM 5080 O O . ASN B 1 229 ? -15.852 -26.328 -12.031 1 92.31 229 ASN B O 1
ATOM 5084 N N . GLY B 1 230 ? -15.461 -24.234 -11.586 1 95.12 230 GLY B N 1
ATOM 5085 C CA . GLY B 1 230 ? -14.688 -24.531 -10.391 1 95.12 230 GLY B CA 1
ATOM 5086 C C . GLY B 1 230 ? -13.289 -25.031 -10.695 1 95.12 230 GLY B C 1
ATOM 5087 O O . GLY B 1 230 ? -12.602 -25.547 -9.812 1 95.12 230 GLY B O 1
ATOM 5088 N N . ILE B 1 231 ? -12.812 -24.844 -11.922 1 96.25 231 ILE B N 1
ATOM 5089 C CA . ILE B 1 231 ? -11.492 -25.344 -12.32 1 96.25 231 ILE B CA 1
ATOM 5090 C C . ILE B 1 231 ? -10.664 -24.188 -12.891 1 96.25 231 ILE B C 1
ATOM 5092 O O . ILE B 1 231 ? -11.094 -23.516 -13.828 1 96.25 231 ILE B O 1
ATOM 5096 N N . SER B 1 232 ? -9.586 -23.938 -12.219 1 97.19 232 SER B N 1
ATOM 5097 C CA . SER B 1 232 ? -8.602 -23.016 -12.789 1 97.19 232 SER B CA 1
ATOM 5098 C C . SER B 1 232 ? -7.609 -23.75 -13.68 1 97.19 232 SER B C 1
ATOM 5100 O O . SER B 1 232 ? -6.969 -24.719 -13.242 1 97.19 232 SER B O 1
ATOM 5102 N N . ARG B 1 233 ? -7.426 -23.359 -14.906 1 97.75 233 ARG B N 1
ATOM 5103 C CA . ARG B 1 233 ? -6.574 -24.094 -15.844 1 97.75 233 ARG B CA 1
ATOM 5104 C C . ARG B 1 233 ? -5.754 -23.125 -16.703 1 97.75 233 ARG B C 1
ATOM 5106 O O . ARG B 1 233 ? -5.953 -23.031 -17.906 1 97.75 233 ARG B O 1
ATOM 5113 N N . PRO B 1 234 ? -4.797 -22.469 -16.125 1 98.56 234 PRO B N 1
ATOM 5114 C CA . PRO B 1 234 ? -3.965 -21.5 -16.844 1 98.56 234 PRO B CA 1
ATOM 5115 C C . PRO B 1 234 ? -3.432 -22.047 -18.156 1 98.56 234 PRO B C 1
ATOM 5117 O O . PRO B 1 234 ? -2.975 -23.203 -18.219 1 98.56 234 PRO B O 1
ATOM 5120 N N . PHE B 1 235 ? -3.551 -21.25 -19.281 1 98.62 235 PHE B N 1
ATOM 5121 C CA . PHE B 1 235 ? -3.004 -21.453 -20.609 1 98.62 235 PHE B CA 1
ATOM 5122 C C . PHE B 1 235 ? -3.785 -22.531 -21.359 1 98.62 235 PHE B C 1
ATOM 5124 O O . PHE B 1 235 ? -3.59 -22.719 -22.562 1 98.62 235 PHE B O 1
ATOM 5131 N N . ASP B 1 236 ? -4.691 -23.203 -20.688 1 98.69 236 ASP B N 1
ATOM 5132 C CA . ASP B 1 236 ? -5.449 -24.281 -21.328 1 98.69 236 ASP B CA 1
ATOM 5133 C C . ASP B 1 236 ? -6.488 -23.703 -22.297 1 98.69 236 ASP B C 1
ATOM 5135 O O . ASP B 1 236 ? -7.004 -22.609 -22.078 1 98.69 236 ASP B O 1
ATOM 5139 N N . GLU B 1 237 ? -6.816 -24.406 -23.25 1 97.81 237 GLU B N 1
ATOM 5140 C CA . GLU B 1 237 ? -7.766 -23.984 -24.266 1 97.81 237 GLU B CA 1
ATOM 5141 C C . GLU B 1 237 ? -9.164 -23.797 -23.688 1 97.81 237 GLU B C 1
ATOM 5143 O O . GLU B 1 237 ? -9.93 -22.953 -24.156 1 97.81 237 GLU B O 1
ATOM 5148 N N . GLU B 1 238 ? -9.469 -24.469 -22.625 1 97.19 238 GLU B N 1
ATOM 5149 C CA . GLU B 1 238 ? -10.812 -24.453 -22.062 1 97.19 238 GLU B CA 1
ATOM 5150 C C . GLU B 1 238 ? -10.891 -23.531 -20.844 1 97.19 238 GLU B C 1
ATOM 5152 O O . GLU B 1 238 ? -11.883 -23.547 -20.109 1 97.19 238 GLU B O 1
ATOM 5157 N N . ARG B 1 239 ? -9.898 -22.766 -20.688 1 97.44 239 ARG B N 1
ATOM 5158 C CA . ARG B 1 239 ? -9.859 -21.922 -19.484 1 97.44 239 ARG B CA 1
ATOM 5159 C C . ARG B 1 239 ? -11.008 -20.922 -19.484 1 97.44 239 ARG B C 1
ATOM 5161 O O . ARG B 1 239 ? -11.445 -20.469 -20.547 1 97.44 239 ARG B O 1
ATOM 5168 N N . SER B 1 240 ? -11.453 -20.531 -18.266 1 96.5 240 SER B N 1
ATOM 5169 C CA . SER B 1 240 ? -12.594 -19.625 -18.203 1 96.5 240 SER B CA 1
ATOM 5170 C C . SER B 1 240 ? -12.508 -18.719 -16.984 1 96.5 240 SER B C 1
ATOM 5172 O O . SER B 1 240 ? -13.516 -18.156 -16.547 1 96.5 240 SER B O 1
ATOM 5174 N N . GLY B 1 241 ? -11.375 -18.641 -16.312 1 97.12 241 GLY B N 1
ATOM 5175 C CA . GLY B 1 241 ? -11.219 -17.812 -15.141 1 97.12 241 GLY B CA 1
ATOM 5176 C C . GLY B 1 241 ? -10.508 -18.516 -14 1 97.12 241 GLY B C 1
ATOM 5177 O O . GLY B 1 241 ? -10.234 -19.703 -14.078 1 97.12 241 GLY B O 1
ATOM 5178 N N . PHE B 1 242 ? -10.25 -17.734 -12.961 1 97.56 242 PHE B N 1
ATOM 5179 C CA . PHE B 1 242 ? -9.508 -18.328 -11.852 1 97.56 242 PHE B CA 1
ATOM 5180 C C . PHE B 1 242 ? -10.461 -18.812 -10.766 1 97.56 242 PHE B C 1
ATOM 5182 O O . PHE B 1 242 ? -11.672 -18.594 -10.844 1 97.56 242 PHE B O 1
ATOM 5189 N N . VAL B 1 243 ? -9.961 -19.625 -9.906 1 98.5 243 VAL B N 1
ATOM 5190 C CA . VAL B 1 243 ? -10.609 -20 -8.656 1 98.5 243 VAL B CA 1
ATOM 5191 C C . VAL B 1 243 ? -10.047 -19.172 -7.508 1 98.5 243 VAL B C 1
ATOM 5193 O O . VAL B 1 243 ? -8.828 -19.078 -7.332 1 98.5 243 VAL B O 1
ATOM 5196 N N . LEU B 1 244 ? -10.977 -18.547 -6.766 1 98 244 LEU B N 1
ATOM 5197 C CA . LEU B 1 244 ? -10.547 -17.672 -5.676 1 98 244 LEU B CA 1
ATOM 5198 C C . LEU B 1 244 ? -9.938 -18.484 -4.539 1 98 244 LEU B C 1
ATOM 5200 O O . LEU B 1 244 ? -10.484 -19.516 -4.148 1 98 244 LEU B O 1
ATOM 5204 N N . GLY B 1 245 ? -8.789 -18.031 -4.086 1 97.94 245 GLY B N 1
ATOM 5205 C CA . GLY B 1 245 ? -8.133 -18.688 -2.965 1 97.94 245 GLY B CA 1
ATOM 5206 C C . GLY B 1 245 ? -7.633 -17.719 -1.915 1 97.94 245 GLY B C 1
ATOM 5207 O O . GLY B 1 245 ? -7.848 -16.516 -2.029 1 97.94 245 GLY B O 1
ATOM 5208 N N . GLU B 1 246 ? -7.039 -18.219 -0.827 1 98.19 246 GLU B N 1
ATOM 5209 C CA . GLU B 1 246 ? -6.5 -17.422 0.27 1 98.19 246 GLU B CA 1
ATOM 5210 C C . GLU B 1 246 ? -5.211 -18.047 0.812 1 98.19 246 GLU B C 1
ATOM 5212 O O . GLU B 1 246 ? -4.898 -19.203 0.523 1 98.19 246 GLU B O 1
ATOM 5217 N N . GLY B 1 247 ? -4.473 -17.25 1.562 1 98.44 247 GLY B N 1
ATOM 5218 C CA . GLY B 1 247 ? -3.225 -17.719 2.143 1 98.44 247 GLY B CA 1
ATOM 5219 C C . GLY B 1 247 ? -2.232 -16.609 2.406 1 98.44 247 GLY B C 1
ATOM 5220 O O . GLY B 1 247 ? -2.625 -15.453 2.59 1 98.44 247 GLY B O 1
ATOM 5221 N N . ALA B 1 248 ? -0.996 -17.016 2.57 1 98.81 248 ALA B N 1
ATOM 5222 C CA . ALA B 1 248 ? 0.072 -16.062 2.844 1 98.81 248 ALA B CA 1
ATOM 5223 C C . ALA B 1 248 ? 1.429 -16.625 2.422 1 98.81 248 ALA B C 1
ATOM 5225 O O . ALA B 1 248 ? 1.677 -17.828 2.533 1 98.81 248 ALA B O 1
ATOM 5226 N N . GLY B 1 249 ? 2.244 -15.812 1.841 1 98.88 249 GLY B N 1
ATOM 5227 C CA . GLY B 1 249 ? 3.65 -16.062 1.575 1 98.88 249 GLY B CA 1
ATOM 5228 C C . GLY B 1 249 ? 4.57 -15 2.139 1 98.88 249 GLY B C 1
ATOM 5229 O O . GLY B 1 249 ? 4.285 -13.805 2.029 1 98.88 249 GLY B O 1
ATOM 5230 N N . ILE B 1 250 ? 5.621 -15.484 2.85 1 98.94 250 ILE B N 1
ATOM 5231 C CA . ILE B 1 250 ? 6.562 -14.562 3.475 1 98.94 250 ILE B CA 1
ATOM 5232 C C . ILE B 1 250 ? 7.992 -15.016 3.184 1 98.94 250 ILE B C 1
ATOM 5234 O O . ILE B 1 250 ? 8.305 -16.203 3.275 1 98.94 250 ILE B O 1
ATOM 5238 N N . VAL B 1 251 ? 8.859 -14.07 2.797 1 99 251 VAL B N 1
ATOM 5239 C CA . VAL B 1 251 ? 10.289 -14.328 2.662 1 99 251 VAL B CA 1
ATOM 5240 C C . VAL B 1 251 ? 11.07 -13.422 3.615 1 99 251 VAL B C 1
ATOM 5242 O O . VAL B 1 251 ? 10.586 -12.352 3.994 1 99 251 VAL B O 1
ATOM 5245 N N . VAL B 1 252 ? 12.188 -13.898 4.086 1 98.94 252 VAL B N 1
ATOM 5246 C CA . VAL B 1 252 ? 13.156 -13.047 4.773 1 98.94 252 VAL B CA 1
ATOM 5247 C C . VAL B 1 252 ? 14.234 -12.594 3.793 1 98.94 252 VAL B C 1
ATOM 5249 O O . VAL B 1 252 ? 14.953 -13.422 3.227 1 98.94 252 VAL B O 1
ATOM 5252 N N . LEU B 1 253 ? 14.297 -11.312 3.525 1 98.88 253 LEU B N 1
ATOM 5253 C CA . LEU B 1 253 ? 15.336 -10.711 2.695 1 98.88 253 LEU B CA 1
ATOM 5254 C C . LEU B 1 253 ? 16.391 -10.039 3.559 1 98.88 253 LEU B C 1
ATOM 5256 O O . LEU B 1 253 ? 16.078 -9.438 4.59 1 98.88 253 LEU B O 1
ATOM 5260 N N . GLU B 1 254 ? 17.594 -10.125 3.1 1 98.31 254 GLU B N 1
ATOM 5261 C CA . GLU B 1 254 ? 18.719 -9.547 3.824 1 98.31 254 GLU B CA 1
ATOM 5262 C C . GLU B 1 254 ? 19.797 -9.062 2.865 1 98.31 254 GLU B C 1
ATOM 5264 O O . GLU B 1 254 ? 19.953 -9.609 1.771 1 98.31 254 GLU B O 1
ATOM 5269 N N . SER B 1 255 ? 20.5 -7.988 3.342 1 98.5 255 SER B N 1
ATOM 5270 C CA . SER B 1 255 ? 21.734 -7.711 2.615 1 98.5 255 SER B CA 1
ATOM 5271 C C . SER B 1 255 ? 22.688 -8.891 2.699 1 98.5 255 SER B C 1
ATOM 5273 O O . SER B 1 255 ? 22.781 -9.562 3.732 1 98.5 255 SER B O 1
ATOM 5275 N N . LEU B 1 256 ? 23.406 -9.125 1.617 1 98.19 256 LEU B N 1
ATOM 5276 C CA . LEU B 1 256 ? 24.375 -10.211 1.637 1 98.19 256 LEU B CA 1
ATOM 5277 C C . LEU B 1 256 ? 25.359 -10.031 2.795 1 98.19 256 LEU B C 1
ATOM 5279 O O . LEU B 1 256 ? 25.719 -11.008 3.457 1 98.19 256 LEU B O 1
ATOM 5283 N N . GLU B 1 257 ? 25.766 -8.781 3.035 1 97.25 257 GLU B N 1
ATOM 5284 C CA . GLU B 1 257 ? 26.703 -8.477 4.113 1 97.25 257 GLU B CA 1
ATOM 5285 C C . GLU B 1 257 ? 26.156 -8.93 5.461 1 97.25 257 GLU B C 1
ATOM 5287 O O . GLU B 1 257 ? 26.859 -9.602 6.227 1 97.25 257 GLU B O 1
ATOM 5292 N N . ASN B 1 258 ? 24.922 -8.57 5.73 1 97.5 258 ASN B N 1
ATOM 5293 C CA . ASN B 1 258 ? 24.312 -8.961 6.992 1 97.5 258 ASN B CA 1
ATOM 5294 C C . ASN B 1 258 ? 24.172 -10.477 7.102 1 97.5 258 ASN B C 1
ATOM 5296 O O . ASN B 1 258 ? 24.406 -11.047 8.164 1 97.5 258 ASN B O 1
ATOM 5300 N N . ALA B 1 259 ? 23.734 -11.148 6.059 1 98.31 259 ALA B N 1
ATOM 5301 C CA . ALA B 1 259 ? 23.547 -12.594 6.039 1 98.31 259 ALA B CA 1
ATOM 5302 C C . ALA B 1 259 ? 24.844 -13.328 6.32 1 98.31 259 ALA B C 1
ATOM 5304 O O . ALA B 1 259 ? 24.875 -14.289 7.094 1 98.31 259 ALA B O 1
ATOM 5305 N N . LEU B 1 260 ? 25.922 -12.914 5.68 1 97.88 260 LEU B N 1
ATOM 5306 C CA . LEU B 1 260 ? 27.219 -13.547 5.863 1 97.88 260 LEU B CA 1
ATOM 5307 C C . LEU B 1 260 ? 27.734 -13.328 7.285 1 97.88 260 LEU B C 1
ATOM 5309 O O . LEU B 1 260 ? 28.297 -14.242 7.891 1 97.88 260 LEU B O 1
ATOM 5313 N N . LYS B 1 261 ? 27.562 -12.117 7.809 1 97.44 261 LYS B N 1
ATOM 5314 C CA . LYS B 1 261 ? 28.031 -11.773 9.148 1 97.44 261 LYS B CA 1
ATOM 5315 C C . LYS B 1 261 ? 27.438 -12.711 10.195 1 97.44 261 LYS B C 1
ATOM 5317 O O . LYS B 1 261 ? 28.125 -13.117 11.141 1 97.44 261 LYS B O 1
ATOM 5322 N N . ARG B 1 262 ? 26.203 -13.078 10.039 1 97.25 262 ARG B N 1
ATOM 5323 C CA . ARG B 1 262 ? 25.562 -13.906 11.055 1 97.25 262 ARG B CA 1
ATOM 5324 C C . ARG B 1 262 ? 25.641 -15.383 10.68 1 97.25 262 ARG B C 1
ATOM 5326 O O . ARG B 1 262 ? 25.016 -16.219 11.328 1 97.25 262 ARG B O 1
ATOM 5333 N N . GLY B 1 263 ? 26.234 -15.742 9.523 1 97.44 263 GLY B N 1
ATOM 5334 C CA . GLY B 1 263 ? 26.344 -17.125 9.086 1 97.44 263 GLY B CA 1
ATOM 5335 C C . GLY B 1 263 ? 25.031 -17.719 8.625 1 97.44 263 GLY B C 1
ATOM 5336 O O . GLY B 1 263 ? 24.75 -18.891 8.906 1 97.44 263 GLY B O 1
ATOM 5337 N N . ALA B 1 264 ? 24.266 -16.938 7.926 1 98 264 ALA B N 1
ATOM 5338 C CA . ALA B 1 264 ? 22.953 -17.391 7.469 1 98 264 ALA B CA 1
ATOM 5339 C C . ALA B 1 264 ? 23.094 -18.422 6.359 1 98 264 ALA B C 1
ATOM 5341 O O . ALA B 1 264 ? 24.047 -18.391 5.582 1 98 264 ALA B O 1
ATOM 5342 N N . ASN B 1 265 ? 22.156 -19.359 6.363 1 97.06 265 ASN B N 1
ATOM 5343 C CA . ASN B 1 265 ? 21.969 -20.172 5.172 1 97.06 265 ASN B CA 1
ATOM 5344 C C . ASN B 1 265 ? 21.297 -19.391 4.051 1 97.06 265 ASN B C 1
ATOM 5346 O O . ASN B 1 265 ? 20.109 -19.078 4.137 1 97.06 265 ASN B O 1
ATOM 5350 N N . ILE B 1 266 ? 22 -19.094 3.023 1 98.44 266 ILE B N 1
ATOM 5351 C CA . ILE B 1 266 ? 21.484 -18.281 1.925 1 98.44 266 ILE B CA 1
ATOM 5352 C C . ILE B 1 266 ? 20.781 -19.188 0.907 1 98.44 266 ILE B C 1
ATOM 5354 O O . ILE B 1 266 ? 21.391 -20.125 0.373 1 98.44 266 ILE B O 1
ATOM 5358 N N . ILE B 1 267 ? 19.516 -18.922 0.619 1 98.62 267 ILE B N 1
ATOM 5359 C CA . ILE B 1 267 ? 18.688 -19.781 -0.222 1 98.62 267 ILE B CA 1
ATOM 5360 C C . ILE B 1 267 ? 18.875 -19.391 -1.689 1 98.62 267 ILE B C 1
ATOM 5362 O O . ILE B 1 267 ? 19.047 -20.266 -2.545 1 98.62 267 ILE B O 1
ATOM 5366 N N . CYS B 1 268 ? 18.766 -18.141 -2.006 1 98.56 268 CYS B N 1
ATOM 5367 C CA . CYS B 1 268 ? 18.984 -17.578 -3.332 1 98.56 268 CYS B CA 1
ATOM 5368 C C . CYS B 1 268 ? 19.188 -16.062 -3.256 1 98.56 268 CYS B C 1
ATOM 5370 O O . CYS B 1 268 ? 19.344 -15.508 -2.168 1 98.56 268 CYS B O 1
ATOM 5372 N N . GLU B 1 269 ? 19.344 -15.438 -4.383 1 98.56 269 GLU B N 1
ATOM 5373 C CA . GLU B 1 269 ? 19.484 -13.992 -4.48 1 98.56 269 GLU B CA 1
ATOM 5374 C C . GLU B 1 269 ? 18.312 -13.375 -5.25 1 98.56 269 GLU B C 1
ATOM 5376 O O . GLU B 1 269 ? 17.797 -13.992 -6.188 1 98.56 269 GLU B O 1
ATOM 5381 N N . ILE B 1 270 ? 17.797 -12.297 -4.801 1 98.81 270 ILE B N 1
ATOM 5382 C CA . ILE B 1 270 ? 16.938 -11.469 -5.633 1 98.81 270 ILE B CA 1
ATOM 5383 C C . ILE B 1 270 ? 17.75 -10.383 -6.32 1 98.81 270 ILE B C 1
ATOM 5385 O O . ILE B 1 270 ? 18.484 -9.641 -5.66 1 98.81 270 ILE B O 1
ATOM 5389 N N . ILE B 1 271 ? 17.625 -10.266 -7.715 1 98.38 271 ILE B N 1
ATOM 5390 C CA . ILE B 1 271 ? 18.562 -9.391 -8.414 1 98.38 271 ILE B CA 1
ATOM 5391 C C . ILE B 1 271 ? 17.797 -8.422 -9.312 1 98.38 271 ILE B C 1
ATOM 5393 O O . ILE B 1 271 ? 18.391 -7.602 -10.008 1 98.38 271 ILE B O 1
ATOM 5397 N N . GLY B 1 272 ? 16.453 -8.508 -9.273 1 98.5 272 GLY B N 1
ATOM 5398 C CA . GLY B 1 272 ? 15.68 -7.602 -10.117 1 98.5 272 GLY B CA 1
ATOM 5399 C C . GLY B 1 272 ? 14.258 -7.395 -9.625 1 98.5 272 GLY B C 1
ATOM 5400 O O . GLY B 1 272 ? 13.664 -8.297 -9.039 1 98.5 272 GLY B O 1
ATOM 5401 N N . TYR B 1 273 ? 13.742 -6.285 -9.891 1 98.69 273 TYR B N 1
ATOM 5402 C CA . TYR B 1 273 ? 12.383 -5.852 -9.586 1 98.69 273 TYR B CA 1
ATOM 5403 C C . TYR B 1 273 ? 11.859 -4.91 -10.664 1 98.69 273 TYR B C 1
ATOM 5405 O O . TYR B 1 273 ? 12.438 -3.848 -10.906 1 98.69 273 TYR B O 1
ATOM 5413 N N . GLY B 1 274 ? 10.75 -5.344 -11.359 1 98.81 274 GLY B N 1
ATOM 5414 C CA . GLY B 1 274 ? 10.141 -4.52 -12.391 1 98.81 274 GLY B CA 1
ATOM 5415 C C . GLY B 1 274 ? 8.68 -4.203 -12.109 1 98.81 274 GLY B C 1
ATOM 5416 O O . GLY B 1 274 ? 7.949 -5.035 -11.57 1 98.81 274 GLY B O 1
ATOM 5417 N N . ILE B 1 275 ? 8.273 -3 -12.422 1 98.69 275 ILE B N 1
ATOM 5418 C CA . ILE B 1 275 ? 6.906 -2.533 -12.25 1 98.69 275 ILE B CA 1
ATOM 5419 C C . ILE B 1 275 ? 6.512 -1.646 -13.43 1 98.69 275 ILE B C 1
ATOM 5421 O O . ILE B 1 275 ? 7.316 -0.843 -13.906 1 98.69 275 ILE B O 1
ATOM 5425 N N . SER B 1 276 ? 5.309 -1.835 -13.953 1 98.62 276 SER B N 1
ATOM 5426 C CA . SER B 1 276 ? 4.77 -1.005 -15.023 1 98.62 276 SER B CA 1
ATOM 5427 C C . SER B 1 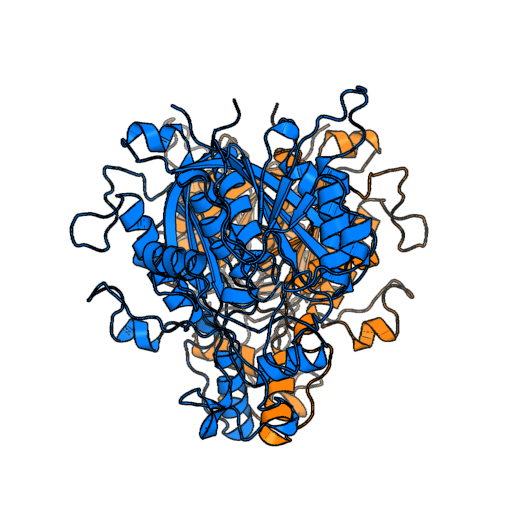276 ? 3.25 -0.904 -14.938 1 98.62 276 SER B C 1
ATOM 5429 O O . SER B 1 276 ? 2.633 -1.52 -14.062 1 98.62 276 SER B O 1
ATOM 5431 N N . SER B 1 277 ? 2.703 -0.066 -15.805 1 98.31 277 SER B N 1
ATOM 5432 C CA . SER B 1 277 ? 1.255 0.067 -15.93 1 98.31 277 SER B CA 1
ATOM 5433 C C . SER B 1 277 ? 0.807 -0.133 -17.375 1 98.31 277 SER B C 1
ATOM 5435 O O . SER B 1 277 ? 1.475 0.321 -18.312 1 98.31 277 SER B O 1
ATOM 5437 N N . ASP B 1 278 ? -0.3 -0.804 -17.516 1 97.75 278 ASP B N 1
ATOM 5438 C CA . ASP B 1 278 ? -0.906 -0.891 -18.844 1 97.75 278 ASP B CA 1
ATOM 5439 C C . ASP B 1 278 ? -1.453 0.464 -19.281 1 97.75 278 ASP B C 1
ATOM 5441 O O . ASP B 1 278 ? -1.445 0.783 -20.469 1 97.75 278 ASP B O 1
ATOM 5445 N N . ALA B 1 279 ? -1.954 1.23 -18.312 1 96.81 279 ALA B N 1
ATOM 5446 C CA . ALA B 1 279 ? -2.574 2.531 -18.547 1 96.81 279 ALA B CA 1
ATOM 5447 C C . ALA B 1 279 ? -3.664 2.434 -19.609 1 96.81 279 ALA B C 1
ATOM 5449 O O . ALA B 1 279 ? -3.77 3.297 -20.484 1 96.81 279 ALA B O 1
ATOM 5450 N N . ASN B 1 280 ? -4.434 1.374 -19.531 1 92.56 280 ASN B N 1
ATOM 5451 C CA . ASN B 1 280 ? -5.398 1.105 -20.594 1 92.56 280 ASN B CA 1
ATOM 5452 C C . ASN B 1 280 ? -6.777 0.786 -20.031 1 92.56 280 ASN B C 1
ATOM 5454 O O . ASN B 1 280 ? -7.781 1.353 -20.469 1 92.56 280 ASN B O 1
ATOM 5458 N N . HIS B 1 281 ? -6.867 -0.103 -19.172 1 89.44 281 HIS B N 1
ATOM 5459 C CA . HIS B 1 281 ? -8.117 -0.573 -18.594 1 89.44 281 HIS B CA 1
ATOM 5460 C C . HIS B 1 281 ? -7.902 -1.057 -17.156 1 89.44 281 HIS B C 1
ATOM 5462 O O . HIS B 1 281 ? -6.789 -1.428 -16.781 1 89.44 281 HIS B O 1
ATOM 5468 N N . ILE B 1 282 ? -8.969 -1.122 -16.406 1 87.75 282 ILE B N 1
ATOM 5469 C CA . ILE B 1 282 ? -8.836 -1.416 -14.977 1 87.75 282 ILE B CA 1
ATOM 5470 C C . ILE B 1 282 ? -8.742 -2.926 -14.773 1 87.75 282 ILE B C 1
ATOM 5472 O O . ILE B 1 282 ? -8.195 -3.387 -13.766 1 87.75 282 ILE B O 1
ATOM 5476 N N . THR B 1 283 ? -9.289 -3.707 -15.75 1 85.06 283 THR B N 1
ATOM 5477 C CA . THR B 1 283 ? -9.297 -5.145 -15.508 1 85.06 283 THR B CA 1
ATOM 5478 C C . THR B 1 283 ? -8.594 -5.891 -16.641 1 85.06 283 THR B C 1
ATOM 5480 O O . THR B 1 283 ? -8.133 -7.016 -16.453 1 85.06 283 THR B O 1
ATOM 5483 N N . SER B 1 284 ? -8.516 -5.293 -17.766 1 87.31 284 SER B N 1
ATOM 5484 C CA . SER B 1 284 ? -8.008 -6.008 -18.938 1 87.31 284 SER B CA 1
ATOM 5485 C C . SER B 1 284 ? -6.613 -5.523 -19.312 1 87.31 284 SER B C 1
ATOM 5487 O O . SER B 1 284 ? -6.371 -4.316 -19.406 1 87.31 284 SER B O 1
ATOM 5489 N N . PRO B 1 285 ? -5.777 -6.477 -19.578 1 87.31 285 PRO B N 1
ATOM 5490 C CA . PRO B 1 285 ? -4.449 -6.082 -20.047 1 87.31 285 PRO B CA 1
ATOM 5491 C C . PRO B 1 285 ? -4.457 -5.625 -21.516 1 87.31 285 PRO B C 1
ATOM 5493 O O . PRO B 1 285 ? -5.465 -5.777 -22.203 1 87.31 285 PRO B O 1
ATOM 5496 N N . LEU B 1 286 ? -3.326 -5.062 -21.891 1 90.75 286 LEU B N 1
ATOM 5497 C CA . LEU B 1 286 ? -3.105 -4.867 -23.328 1 90.75 286 LEU B CA 1
ATOM 5498 C C . LEU B 1 286 ? -2.965 -6.207 -24.031 1 90.75 286 LEU B C 1
ATOM 5500 O O . LEU B 1 286 ? -2.186 -7.062 -23.609 1 90.75 286 LEU B O 1
ATOM 5504 N N . PRO B 1 287 ? -3.627 -6.391 -25.094 1 89.88 287 PRO B N 1
ATOM 5505 C CA . PRO B 1 287 ? -3.596 -7.688 -25.781 1 89.88 287 PRO B CA 1
ATOM 5506 C C . PRO B 1 287 ? -2.189 -8.094 -26.219 1 89.88 287 PRO B C 1
ATOM 5508 O O . PRO B 1 287 ? -1.859 -9.281 -26.219 1 89.88 287 PRO B O 1
ATOM 5511 N N . ASP B 1 288 ? -1.403 -7.145 -26.516 1 92.88 288 ASP B N 1
ATOM 5512 C CA . ASP B 1 288 ? -0.065 -7.461 -27.016 1 92.88 288 ASP B CA 1
ATOM 5513 C C . ASP B 1 288 ? 0.905 -7.691 -25.859 1 92.88 288 ASP B C 1
ATOM 5515 O O . ASP B 1 288 ? 2.061 -8.062 -26.078 1 92.88 288 ASP B O 1
ATOM 5519 N N . GLY B 1 289 ? 0.452 -7.465 -24.672 1 95.75 289 GLY B N 1
ATOM 5520 C CA . GLY B 1 289 ? 1.24 -7.758 -23.484 1 95.75 289 GLY B CA 1
ATOM 5521 C C . GLY B 1 289 ? 2.346 -6.75 -23.234 1 95.75 289 GLY B C 1
ATOM 5522 O O . GLY B 1 289 ? 3.275 -7.016 -22.469 1 95.75 289 GLY B O 1
ATOM 5523 N N . THR B 1 290 ? 2.275 -5.559 -23.812 1 97 290 THR B N 1
ATOM 5524 C CA . THR B 1 290 ? 3.379 -4.605 -23.781 1 97 290 THR B CA 1
ATOM 5525 C C . THR B 1 290 ? 3.584 -4.074 -22.359 1 97 290 THR B C 1
ATOM 5527 O O . THR B 1 290 ? 4.711 -3.775 -21.953 1 97 290 THR B O 1
ATOM 5530 N N . GLY B 1 291 ? 2.494 -3.885 -21.594 1 97.25 291 GLY B N 1
ATOM 5531 C CA . GLY B 1 291 ? 2.645 -3.473 -20.203 1 97.25 291 GLY B CA 1
ATOM 5532 C C . GLY B 1 291 ? 3.439 -4.461 -19.375 1 97.25 291 GLY B C 1
ATOM 5533 O O . GLY B 1 291 ? 4.391 -4.078 -18.688 1 97.25 291 GLY B O 1
ATOM 5534 N N . ALA B 1 292 ? 3.039 -5.719 -19.453 1 98.12 292 ALA B N 1
ATOM 5535 C CA . ALA B 1 292 ? 3.746 -6.781 -18.75 1 98.12 292 ALA B CA 1
ATOM 5536 C C . ALA B 1 292 ? 5.18 -6.918 -19.25 1 98.12 292 ALA B C 1
ATOM 5538 O O . ALA B 1 292 ? 6.102 -7.168 -18.469 1 98.12 292 ALA B O 1
ATOM 5539 N N . GLN B 1 293 ? 5.363 -6.785 -20.578 1 98.19 293 GLN B N 1
ATOM 5540 C CA . GLN B 1 293 ? 6.691 -6.863 -21.172 1 98.19 293 GLN B CA 1
ATOM 5541 C C . GLN B 1 293 ? 7.645 -5.855 -20.547 1 98.19 293 GLN B C 1
ATOM 5543 O O . GLN B 1 293 ? 8.789 -6.184 -20.234 1 98.19 293 GLN B O 1
ATOM 5548 N N . ARG B 1 294 ? 7.172 -4.648 -20.312 1 98.25 294 ARG B N 1
ATOM 5549 C CA . ARG B 1 294 ? 8.008 -3.596 -19.734 1 98.25 294 ARG B CA 1
ATOM 5550 C C . ARG B 1 294 ? 8.422 -3.939 -18.312 1 98.25 294 ARG B C 1
ATOM 5552 O O . ARG B 1 294 ? 9.555 -3.664 -17.906 1 98.25 294 ARG B O 1
ATOM 5559 N N . ALA B 1 295 ? 7.535 -4.512 -17.547 1 98.69 295 ALA B N 1
ATOM 5560 C CA . ALA B 1 295 ? 7.879 -4.934 -16.188 1 98.69 295 ALA B CA 1
ATOM 5561 C C . ALA B 1 295 ? 8.938 -6.031 -16.203 1 98.69 295 ALA B C 1
ATOM 5563 O O . ALA B 1 295 ? 9.875 -6.012 -15.398 1 98.69 295 ALA B O 1
ATOM 5564 N N . ILE B 1 296 ? 8.758 -7.02 -17.094 1 98.81 296 ILE B N 1
ATOM 5565 C CA . ILE B 1 296 ? 9.711 -8.117 -17.219 1 98.81 296 ILE B CA 1
ATOM 5566 C C . ILE B 1 296 ? 11.078 -7.562 -17.609 1 98.81 296 ILE B C 1
ATOM 5568 O O . ILE B 1 296 ? 12.094 -7.926 -17 1 98.81 296 ILE B O 1
ATOM 5572 N N . GLU B 1 297 ? 11.102 -6.715 -18.578 1 98.19 297 GLU B N 1
ATOM 5573 C CA . GLU B 1 297 ? 12.359 -6.141 -19.047 1 98.19 297 GLU B CA 1
ATOM 5574 C C . GLU B 1 297 ? 13.047 -5.336 -17.938 1 98.19 297 GLU B C 1
ATOM 5576 O O . GLU B 1 297 ? 14.266 -5.375 -17.812 1 98.19 297 GLU B O 1
ATOM 5581 N N . MET B 1 298 ? 12.273 -4.59 -17.203 1 98.31 298 MET B N 1
ATOM 5582 C CA . MET B 1 298 ? 12.836 -3.824 -16.094 1 98.31 298 MET B CA 1
ATOM 5583 C C . MET B 1 298 ? 13.477 -4.75 -15.062 1 98.31 298 MET B C 1
ATOM 5585 O O . MET B 1 298 ? 14.555 -4.449 -14.531 1 98.31 298 MET B O 1
ATOM 5589 N N . ALA B 1 299 ? 12.836 -5.844 -14.734 1 98.69 299 ALA B N 1
ATOM 5590 C CA . ALA B 1 299 ? 13.375 -6.801 -13.766 1 98.69 299 ALA B CA 1
ATOM 5591 C C . ALA B 1 299 ? 14.664 -7.43 -14.281 1 98.69 299 ALA B C 1
ATOM 5593 O O . ALA B 1 299 ? 15.609 -7.648 -13.516 1 98.69 299 ALA B O 1
ATOM 5594 N N . ILE B 1 300 ? 14.711 -7.746 -15.562 1 97.94 300 ILE B N 1
ATOM 5595 C CA . ILE B 1 300 ? 15.875 -8.383 -16.172 1 97.94 300 ILE B CA 1
ATOM 5596 C C . ILE B 1 300 ? 17.062 -7.418 -16.141 1 97.94 300 ILE B C 1
ATOM 5598 O O . ILE B 1 300 ? 18.188 -7.816 -15.844 1 97.94 300 ILE B O 1
ATOM 5602 N N . GLY B 1 301 ? 16.703 -6.152 -16.5 1 96.5 301 GLY B N 1
ATOM 5603 C CA . GLY B 1 301 ? 17.781 -5.172 -16.562 1 96.5 301 GLY B CA 1
ATOM 5604 C C . GLY B 1 301 ? 18.953 -5.617 -17.422 1 96.5 301 GLY B C 1
ATOM 5605 O O . GLY B 1 301 ? 18.766 -5.984 -18.578 1 96.5 301 GLY B O 1
ATOM 5606 N N . ASN B 1 302 ? 20.141 -5.734 -16.797 1 95.38 302 ASN B N 1
ATOM 5607 C CA . ASN B 1 302 ? 21.344 -6.082 -17.531 1 95.38 302 ASN B CA 1
ATOM 5608 C C . ASN B 1 302 ? 21.688 -7.562 -17.406 1 95.38 302 ASN B C 1
ATOM 5610 O O . ASN B 1 302 ? 22.75 -8.008 -17.844 1 95.38 302 ASN B O 1
ATOM 5614 N N . SER B 1 303 ? 20.781 -8.281 -16.734 1 96 303 SER B N 1
ATOM 5615 C CA . SER B 1 303 ? 21.016 -9.719 -16.609 1 96 303 SER B CA 1
ATOM 5616 C C . SER B 1 303 ? 20.969 -10.414 -17.969 1 96 303 SER B C 1
ATOM 5618 O O . SER B 1 303 ? 20.281 -9.945 -18.891 1 96 303 SER B O 1
ATOM 5620 N N . ARG B 1 304 ? 21.797 -11.578 -18.141 1 94.12 304 ARG B N 1
ATOM 5621 C CA . ARG B 1 304 ? 21.797 -12.328 -19.391 1 94.12 304 ARG B CA 1
ATOM 5622 C C . ARG B 1 304 ? 20.5 -13.109 -19.578 1 94.12 304 ARG B C 1
ATOM 5624 O O . ARG B 1 304 ? 20.25 -14.078 -18.859 1 94.12 304 ARG B O 1
ATOM 5631 N N . ARG B 1 305 ? 19.656 -12.742 -20.453 1 94.94 305 ARG B N 1
ATOM 5632 C CA . ARG B 1 305 ? 18.359 -13.367 -20.719 1 94.94 305 ARG B CA 1
ATOM 5633 C C . ARG B 1 305 ? 18.5 -14.875 -20.922 1 94.94 305 ARG B C 1
ATOM 5635 O O . ARG B 1 305 ? 17.609 -15.641 -20.562 1 94.94 305 ARG B O 1
ATOM 5642 N N . SER B 1 306 ? 19.641 -15.297 -21.516 1 91.94 306 SER B N 1
ATOM 5643 C CA . SER B 1 306 ? 19.875 -16.703 -21.797 1 91.94 306 SER B CA 1
ATOM 5644 C C . SER B 1 306 ? 19.984 -17.531 -20.516 1 91.94 306 SER B C 1
ATOM 5646 O O . SER B 1 306 ? 19.859 -18.75 -20.547 1 91.94 306 SER B O 1
ATOM 5648 N N . GLU B 1 307 ? 20.203 -16.844 -19.406 1 94.31 307 GLU B N 1
ATOM 5649 C CA . GLU B 1 307 ? 20.328 -17.531 -18.125 1 94.31 307 GLU B CA 1
ATOM 5650 C C . GLU B 1 307 ? 18.984 -17.672 -17.438 1 94.31 307 GLU B C 1
ATOM 5652 O O . GLU B 1 307 ? 18.859 -18.359 -16.422 1 94.31 307 GLU B O 1
ATOM 5657 N N . ILE B 1 308 ? 18 -17.016 -17.938 1 96.81 308 ILE B N 1
ATOM 5658 C CA . ILE B 1 308 ? 16.641 -17.156 -17.406 1 96.81 308 ILE B CA 1
ATOM 5659 C C . ILE B 1 308 ? 15.969 -18.359 -18.047 1 96.81 308 ILE B C 1
ATOM 5661 O O . ILE B 1 308 ? 15.719 -18.391 -19.25 1 96.81 308 ILE B O 1
ATOM 5665 N N . LYS B 1 309 ? 15.656 -19.359 -17.234 1 96.75 309 LYS B N 1
ATOM 5666 C CA . LYS B 1 309 ? 15.148 -20.609 -17.781 1 96.75 309 LYS B CA 1
ATOM 5667 C C . LYS B 1 309 ? 13.711 -20.859 -17.344 1 96.75 309 LYS B C 1
ATOM 5669 O O . LYS B 1 309 ? 13.031 -21.734 -17.891 1 96.75 309 LYS B O 1
ATOM 5674 N N . TYR B 1 310 ? 13.258 -20.078 -16.406 1 98.56 310 TYR B N 1
ATOM 5675 C CA . TYR B 1 310 ? 11.938 -20.359 -15.859 1 98.56 310 TYR B CA 1
ATOM 5676 C C . TYR B 1 310 ? 11.172 -19.078 -15.578 1 98.56 310 TYR B C 1
ATOM 5678 O O . TYR B 1 310 ? 11.742 -18.109 -15.078 1 98.56 310 TYR B O 1
ATOM 5686 N N . VAL B 1 311 ? 9.93 -19.047 -16.016 1 98.81 311 VAL B N 1
ATOM 5687 C CA . VAL B 1 311 ? 8.992 -18 -15.633 1 98.81 311 VAL B CA 1
ATOM 5688 C C . VAL B 1 311 ? 7.801 -18.609 -14.898 1 98.81 311 VAL B C 1
ATOM 5690 O O . VAL B 1 311 ? 7.051 -19.406 -15.461 1 98.81 311 VAL B O 1
ATOM 5693 N N . ASN B 1 312 ? 7.707 -18.359 -13.625 1 98.94 312 ASN B N 1
ATOM 5694 C CA . ASN B 1 312 ? 6.453 -18.594 -12.906 1 98.94 312 ASN B CA 1
ATOM 5695 C C . ASN B 1 312 ? 5.422 -17.516 -13.234 1 98.94 312 ASN B C 1
ATOM 5697 O O . ASN B 1 312 ? 5.504 -16.391 -12.727 1 98.94 312 ASN B O 1
ATOM 5701 N N . ALA B 1 313 ? 4.473 -17.859 -14.039 1 98.88 313 ALA B N 1
ATOM 5702 C CA . ALA B 1 313 ? 3.541 -16.906 -14.641 1 98.88 313 ALA B CA 1
ATOM 5703 C C . ALA B 1 313 ? 2.408 -16.578 -13.672 1 98.88 313 ALA B C 1
ATOM 5705 O O . ALA B 1 313 ? 2.035 -17.391 -12.836 1 98.88 313 ALA B O 1
ATOM 5706 N N . HIS B 1 314 ? 1.896 -15.328 -13.773 1 98.44 314 HIS B N 1
ATOM 5707 C CA . HIS B 1 314 ? 0.667 -14.945 -13.094 1 98.44 314 HIS B CA 1
ATOM 5708 C C . HIS B 1 314 ? -0.514 -15.781 -13.562 1 98.44 314 HIS B C 1
ATOM 5710 O O . HIS B 1 314 ? -1.209 -16.406 -12.75 1 98.44 314 HIS B O 1
ATOM 5716 N N . ALA B 1 315 ? -0.773 -15.797 -14.852 1 97.38 315 ALA B N 1
ATOM 5717 C CA . ALA B 1 315 ? -1.692 -16.688 -15.562 1 97.38 315 ALA B CA 1
ATOM 5718 C C . ALA B 1 315 ? -3.004 -16.844 -14.797 1 97.38 315 ALA B C 1
ATOM 5720 O O . ALA B 1 315 ? -3.248 -17.891 -14.188 1 97.38 315 ALA B O 1
ATOM 5721 N N . THR B 1 316 ? -3.959 -15.977 -15 1 91 316 THR B N 1
ATOM 5722 C CA . THR B 1 316 ? -5.203 -15.992 -14.234 1 91 316 THR B CA 1
ATOM 5723 C C . THR B 1 316 ? -6.223 -16.922 -14.883 1 91 316 THR B C 1
ATOM 5725 O O . THR B 1 316 ? -7.402 -16.906 -14.523 1 91 316 THR B O 1
ATOM 5728 N N . SER B 1 317 ? -5.809 -17.703 -15.836 1 97.25 317 SER B N 1
ATOM 5729 C CA . SER B 1 317 ? -6.723 -18.625 -16.484 1 97.25 317 SER B CA 1
ATOM 5730 C C . SER B 1 317 ? -7.82 -17.891 -17.25 1 97.25 317 SER B C 1
ATOM 5732 O O . SER B 1 317 ? -8.961 -18.344 -17.297 1 97.25 317 SER B O 1
ATOM 5734 N N . THR B 1 318 ? -7.57 -16.703 -17.703 1 95.5 318 THR B N 1
ATOM 5735 C CA . THR B 1 318 ? -8.438 -15.969 -18.625 1 95.5 318 THR B CA 1
ATOM 5736 C C . THR B 1 318 ? -7.816 -15.891 -20.016 1 95.5 318 THR B C 1
ATOM 5738 O O . THR B 1 318 ? -6.59 -15.867 -20.156 1 95.5 318 THR B O 1
ATOM 5741 N N . VAL B 1 319 ? -8.641 -15.82 -21.031 1 95.44 319 VAL B N 1
ATOM 5742 C CA . VAL B 1 319 ? -8.164 -15.875 -22.406 1 95.44 319 VAL B CA 1
ATOM 5743 C C . VAL B 1 319 ? -7.25 -14.68 -22.672 1 95.44 319 VAL B C 1
ATOM 5745 O O . VAL B 1 319 ? -6.094 -14.852 -23.062 1 95.44 319 VAL B O 1
ATOM 5748 N N . LEU B 1 320 ? -7.719 -13.508 -22.375 1 94.5 320 LEU B N 1
ATOM 5749 C CA . LEU B 1 320 ? -6.961 -12.297 -22.672 1 94.5 320 LEU B CA 1
ATOM 5750 C C . LEU B 1 320 ? -5.703 -12.211 -21.812 1 94.5 320 LEU B C 1
ATOM 5752 O O . LEU B 1 320 ? -4.625 -11.883 -22.312 1 94.5 320 LEU B O 1
ATOM 5756 N N . GLY B 1 321 ? -5.816 -12.492 -20.531 1 95.88 321 GLY B N 1
ATOM 5757 C CA . GLY B 1 321 ? -4.695 -12.391 -19.625 1 95.88 321 GLY B CA 1
ATOM 5758 C C . GLY B 1 321 ? -3.568 -13.352 -19.938 1 95.88 321 GLY B C 1
ATOM 5759 O O . GLY B 1 321 ? -2.402 -12.961 -20 1 95.88 321 GLY B O 1
ATOM 5760 N N . ASP B 1 322 ? -3.91 -14.609 -20.188 1 97.88 322 ASP B N 1
ATOM 5761 C CA . ASP B 1 322 ? -2.9 -15.633 -20.453 1 97.88 322 ASP B CA 1
ATOM 5762 C C . ASP B 1 322 ? -2.182 -15.359 -21.781 1 97.88 322 ASP B C 1
ATOM 5764 O O . ASP B 1 322 ? -0.964 -15.523 -21.875 1 97.88 322 ASP B O 1
ATOM 5768 N N . ARG B 1 323 ? -2.953 -14.984 -22.781 1 97.5 323 ARG B N 1
ATOM 5769 C CA . ARG B 1 323 ? -2.357 -14.695 -24.078 1 97.5 323 ARG B CA 1
ATOM 5770 C C . ARG B 1 323 ? -1.432 -13.484 -24 1 97.5 323 ARG B C 1
ATOM 5772 O O . ARG B 1 323 ? -0.328 -13.5 -24.562 1 97.5 323 ARG B O 1
ATOM 5779 N N . ALA B 1 324 ? -1.917 -12.445 -23.312 1 97.12 324 ALA B N 1
ATOM 5780 C CA . ALA B 1 324 ? -1.107 -11.242 -23.156 1 97.12 324 ALA B CA 1
ATOM 5781 C C . ALA B 1 324 ? 0.202 -11.547 -22.438 1 97.12 324 ALA B C 1
ATOM 5783 O O . ALA B 1 324 ? 1.262 -11.047 -22.812 1 97.12 324 ALA B O 1
ATOM 5784 N N . GLU B 1 325 ? 0.117 -12.367 -21.406 1 98.06 325 GLU B N 1
ATOM 5785 C CA . GLU B 1 325 ? 1.316 -12.703 -20.656 1 98.06 325 GLU B CA 1
ATOM 5786 C C . GLU B 1 325 ? 2.273 -13.555 -21.484 1 98.06 325 GLU B C 1
ATOM 5788 O O . GLU B 1 325 ? 3.49 -13.367 -21.422 1 98.06 325 GLU B O 1
ATOM 5793 N N . SER B 1 326 ? 1.719 -14.523 -22.203 1 97.5 326 SER B N 1
ATOM 5794 C CA . SER B 1 326 ? 2.553 -15.336 -23.094 1 97.5 326 SER B CA 1
ATOM 5795 C C . SER B 1 326 ? 3.32 -14.461 -24.078 1 97.5 326 SER B C 1
ATOM 5797 O O . SER B 1 326 ? 4.527 -14.641 -24.266 1 97.5 326 SER B O 1
ATOM 5799 N N . ASN B 1 327 ? 2.605 -13.531 -24.656 1 96.69 327 ASN B N 1
ATOM 5800 C CA . ASN B 1 327 ? 3.238 -12.602 -25.578 1 96.69 327 ASN B CA 1
ATOM 5801 C C . ASN B 1 327 ? 4.312 -11.766 -24.891 1 96.69 327 ASN B C 1
ATOM 5803 O O . ASN B 1 327 ? 5.391 -11.547 -25.453 1 96.69 327 ASN B O 1
ATOM 5807 N N . ALA B 1 328 ? 4.008 -11.281 -23.719 1 97.62 328 ALA B N 1
ATOM 5808 C CA . ALA B 1 328 ? 4.941 -10.461 -22.953 1 97.62 328 ALA B CA 1
ATOM 5809 C C . ALA B 1 328 ? 6.227 -11.219 -22.656 1 97.62 328 ALA B C 1
ATOM 5811 O O . ALA B 1 328 ? 7.328 -10.68 -22.797 1 97.62 328 ALA B O 1
ATOM 5812 N N . ILE B 1 329 ? 6.105 -12.484 -22.188 1 97.44 329 ILE B N 1
ATOM 5813 C CA . ILE B 1 329 ? 7.258 -13.312 -21.859 1 97.44 329 ILE B CA 1
ATOM 5814 C C . ILE B 1 329 ? 8.117 -13.523 -23.094 1 97.44 329 ILE B C 1
ATOM 5816 O O . ILE B 1 329 ? 9.328 -13.305 -23.062 1 97.44 329 ILE B O 1
ATOM 5820 N N . ARG B 1 330 ? 7.477 -13.891 -24.203 1 94.88 330 ARG B N 1
ATOM 5821 C CA . ARG B 1 330 ? 8.188 -14.141 -25.453 1 94.88 330 ARG B CA 1
ATOM 5822 C C . ARG B 1 330 ? 8.961 -12.906 -25.891 1 94.88 330 ARG B C 1
ATOM 5824 O O . ARG B 1 330 ? 10.164 -12.984 -26.156 1 94.88 330 ARG B O 1
ATOM 5831 N N . ASN B 1 331 ? 8.242 -11.781 -25.875 1 94.94 331 ASN B N 1
ATOM 5832 C CA . ASN B 1 331 ? 8.836 -10.547 -26.375 1 94.94 331 ASN B CA 1
ATOM 5833 C C . ASN B 1 331 ? 9.961 -10.055 -25.484 1 94.94 331 ASN B C 1
ATOM 5835 O O . ASN B 1 331 ? 10.945 -9.492 -25.969 1 94.94 331 ASN B O 1
ATOM 5839 N N . ALA B 1 332 ? 9.805 -10.242 -24.219 1 96.31 332 ALA B N 1
ATOM 5840 C CA . ALA B 1 332 ? 10.812 -9.758 -23.266 1 96.31 332 ALA B CA 1
ATOM 5841 C C . ALA B 1 332 ? 12.062 -10.633 -23.297 1 96.31 332 ALA B C 1
ATOM 5843 O O . ALA B 1 332 ? 13.18 -10.133 -23.203 1 96.31 332 ALA B O 1
ATOM 5844 N N . ILE B 1 333 ? 11.844 -11.906 -23.422 1 94.62 333 ILE B N 1
ATOM 5845 C CA . ILE B 1 333 ? 12.945 -12.852 -23.297 1 94.62 333 ILE B CA 1
ATOM 5846 C C . ILE B 1 333 ? 13.688 -12.969 -24.625 1 94.62 333 ILE B C 1
ATOM 5848 O O . ILE B 1 333 ? 14.922 -13.008 -24.641 1 94.62 333 ILE B O 1
ATOM 5852 N N . PHE B 1 334 ? 12.961 -13.062 -25.75 1 90.31 334 PHE B N 1
ATOM 5853 C CA . PHE B 1 334 ? 13.578 -13.312 -27.047 1 90.31 334 PHE B CA 1
ATOM 5854 C C . PHE B 1 334 ? 13.773 -12.016 -27.828 1 90.31 334 PHE B C 1
ATOM 5856 O O . PHE B 1 334 ? 14 -12.039 -29.031 1 90.31 334 PHE B O 1
ATOM 5863 N N . LYS B 1 335 ? 13.422 -10.859 -27.234 1 76.5 335 LYS B N 1
ATOM 5864 C CA . LYS B 1 335 ? 13.703 -9.562 -27.844 1 76.5 335 LYS B CA 1
ATOM 5865 C C . LYS B 1 335 ? 15.047 -9.578 -28.578 1 76.5 335 LYS B C 1
ATOM 5867 O O . LYS B 1 335 ? 15.977 -10.289 -28.156 1 76.5 335 LYS B O 1
ATOM 5872 N N . ASP B 1 336 ? 14.922 -9.25 -30.078 1 57.25 336 ASP B N 1
ATOM 5873 C CA . ASP B 1 336 ? 15.977 -9.273 -31.094 1 57.25 336 ASP B CA 1
ATOM 5874 C C . ASP B 1 336 ? 17.328 -8.938 -30.484 1 57.25 336 ASP B C 1
ATOM 5876 O O . ASP B 1 336 ? 17.656 -7.766 -30.281 1 57.25 336 ASP B O 1
ATOM 5880 N N . THR B 1 337 ? 17.719 -9.391 -29.453 1 48.78 337 THR B N 1
ATOM 5881 C CA . THR B 1 337 ? 19.141 -9.102 -29.453 1 48.78 337 THR B CA 1
ATOM 5882 C C . THR B 1 337 ? 19.781 -9.469 -30.781 1 48.78 337 THR B C 1
ATOM 5884 O O . THR B 1 337 ? 19.281 -10.352 -31.484 1 48.78 337 THR B O 1
ATOM 5887 N N . ASP B 1 338 ? 20.422 -8.539 -31.438 1 40.5 338 ASP B N 1
ATOM 5888 C CA . ASP B 1 338 ? 21.141 -8.547 -32.688 1 40.5 338 ASP B CA 1
ATOM 5889 C C . ASP B 1 338 ? 21.453 -9.969 -33.156 1 40.5 338 ASP B C 1
ATOM 5891 O O . ASP B 1 338 ? 21.609 -10.227 -34.344 1 40.5 338 ASP B O 1
ATOM 5895 N N . ASN B 1 339 ? 22.531 -10.586 -32.469 1 39.25 339 ASN B N 1
ATOM 5896 C CA . ASN B 1 339 ? 23.359 -11.633 -33.062 1 39.25 339 ASN B CA 1
ATOM 5897 C C . ASN B 1 339 ? 22.547 -12.898 -33.312 1 39.25 339 ASN B C 1
ATOM 5899 O O . ASN B 1 339 ? 21.609 -13.211 -32.594 1 39.25 339 ASN B O 1
ATOM 5903 N N . ASP B 1 340 ? 22.625 -13.422 -34.625 1 39.03 340 ASP B N 1
ATOM 5904 C CA . ASP B 1 340 ? 22.281 -14.609 -35.375 1 39.03 340 ASP B CA 1
ATOM 5905 C C . ASP B 1 340 ? 22 -15.797 -34.469 1 39.03 340 ASP B C 1
ATOM 5907 O O . ASP B 1 340 ? 21.719 -16.906 -34.938 1 39.03 340 ASP B O 1
ATOM 5911 N N . ASN B 1 341 ? 22.781 -15.883 -33.406 1 38.84 341 ASN B N 1
ATOM 5912 C CA . ASN B 1 341 ? 22.672 -17.156 -32.719 1 38.84 341 ASN B CA 1
ATOM 5913 C C . ASN B 1 341 ? 21.328 -17.297 -32 1 38.84 341 ASN B C 1
ATOM 5915 O O . ASN B 1 341 ? 21.156 -16.812 -30.875 1 38.84 341 ASN B O 1
ATOM 5919 N N . HIS B 1 342 ? 20.25 -17.172 -32.75 1 46.12 342 HIS B N 1
ATOM 5920 C CA . HIS B 1 342 ? 19 -17.734 -32.25 1 46.12 342 HIS B CA 1
ATOM 5921 C C . HIS B 1 342 ? 19.266 -18.672 -31.062 1 46.12 342 HIS B C 1
ATOM 5923 O O . HIS B 1 342 ? 19.703 -19.812 -31.25 1 46.12 342 HIS B O 1
ATOM 5929 N N . ILE B 1 343 ? 19.906 -18.141 -30.203 1 47.34 343 ILE B N 1
ATOM 5930 C CA . ILE B 1 343 ? 20.141 -18.906 -28.984 1 47.34 343 ILE B CA 1
ATOM 5931 C C . ILE B 1 343 ? 18.938 -19.797 -28.672 1 47.34 343 ILE B C 1
ATOM 5933 O O . ILE B 1 343 ? 17.812 -19.328 -28.594 1 47.34 343 ILE B O 1
ATOM 5937 N N . LYS B 1 344 ? 18.875 -20.938 -29.141 1 54.12 344 LYS B N 1
ATOM 5938 C CA . LYS B 1 344 ? 18.234 -22.188 -28.703 1 54.12 344 LYS B CA 1
ATOM 5939 C C . LYS B 1 344 ? 17.859 -22.125 -27.234 1 54.12 344 LYS B C 1
ATOM 5941 O O . LYS B 1 344 ? 17.906 -23.141 -26.531 1 54.12 344 LYS B O 1
ATOM 5946 N N . ASN B 1 345 ? 17.609 -20.812 -26.594 1 62.88 345 ASN B N 1
ATOM 5947 C CA . ASN B 1 345 ? 17.266 -20.812 -25.172 1 62.88 345 ASN B CA 1
ATOM 5948 C C . ASN B 1 345 ? 15.805 -21.172 -24.938 1 62.88 345 ASN B C 1
ATOM 5950 O O . ASN B 1 345 ? 14.914 -20.609 -25.578 1 62.88 345 ASN B O 1
ATOM 5954 N N . GLU B 1 346 ? 15.633 -22.344 -24.516 1 86.69 346 GLU B N 1
ATOM 5955 C CA . GLU B 1 346 ? 14.312 -22.797 -24.094 1 86.69 346 GLU B CA 1
ATOM 5956 C C . GLU B 1 346 ? 13.953 -22.281 -22.703 1 86.69 346 GLU B C 1
ATOM 5958 O O . GLU B 1 346 ? 14.773 -22.344 -21.781 1 86.69 346 GLU B O 1
ATOM 5963 N N . ILE B 1 347 ? 12.906 -21.484 -22.719 1 94.62 347 ILE B N 1
ATOM 5964 C CA . ILE B 1 347 ? 12.406 -21.078 -21.406 1 94.62 347 ILE B CA 1
ATOM 5965 C C . ILE B 1 347 ? 11.164 -21.906 -21.047 1 94.62 347 ILE B C 1
ATOM 5967 O O . ILE B 1 347 ? 10.375 -22.25 -21.922 1 94.62 347 ILE B O 1
ATOM 5971 N N . TYR B 1 348 ? 11.133 -22.266 -19.812 1 98 348 TYR B N 1
ATOM 5972 C CA . TYR B 1 348 ? 9.977 -23 -19.297 1 98 348 TYR B CA 1
ATOM 5973 C C . TYR B 1 348 ? 9 -22.047 -18.609 1 98 348 TYR B C 1
ATOM 5975 O O . TYR B 1 348 ? 9.414 -21.109 -17.922 1 98 348 TYR B O 1
ATOM 5983 N N . VAL B 1 349 ? 7.715 -22.266 -18.844 1 98.62 349 VAL B N 1
ATOM 5984 C CA . VAL B 1 349 ? 6.668 -21.438 -18.25 1 98.62 349 VAL B CA 1
ATOM 5985 C C . VAL B 1 349 ? 5.664 -22.344 -17.516 1 98.62 349 VAL B C 1
ATOM 5987 O O . VAL B 1 349 ? 5.246 -23.375 -18.062 1 98.62 349 VAL B O 1
ATOM 5990 N N . SER B 1 350 ? 5.367 -22.031 -16.344 1 98.62 350 SER B N 1
ATOM 5991 C CA . SER B 1 350 ? 4.266 -22.703 -15.656 1 98.62 350 SER B CA 1
ATOM 5992 C C . SER B 1 350 ? 3.531 -21.734 -14.727 1 98.62 350 SER B C 1
ATOM 5994 O O . SER B 1 350 ? 3.977 -20.609 -14.516 1 98.62 350 SER B O 1
ATOM 5996 N N . SER B 1 351 ? 2.369 -22.094 -14.281 1 98.56 351 SER B N 1
ATOM 5997 C CA . SER B 1 351 ? 1.556 -21.391 -13.289 1 98.56 351 SER B CA 1
ATOM 5998 C C . SER B 1 351 ? 1.104 -22.328 -12.18 1 98.56 351 SER B C 1
ATOM 6000 O O . SER B 1 351 ? 0.782 -23.5 -12.438 1 98.56 351 SER B O 1
ATOM 6002 N N . ASN B 1 352 ? 1.044 -21.781 -11.008 1 98.5 352 ASN B N 1
ATOM 6003 C CA . ASN B 1 352 ? 0.69 -22.609 -9.859 1 98.5 352 ASN B CA 1
ATOM 6004 C C . ASN B 1 352 ? -0.796 -22.5 -9.523 1 98.5 352 ASN B C 1
ATOM 6006 O O . ASN B 1 352 ? -1.287 -23.188 -8.633 1 98.5 352 ASN B O 1
ATOM 6010 N N . LYS B 1 353 ? -1.548 -21.688 -10.219 1 98.12 353 LYS B N 1
ATOM 6011 C CA . LYS B 1 353 ? -2.91 -21.344 -9.828 1 98.12 353 LYS B CA 1
ATOM 6012 C C . LYS B 1 353 ? -3.875 -22.484 -10.117 1 98.12 353 LYS B C 1
ATOM 6014 O O . LYS B 1 353 ? -4.953 -22.562 -9.516 1 98.12 353 LYS B O 1
ATOM 6019 N N . GLY B 1 354 ? -3.48 -23.344 -11.047 1 98 354 GLY B N 1
ATOM 6020 C CA . GLY B 1 354 ? -4.285 -24.547 -11.219 1 98 354 GLY B CA 1
ATOM 6021 C C . GLY B 1 354 ? -4.359 -25.406 -9.969 1 98 354 GLY B C 1
ATOM 6022 O O . GLY B 1 354 ? -5.352 -26.094 -9.742 1 98 354 GLY B O 1
ATOM 6023 N N . SER B 1 355 ? -3.311 -25.375 -9.156 1 98.56 355 SER B N 1
ATOM 6024 C CA . SER B 1 355 ? -3.195 -26.203 -7.961 1 98.56 355 SER B CA 1
ATOM 6025 C C . SER B 1 355 ? -3.734 -25.469 -6.73 1 98.56 355 SER B C 1
ATOM 6027 O O . SER B 1 355 ? -4.367 -26.078 -5.871 1 98.56 355 SER B O 1
ATOM 6029 N N . MET B 1 356 ? -3.496 -24.188 -6.633 1 98.19 356 MET B N 1
ATOM 6030 C CA . MET B 1 356 ? -3.762 -23.531 -5.355 1 98.19 356 MET B CA 1
ATOM 6031 C C . MET B 1 356 ? -4.852 -22.484 -5.504 1 98.19 356 MET B C 1
ATOM 6033 O O . MET B 1 356 ? -5.305 -21.906 -4.512 1 98.19 356 MET B O 1
ATOM 6037 N N . GLY B 1 357 ? -5.316 -22.234 -6.699 1 98.19 357 GLY B N 1
ATOM 6038 C CA . GLY B 1 357 ? -6.195 -21.094 -6.918 1 98.19 357 GLY B CA 1
ATOM 6039 C C . GLY B 1 357 ? -5.461 -19.766 -6.953 1 98.19 357 GLY B C 1
ATOM 6040 O O . GLY B 1 357 ? -4.23 -19.734 -6.973 1 98.19 357 GLY B O 1
ATOM 6041 N N . HIS B 1 358 ? -6.215 -18.75 -7.121 1 98.44 358 HIS B N 1
ATOM 6042 C CA . HIS B 1 358 ? -5.695 -17.375 -7.109 1 98.44 358 HIS B CA 1
ATOM 6043 C C . HIS B 1 358 ? -5.871 -16.734 -5.742 1 98.44 358 HIS B C 1
ATOM 6045 O O . HIS B 1 358 ? -6.984 -16.375 -5.359 1 98.44 358 HIS B O 1
ATOM 6051 N N . LEU B 1 359 ? -4.754 -16.531 -5.094 1 98.44 359 LEU B N 1
ATOM 6052 C CA . LEU B 1 359 ? -4.777 -16.062 -3.709 1 98.44 359 LEU B CA 1
ATOM 6053 C C . LEU B 1 359 ? -4.84 -14.547 -3.645 1 98.44 359 LEU B C 1
ATOM 6055 O O . LEU B 1 359 ? -4.5 -13.945 -2.621 1 98.44 359 LEU B O 1
ATOM 6059 N N . LEU B 1 360 ? -5.203 -13.906 -4.691 1 97.62 360 LEU B N 1
ATOM 6060 C CA . LEU B 1 360 ? -5.301 -12.453 -4.805 1 97.62 360 LEU B CA 1
ATOM 6061 C C . LEU B 1 360 ? -3.98 -11.789 -4.426 1 97.62 360 LEU B C 1
ATOM 6063 O O . LEU B 1 360 ? -2.941 -12.07 -5.023 1 97.62 360 LEU B O 1
ATOM 6067 N N . GLY B 1 361 ? -3.969 -10.945 -3.443 1 98.19 361 GLY B N 1
ATOM 6068 C CA . GLY B 1 361 ? -2.76 -10.227 -3.086 1 98.19 361 GLY B CA 1
ATOM 6069 C C . GLY B 1 361 ? -1.634 -11.133 -2.629 1 98.19 361 GLY B C 1
ATOM 6070 O O . GLY B 1 361 ? -0.458 -10.781 -2.754 1 98.19 361 GLY B O 1
ATOM 6071 N N . ALA B 1 362 ? -1.923 -12.305 -2.133 1 98.62 362 ALA B N 1
ATOM 6072 C CA . ALA B 1 362 ? -0.912 -13.203 -1.587 1 98.62 362 ALA B CA 1
ATOM 6073 C C . ALA B 1 362 ? -0.319 -14.094 -2.68 1 98.62 362 ALA B C 1
ATOM 6075 O O . ALA B 1 362 ? 0.691 -14.766 -2.461 1 98.62 362 ALA B O 1
ATOM 6076 N N . ALA B 1 363 ? -0.904 -14.055 -3.865 1 98.62 363 ALA B N 1
ATOM 6077 C CA . ALA B 1 363 ? -0.533 -14.992 -4.922 1 98.62 363 ALA B CA 1
ATOM 6078 C C . ALA B 1 363 ? 0.943 -14.859 -5.285 1 98.62 363 ALA B C 1
ATOM 6080 O O . ALA B 1 363 ? 1.685 -15.844 -5.281 1 98.62 363 ALA B O 1
ATOM 6081 N N . GLY B 1 364 ? 1.333 -13.594 -5.57 1 98.75 364 GLY B N 1
ATOM 6082 C CA . GLY B 1 364 ? 2.707 -13.359 -5.984 1 98.75 364 GLY B CA 1
ATOM 6083 C C . GLY B 1 364 ? 3.725 -13.758 -4.93 1 98.75 364 GLY B C 1
ATOM 6084 O O . GLY B 1 364 ? 4.828 -14.203 -5.262 1 98.75 364 GLY B O 1
ATOM 6085 N N . ALA B 1 365 ? 3.369 -13.625 -3.678 1 98.94 365 ALA B N 1
ATOM 6086 C CA . ALA B 1 365 ? 4.277 -13.977 -2.59 1 98.94 365 ALA B CA 1
ATOM 6087 C C . ALA B 1 365 ? 4.465 -15.492 -2.506 1 98.94 365 ALA B C 1
ATOM 6089 O O . ALA B 1 365 ? 5.59 -15.977 -2.373 1 98.94 365 ALA B O 1
ATOM 6090 N N . VAL B 1 366 ? 3.377 -16.219 -2.557 1 98.94 366 VAL B N 1
ATOM 6091 C CA . VAL B 1 366 ? 3.447 -17.688 -2.512 1 98.94 366 VAL B CA 1
ATOM 6092 C C . VAL B 1 366 ? 4.152 -18.203 -3.762 1 98.94 366 VAL B C 1
ATOM 6094 O O . VAL B 1 366 ? 4.992 -19.109 -3.678 1 98.94 366 VAL B O 1
ATOM 6097 N N . GLU B 1 367 ? 3.855 -17.641 -4.895 1 98.94 367 GLU B N 1
ATOM 6098 C CA . GLU B 1 367 ? 4.48 -18.031 -6.152 1 98.94 367 GLU B CA 1
ATOM 6099 C C . GLU B 1 367 ? 5.973 -17.719 -6.148 1 98.94 367 GLU B C 1
ATOM 6101 O O . GLU B 1 367 ? 6.77 -18.453 -6.742 1 98.94 367 GLU B O 1
ATOM 6106 N N . SER B 1 368 ? 6.344 -16.641 -5.496 1 98.94 368 SER B N 1
ATOM 6107 C CA . SER B 1 368 ? 7.766 -16.344 -5.324 1 98.94 368 SER B CA 1
ATOM 6108 C C . SER B 1 368 ? 8.469 -17.469 -4.562 1 98.94 368 SER B C 1
ATOM 6110 O O . SER B 1 368 ? 9.578 -17.859 -4.922 1 98.94 368 SER B O 1
ATOM 6112 N N . ILE B 1 369 ? 7.844 -17.922 -3.531 1 98.94 369 ILE B N 1
ATOM 6113 C CA . ILE B 1 369 ? 8.414 -19.016 -2.742 1 98.94 369 ILE B CA 1
ATOM 6114 C C . ILE B 1 369 ? 8.602 -20.25 -3.621 1 98.94 369 ILE B C 1
ATOM 6116 O O . ILE B 1 369 ? 9.648 -20.891 -3.574 1 98.94 369 ILE B O 1
ATOM 6120 N N . PHE B 1 370 ? 7.602 -20.578 -4.445 1 98.94 370 PHE B N 1
ATOM 6121 C CA . PHE B 1 370 ? 7.703 -21.734 -5.332 1 98.94 370 PHE B CA 1
ATOM 6122 C C . PHE B 1 370 ? 8.781 -21.5 -6.387 1 98.94 370 PHE B C 1
ATOM 6124 O O . PHE B 1 370 ? 9.469 -22.453 -6.789 1 98.94 370 PHE B O 1
ATOM 6131 N N . THR B 1 371 ? 8.906 -20.281 -6.887 1 98.94 371 THR B N 1
ATOM 6132 C CA . THR B 1 371 ? 9.961 -19.938 -7.832 1 98.94 371 THR B CA 1
ATOM 6133 C C . THR B 1 371 ? 11.336 -20.141 -7.207 1 98.94 371 THR B C 1
ATOM 6135 O O . THR B 1 371 ? 12.234 -20.703 -7.832 1 98.94 371 THR B O 1
ATOM 6138 N N . ILE B 1 372 ? 11.484 -19.688 -5.977 1 98.94 372 ILE B N 1
ATOM 6139 C CA . ILE B 1 372 ? 12.727 -19.828 -5.227 1 98.94 372 ILE B CA 1
ATOM 6140 C C . ILE B 1 372 ? 13.039 -21.297 -5 1 98.94 372 ILE B C 1
ATOM 6142 O O . ILE B 1 372 ? 14.18 -21.734 -5.176 1 98.94 372 ILE B O 1
ATOM 6146 N N . LYS B 1 373 ? 12.031 -22.078 -4.594 1 98.88 373 LYS B N 1
ATOM 6147 C CA . LYS B 1 373 ? 12.219 -23.5 -4.398 1 98.88 373 LYS B CA 1
ATOM 6148 C C . LYS B 1 373 ? 12.641 -24.188 -5.695 1 98.88 373 LYS B C 1
ATOM 6150 O O . LYS B 1 373 ? 13.422 -25.141 -5.68 1 98.88 373 LYS B O 1
ATOM 6155 N N . SER B 1 374 ? 12.062 -23.734 -6.832 1 98.88 374 SER B N 1
ATOM 6156 C CA . SER B 1 374 ? 12.461 -24.281 -8.133 1 98.88 374 SER B CA 1
ATOM 6157 C C . SER B 1 374 ? 13.953 -24.078 -8.367 1 98.88 374 SER B C 1
ATOM 6159 O O . SER B 1 374 ? 14.641 -25 -8.836 1 98.88 374 SER B O 1
ATOM 6161 N N . ILE B 1 375 ? 14.453 -22.891 -8.094 1 98.62 375 ILE B N 1
ATOM 6162 C CA . ILE B 1 375 ? 15.875 -22.609 -8.242 1 98.62 375 ILE B CA 1
ATOM 6163 C C . ILE B 1 375 ? 16.688 -23.484 -7.297 1 98.62 375 ILE B C 1
ATOM 6165 O O . ILE B 1 375 ? 17.703 -24.062 -7.695 1 98.62 375 ILE B O 1
ATOM 6169 N N . GLN B 1 376 ? 16.234 -23.609 -6.066 1 97.44 376 GLN B N 1
ATOM 6170 C CA . GLN B 1 376 ? 16.938 -24.359 -5.035 1 97.44 376 GLN B CA 1
ATOM 6171 C C . GLN B 1 376 ? 17.016 -25.844 -5.395 1 97.44 376 GLN B C 1
ATOM 6173 O O . GLN B 1 376 ? 18.016 -26.5 -5.09 1 97.44 376 GLN B O 1
ATOM 6178 N N . LYS B 1 377 ? 15.953 -26.391 -5.988 1 97.81 377 LYS B N 1
ATOM 6179 C CA . LYS B 1 377 ? 15.844 -27.844 -6.172 1 97.81 377 LYS B CA 1
ATOM 6180 C C . LYS B 1 377 ? 16.047 -28.219 -7.637 1 97.81 377 LYS B C 1
ATOM 6182 O O . LYS B 1 377 ? 16.125 -29.406 -7.969 1 97.81 377 LYS B O 1
ATOM 6187 N N . ASN B 1 378 ? 16.125 -27.281 -8.5 1 98.12 378 ASN B N 1
ATOM 6188 C CA . ASN B 1 378 ? 16.266 -27.5 -9.938 1 98.12 378 ASN B CA 1
ATOM 6189 C C . ASN B 1 378 ? 15.102 -28.312 -10.492 1 98.12 378 ASN B C 1
ATOM 6191 O O . ASN B 1 378 ? 15.297 -29.25 -11.258 1 98.12 378 ASN B O 1
ATOM 6195 N N . ILE B 1 379 ? 13.914 -27.938 -10.07 1 98.69 379 ILE B N 1
ATOM 6196 C CA . ILE B 1 379 ? 12.695 -28.594 -10.539 1 98.69 379 ILE B CA 1
ATOM 6197 C C . ILE B 1 379 ? 11.602 -27.547 -10.758 1 98.69 379 ILE B C 1
ATOM 6199 O O . ILE B 1 379 ? 11.391 -26.672 -9.914 1 98.69 379 ILE B O 1
ATOM 6203 N N . ILE B 1 380 ? 10.914 -27.562 -11.898 1 98.75 380 ILE B N 1
ATOM 6204 C CA . ILE B 1 380 ? 9.828 -26.656 -12.242 1 98.75 380 ILE B CA 1
ATOM 6205 C C . ILE B 1 380 ? 8.492 -27.375 -12.109 1 98.75 380 ILE B C 1
ATOM 6207 O O . ILE B 1 380 ? 8.273 -28.406 -12.75 1 98.75 380 ILE B O 1
ATOM 6211 N N . PRO B 1 381 ? 7.625 -26.906 -11.203 1 98.81 381 PRO B N 1
ATOM 6212 C CA . PRO B 1 381 ? 6.293 -27.5 -11.141 1 98.81 381 PRO B CA 1
ATOM 6213 C C . PRO B 1 381 ? 5.523 -27.359 -12.453 1 98.81 381 PRO B C 1
ATOM 6215 O O . PRO B 1 381 ? 5.695 -26.375 -13.172 1 98.81 381 PRO B O 1
ATOM 6218 N N . HIS B 1 382 ? 4.715 -28.375 -12.766 1 98.62 382 HIS B N 1
ATOM 6219 C CA . HIS B 1 382 ? 3.855 -28.266 -13.938 1 98.62 382 HIS B CA 1
ATOM 6220 C C . HIS B 1 382 ? 2.59 -27.469 -13.617 1 98.62 382 HIS B C 1
ATOM 6222 O O . HIS B 1 382 ? 2.252 -27.281 -12.445 1 98.62 382 HIS B O 1
ATOM 6228 N N . THR B 1 383 ? 1.908 -26.922 -14.641 1 98.75 383 THR B N 1
ATOM 6229 C CA . THR B 1 383 ? 0.601 -26.297 -14.5 1 98.75 383 THR B CA 1
ATOM 6230 C C . THR B 1 383 ? -0.499 -27.344 -14.398 1 98.75 383 THR B C 1
ATOM 6232 O O . THR B 1 383 ? -0.843 -28 -15.383 1 98.75 383 THR B O 1
ATOM 6235 N N . LEU B 1 384 ? -0.991 -27.469 -13.195 1 98.56 384 LEU B N 1
ATOM 6236 C CA . LEU B 1 384 ? -2.104 -28.391 -13.031 1 98.56 384 LEU B CA 1
ATOM 6237 C C . LEU B 1 384 ? -3.289 -27.984 -13.891 1 98.56 384 LEU B C 1
ATOM 6239 O O . LEU B 1 384 ? -3.58 -26.797 -14.031 1 98.56 384 LEU B O 1
ATOM 6243 N N . ASN B 1 385 ? -4.012 -28.969 -14.5 1 98.12 385 ASN B N 1
ATOM 6244 C CA . ASN B 1 385 ? -5.223 -28.812 -15.305 1 98.12 385 ASN B CA 1
ATOM 6245 C C . ASN B 1 385 ? -4.906 -28.266 -16.688 1 98.12 385 ASN B C 1
ATOM 6247 O O . ASN B 1 385 ? -5.816 -27.922 -17.453 1 98.12 385 ASN B O 1
ATOM 6251 N N . LEU B 1 386 ? -3.592 -28.031 -17.031 1 98.69 386 LEU B N 1
ATOM 6252 C CA . LEU B 1 386 ? -3.223 -27.734 -18.406 1 98.69 386 LEU B CA 1
ATOM 6253 C C . LEU B 1 386 ? -3.152 -29.016 -19.234 1 98.69 386 LEU B C 1
ATOM 6255 O O . LEU B 1 386 ? -2.139 -29.719 -19.203 1 98.69 386 LEU B O 1
ATOM 6259 N N . ASN B 1 387 ? -4.215 -29.266 -19.969 1 97.88 387 ASN B N 1
ATOM 6260 C CA . ASN B 1 387 ? -4.297 -30.484 -20.766 1 97.88 387 ASN B CA 1
ATOM 6261 C C . ASN B 1 387 ? -3.955 -30.203 -22.234 1 97.88 387 ASN B C 1
ATOM 6263 O O . ASN B 1 387 ? -3.168 -30.938 -22.844 1 97.88 387 ASN B O 1
ATOM 6267 N N . LYS B 1 388 ? -4.559 -29.203 -22.766 1 98.06 388 LYS B N 1
ATOM 6268 C CA . LYS B 1 388 ? -4.312 -28.75 -24.141 1 98.06 388 LYS B CA 1
ATOM 6269 C C . LYS B 1 388 ? -4.016 -27.25 -24.172 1 98.06 388 LYS B C 1
ATOM 6271 O O . LYS B 1 388 ? -4.875 -26.438 -23.844 1 98.06 388 LYS B O 1
ATOM 6276 N N . LEU B 1 389 ? -2.836 -26.984 -24.641 1 98.12 389 LEU B N 1
ATOM 6277 C CA . LEU B 1 389 ? -2.404 -25.578 -24.688 1 98.12 389 LEU B CA 1
ATOM 6278 C C . LEU B 1 389 ? -3.268 -24.781 -25.656 1 98.12 389 LEU B C 1
ATOM 6280 O O . LEU B 1 389 ? -3.605 -25.266 -26.75 1 98.12 389 LEU B O 1
ATOM 6284 N N . ASP B 1 390 ? -3.643 -23.578 -25.281 1 98 390 ASP B N 1
ATOM 6285 C CA . ASP B 1 390 ? -4.344 -22.656 -26.156 1 98 390 ASP B CA 1
ATOM 6286 C C . ASP B 1 390 ? -3.656 -22.547 -27.516 1 98 390 ASP B C 1
ATOM 6288 O O . ASP B 1 390 ? -2.439 -22.359 -27.578 1 98 390 ASP B O 1
ATOM 6292 N N . GLN B 1 391 ? -4.418 -22.578 -28.578 1 97.44 391 GLN B N 1
ATOM 6293 C CA . GLN B 1 391 ? -3.873 -22.641 -29.922 1 97.44 391 GLN B CA 1
ATOM 6294 C C . GLN B 1 391 ? -3.082 -21.375 -30.266 1 97.44 391 GLN B C 1
ATOM 6296 O O . GLN B 1 391 ? -2.012 -21.453 -30.875 1 97.44 391 GLN B O 1
ATOM 6301 N N . GLU B 1 392 ? -3.623 -20.281 -29.906 1 96.38 392 GLU B N 1
ATOM 6302 C CA . GLU B 1 392 ? -2.936 -19.031 -30.188 1 96.38 392 GLU B CA 1
ATOM 6303 C C . GLU B 1 392 ? -1.606 -18.953 -29.438 1 96.38 392 GLU B C 1
ATOM 6305 O O . GLU B 1 392 ? -0.611 -18.469 -29.984 1 96.38 392 GLU B O 1
ATOM 6310 N N . ILE B 1 393 ? -1.616 -19.375 -28.203 1 97.06 393 ILE B N 1
ATOM 6311 C CA . ILE B 1 393 ? -0.388 -19.391 -27.422 1 97.06 393 ILE B CA 1
ATOM 6312 C C . ILE B 1 393 ? 0.608 -20.375 -28.047 1 97.06 393 ILE B C 1
ATOM 6314 O O . ILE B 1 393 ? 1.795 -20.062 -28.172 1 97.06 393 ILE B O 1
ATOM 6318 N N . GLN B 1 394 ? 0.131 -21.484 -28.453 1 95.75 394 GLN B N 1
ATOM 6319 C CA . GLN B 1 394 ? 0.988 -22.5 -29.047 1 95.75 394 GLN B CA 1
ATOM 6320 C C . GLN B 1 394 ? 1.663 -21.969 -30.312 1 95.75 394 GLN B C 1
ATOM 6322 O O . GLN B 1 394 ? 2.857 -22.188 -30.531 1 95.75 394 GLN B O 1
ATOM 6327 N N . GLU B 1 395 ? 1.006 -21.234 -31.062 1 94.56 395 GLU B N 1
ATOM 6328 C CA . GLU B 1 395 ? 1.491 -20.766 -32.344 1 94.56 395 GLU B CA 1
ATOM 6329 C C . GLU B 1 395 ? 2.484 -19.625 -32.188 1 94.56 395 GLU B C 1
ATOM 6331 O O . GLU B 1 395 ? 3.318 -19.375 -33.062 1 94.56 395 GLU B O 1
ATOM 6336 N N . SER B 1 396 ? 2.395 -19.031 -31.047 1 90.19 396 SER B N 1
ATOM 6337 C CA . SER B 1 396 ? 3.217 -17.828 -30.875 1 90.19 396 SER B CA 1
ATOM 6338 C C . SER B 1 396 ? 4.293 -18.047 -29.812 1 90.19 396 SER B C 1
ATOM 6340 O O . SER B 1 396 ? 4.922 -17.078 -29.359 1 90.19 396 SER B O 1
ATOM 6342 N N . SER B 1 397 ? 4.516 -19.188 -29.438 1 89.38 397 SER B N 1
ATOM 6343 C CA . SER B 1 397 ? 5.387 -19.391 -28.281 1 89.38 397 SER B CA 1
ATOM 6344 C C . SER B 1 397 ? 6.613 -20.219 -28.656 1 89.38 397 SER B C 1
ATOM 6346 O O . SER B 1 397 ? 7.023 -21.109 -27.891 1 89.38 397 SER B O 1
ATOM 6348 N N . GLU B 1 398 ? 7.137 -19.906 -29.859 1 89 398 GLU B N 1
ATOM 6349 C CA . GLU B 1 398 ? 8.383 -20.578 -30.219 1 89 398 GLU B CA 1
ATOM 6350 C C . GLU B 1 398 ? 9.469 -20.312 -29.172 1 89 398 GLU B C 1
ATOM 6352 O O . GLU B 1 398 ? 9.68 -19.172 -28.766 1 89 398 GLU B O 1
ATOM 6357 N N . GLY B 1 399 ? 10.117 -21.359 -28.719 1 91.81 399 GLY B N 1
ATOM 6358 C CA . GLY B 1 399 ? 11.18 -21.234 -27.734 1 91.81 399 GLY B CA 1
ATOM 6359 C C . GLY B 1 399 ? 10.664 -21.328 -26.297 1 91.81 399 GLY B C 1
ATOM 6360 O O . GLY B 1 399 ? 11.453 -21.344 -25.359 1 91.81 399 GLY B O 1
ATOM 6361 N N . MET B 1 400 ? 9.367 -21.406 -26.141 1 95.62 400 MET B N 1
ATOM 6362 C CA . MET B 1 400 ? 8.766 -21.531 -24.812 1 95.62 400 MET B CA 1
ATOM 6363 C C . MET B 1 400 ? 8.102 -22.891 -24.641 1 95.62 400 MET B C 1
ATOM 6365 O O . MET B 1 400 ? 7.422 -23.375 -25.547 1 95.62 400 MET B O 1
ATOM 6369 N N . THR B 1 401 ? 8.406 -23.5 -23.578 1 96.88 401 THR B N 1
ATOM 6370 C CA . THR B 1 401 ? 7.738 -24.734 -23.219 1 96.88 401 THR B CA 1
ATOM 6371 C C . THR B 1 401 ? 6.844 -24.547 -22 1 96.88 401 THR B C 1
ATOM 6373 O O . THR B 1 401 ? 7.328 -24.188 -20.906 1 96.88 401 THR B O 1
ATOM 6376 N N . PHE B 1 402 ? 5.605 -24.734 -22.188 1 98.31 402 PHE B N 1
ATOM 6377 C CA . PHE B 1 402 ? 4.668 -24.688 -21.062 1 98.31 402 PHE B CA 1
ATOM 6378 C C . PHE B 1 402 ? 4.609 -26.031 -20.359 1 98.31 402 PHE B C 1
ATOM 6380 O O . PHE B 1 402 ? 4.176 -27.031 -20.938 1 98.31 402 PHE B O 1
ATOM 6387 N N . VAL B 1 403 ? 5.051 -26.062 -19.094 1 98.56 403 VAL B N 1
ATOM 6388 C CA . VAL B 1 403 ? 5.23 -27.328 -18.375 1 98.56 403 VAL B CA 1
ATOM 6389 C C . VAL B 1 403 ? 3.867 -27.906 -18 1 98.56 403 VAL B C 1
ATOM 6391 O O . VAL B 1 403 ? 3.092 -27.266 -17.281 1 98.56 403 VAL B O 1
ATOM 6394 N N . LYS B 1 404 ? 3.529 -29.094 -18.484 1 97.75 404 LYS B N 1
ATOM 6395 C CA . LYS B 1 404 ? 2.258 -29.75 -18.188 1 97.75 404 LYS B CA 1
ATOM 6396 C C . LYS B 1 404 ? 2.463 -31.219 -17.844 1 97.75 404 LYS B C 1
ATOM 6398 O O . LYS B 1 404 ? 3.559 -31.75 -18.016 1 97.75 404 LYS B O 1
ATOM 6403 N N . GLU B 1 405 ? 1.494 -31.875 -17.266 1 97 405 GLU B N 1
ATOM 6404 C CA . GLU B 1 405 ? 1.405 -33.312 -16.984 1 97 405 GLU B CA 1
ATOM 6405 C C . GLU B 1 405 ? 2.217 -33.656 -15.742 1 97 405 GLU B C 1
ATOM 6407 O O . GLU B 1 405 ? 1.709 -34.344 -14.836 1 97 405 GLU B O 1
ATOM 6412 N N . SER B 1 406 ? 3.523 -33.281 -15.703 1 97.94 406 SER B N 1
ATOM 6413 C CA . SER B 1 406 ? 4.402 -33.562 -14.578 1 97.94 406 SER B CA 1
ATOM 6414 C C . SER B 1 406 ? 5.473 -32.5 -14.414 1 97.94 406 SER B C 1
ATOM 6416 O O . SER B 1 406 ? 5.762 -31.75 -15.359 1 97.94 406 SER B O 1
ATOM 6418 N N . PRO B 1 407 ? 6.004 -32.406 -13.18 1 98.56 407 PRO B N 1
ATOM 6419 C CA . PRO B 1 407 ? 7.109 -31.453 -12.992 1 98.56 407 PRO B CA 1
ATOM 6420 C C . PRO B 1 407 ? 8.312 -31.766 -13.883 1 98.56 407 PRO B C 1
ATOM 6422 O O . PRO B 1 407 ? 8.477 -32.906 -14.312 1 98.56 407 PRO B O 1
ATOM 6425 N N . LYS B 1 408 ? 9.141 -30.766 -14.141 1 98.06 408 LYS B N 1
ATOM 6426 C CA . LYS B 1 408 ? 10.305 -30.922 -15.008 1 98.06 408 LYS B CA 1
ATOM 6427 C C . LYS B 1 408 ? 11.594 -30.625 -14.25 1 98.06 408 LYS B C 1
ATOM 6429 O O . LYS B 1 408 ? 11.742 -29.562 -13.648 1 98.06 408 LYS B O 1
ATOM 6434 N N . GLU B 1 409 ? 12.5 -31.547 -14.25 1 97.56 409 GLU B N 1
ATOM 6435 C CA . GLU B 1 409 ? 13.82 -31.328 -13.688 1 97.56 409 GLU B CA 1
ATOM 6436 C C . GLU B 1 409 ? 14.727 -30.594 -14.672 1 97.56 409 GLU B C 1
ATOM 6438 O O . GLU B 1 409 ? 14.703 -30.875 -15.875 1 97.56 409 GLU B O 1
ATOM 6443 N N . ILE B 1 410 ? 15.422 -29.641 -14.156 1 94.56 410 ILE B N 1
ATOM 6444 C CA . ILE B 1 410 ? 16.344 -28.844 -14.953 1 94.56 410 ILE B CA 1
ATOM 6445 C C . ILE B 1 410 ? 17.75 -28.953 -14.375 1 94.56 410 ILE B C 1
ATOM 6447 O O . ILE B 1 410 ? 17.953 -28.859 -13.164 1 94.56 410 ILE B O 1
ATOM 6451 N N . ASP B 1 411 ? 18.875 -29.281 -15.102 1 89.38 411 ASP B N 1
ATOM 6452 C CA . ASP B 1 411 ? 20.219 -29.5 -14.609 1 89.38 411 ASP B CA 1
ATOM 6453 C C . ASP B 1 411 ? 20.75 -28.266 -13.891 1 89.38 411 ASP B C 1
ATOM 6455 O O . ASP B 1 411 ? 21.344 -28.359 -12.812 1 89.38 411 ASP B O 1
ATOM 6459 N N . ASN B 1 412 ? 20.422 -27.109 -14.211 1 91.06 412 ASN B N 1
ATOM 6460 C CA . ASN B 1 412 ? 20.906 -25.906 -13.539 1 91.06 412 ASN B CA 1
ATOM 6461 C C . ASN B 1 412 ? 20 -24.719 -13.805 1 91.06 412 ASN B C 1
ATOM 6463 O O . ASN B 1 412 ? 20.312 -23.875 -14.648 1 91.06 412 ASN B O 1
ATOM 6467 N N . LEU B 1 413 ? 19.094 -24.656 -12.938 1 97.12 413 LEU B N 1
ATOM 6468 C CA . LEU B 1 413 ? 18.203 -23.5 -13.031 1 97.12 413 LEU B CA 1
ATOM 6469 C C . LEU B 1 413 ? 18.828 -22.281 -12.375 1 97.12 413 LEU B C 1
ATOM 6471 O O . LEU B 1 413 ? 18.672 -22.062 -11.172 1 97.12 413 LEU B O 1
ATOM 6475 N N . GLU B 1 414 ? 19.453 -21.438 -13.172 1 97.06 414 GLU B N 1
ATOM 6476 C CA . GLU B 1 414 ? 20.25 -20.312 -12.672 1 97.06 414 GLU B CA 1
ATOM 6477 C C . GLU B 1 414 ? 19.359 -19.141 -12.281 1 97.06 414 GLU B C 1
ATOM 6479 O O . GLU B 1 414 ? 19.578 -18.5 -11.25 1 97.06 414 GLU B O 1
ATOM 6484 N N . MET B 1 415 ? 18.469 -18.75 -13.156 1 98.31 415 MET B N 1
ATOM 6485 C CA . MET B 1 415 ? 17.594 -17.594 -12.922 1 98.31 415 MET B CA 1
ATOM 6486 C C . MET B 1 415 ? 16.156 -17.922 -13.281 1 98.31 415 MET B C 1
ATOM 6488 O O . MET B 1 415 ? 15.891 -18.719 -14.18 1 98.31 415 MET B O 1
ATOM 6492 N N . ALA B 1 416 ? 15.273 -17.344 -12.547 1 98.81 416 ALA B N 1
ATOM 6493 C CA . ALA B 1 416 ? 13.844 -17.5 -12.781 1 98.81 416 ALA B CA 1
ATOM 6494 C C . ALA B 1 416 ? 13.086 -16.219 -12.484 1 98.81 416 ALA B C 1
ATOM 6496 O O . ALA B 1 416 ? 13.484 -15.445 -11.602 1 98.81 416 ALA B O 1
ATOM 6497 N N . LEU B 1 417 ? 12.016 -15.984 -13.25 1 98.94 417 LEU B N 1
ATOM 6498 C CA . LEU B 1 417 ? 11.148 -14.828 -13.062 1 98.94 417 LEU B CA 1
ATOM 6499 C C . LEU B 1 417 ? 9.852 -15.227 -12.367 1 98.94 417 LEU B C 1
ATOM 6501 O O . LEU B 1 417 ? 9.367 -16.344 -12.547 1 98.94 417 LEU B O 1
ATOM 6505 N N . CYS B 1 418 ? 9.328 -14.359 -11.57 1 98.94 418 CYS B N 1
ATOM 6506 C CA . CYS B 1 418 ? 7.984 -14.469 -11.008 1 98.94 418 CYS B CA 1
ATOM 6507 C C . CYS B 1 418 ? 7.137 -13.258 -11.383 1 98.94 418 CYS B C 1
ATOM 6509 O O . CYS B 1 418 ? 7.43 -12.133 -10.969 1 98.94 418 CYS B O 1
ATOM 6511 N N . ASN B 1 419 ? 6.086 -13.477 -12.195 1 98.88 419 ASN B N 1
ATOM 6512 C CA . ASN B 1 419 ? 5.195 -12.414 -12.656 1 98.88 419 ASN B CA 1
ATOM 6513 C C . ASN B 1 419 ? 3.941 -12.32 -11.789 1 98.88 419 ASN B C 1
ATOM 6515 O O . ASN B 1 419 ? 3.447 -13.336 -11.297 1 98.88 419 ASN B O 1
ATOM 6519 N N . SER B 1 420 ? 3.469 -11.133 -11.562 1 98.62 420 SER B N 1
ATOM 6520 C CA . SER B 1 420 ? 2.18 -10.859 -10.938 1 98.62 420 SER B CA 1
ATOM 6521 C C . SER B 1 420 ? 1.531 -9.609 -11.531 1 98.62 420 SER B C 1
ATOM 6523 O O . SER B 1 420 ? 2.164 -8.555 -11.609 1 98.62 420 SER B O 1
ATOM 6525 N N . PHE B 1 421 ? 0.302 -9.734 -11.891 1 98 421 PHE B N 1
ATOM 6526 C CA . PHE B 1 421 ? -0.445 -8.641 -12.5 1 98 421 PHE B CA 1
ATOM 6527 C C . PHE B 1 421 ? -1.737 -8.375 -11.734 1 98 421 PHE B C 1
ATOM 6529 O O . PHE B 1 421 ? -2.363 -9.312 -11.227 1 98 421 PHE B O 1
ATOM 6536 N N . GLY B 1 422 ? -2.084 -7.09 -11.625 1 96 422 GLY B N 1
ATOM 6537 C CA . GLY B 1 422 ? -3.248 -6.773 -10.82 1 96 422 GLY B CA 1
ATOM 6538 C C . GLY B 1 422 ? -4.211 -5.816 -11.5 1 96 422 GLY B C 1
ATOM 6539 O O . GLY B 1 422 ? -3.828 -5.102 -12.43 1 96 422 GLY B O 1
ATOM 6540 N N . PHE B 1 423 ? -5.539 -5.895 -10.977 1 95.69 423 PHE B N 1
ATOM 6541 C CA . PHE B 1 423 ? -6.52 -4.887 -11.367 1 95.69 423 PHE B CA 1
ATOM 6542 C C . PHE B 1 423 ? -5.941 -3.484 -11.219 1 95.69 423 PHE B C 1
ATOM 6544 O O . PHE B 1 423 ? -5.219 -3.203 -10.266 1 95.69 423 PHE B O 1
ATOM 6551 N N . GLY B 1 424 ? -6.285 -2.605 -12.141 1 96 424 GLY B N 1
ATOM 6552 C CA . GLY B 1 424 ? -5.695 -1.276 -12.195 1 96 424 GLY B CA 1
ATOM 6553 C C . GLY B 1 424 ? -4.586 -1.16 -13.227 1 96 424 GLY B C 1
ATOM 6554 O O . GLY B 1 424 ? -4.039 -0.075 -13.438 1 96 424 GLY B O 1
ATOM 6555 N N . GLY B 1 425 ? -4.246 -2.312 -13.867 1 96.94 425 GLY B N 1
ATOM 6556 C CA . GLY B 1 425 ? -3.25 -2.34 -14.93 1 96.94 425 GLY B CA 1
ATOM 6557 C C . GLY B 1 425 ? -1.828 -2.441 -14.406 1 96.94 425 GLY B C 1
ATOM 6558 O O . GLY B 1 425 ? -0.882 -2.039 -15.086 1 96.94 425 GLY B O 1
ATOM 6559 N N . ILE B 1 426 ? -1.669 -2.99 -13.258 1 97.75 426 ILE B N 1
ATOM 6560 C CA . ILE B 1 426 ? -0.348 -3.068 -12.648 1 97.75 426 ILE B CA 1
ATOM 6561 C C . ILE B 1 426 ? 0.348 -4.355 -13.078 1 97.75 426 ILE B C 1
ATOM 6563 O O . ILE B 1 426 ? -0.258 -5.43 -13.07 1 97.75 426 ILE B O 1
ATOM 6567 N N . ASN B 1 427 ? 1.572 -4.238 -13.453 1 98.5 427 ASN B N 1
ATOM 6568 C CA . ASN B 1 427 ? 2.424 -5.375 -13.781 1 98.5 427 ASN B CA 1
ATOM 6569 C C . ASN B 1 427 ? 3.693 -5.387 -12.938 1 98.5 427 ASN B C 1
ATOM 6571 O O . ASN B 1 427 ? 4.355 -4.355 -12.789 1 98.5 427 ASN B O 1
ATOM 6575 N N . THR B 1 428 ? 3.982 -6.523 -12.375 1 98.81 428 THR B N 1
ATOM 6576 C CA . THR B 1 428 ? 5.207 -6.641 -11.594 1 98.81 428 THR B CA 1
ATOM 6577 C C . THR B 1 428 ? 5.953 -7.926 -11.945 1 98.81 428 THR B C 1
ATOM 6579 O O . THR B 1 428 ? 5.336 -8.922 -12.328 1 98.81 428 THR B O 1
ATOM 6582 N N . THR B 1 429 ? 7.266 -7.895 -11.859 1 98.94 429 THR B N 1
ATOM 6583 C CA . THR B 1 429 ? 8.141 -9.047 -12.07 1 98.94 429 THR B CA 1
ATOM 6584 C C . THR B 1 429 ? 9.32 -9.016 -11.102 1 98.94 429 THR B C 1
ATOM 6586 O O . THR B 1 429 ? 9.898 -7.953 -10.852 1 98.94 429 THR B O 1
ATOM 6589 N N . LEU B 1 430 ? 9.562 -10.102 -10.484 1 98.94 430 LEU B N 1
ATOM 6590 C CA . LEU B 1 430 ? 10.773 -10.297 -9.688 1 98.94 430 LEU B CA 1
ATOM 6591 C C . LEU B 1 430 ? 11.727 -11.273 -10.367 1 98.94 430 LEU B C 1
ATOM 6593 O O . LEU B 1 430 ? 11.281 -12.234 -11 1 98.94 430 LEU B O 1
ATOM 6597 N N . LEU B 1 431 ? 13.008 -11.023 -10.289 1 98.94 431 LEU B N 1
ATOM 6598 C CA . LEU B 1 431 ? 14.039 -11.906 -10.828 1 98.94 431 LEU B CA 1
ATOM 6599 C C . LEU B 1 431 ? 14.891 -12.492 -9.703 1 98.94 431 LEU B C 1
ATOM 6601 O O . LEU B 1 431 ? 15.516 -11.758 -8.938 1 98.94 431 LEU B O 1
ATOM 6605 N N . TYR B 1 432 ? 14.844 -13.812 -9.594 1 98.88 432 TYR B N 1
ATOM 6606 C CA . TYR B 1 432 ? 15.633 -14.555 -8.609 1 98.88 432 TYR B CA 1
ATOM 6607 C C . TYR B 1 432 ? 16.797 -15.273 -9.281 1 98.88 432 TYR B C 1
ATOM 6609 O O . TYR B 1 432 ? 16.688 -15.695 -10.43 1 98.88 432 TYR B O 1
ATOM 6617 N N . LYS B 1 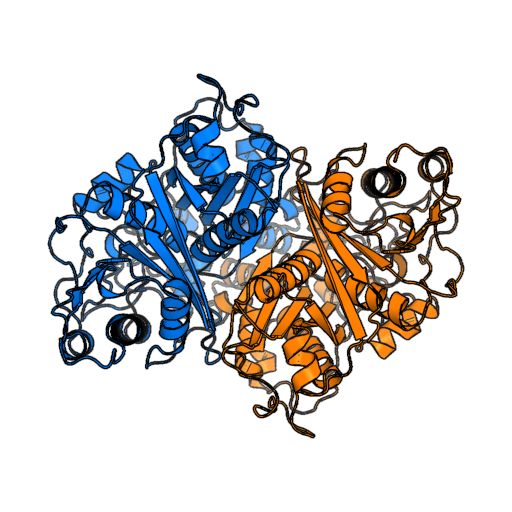433 ? 17.875 -15.453 -8.578 1 98.75 433 LYS B N 1
ATOM 6618 C CA . LYS B 1 433 ? 19.094 -16.078 -9.086 1 98.75 433 LYS B CA 1
ATOM 6619 C C . LYS B 1 433 ? 19.688 -17.031 -8.055 1 98.75 433 LYS B C 1
ATOM 6621 O O . LYS B 1 433 ? 19.672 -16.75 -6.855 1 98.75 433 LYS B O 1
ATOM 6626 N N . LYS B 1 434 ? 20.156 -18.125 -8.547 1 98.25 434 LYS B N 1
ATOM 6627 C CA . LYS B 1 434 ? 20.891 -19.062 -7.688 1 98.25 434 LYS B CA 1
ATOM 6628 C C . LYS B 1 434 ? 22.062 -18.391 -7.008 1 98.25 434 LYS B C 1
ATOM 6630 O O . LYS B 1 434 ? 22.797 -17.609 -7.637 1 98.25 434 LYS B O 1
ATOM 6635 N N . TYR B 1 435 ? 22.141 -18.625 -5.676 1 96.88 435 TYR B N 1
ATOM 6636 C CA . TYR B 1 435 ? 23.266 -18.062 -4.949 1 96.88 435 TYR B CA 1
ATOM 6637 C C . TYR B 1 435 ? 24.484 -18.953 -5.055 1 96.88 435 TYR B C 1
ATOM 6639 O O . TYR B 1 435 ? 24.406 -20.172 -4.836 1 96.88 435 TYR B O 1
ATOM 6647 N N . ARG B 1 436 ? 25.578 -18.344 -5.43 1 91.19 436 ARG B N 1
ATOM 6648 C CA . ARG B 1 436 ? 26.891 -19 -5.449 1 91.19 436 ARG B CA 1
ATOM 6649 C C . ARG B 1 436 ? 27.891 -18.25 -4.59 1 91.19 436 ARG B C 1
ATOM 6651 O O . ARG B 1 436 ? 28.141 -17.062 -4.816 1 91.19 436 ARG B O 1
ATOM 6658 N N . PRO B 1 437 ? 28.391 -18.859 -3.576 1 86.12 437 PRO B N 1
ATOM 6659 C CA . PRO B 1 437 ? 29.344 -18.172 -2.688 1 86.12 437 PRO B CA 1
ATOM 6660 C C . PRO B 1 437 ? 30.516 -17.562 -3.438 1 86.12 437 PRO B C 1
ATOM 6662 O O . PRO B 1 437 ? 30.953 -18.094 -4.465 1 86.12 437 PRO B O 1
#

Organism: Vanderwaltozyma polyspora (strain ATCC 22028 / DSM 70294 / BCRC 21397 / CBS 2163 / NBRC 10782 / NRRL Y-8283 / UCD 57-17) (NCBI:txid436907)

Foldseek 3Di:
DQFFKFFFFKFKFFLQDRGLVSNLVSLQVLAFSKDFLVPDPCSVPFPVVPCVLFPRLAIAQETPHDAPQPPQADPVRVVQEAPQLVLLSSRVQRRCVSFVQDDPSDLEGDVVQDPLQQEAEQEFEAQQHPPLCVVQVCCCVPVVDDGDPSSVLRRDGQNSQVVNCVSHVRNAHRHYDHFKLCRFLVFVVVVVVCCSVVSHFKYKTGYWDDDPGNVVSSVCVVVQAADPNHFQFFQAQPFRHWHEYTGAIITMMGGPVSCVVSVGDTLWTWQFKFKFFQVPAQAAHDQLLVRQLRRLLRRCPPPQLLLAAEEAEQGGRHPSRRNSRLNSCQCNSQPCPPDPCSPLRAHEYAYSCRRGIRNISRRLRSSVSSQSVCQRQQKARAHRPRDHGHPSSVVPRVSYDHGHDGIDGHDRNAKYKYWTARRHRMIMIIMIGGDDD/DQFFKFFFFKFKFFLQDRGLVSNLVSLQVLAFSKDFLVPDPCSVPFPVVPCVLFPRLAIAQETPHDAPQPPQADPVRVVQEAPQLVLLSSRVQRRCVSFVQDDPSDLEGDCVQDPLQQEAEQEFEAQQHPPLCVVQVCCCVPVVDDGDPSSVLRRDGQNSQVVNCVSHVRNAYRHYDHFKQCRFLVFVVVVVVCCSVVSHFKYKTGYWDDDPGNVVSSVCVVVQAADPNHFQFFQAQPFRHWHEYTGAIITMMGGPVSCVVSVGDTLWTWQFKFKFFQVPAQAAHDQLLVRQLRQLLRRCPPPQLLLAAEEAEQGGRHPSRRNSRLNSCCCNSQPCPPDPCPPLRAHEYAYSCRRGIRNISRRLRSSVSSQSVCQRQQKARAHRPRDHGHPSSVVPRVRYHHGHDGIDGHPHNAKYKYWTARRHRMIMIIMIGGDDD

Nearest PDB structures (foldseek):
  7s6b-assembly1_A  TM=8.318E-01  e=1.223E-32  Streptomyces lasalocidi
  7s6d-assembly1_A  TM=8.563E-01  e=1.561E-31  Saccharopolyspora erythraea
  7s6d-assembly1_B  TM=8.609E-01  e=1.992E-30  Saccharopolyspora erythraea
  8tko-assembly1_B  TM=8.516E-01  e=9.454E-31  Saccharopolyspora erythraea
  7m7e-assembly1_A  TM=8.483E-01  e=6.094E-30  Saccharopolyspora erythraea

Solvent-accessible surface area (backbone atoms only — not comparable to full-atom values): 39988 Å² total; per-residue (Å²): 130,83,53,53,39,26,31,34,18,52,13,22,26,31,23,44,25,67,30,51,67,48,25,50,52,31,49,58,65,69,41,65,18,58,42,52,41,72,74,41,91,56,22,75,78,61,36,54,84,42,40,92,56,37,58,66,55,25,28,31,5,58,46,81,80,66,79,88,53,87,78,74,60,52,77,64,45,66,69,64,49,40,68,28,33,50,35,34,43,54,10,42,51,42,9,39,53,59,37,68,40,43,36,87,97,51,77,46,60,38,64,90,65,47,57,43,68,32,23,22,27,21,20,10,12,27,74,32,28,53,64,60,52,37,55,49,35,44,39,37,70,78,63,66,44,79,59,53,51,57,48,56,63,39,48,34,35,23,36,36,18,20,51,41,16,34,71,50,46,27,28,6,37,50,43,16,30,18,32,32,26,18,5,3,42,49,12,39,40,49,43,52,51,38,32,43,71,63,74,29,45,32,27,44,19,8,10,17,21,43,50,87,43,55,67,50,50,20,18,36,45,50,52,67,47,38,22,75,74,36,56,21,13,38,55,18,62,81,36,54,5,27,21,56,19,19,23,10,7,24,36,25,39,25,26,45,68,55,37,59,75,59,64,48,65,73,61,27,26,53,79,27,55,13,52,7,14,43,25,71,36,54,80,50,69,47,71,70,8,59,28,47,19,50,1,44,42,49,11,46,61,88,55,65,56,79,48,42,38,36,34,39,42,50,42,54,7,30,72,64,53,26,46,8,49,52,41,10,52,47,50,47,61,64,46,81,62,81,67,84,64,73,66,85,51,59,29,37,35,25,30,61,32,31,24,29,21,42,18,42,7,8,34,25,18,40,48,40,52,53,49,50,48,20,41,67,67,21,37,43,54,28,16,38,71,31,81,47,71,22,66,71,52,62,75,66,32,82,54,52,44,72,38,39,92,48,52,44,78,43,90,72,40,44,23,35,34,34,36,18,54,15,62,24,20,27,20,32,18,37,27,37,31,57,64,73,134,131,84,52,54,40,24,30,34,18,53,13,23,28,30,24,46,25,68,28,51,66,48,25,51,54,31,49,58,64,70,42,65,19,58,40,51,42,72,73,42,90,56,22,74,78,62,36,53,85,40,40,90,57,36,57,68,56,24,26,32,5,58,46,84,79,69,80,88,52,86,76,74,61,51,75,65,44,68,70,65,50,39,68,27,33,51,35,34,42,53,9,41,51,42,9,38,52,59,37,68,40,43,37,87,99,50,76,44,60,38,63,91,63,47,58,44,69,32,23,23,25,22,20,10,11,28,74,31,29,53,64,59,52,37,55,50,35,45,40,37,71,77,62,66,43,79,60,52,49,56,48,54,64,38,47,34,35,23,36,37,17,18,49,42,18,34,70,51,46,27,26,7,37,48,42,16,31,18,32,32,24,18,5,3,43,50,12,38,40,50,45,51,49,38,32,43,71,64,75,29,43,31,28,42,21,7,9,16,20,43,53,88,41,55,69,51,50,20,18,37,47,51,52,66,48,38,22,72,73,36,56,22,12,38,56,18,62,81,34,55,4,28,20,55,18,20,22,10,7,24,35,26,40,25,25,45,68,56,37,58,75,58,66,48,64,70,62,30,26,53,79,27,57,13,52,7,15,42,24,70,35,54,79,51,70,49,71,71,7,59,28,48,18,51,2,44,42,49,11,45,60,88,55,66,56,80,48,42,37,36,34,40,42,52,43,54,6,32,70,64,52,26,46,8,48,52,41,10,52,47,51,47,60,63,47,81,60,84,69,83,64,72,66,85,53,59,28,36,35,26,29,60,31,32,22,29,23,42,17,43,8,7,32,24,18,39,48,41,52,54,48,49,48,21,40,68,66,21,37,43,56,26,16,37,71,31,80,46,71,21,66,7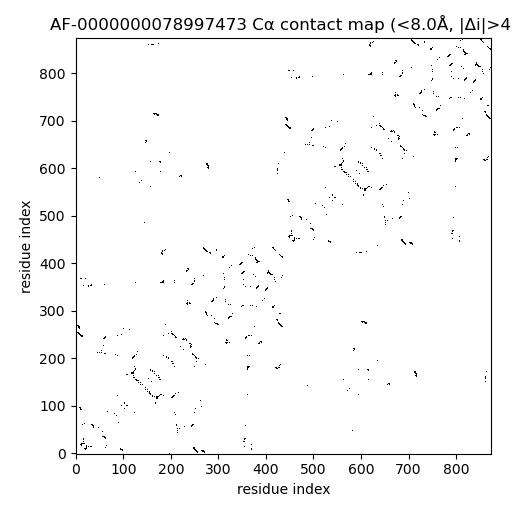1,51,61,73,65,33,82,53,51,43,70,37,42,92,48,53,45,78,43,98,70,39,44,23,35,35,36,37,18,54,15,61,26,19,28,21,33,19,38,27,38,31,58,65,73,136